Protein AF-A0A945CR64-F1 (afdb_monomer)

Secondary structure (DSSP, 8-state):
--TTPPPHHHHHHHHHHHHHHHHH-GGGT--TT--EEEE-TTT--EEEEEEE-TTSS--EEEEE-HHHHHHHHHHHHHS-TTS-TTHHHHS-EEEEEEE-GGGS-HHHHHHHHHTT----STT-EEEEEEE-TTB--BPPPHHHHHHHHHHHHHHHHHHHHHHH-TTTTS-SSTTEEEEEEEETTEEEEEEEEPPPPP----PPPPPHHHHHHHTTSPBP--EEEEEEEE-SS-B-SSTTSPPBPPEEEEEEETTT--EEEEEEE---S-HHHHHHHHHHHHHHHHHHHTSB-SEEEES-HHHHHHHHHHHHHTT-EEEE-S--HHHHHHHHHHHHHHHTT--GGGS-S---TT--------S-PPPPPS-S-PPPP----TTS-TTTHHHHHHHHHHHHHH----HHHHHHHHHHHHHTTS--SS--HHHHHHHPPP-SSSS-SHHHHHHHHHHHS-TT-EEB-SSS-PBPHHHHHHHHTTSSSPPP---SS--GGG-HHHHHHHHHHHHTTSEEEETTTEEEE-HHHHHHHTTS-HHHHHHHHHHHHHHH--GGGGT----TT--HHHHHHHHHHHS-TT-EE--SHHHHHHTTTTT-HHHHHHHHHTTSEEEEEPPPPTT----EEEEEE-HHHHHHHHHHHHHHHHT----SSS---TTTTHHHHTTT-TT------PPP-----SEEEEEEEEETTEEEEEEE-TTSBHHHHHHHHHHHHT--S-S-EEEEEE-SSS-EEEEE-GGG--SSBTTT-BGGG----TT-EEEEEE-TTTTEEEEEEEEEEEPP-TT--S-EEEEEESPPPPSS----

Radius of gyration: 30.38 Å; Cα contacts (8 Å, |Δi|>4): 1344; chains: 1; bounding box: 64×96×78 Å

pLDDT: mean 79.16, std 20.04, range [21.91, 98.62]

Sequence (820 aa):
MPANAPTLDQWRSLFDKAALVKKMAPWEWMEEIDLFGVQDPDSGAVDFISVMGIAGEHFAVAVYRGPQALHDFLELHNAPPIESPERIMEVPQLQLSFEDREFLDDEDRKLIKKLDLRFRGANAWPQFRAYHPGFFPWFLEAGEARLLDLALGQVLDVAPRFDLDPGLLFPEIPKTFLVRVPEEGGWRDRYLPIPSPEPTTEAVALDPFTLSRFQKLASSPLLLEVDLFHFWSPVKEEEDERPYYPYVLALVDAGSGMIVSFDMLPPLPSLEEMRRTVPQHLLEQFERIGGLPREIRVHSPHLFTILGPTTEALSISLELHPSLPFLEQVKEHLTQAAGAGFDPSMIPVDFAPGESPPFDAEEDGPTFPPGLFPSLPFPLDLEETEGIGAELAGAFSDILMESFLSPLDVMGAALSGRSRALPTADIDFYSILDSTTIDTEPPSSILRDFAALLAAIPSKGIEITKVARLPKARFVTDLNQQLTHPLLLGLQRPQSKSYPNVCGLYLLLRATGLGRIQGGKRLFLDQETLANWHRLNPTEQYFA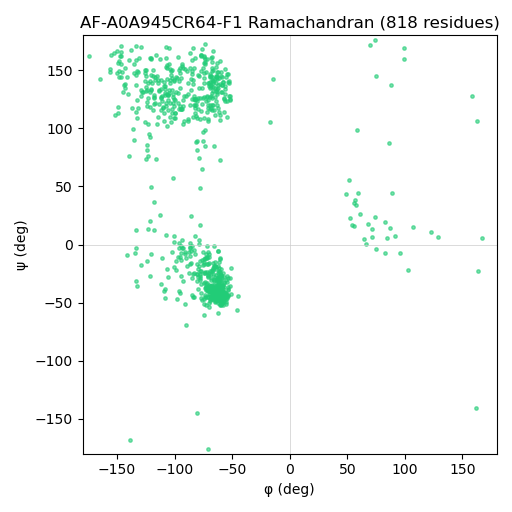LFESWLLRSDLEMIGEYTNALYNPIRLWADFHFEIPGDGLSIADYEKYHYLNYTPGLPNLALMELFGLLTLEYASSAPGEGWRIQHAVRTPFGDGLLARLFDYLATEWQEPTGEPSAPGRLQPVFQPFFPEWVASLSTPEAKFTAEVRRFKISLERDIWRRIAAPATATLDQLAAAILDAFAFDHDHLYSFRFEDRFGLSIAVNHHALQESPFTDQTRVGDLPLQPGDTMTFFYDFGDQWEFLVQLEHLDPPNGRRKKPTLLESHGEPPEQYPDWD

Foldseek 3Di:
DAPQAADLVLVVLLVVLLVVCVVVQLLCPFDQPLKFWEQDPVPRAIWIWGADQVLPPWGKIKIQGGLVLVVQVVCVVQDFPVDDPCSPLQRWIKMKTQADPVPDDPVLVVSCVVNVHDFDDGSTRIDIWTRHHQFDTDHDGNVSSVVSSVVSVVCSVVSVVCVVPVCQQPDPFPQWGFYWDDDVPGTDTDTDRGFDDDPPQLADADDPVLLVVQLPFAEDQFAWEWDKAWDPDWDDDDPNDTTGTWIWTWIAGLVPLHTLDIDTFRCPPHVSVSLSCVLVVVSVSCVLVRHDYQEYEYQDPVNCSRCVNVCVSNVHHYYHDVDDVSVVVVVVVSVVCVVVPDDPPPPDPDDDPDDDPDPDDDDDDDDDDDDPDDDDDDDDPPPPPPPDVVVLVVVLVVPVPDDPDDPLRSVLSVVVVVLVVDPPPPDPLLVVLLPDDFDCPPPFPQNVLLVLVVVLADQVFAWADQQQRAGFPVSQQVSLVRGPHRFDALEPRDTSLLRLLSLLSVLLCLLLLQWFDDLSTGIHGDPVLVVLLVVADRLQNLVLSVCSQQQPGDSLLRNDRDDPSQGLLVLLSVVVSVAPQVWDFQQDPVSVVVCCNGVRSNSVSVCRRSSQKPWDFDDHHNSGGTGTGIIHGDSNNVSVSSLVSVCSNPPDDDDPPDRDDWCPCVVSSCVSVVSNPDHRDDDDQDFDQFWWWKWKDQGPFWIFIKTFGQAAFLVLVLVQVCVQLVHDPPWWKWKWFADRSSDIDIATDVVVVDDDHRRPHTSRRDSDDASGWIWIFTHPNRTRIMIIGGHDTHHRDPVDPGMDIDDTGDRRDDPDDDDD

Solvent-accessible surface area (backbone atoms only — not comparable to full-atom values): 46305 Å² total; per-residue (Å²): 115,50,92,56,51,52,52,72,66,56,51,50,52,40,54,56,46,50,52,52,49,64,73,65,42,56,27,81,81,33,46,58,80,64,37,36,34,40,40,40,85,89,78,67,50,48,30,35,39,26,32,32,28,59,90,71,80,53,48,32,40,40,36,22,54,34,55,52,22,45,49,53,48,53,50,59,72,70,46,67,88,84,59,64,80,65,56,70,49,41,38,36,29,39,35,44,35,35,36,42,76,83,80,52,52,73,64,55,56,51,50,40,54,75,70,73,58,87,74,73,68,77,54,43,37,81,44,64,36,32,30,42,44,43,36,48,75,34,71,47,35,41,69,53,48,51,51,52,42,52,49,53,53,46,49,73,54,49,51,65,50,32,76,76,34,73,57,63,55,54,55,94,51,82,76,34,34,32,27,41,37,73,49,96,92,52,75,42,86,42,77,41,72,66,66,78,61,77,85,78,80,52,50,58,77,70,54,73,66,60,47,61,56,58,69,69,46,49,82,32,91,47,38,32,34,42,52,78,44,77,43,93,64,69,47,62,94,52,95,61,56,82,34,26,32,33,30,35,43,39,35,24,30,70,87,76,57,45,77,73,47,76,44,79,43,60,38,57,97,33,37,66,59,31,56,46,44,47,57,56,55,53,50,56,49,31,61,73,74,62,25,41,52,49,32,39,36,25,62,49,70,66,55,47,53,40,38,42,58,49,31,60,77,63,74,30,46,75,44,83,35,100,68,51,74,53,56,49,52,51,51,52,53,52,53,57,43,52,78,74,70,61,61,79,83,73,59,80,93,73,81,77,93,80,75,78,81,82,85,72,92,74,89,86,79,90,82,76,85,90,82,90,75,86,83,81,92,80,84,79,81,82,84,83,64,89,74,60,62,66,57,49,56,49,50,57,56,56,50,72,74,75,52,102,64,51,77,65,51,56,42,25,59,60,45,54,63,49,62,73,66,49,80,72,87,84,57,68,33,64,60,50,44,58,70,54,64,63,50,56,64,47,77,18,43,40,60,43,39,46,50,49,52,59,70,68,51,50,96,88,30,43,56,35,37,84,72,39,52,37,56,37,38,69,60,42,57,61,48,36,73,69,33,91,78,51,82,68,61,22,42,94,76,66,51,42,82,63,38,28,56,57,48,25,51,50,42,41,34,18,39,57,42,33,31,33,74,52,59,79,47,30,38,32,73,36,66,66,28,45,55,48,53,74,71,48,53,58,49,21,48,50,50,38,47,51,48,21,39,52,67,62,45,55,50,44,48,44,45,39,89,70,59,97,80,69,41,51,55,56,36,49,50,56,52,54,71,68,39,48,99,91,36,32,80,29,76,48,68,70,60,46,57,45,31,64,68,56,54,16,48,32,54,52,34,39,37,36,31,65,23,33,29,47,75,41,70,50,87,47,50,87,71,30,52,79,45,56,34,34,38,33,78,28,67,62,25,52,26,54,51,53,50,50,47,58,41,49,59,75,69,67,72,86,71,86,89,56,79,78,59,70,53,73,63,39,82,70,47,26,87,48,39,73,76,47,77,62,57,63,61,65,86,76,84,65,74,42,68,38,21,38,29,32,40,38,29,68,47,100,68,26,37,37,31,34,43,31,29,16,85,26,29,41,46,52,45,50,53,49,49,30,59,72,43,73,43,80,89,87,63,57,42,35,40,38,36,62,51,71,44,37,48,83,42,63,32,21,35,68,90,72,75,51,79,49,33,19,80,74,38,32,55,16,58,55,88,73,50,67,58,30,63,32,37,42,40,39,30,85,86,83,58,43,62,29,40,36,29,31,67,41,78,42,75,65,52,94,86,52,80,51,48,40,82,76,47,78,40,60,79,62,69,76,87,74,74,84,90,125

Mean predicted aligned error: 16.83 Å

Structure (mmCIF, N/CA/C/O backbone):
data_AF-A0A945CR64-F1
#
_entry.id   AF-A0A945CR64-F1
#
loop_
_atom_site.group_PDB
_atom_site.id
_atom_site.type_symbol
_atom_site.label_atom_id
_atom_site.label_alt_id
_atom_site.label_comp_id
_atom_site.label_asym_id
_atom_site.label_entity_id
_atom_site.label_seq_id
_atom_site.pdbx_PDB_ins_code
_atom_site.Cartn_x
_atom_site.Cartn_y
_atom_site.Cartn_z
_atom_site.occupancy
_atom_site.B_iso_or_equiv
_atom_site.auth_seq_id
_atom_site.auth_comp_id
_atom_site.auth_asym_id
_atom_site.auth_atom_id
_atom_site.pdbx_PDB_model_num
ATOM 1 N N . MET A 1 1 ? 3.154 19.426 -34.989 1.00 62.28 1 MET A N 1
ATOM 2 C CA . MET A 1 1 ? 3.758 18.089 -35.201 1.00 62.28 1 MET A CA 1
ATOM 3 C C . MET A 1 1 ? 5.246 18.214 -34.932 1.00 62.28 1 MET A C 1
ATOM 5 O O . MET A 1 1 ? 5.788 19.227 -35.355 1.00 62.28 1 MET A O 1
ATOM 9 N N . PRO A 1 2 ? 5.880 17.249 -34.249 1.00 71.06 2 PRO A N 1
ATOM 10 C CA . PRO A 1 2 ? 7.298 17.323 -33.904 1.00 71.06 2 PRO A CA 1
ATOM 11 C C . PRO A 1 2 ? 8.190 17.235 -35.149 1.00 71.06 2 PRO A C 1
ATOM 13 O O . PRO A 1 2 ? 7.784 16.668 -36.170 1.00 71.06 2 PRO A O 1
ATOM 16 N N . ALA A 1 3 ? 9.417 17.753 -35.047 1.00 69.31 3 ALA A N 1
ATOM 17 C CA . ALA A 1 3 ? 10.402 17.739 -36.131 1.00 69.31 3 ALA A CA 1
ATOM 18 C C . ALA A 1 3 ? 10.733 16.310 -36.617 1.00 69.31 3 ALA A C 1
ATOM 20 O O . ALA A 1 3 ? 10.857 16.078 -37.820 1.00 69.31 3 ALA A O 1
ATOM 21 N N . ASN A 1 4 ? 10.778 15.332 -35.700 1.00 86.00 4 ASN A N 1
ATOM 22 C CA . ASN A 1 4 ? 10.974 13.904 -35.983 1.00 86.00 4 ASN A CA 1
ATOM 23 C C . ASN A 1 4 ? 9.655 13.110 -35.937 1.00 86.00 4 ASN A C 1
ATOM 25 O O . ASN A 1 4 ? 9.499 12.155 -35.174 1.00 86.00 4 ASN A O 1
ATOM 29 N N . ALA A 1 5 ? 8.680 13.507 -36.757 1.00 88.62 5 ALA A N 1
ATOM 30 C CA . ALA A 1 5 ? 7.365 12.866 -36.790 1.00 88.62 5 ALA A CA 1
ATOM 31 C C . ALA A 1 5 ? 7.413 11.379 -37.231 1.00 88.62 5 ALA A C 1
ATOM 33 O O . ALA A 1 5 ? 8.159 11.033 -38.155 1.00 88.62 5 ALA A O 1
ATOM 34 N N . PRO A 1 6 ? 6.566 10.497 -36.658 1.00 95.56 6 PRO A N 1
ATOM 35 C CA . PRO A 1 6 ? 6.471 9.104 -37.077 1.00 95.56 6 PRO A CA 1
ATOM 36 C C . PRO A 1 6 ? 5.995 8.957 -38.525 1.00 95.56 6 PRO A C 1
ATOM 38 O O . PRO A 1 6 ? 5.180 9.735 -39.037 1.00 95.56 6 PRO A O 1
ATOM 41 N N . THR A 1 7 ? 6.476 7.906 -39.184 1.00 95.62 7 THR A N 1
ATOM 42 C CA . THR A 1 7 ? 6.046 7.541 -40.539 1.00 95.62 7 THR A CA 1
ATOM 43 C C . THR A 1 7 ? 4.596 7.045 -40.554 1.00 95.62 7 THR A C 1
ATOM 45 O O . THR A 1 7 ? 4.049 6.614 -39.539 1.00 95.62 7 THR A O 1
ATOM 48 N N . LEU A 1 8 ? 3.949 7.062 -41.726 1.00 94.62 8 LEU A N 1
ATOM 49 C CA . LEU A 1 8 ? 2.584 6.531 -41.860 1.00 94.62 8 LEU A CA 1
ATOM 50 C C . LEU A 1 8 ? 2.487 5.040 -41.519 1.00 94.62 8 LEU A C 1
ATOM 52 O O . LEU A 1 8 ? 1.456 4.619 -41.004 1.00 94.62 8 LEU A O 1
ATOM 56 N N . ASP A 1 9 ? 3.540 4.265 -41.776 1.00 96.25 9 ASP A N 1
ATOM 57 C CA . ASP A 1 9 ? 3.567 2.838 -41.454 1.00 96.25 9 ASP A CA 1
ATOM 58 C C . ASP A 1 9 ? 3.650 2.610 -39.939 1.00 96.25 9 ASP A C 1
ATOM 60 O O . ASP A 1 9 ? 2.925 1.767 -39.412 1.00 96.25 9 ASP A O 1
ATOM 64 N N . GLN A 1 10 ? 4.445 3.416 -39.223 1.00 97.06 10 GLN A N 1
ATOM 65 C CA . GLN A 1 10 ? 4.478 3.395 -37.755 1.00 97.06 10 GLN A CA 1
ATOM 66 C C . GLN A 1 10 ? 3.113 3.747 -37.162 1.00 97.06 10 GLN A C 1
ATOM 68 O O . GLN A 1 10 ? 2.609 3.024 -36.305 1.00 97.06 10 GLN A O 1
ATOM 73 N N . TRP A 1 11 ? 2.473 4.806 -37.668 1.00 97.75 11 TRP A N 1
ATOM 74 C CA . TRP A 1 11 ? 1.123 5.157 -37.234 1.00 97.75 11 TRP A CA 1
ATOM 75 C C . TRP A 1 11 ? 0.122 4.038 -37.503 1.00 97.75 11 TRP A C 1
ATOM 77 O O . TRP A 1 11 ? -0.697 3.727 -36.643 1.00 97.75 11 TRP A O 1
ATOM 87 N N . ARG A 1 12 ? 0.186 3.404 -38.677 1.00 97.62 12 ARG A N 1
ATOM 88 C CA . ARG A 1 12 ? -0.720 2.306 -39.016 1.00 97.62 12 ARG A CA 1
ATOM 89 C C . ARG A 1 12 ? -0.566 1.127 -38.057 1.00 97.62 12 ARG A C 1
ATOM 91 O O . ARG A 1 12 ? -1.575 0.632 -37.570 1.00 97.62 12 ARG A O 1
ATOM 98 N N . SER A 1 13 ? 0.671 0.750 -37.734 1.00 97.81 13 SER A N 1
ATOM 99 C CA . SER A 1 13 ? 0.960 -0.307 -36.757 1.00 97.81 13 SER A CA 1
ATOM 100 C C . SER A 1 13 ? 0.395 0.016 -35.367 1.00 97.81 13 SER A C 1
ATOM 102 O O . SER A 1 13 ? -0.294 -0.818 -34.775 1.00 97.81 13 SER A O 1
ATOM 104 N N . LEU A 1 14 ? 0.589 1.251 -34.886 1.00 98.38 14 LEU A N 1
ATOM 105 C CA . LEU A 1 14 ? 0.034 1.714 -33.609 1.00 98.38 14 LEU A CA 1
ATOM 106 C C . LEU A 1 14 ? -1.496 1.637 -33.579 1.00 98.38 14 LEU A C 1
ATOM 108 O O . LEU A 1 14 ? -2.064 1.097 -32.632 1.00 98.38 14 LEU A O 1
ATOM 112 N N . PHE A 1 15 ? -2.178 2.132 -34.616 1.00 98.38 15 PHE A N 1
ATOM 113 C CA . PHE A 1 15 ? -3.642 2.070 -34.694 1.00 98.38 15 PHE A CA 1
ATOM 114 C C . PHE A 1 15 ? -4.167 0.631 -34.799 1.00 98.38 15 PHE A C 1
ATOM 116 O O . PHE A 1 15 ? -5.185 0.312 -34.180 1.00 98.38 15 PHE A O 1
ATOM 123 N N . ASP A 1 16 ? -3.478 -0.246 -35.534 1.00 97.94 16 ASP A N 1
ATOM 124 C CA . ASP A 1 16 ? -3.841 -1.662 -35.637 1.00 97.94 16 ASP A CA 1
ATOM 125 C C . ASP A 1 16 ? -3.735 -2.355 -34.266 1.00 97.94 16 ASP A C 1
ATOM 127 O O . ASP A 1 16 ? -4.659 -3.063 -33.854 1.00 97.94 16 ASP A O 1
ATOM 131 N N . LYS A 1 17 ? -2.662 -2.102 -33.504 1.00 98.50 17 LYS A N 1
ATOM 132 C CA . LYS A 1 17 ? -2.506 -2.633 -32.138 1.00 98.50 17 LYS A CA 1
ATOM 133 C C . LYS A 1 17 ? -3.478 -2.008 -31.147 1.00 98.50 17 LYS A C 1
ATOM 135 O O . LYS A 1 17 ? -4.064 -2.741 -30.355 1.00 98.50 17 LYS A O 1
ATOM 140 N N . ALA A 1 18 ? -3.728 -0.702 -31.223 1.00 98.31 18 ALA A N 1
ATOM 141 C CA . ALA A 1 18 ? -4.730 -0.040 -30.392 1.00 98.31 18 ALA A CA 1
ATOM 142 C C . ALA A 1 18 ? -6.123 -0.654 -30.600 1.00 98.31 18 ALA A C 1
ATOM 144 O O . ALA A 1 18 ? -6.844 -0.900 -29.635 1.00 98.31 18 ALA A O 1
ATOM 145 N N . ALA A 1 19 ? -6.492 -0.995 -31.839 1.00 97.44 19 ALA A N 1
ATOM 146 C CA . ALA A 1 19 ? -7.747 -1.688 -32.119 1.00 97.44 19 ALA A CA 1
ATOM 147 C C . ALA A 1 19 ? -7.803 -3.091 -31.483 1.00 97.44 19 ALA A C 1
ATOM 149 O O . ALA A 1 19 ? -8.854 -3.498 -30.980 1.00 97.44 19 ALA A O 1
ATOM 150 N N . LEU A 1 20 ? -6.685 -3.827 -31.477 1.00 98.31 20 LEU A N 1
ATOM 151 C CA . LEU A 1 20 ? -6.589 -5.126 -30.805 1.00 98.31 20 LEU A CA 1
ATOM 152 C C . LEU A 1 20 ? -6.688 -4.988 -29.281 1.00 98.31 20 LEU A C 1
ATOM 154 O O . LEU A 1 20 ? -7.456 -5.727 -28.669 1.00 98.31 20 LEU A O 1
ATOM 158 N N . VAL A 1 21 ? -5.989 -4.018 -28.684 1.00 98.12 21 VAL A N 1
ATOM 159 C CA . VAL A 1 21 ? -6.054 -3.732 -27.242 1.00 98.12 21 VAL A CA 1
ATOM 160 C C . VAL A 1 21 ? -7.470 -3.325 -26.846 1.00 98.12 21 VAL A C 1
ATOM 162 O O . VAL A 1 21 ? -8.019 -3.884 -25.902 1.00 98.12 21 VAL A O 1
ATOM 165 N N . LYS A 1 22 ? -8.127 -2.449 -27.618 1.00 95.62 22 LYS A N 1
ATOM 166 C CA . LYS A 1 22 ? -9.519 -2.047 -27.363 1.00 95.62 22 LYS A CA 1
ATOM 167 C C . LYS A 1 22 ? -10.489 -3.215 -27.407 1.00 95.62 22 LYS A C 1
ATOM 169 O O . LYS A 1 22 ? -11.415 -3.278 -26.609 1.00 95.62 22 LYS A O 1
ATOM 174 N N . LYS A 1 23 ? -10.290 -4.123 -28.363 1.00 95.06 23 LYS A N 1
ATOM 175 C CA . LYS A 1 23 ? -11.101 -5.333 -28.497 1.00 95.06 23 LYS A CA 1
ATOM 176 C C . LYS A 1 23 ? -10.867 -6.306 -27.339 1.00 95.06 23 LYS A C 1
ATOM 178 O O . LYS A 1 23 ? -11.798 -7.008 -26.963 1.00 95.06 23 LYS A O 1
ATOM 183 N N . MET A 1 24 ? -9.634 -6.380 -26.845 1.00 94.88 24 MET A N 1
ATOM 184 C CA . MET A 1 24 ? -9.251 -7.215 -25.710 1.00 94.88 24 MET A CA 1
ATOM 185 C C . MET A 1 24 ? -9.784 -6.658 -24.386 1.00 94.88 24 MET A C 1
ATOM 187 O O . MET A 1 24 ? -10.188 -7.450 -23.548 1.00 94.88 24 MET A O 1
ATOM 191 N N . ALA A 1 25 ? -9.820 -5.330 -24.237 1.00 92.00 25 ALA A N 1
ATOM 192 C CA . ALA A 1 25 ? -10.264 -4.621 -23.037 1.00 92.00 25 ALA A CA 1
ATOM 193 C C . ALA A 1 25 ? -9.579 -5.115 -21.742 1.00 92.00 25 ALA A C 1
ATOM 195 O O . ALA A 1 25 ? -10.267 -5.505 -20.802 1.00 92.00 25 ALA A O 1
ATOM 196 N N . PRO A 1 26 ? -8.230 -5.108 -21.672 1.00 86.94 26 PRO A N 1
ATOM 197 C CA . PRO A 1 26 ? -7.492 -5.679 -20.539 1.00 86.94 26 PRO A CA 1
ATOM 198 C C . PRO A 1 26 ? -7.820 -5.046 -19.182 1.00 86.94 26 PRO A C 1
ATOM 200 O O . PRO A 1 26 ? -7.752 -5.719 -18.163 1.00 86.94 26 PRO A O 1
ATOM 203 N N . TRP A 1 27 ? -8.266 -3.792 -19.166 1.00 89.19 27 TRP A N 1
ATOM 204 C CA . TRP A 1 27 ? -8.779 -3.098 -17.979 1.00 89.19 27 TRP A CA 1
ATOM 205 C C . TRP A 1 27 ? -10.043 -3.732 -17.367 1.00 89.19 27 TRP A C 1
ATOM 207 O O . TRP A 1 27 ? -10.4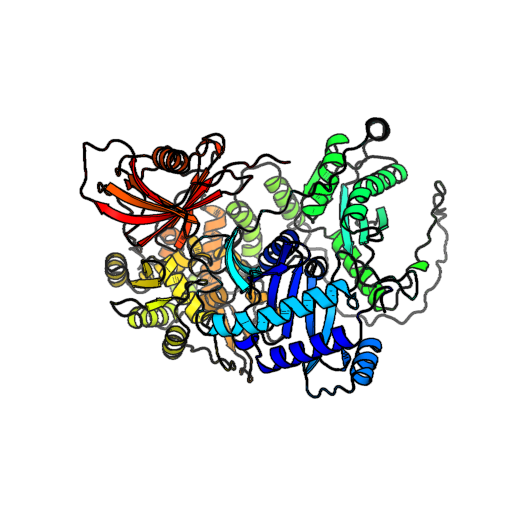99 -3.298 -16.318 1.00 89.19 27 TRP A O 1
ATOM 217 N N . GLU A 1 28 ? -10.645 -4.754 -17.988 1.00 81.88 28 GLU A N 1
ATOM 218 C CA . GLU A 1 28 ? -11.689 -5.558 -17.337 1.00 81.88 28 GLU A CA 1
ATOM 219 C C . GLU A 1 28 ? -11.137 -6.526 -16.270 1.00 81.88 28 GLU A C 1
ATOM 221 O O . GLU A 1 28 ? -11.924 -7.055 -15.477 1.00 81.88 28 GLU A O 1
ATOM 226 N N . TRP A 1 29 ? -9.825 -6.799 -16.263 1.00 78.94 29 TRP A N 1
ATOM 227 C CA . TRP A 1 29 ? -9.174 -7.700 -15.298 1.00 78.94 29 TRP A CA 1
ATOM 228 C C . TRP A 1 29 ? -7.794 -7.245 -14.808 1.00 78.94 29 TRP A C 1
ATOM 230 O O . TRP A 1 29 ? -7.277 -7.871 -13.887 1.00 78.94 29 TRP A O 1
ATOM 240 N N . MET A 1 30 ? -7.204 -6.206 -15.405 1.00 78.12 30 MET A N 1
ATOM 241 C CA . MET A 1 30 ? -5.946 -5.604 -14.960 1.00 78.12 30 MET A CA 1
ATOM 242 C C . MET A 1 30 ? -6.188 -4.281 -14.232 1.00 78.12 30 MET A C 1
ATOM 244 O O . MET A 1 30 ? -7.000 -3.469 -14.682 1.00 78.12 30 MET A O 1
ATOM 248 N N . GLU A 1 31 ? -5.453 -4.075 -13.145 1.00 77.50 31 GLU A N 1
ATOM 249 C CA . GLU A 1 31 ? -5.309 -2.826 -12.397 1.00 77.50 31 GLU A CA 1
ATOM 250 C C . GLU A 1 31 ? -4.034 -2.081 -12.833 1.00 77.50 31 GLU A C 1
ATOM 252 O O . GLU A 1 31 ? -3.101 -2.663 -13.389 1.00 77.50 31 GLU A O 1
ATOM 257 N N . GLU A 1 32 ? -3.960 -0.784 -12.544 1.00 77.31 32 GLU A N 1
ATOM 258 C CA . GLU A 1 32 ? -2.828 0.074 -12.907 1.00 77.31 32 GLU A CA 1
ATOM 259 C C . GLU A 1 32 ? -1.494 -0.362 -12.273 1.00 77.31 32 GLU A C 1
ATOM 261 O O . GLU A 1 32 ? -0.426 -0.040 -12.799 1.00 77.31 32 GLU A O 1
ATOM 266 N N . ILE A 1 33 ? -1.556 -1.141 -11.189 1.00 78.44 33 ILE A N 1
ATOM 267 C CA . ILE A 1 33 ? -0.408 -1.733 -10.491 1.00 78.44 33 ILE A CA 1
ATOM 268 C C . ILE A 1 33 ? -0.043 -3.147 -10.973 1.00 78.44 33 ILE A C 1
ATOM 270 O O . ILE A 1 33 ? 0.960 -3.700 -10.518 1.00 78.44 33 ILE A O 1
ATOM 274 N N . ASP A 1 34 ? -0.797 -3.732 -11.914 1.00 82.62 34 ASP A N 1
ATOM 275 C CA . ASP A 1 34 ? -0.464 -5.008 -12.569 1.00 82.62 34 ASP A CA 1
ATOM 276 C C . ASP A 1 34 ? 0.649 -4.803 -13.613 1.00 82.62 34 ASP A C 1
ATOM 278 O O . ASP A 1 34 ? 0.464 -4.943 -14.828 1.00 82.62 34 ASP A O 1
ATOM 282 N N . LEU A 1 35 ? 1.824 -4.420 -13.120 1.00 88.12 35 LEU A N 1
ATOM 283 C CA . LEU A 1 35 ? 2.946 -3.945 -13.916 1.00 88.12 35 LEU A CA 1
ATOM 284 C C . LEU A 1 35 ? 3.805 -5.087 -14.463 1.00 88.12 35 LEU A C 1
ATOM 286 O O . LEU A 1 35 ? 4.056 -6.099 -13.805 1.00 88.12 35 LEU A O 1
ATOM 290 N N . PHE A 1 36 ? 4.357 -4.880 -15.657 1.00 94.25 36 PHE A N 1
ATOM 291 C CA . PHE A 1 36 ? 5.430 -5.717 -16.191 1.00 94.25 36 PHE A CA 1
ATOM 292 C C . PHE A 1 36 ? 6.410 -4.899 -17.028 1.00 94.25 36 PHE A C 1
ATOM 294 O O . PHE A 1 36 ? 6.042 -3.919 -17.673 1.00 94.25 36 PHE A O 1
ATOM 301 N N . GLY A 1 37 ? 7.673 -5.310 -17.016 1.00 95.25 37 GLY A N 1
ATOM 302 C CA . GLY A 1 37 ? 8.740 -4.700 -17.791 1.00 95.25 37 GLY A CA 1
ATOM 303 C C . GLY A 1 37 ? 8.846 -5.273 -19.202 1.00 95.25 37 GLY A C 1
ATOM 304 O O . GLY A 1 37 ? 8.562 -6.449 -19.458 1.00 95.25 37 GLY A O 1
ATOM 305 N N . VAL A 1 38 ? 9.334 -4.458 -20.127 1.00 97.38 38 VAL A N 1
ATOM 306 C CA . VAL A 1 38 ? 9.714 -4.861 -21.481 1.00 97.38 38 VAL A CA 1
ATOM 307 C C . VAL A 1 38 ? 11.080 -4.280 -21.789 1.00 97.38 38 VAL A C 1
ATOM 309 O O . VAL A 1 38 ? 11.277 -3.072 -21.699 1.00 97.38 38 VAL A O 1
ATOM 312 N N . GLN A 1 39 ? 12.017 -5.146 -22.167 1.00 95.56 39 GLN A N 1
ATOM 313 C CA . GLN A 1 39 ? 13.333 -4.712 -22.609 1.00 95.56 39 GLN A CA 1
ATOM 314 C C . GLN A 1 39 ? 13.293 -4.312 -24.088 1.00 95.56 39 GLN A C 1
ATOM 316 O O . GLN A 1 39 ? 12.895 -5.110 -24.941 1.00 95.56 39 GLN A O 1
ATOM 321 N N . ASP A 1 40 ? 13.731 -3.093 -24.393 1.00 94.06 40 ASP A N 1
ATOM 322 C CA . ASP A 1 40 ? 13.924 -2.616 -25.759 1.00 94.06 40 ASP A CA 1
ATOM 323 C C . ASP A 1 40 ? 15.086 -3.384 -26.418 1.00 94.06 40 ASP A C 1
ATOM 325 O O . ASP A 1 40 ? 16.217 -3.313 -25.928 1.00 94.06 40 ASP A O 1
ATOM 329 N N . PRO A 1 41 ? 14.857 -4.102 -27.534 1.00 92.00 4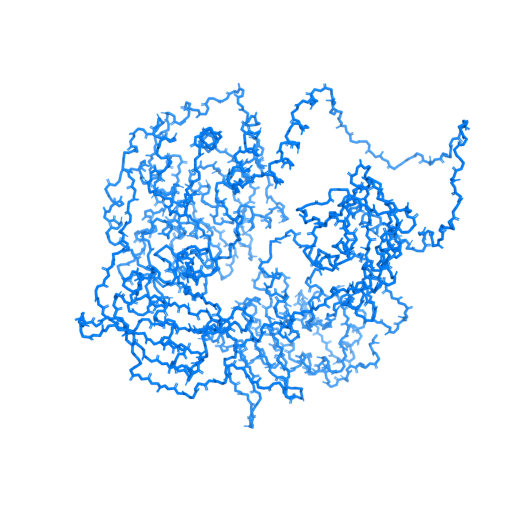1 PRO A N 1
ATOM 330 C CA . PRO A 1 41 ? 15.917 -4.818 -28.239 1.00 92.00 41 PRO A CA 1
ATOM 331 C C . PRO A 1 41 ? 17.026 -3.911 -28.785 1.00 92.00 41 PRO A C 1
ATOM 333 O O . PRO A 1 41 ? 18.137 -4.395 -28.995 1.00 92.00 41 PRO A O 1
ATOM 336 N N . ASP A 1 42 ? 16.728 -2.631 -29.040 1.00 89.44 42 ASP A N 1
ATOM 337 C CA . ASP A 1 42 ? 17.687 -1.698 -29.637 1.00 89.44 42 ASP A CA 1
ATOM 338 C C . ASP A 1 42 ? 18.621 -1.083 -28.583 1.00 89.44 42 ASP A C 1
ATOM 340 O O . ASP A 1 42 ? 19.829 -0.995 -28.802 1.00 89.44 42 ASP A O 1
ATOM 344 N N . SER A 1 43 ? 18.069 -0.641 -27.448 1.00 90.00 43 SER A N 1
ATOM 345 C CA . SER A 1 43 ? 18.823 0.057 -26.395 1.00 90.00 43 SER A CA 1
ATOM 346 C C . SER A 1 43 ? 19.201 -0.820 -25.199 1.00 90.00 43 SER A C 1
ATOM 348 O O . SER A 1 43 ? 20.099 -0.458 -24.445 1.00 90.00 43 SER A O 1
ATOM 350 N N . GLY A 1 44 ? 18.524 -1.953 -24.996 1.00 90.00 44 GLY A N 1
ATOM 351 C CA . GLY A 1 44 ? 18.656 -2.784 -23.797 1.00 90.00 44 GLY A CA 1
ATOM 352 C C . GLY A 1 44 ? 17.967 -2.213 -22.551 1.00 90.00 44 GLY A C 1
ATOM 353 O O . GLY A 1 44 ? 17.940 -2.894 -21.523 1.00 90.00 44 GLY A O 1
ATOM 354 N N . ALA A 1 45 ? 17.389 -1.009 -22.631 1.00 91.12 45 ALA A N 1
ATOM 355 C CA . ALA A 1 45 ? 16.648 -0.386 -21.539 1.00 91.12 45 ALA A CA 1
ATOM 356 C C . ALA A 1 45 ? 15.345 -1.145 -21.247 1.00 91.12 45 ALA A C 1
ATOM 358 O O . ALA A 1 45 ? 14.745 -1.726 -22.151 1.00 91.12 45 ALA A O 1
ATOM 359 N N . VAL A 1 46 ? 14.904 -1.134 -19.988 1.00 93.12 46 VAL A N 1
ATOM 360 C CA . VAL A 1 46 ? 13.638 -1.744 -19.562 1.00 93.12 46 VAL A CA 1
ATOM 361 C C . VAL A 1 46 ? 12.637 -0.642 -19.241 1.00 93.12 46 VAL A C 1
ATOM 363 O O . VAL A 1 46 ? 12.892 0.172 -18.360 1.00 93.12 46 VAL A O 1
ATOM 366 N N . ASP A 1 47 ? 11.504 -0.652 -19.937 1.00 95.19 47 ASP A N 1
ATOM 367 C CA . ASP A 1 47 ? 10.360 0.225 -19.679 1.00 95.19 47 ASP A CA 1
ATOM 368 C C . ASP A 1 47 ? 9.214 -0.581 -19.042 1.00 95.19 47 ASP A C 1
ATOM 370 O O . ASP A 1 47 ? 9.101 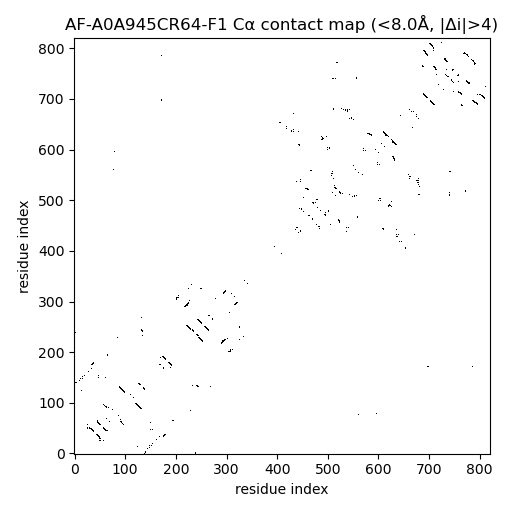-1.789 -19.271 1.00 95.19 47 ASP A O 1
ATOM 374 N N . PHE A 1 48 ? 8.350 0.068 -18.259 1.00 95.00 48 PHE A N 1
ATOM 375 C CA . PHE A 1 48 ? 7.312 -0.589 -17.455 1.00 95.00 48 PHE A CA 1
ATOM 376 C C . PHE A 1 48 ? 5.911 -0.246 -17.936 1.00 95.00 48 PHE A C 1
ATOM 378 O O . PHE A 1 48 ? 5.586 0.911 -18.180 1.00 95.00 48 PHE A O 1
ATOM 385 N N . ILE A 1 49 ? 5.073 -1.266 -18.083 1.00 97.56 49 ILE A N 1
ATOM 386 C CA . ILE A 1 49 ? 3.750 -1.149 -18.689 1.00 97.56 49 ILE A CA 1
ATOM 387 C C . ILE A 1 49 ? 2.675 -1.219 -17.612 1.00 97.56 49 ILE A C 1
ATOM 389 O O . ILE A 1 49 ? 2.644 -2.179 -16.846 1.00 97.56 49 ILE A O 1
ATOM 393 N N . SER A 1 50 ? 1.768 -0.243 -17.628 1.00 94.56 50 SER A N 1
ATOM 394 C CA . SER A 1 50 ? 0.571 -0.166 -16.787 1.00 94.56 50 SER A CA 1
ATOM 395 C C . SER A 1 50 ? -0.690 -0.144 -17.652 1.00 94.56 50 SER A C 1
ATOM 397 O O . SER A 1 50 ? -0.732 0.517 -18.695 1.00 94.56 50 SER A O 1
ATOM 399 N N . VAL A 1 51 ? -1.724 -0.877 -17.230 1.00 92.56 51 VAL A N 1
ATOM 400 C CA . VAL A 1 51 ? -3.049 -0.879 -17.863 1.00 92.56 51 VAL A CA 1
ATOM 401 C C . VAL A 1 51 ? -4.037 -0.191 -16.928 1.00 92.56 51 VAL A C 1
ATOM 403 O O . VAL A 1 51 ? -4.291 -0.670 -15.832 1.00 92.56 51 VAL A O 1
ATOM 406 N N . MET A 1 52 ? -4.627 0.910 -17.384 1.00 86.31 52 MET A N 1
ATOM 407 C CA . MET A 1 52 ? -5.555 1.735 -16.611 1.00 86.31 52 MET A CA 1
ATOM 408 C C . MET A 1 52 ? -6.995 1.542 -17.089 1.00 86.31 52 MET A C 1
ATOM 410 O O . MET A 1 52 ? -7.249 1.274 -18.271 1.00 86.31 52 MET A O 1
ATOM 414 N N . GLY A 1 53 ? -7.944 1.742 -16.173 1.00 76.25 53 GLY A N 1
ATOM 415 C CA . GLY A 1 53 ? -9.368 1.841 -16.505 1.00 76.25 53 GLY A CA 1
ATOM 416 C C . GLY A 1 53 ? -10.277 0.841 -15.809 1.00 76.25 53 GLY A C 1
ATOM 417 O O . GLY A 1 53 ? -11.453 0.770 -16.166 1.00 76.25 53 GLY A O 1
ATOM 418 N N . ILE A 1 54 ? -9.787 0.098 -14.810 1.00 68.50 54 ILE A N 1
ATOM 419 C CA . ILE A 1 54 ? -10.632 -0.827 -14.039 1.00 68.50 54 ILE A CA 1
ATOM 420 C C . ILE A 1 54 ? -11.756 -0.103 -13.281 1.00 68.50 54 ILE A C 1
ATOM 422 O O . ILE A 1 54 ? -12.849 -0.646 -13.122 1.00 68.50 54 ILE A O 1
ATOM 426 N N . ALA A 1 55 ? -11.521 1.155 -12.891 1.00 58.16 55 ALA A N 1
ATOM 427 C CA . ALA A 1 55 ? -12.527 2.047 -12.311 1.00 58.16 55 ALA A CA 1
ATOM 428 C C . ALA A 1 55 ? -13.571 2.547 -13.333 1.00 58.16 55 ALA A C 1
ATOM 430 O O . ALA A 1 55 ? -14.601 3.089 -12.949 1.00 58.16 55 ALA A O 1
ATOM 431 N N . GLY A 1 56 ? -13.344 2.338 -14.636 1.00 61.88 56 GLY A N 1
ATOM 432 C CA . GLY A 1 56 ? -14.265 2.721 -15.710 1.00 61.88 56 GLY A CA 1
ATOM 433 C C . GLY A 1 56 ? -14.152 4.171 -16.193 1.00 61.88 56 GLY A C 1
ATOM 434 O O . GLY A 1 56 ? -14.953 4.576 -17.034 1.00 61.88 56 GLY A O 1
ATOM 435 N N . GLU A 1 57 ? -13.175 4.931 -15.695 1.00 62.00 57 GLU A N 1
ATOM 436 C CA . GLU A 1 57 ? -13.051 6.377 -15.934 1.00 62.00 57 GLU A CA 1
ATOM 437 C C . GLU A 1 57 ? -12.058 6.722 -17.051 1.00 62.00 57 GLU A C 1
ATOM 439 O O . GLU A 1 57 ? -12.393 7.485 -17.953 1.00 62.00 57 GLU A O 1
ATOM 444 N N . HIS A 1 58 ? -10.864 6.119 -17.042 1.00 80.19 58 HIS A N 1
ATOM 445 C CA . HIS A 1 58 ? -9.810 6.391 -18.023 1.00 80.19 58 HIS A CA 1
ATOM 446 C C . HIS A 1 58 ? -9.212 5.091 -18.571 1.00 80.19 58 HIS A C 1
ATOM 448 O O . HIS A 1 58 ? -8.518 4.363 -17.864 1.00 80.19 58 HIS A O 1
ATOM 454 N N . PHE A 1 59 ? -9.495 4.776 -19.838 1.00 89.00 59 PHE A N 1
ATOM 455 C CA . PHE A 1 59 ? -9.024 3.548 -20.485 1.00 89.00 59 PHE A CA 1
ATOM 456 C C . PHE A 1 59 ? -7.712 3.803 -21.218 1.00 89.00 59 PHE A C 1
ATOM 458 O O . PHE A 1 59 ? -7.724 4.361 -22.321 1.00 89.00 59 PHE A O 1
ATOM 465 N N . ALA A 1 60 ? -6.598 3.355 -20.643 1.00 95.12 60 ALA A N 1
ATOM 466 C CA . ALA A 1 60 ? -5.279 3.631 -21.196 1.00 95.12 60 ALA A CA 1
ATOM 467 C C . ALA A 1 60 ? -4.266 2.502 -20.977 1.00 95.12 60 ALA A C 1
ATOM 469 O O . ALA A 1 60 ? -4.437 1.614 -20.143 1.00 95.12 60 ALA A O 1
ATOM 470 N N . VAL A 1 61 ? -3.197 2.550 -21.767 1.00 98.12 61 VAL A N 1
ATOM 471 C CA . VAL A 1 61 ? -1.953 1.816 -21.550 1.00 98.12 61 VAL A CA 1
ATOM 472 C C . VAL A 1 61 ? -0.838 2.847 -21.443 1.00 98.12 61 VAL A C 1
ATOM 474 O O . VAL A 1 61 ? -0.579 3.565 -22.414 1.00 98.12 61 VAL A O 1
ATOM 477 N N . ALA A 1 62 ? -0.184 2.891 -20.288 1.00 96.56 62 ALA A N 1
ATOM 478 C CA . ALA A 1 62 ? 0.973 3.733 -20.022 1.00 96.56 62 ALA A CA 1
ATOM 479 C C . ALA A 1 62 ? 2.266 2.910 -20.081 1.00 96.56 62 ALA A C 1
ATOM 481 O O . ALA A 1 62 ? 2.300 1.747 -19.677 1.00 96.56 62 ALA A O 1
ATOM 482 N N . VAL A 1 63 ? 3.326 3.523 -20.600 1.00 97.50 63 VAL A N 1
ATOM 483 C CA . VAL A 1 63 ? 4.681 2.971 -20.677 1.00 97.50 63 VAL A CA 1
ATOM 484 C C . VAL A 1 63 ? 5.615 3.924 -19.939 1.00 97.50 63 VAL A C 1
ATOM 486 O O . VAL A 1 63 ? 6.062 4.918 -20.515 1.00 97.50 63 VAL A O 1
ATOM 489 N N . TYR A 1 64 ? 5.880 3.628 -18.669 1.00 95.31 64 TYR A N 1
ATOM 490 C CA . TYR A 1 64 ? 6.808 4.358 -17.809 1.00 95.31 64 TYR A CA 1
ATOM 491 C C . TYR A 1 64 ? 8.247 4.079 -18.232 1.00 95.31 64 TYR A C 1
ATOM 493 O O . TYR A 1 64 ? 8.651 2.923 -18.391 1.00 95.31 64 TYR A O 1
ATOM 501 N N . ARG A 1 65 ? 9.009 5.148 -18.474 1.00 92.75 65 ARG A N 1
ATOM 502 C CA . ARG A 1 65 ? 10.326 5.063 -19.112 1.00 92.75 65 ARG A CA 1
ATOM 503 C C . ARG A 1 65 ? 11.439 4.843 -18.085 1.00 92.75 65 ARG A C 1
ATOM 505 O O . ARG A 1 65 ? 11.839 5.776 -17.394 1.00 92.75 65 ARG A O 1
ATOM 512 N N . GLY A 1 66 ? 11.974 3.626 -18.030 1.00 90.75 66 GLY A N 1
ATOM 513 C CA . GLY A 1 66 ? 13.057 3.253 -17.116 1.00 90.75 66 GLY A CA 1
ATOM 514 C C . GLY A 1 66 ? 12.660 3.083 -15.635 1.00 90.75 66 GLY A C 1
ATOM 515 O O . GLY A 1 66 ? 11.514 3.332 -15.254 1.00 90.75 66 GLY A O 1
ATOM 516 N N . PRO A 1 67 ? 13.616 2.659 -14.780 1.00 84.31 67 PRO A N 1
ATOM 517 C CA . PRO A 1 67 ? 13.397 2.450 -13.344 1.00 84.31 67 PRO A CA 1
ATOM 518 C C . PRO A 1 67 ? 12.943 3.697 -12.578 1.00 84.31 67 PRO A C 1
ATOM 520 O O . PRO A 1 67 ? 12.086 3.580 -11.707 1.00 84.31 67 PRO A O 1
ATOM 523 N N . GLN A 1 68 ? 13.464 4.882 -12.926 1.00 84.75 68 GLN A N 1
ATOM 524 C CA . GLN A 1 68 ? 13.078 6.145 -12.284 1.00 84.75 68 GLN A CA 1
ATOM 525 C C . GLN A 1 68 ? 11.583 6.424 -12.458 1.00 84.75 68 GLN A C 1
ATOM 527 O O . GLN A 1 68 ? 10.878 6.592 -11.474 1.00 84.75 68 GLN A O 1
ATOM 532 N N . ALA A 1 69 ? 11.074 6.381 -13.694 1.00 88.44 69 ALA A N 1
ATOM 533 C CA . ALA A 1 69 ? 9.663 6.660 -13.952 1.00 88.44 69 ALA A CA 1
ATOM 534 C C . ALA A 1 69 ? 8.731 5.652 -13.263 1.00 88.44 69 ALA A C 1
ATOM 536 O O . ALA A 1 69 ? 7.621 6.002 -12.870 1.00 88.44 69 ALA A O 1
ATOM 537 N N . LEU A 1 70 ? 9.171 4.398 -13.106 1.00 86.31 70 LEU A N 1
ATOM 538 C CA . LEU A 1 70 ? 8.430 3.430 -12.309 1.00 86.31 70 LEU A CA 1
ATOM 539 C C . LEU A 1 70 ? 8.419 3.809 -10.825 1.00 86.31 70 LEU A C 1
ATOM 541 O O . LEU A 1 70 ? 7.373 3.697 -10.190 1.00 86.31 70 LEU A O 1
ATOM 545 N N . HIS A 1 71 ? 9.565 4.207 -10.273 1.00 79.38 71 HIS A N 1
ATOM 546 C CA . HIS A 1 71 ? 9.653 4.643 -8.885 1.00 79.38 71 HIS A CA 1
ATOM 547 C C . HIS A 1 71 ? 8.726 5.832 -8.628 1.00 79.38 71 HIS A C 1
ATOM 549 O O . HIS A 1 71 ? 7.885 5.740 -7.741 1.00 79.38 71 HIS A O 1
ATOM 555 N N . ASP A 1 72 ? 8.796 6.865 -9.469 1.00 79.00 72 ASP A N 1
ATOM 556 C CA . ASP A 1 72 ? 7.958 8.064 -9.361 1.00 79.00 72 ASP A CA 1
ATOM 557 C C . ASP A 1 72 ? 6.462 7.716 -9.456 1.00 79.00 72 ASP A C 1
ATOM 559 O O . ASP A 1 72 ? 5.641 8.230 -8.697 1.00 79.00 72 ASP A O 1
ATOM 563 N N . PHE A 1 73 ? 6.091 6.800 -10.361 1.00 82.94 73 PHE A N 1
ATOM 564 C CA . PHE A 1 73 ? 4.716 6.305 -10.462 1.00 82.94 73 PHE A CA 1
ATOM 565 C C . PHE A 1 73 ? 4.266 5.576 -9.193 1.00 82.94 73 PHE A C 1
ATOM 567 O O . PHE A 1 73 ? 3.165 5.824 -8.705 1.00 82.94 73 PHE A O 1
ATOM 574 N N . LEU A 1 74 ? 5.088 4.665 -8.666 1.00 74.19 74 LEU A N 1
ATOM 575 C CA . LEU A 1 74 ? 4.757 3.909 -7.461 1.00 74.19 74 LEU A CA 1
ATOM 576 C C . LEU A 1 74 ? 4.705 4.818 -6.232 1.00 74.19 74 LEU A C 1
ATOM 578 O O . LEU A 1 74 ? 3.831 4.633 -5.393 1.00 74.19 74 LEU A O 1
ATOM 582 N N . GLU A 1 75 ? 5.602 5.793 -6.116 1.00 70.88 75 GLU A N 1
ATOM 583 C CA . GLU A 1 75 ? 5.565 6.794 -5.051 1.00 70.88 75 GLU A CA 1
ATOM 584 C C . GLU A 1 75 ? 4.252 7.572 -5.108 1.00 70.88 75 GLU A C 1
ATOM 586 O O . GLU A 1 75 ? 3.518 7.587 -4.124 1.00 70.88 75 GLU A O 1
ATOM 591 N N . LEU A 1 76 ? 3.899 8.110 -6.278 1.00 70.06 76 LEU A N 1
ATOM 592 C CA . LEU A 1 76 ? 2.662 8.860 -6.466 1.00 70.06 76 LEU A CA 1
ATOM 593 C C . LEU A 1 76 ? 1.409 8.008 -6.224 1.00 70.06 76 LEU A C 1
ATOM 595 O O . LEU A 1 76 ? 0.455 8.478 -5.615 1.00 70.06 76 LEU A O 1
ATOM 599 N N . HIS A 1 77 ? 1.406 6.750 -6.669 1.00 66.81 77 HIS A N 1
ATOM 600 C CA . HIS A 1 77 ? 0.306 5.820 -6.407 1.00 66.81 77 HIS A CA 1
ATOM 601 C C . HIS A 1 77 ? 0.118 5.556 -4.905 1.00 66.81 77 HIS A C 1
ATOM 603 O O . HIS A 1 77 ? -1.007 5.376 -4.445 1.00 66.81 77 HIS A O 1
ATOM 609 N N . ASN A 1 78 ? 1.214 5.537 -4.142 1.00 56.97 78 ASN A N 1
ATOM 610 C CA . ASN A 1 78 ? 1.200 5.303 -2.700 1.00 56.97 78 ASN A CA 1
ATOM 611 C C . ASN A 1 78 ? 1.092 6.603 -1.874 1.00 56.97 78 ASN A C 1
ATOM 613 O O . ASN A 1 78 ? 0.943 6.535 -0.653 1.00 56.97 78 ASN A O 1
ATOM 617 N N . ALA A 1 79 ? 1.181 7.780 -2.502 1.00 51.91 79 ALA A N 1
ATOM 618 C CA . ALA A 1 79 ? 1.149 9.070 -1.825 1.00 51.91 79 ALA A CA 1
ATOM 619 C C . ALA A 1 79 ? -0.273 9.428 -1.344 1.00 51.91 79 ALA A C 1
ATOM 621 O O . ALA A 1 79 ? -1.269 9.070 -1.980 1.00 51.91 79 ALA A O 1
ATOM 622 N N . PRO A 1 80 ? -0.413 10.152 -0.215 1.00 42.81 80 PRO A N 1
ATOM 623 C CA . PRO A 1 80 ? -1.708 10.664 0.208 1.00 42.81 80 PRO A CA 1
ATOM 624 C C . PRO A 1 80 ? -2.274 11.663 -0.828 1.00 42.81 80 PRO A C 1
ATOM 626 O O . PRO A 1 80 ? -1.512 12.429 -1.415 1.00 42.81 80 PRO A O 1
ATOM 629 N N . PRO A 1 81 ? -3.609 11.758 -0.998 1.00 43.62 81 PRO A N 1
ATOM 630 C CA . PRO A 1 81 ? -4.267 12.525 -2.078 1.00 43.62 81 PRO A CA 1
ATOM 631 C C . PRO A 1 81 ? -4.083 14.044 -2.025 1.00 43.62 81 PRO A C 1
ATOM 633 O O . PRO A 1 81 ? -4.646 14.764 -2.843 1.00 43.62 81 PRO A O 1
ATOM 636 N N . ILE A 1 82 ? -3.378 14.535 -1.007 1.00 39.47 82 ILE A N 1
ATOM 637 C CA . ILE A 1 82 ? -3.083 15.953 -0.803 1.00 39.47 82 ILE A CA 1
ATOM 638 C C . ILE A 1 82 ? -1.982 16.400 -1.781 1.00 39.47 82 ILE A C 1
ATOM 640 O O . ILE A 1 82 ? -1.830 17.593 -2.034 1.00 39.47 82 ILE A O 1
ATOM 644 N N . GLU A 1 83 ? -1.229 15.464 -2.374 1.00 46.81 83 GLU A N 1
ATOM 645 C CA . GLU A 1 83 ? -0.253 15.809 -3.403 1.00 46.81 83 GLU A CA 1
ATOM 646 C C . GLU A 1 83 ? -0.924 16.197 -4.731 1.00 46.81 83 GLU A C 1
ATOM 648 O O . GLU A 1 83 ? -1.688 15.441 -5.326 1.00 46.81 83 GLU A O 1
ATOM 653 N N . SER A 1 84 ? -0.586 17.407 -5.181 1.00 52.66 84 SER A N 1
ATOM 654 C CA . SER A 1 84 ? -0.748 17.969 -6.524 1.00 52.66 84 SER A CA 1
ATOM 655 C C . SER A 1 84 ? -0.995 16.927 -7.635 1.00 52.66 84 SER A C 1
ATOM 657 O O . SER A 1 84 ? -0.033 16.283 -8.077 1.00 52.66 84 SER A O 1
ATOM 659 N N . PRO A 1 85 ? -2.240 16.795 -8.149 1.00 49.28 85 PRO A N 1
ATOM 660 C CA . PRO A 1 85 ? -2.602 15.915 -9.270 1.00 49.28 85 PRO A CA 1
ATOM 661 C C . PRO A 1 85 ? -1.715 16.085 -10.510 1.00 49.28 85 PRO A C 1
ATOM 663 O O . PRO A 1 85 ? -1.621 15.193 -11.348 1.00 49.28 85 PRO A O 1
ATOM 666 N N . GLU A 1 86 ? -1.034 17.223 -10.624 1.00 59.53 86 GLU A N 1
ATOM 667 C CA . GLU A 1 86 ? -0.124 17.572 -11.710 1.00 59.53 86 GLU A CA 1
ATOM 668 C C . GLU A 1 86 ? 1.149 16.708 -11.723 1.00 59.53 86 GLU A C 1
ATOM 670 O O . GLU A 1 86 ? 1.755 16.547 -12.784 1.00 59.53 86 GLU A O 1
ATOM 675 N N . ARG A 1 87 ? 1.546 16.094 -10.595 1.00 67.94 87 ARG A N 1
ATOM 676 C CA . ARG A 1 87 ? 2.757 15.251 -10.531 1.00 67.94 87 ARG A CA 1
ATOM 677 C C . ARG A 1 87 ? 2.694 14.032 -11.446 1.00 67.94 87 ARG A C 1
ATOM 679 O O . ARG A 1 87 ? 3.727 13.624 -11.966 1.00 67.94 87 ARG A O 1
ATOM 686 N N . ILE A 1 88 ? 1.504 13.493 -11.736 1.00 69.06 88 ILE A N 1
ATOM 687 C CA . ILE A 1 88 ? 1.361 12.376 -12.691 1.00 69.06 88 ILE A CA 1
ATOM 688 C C . ILE A 1 88 ? 1.861 12.755 -14.094 1.00 69.06 88 ILE A C 1
ATOM 690 O O . ILE A 1 88 ? 2.314 11.901 -14.855 1.00 69.06 88 ILE A O 1
ATOM 694 N N . MET A 1 89 ? 1.795 14.047 -14.430 1.00 74.50 89 MET A N 1
ATOM 695 C CA . MET A 1 89 ? 2.228 14.600 -15.712 1.00 74.50 89 MET A CA 1
ATOM 696 C C . MET A 1 89 ? 3.746 14.790 -15.768 1.00 74.50 89 MET A C 1
ATOM 698 O O . MET A 1 89 ? 4.308 14.866 -16.860 1.00 74.50 89 MET A O 1
ATOM 702 N N . GLU A 1 90 ? 4.406 14.860 -14.606 1.00 82.50 90 GLU A N 1
ATOM 703 C CA . GLU A 1 90 ? 5.863 14.915 -14.501 1.00 82.50 90 GLU A CA 1
ATOM 704 C C . GLU A 1 90 ? 6.508 13.542 -14.695 1.00 82.50 90 GLU A C 1
ATOM 706 O O . GLU A 1 90 ? 7.667 13.488 -15.092 1.00 82.50 90 GLU A O 1
ATOM 711 N N . VAL A 1 91 ? 5.777 12.442 -14.480 1.00 88.00 91 VAL A N 1
ATOM 712 C CA . VAL A 1 91 ? 6.318 11.090 -14.661 1.00 88.00 91 VAL A CA 1
ATOM 713 C C . VAL A 1 91 ? 6.571 10.821 -16.156 1.00 88.00 91 VAL A C 1
ATOM 715 O O . VAL A 1 91 ? 5.619 10.832 -16.946 1.00 88.00 91 VAL A O 1
ATOM 718 N N . PRO A 1 92 ? 7.819 10.534 -16.586 1.00 91.62 92 PRO A N 1
ATOM 719 C CA . PRO A 1 92 ? 8.122 10.256 -17.988 1.00 91.62 92 PRO A CA 1
ATOM 720 C C . PRO A 1 92 ? 7.379 9.013 -18.501 1.00 91.62 92 PRO A C 1
ATOM 722 O O . PRO A 1 92 ? 7.669 7.882 -18.097 1.00 91.62 92 PRO A O 1
ATOM 725 N N . GLN A 1 93 ? 6.451 9.198 -19.444 1.00 94.94 93 GLN A N 1
ATOM 726 C CA . GLN A 1 93 ? 5.661 8.090 -19.989 1.00 94.94 93 GLN A CA 1
ATOM 727 C C . GLN A 1 93 ? 5.246 8.279 -21.453 1.00 94.94 93 GLN A C 1
ATOM 729 O O . GLN A 1 93 ? 5.127 9.391 -21.969 1.00 94.94 93 GLN A O 1
ATOM 734 N N . LEU A 1 94 ? 4.983 7.162 -22.131 1.00 97.50 94 LEU A N 1
ATOM 735 C CA . LEU A 1 94 ? 4.253 7.126 -23.402 1.00 97.50 94 LEU A CA 1
ATOM 736 C C . LEU A 1 94 ? 2.883 6.508 -23.164 1.00 97.50 94 LEU A C 1
ATOM 738 O O . LEU A 1 94 ? 2.782 5.517 -22.448 1.00 97.50 94 LEU A O 1
ATOM 742 N N . GLN A 1 95 ? 1.843 7.041 -23.796 1.00 97.19 95 GLN A N 1
ATOM 743 C CA . GLN A 1 95 ? 0.483 6.598 -23.528 1.00 97.19 95 GLN A CA 1
ATOM 744 C C . GLN A 1 95 ? -0.314 6.356 -24.809 1.00 97.19 95 GLN A C 1
ATOM 746 O O . GLN A 1 95 ? -0.266 7.143 -25.760 1.00 97.19 95 GLN A O 1
ATOM 751 N N . LEU A 1 96 ? -1.068 5.257 -24.804 1.00 98.38 96 LEU A N 1
ATOM 752 C CA . LEU A 1 96 ? -2.265 5.067 -25.618 1.00 98.38 96 LEU A CA 1
ATOM 753 C C . LEU A 1 96 ? -3.476 5.243 -24.701 1.00 98.38 96 LEU A C 1
ATOM 755 O O . LEU A 1 96 ? -3.629 4.451 -23.776 1.00 98.38 96 LEU A O 1
ATOM 759 N N . SER A 1 97 ? -4.366 6.184 -24.999 1.00 96.81 97 SER A N 1
ATOM 760 C CA . SER A 1 97 ? -5.663 6.318 -24.327 1.00 96.81 97 SER A CA 1
ATOM 761 C C . SER A 1 97 ? -6.824 6.190 -25.318 1.00 96.81 97 SER A C 1
ATOM 763 O O . SER A 1 97 ? -6.650 6.298 -26.540 1.00 96.81 97 SER A O 1
ATOM 765 N N . PHE A 1 98 ? -8.020 5.889 -24.808 1.00 95.44 98 PHE A N 1
ATOM 766 C CA . PHE A 1 98 ? -9.244 5.818 -25.603 1.00 95.44 98 PHE A CA 1
ATOM 767 C C . PHE A 1 98 ? -10.230 6.896 -25.184 1.00 95.44 98 PHE A C 1
ATOM 769 O O . PHE A 1 98 ? -10.962 6.723 -24.215 1.00 95.44 98 PHE A O 1
ATOM 776 N N . GLU A 1 99 ? -10.313 7.937 -26.001 1.00 91.94 99 GLU A N 1
ATOM 777 C CA . GLU A 1 99 ? -11.027 9.166 -25.680 1.00 91.94 99 GLU A CA 1
ATOM 778 C C . GLU A 1 99 ? -12.366 9.296 -26.414 1.00 91.94 99 GLU A C 1
ATOM 780 O O . GLU A 1 99 ? -12.684 8.576 -27.382 1.00 91.94 99 GLU A O 1
ATOM 785 N N . ASP A 1 100 ? -13.139 10.287 -25.977 1.00 88.69 100 ASP A N 1
ATOM 786 C CA . ASP A 1 100 ? -14.215 10.867 -26.765 1.00 88.69 100 ASP A CA 1
ATOM 787 C C . ASP A 1 100 ? -13.672 11.782 -27.861 1.00 88.69 100 ASP A C 1
ATOM 789 O O . ASP A 1 100 ? -12.617 12.405 -27.762 1.00 88.69 100 ASP A O 1
ATOM 793 N N . ARG A 1 101 ? -14.436 11.893 -28.951 1.00 89.62 101 ARG A N 1
ATOM 794 C CA . ARG A 1 101 ? -14.031 12.653 -30.143 1.00 89.62 101 ARG A CA 1
ATOM 795 C C . ARG A 1 101 ? -13.662 14.113 -29.840 1.00 89.62 101 ARG A C 1
ATOM 797 O O . ARG A 1 101 ? -12.892 14.704 -30.600 1.00 89.62 101 ARG A O 1
ATOM 804 N N . GLU A 1 102 ? -14.288 14.701 -28.827 1.00 89.81 102 GLU A N 1
ATOM 805 C CA . GLU A 1 102 ? -14.112 16.103 -28.447 1.00 89.81 102 GLU A CA 1
ATOM 806 C C . GLU A 1 102 ? -12.776 16.392 -27.758 1.00 89.81 102 GLU A C 1
ATOM 808 O O . GLU A 1 102 ? -12.280 17.504 -27.906 1.00 89.81 102 GLU A O 1
ATOM 813 N N . PHE A 1 103 ? -12.149 15.385 -27.141 1.00 86.44 103 PHE A N 1
ATOM 814 C CA . PHE A 1 103 ? -10.832 15.502 -26.506 1.00 86.44 103 PHE A CA 1
ATOM 815 C C . PHE A 1 103 ? -9.657 15.282 -27.473 1.00 86.44 103 PHE A C 1
ATOM 817 O O . PHE A 1 103 ? -8.498 15.423 -27.093 1.00 86.44 103 PHE A O 1
ATOM 824 N N . LEU A 1 104 ? -9.927 14.951 -28.742 1.00 90.25 104 LEU A N 1
ATOM 825 C CA . LEU A 1 104 ? -8.879 14.842 -29.759 1.00 90.25 104 LEU A CA 1
ATOM 826 C C . LEU A 1 104 ? -8.469 16.218 -30.286 1.00 90.25 104 LEU A C 1
ATOM 828 O O . LEU A 1 104 ? -9.315 17.081 -30.538 1.00 90.25 104 LEU A O 1
ATOM 832 N N . ASP A 1 105 ? -7.190 16.363 -30.619 1.00 90.25 105 ASP A N 1
ATOM 833 C CA . ASP A 1 105 ? -6.688 17.536 -31.323 1.00 90.25 105 ASP A CA 1
ATOM 834 C C . ASP A 1 105 ? -7.034 17.489 -32.819 1.00 90.25 105 ASP A C 1
ATOM 836 O O . ASP A 1 105 ? -7.338 16.444 -33.413 1.00 90.25 105 ASP A O 1
ATOM 840 N N . ASP A 1 106 ? -6.958 18.645 -33.484 1.00 91.62 106 ASP A N 1
ATOM 841 C CA . ASP A 1 106 ? -7.165 18.733 -34.934 1.00 91.62 106 ASP A CA 1
ATOM 842 C C . ASP A 1 106 ? -6.182 17.863 -35.726 1.00 91.62 106 ASP A C 1
ATOM 844 O O . ASP A 1 106 ? -6.559 17.268 -36.742 1.00 91.62 106 ASP A O 1
ATOM 848 N N . GLU A 1 107 ? -4.936 17.763 -35.264 1.00 91.19 107 GLU A N 1
ATOM 849 C CA . GLU A 1 107 ? -3.915 16.932 -35.902 1.00 91.19 107 GLU A CA 1
ATOM 850 C C . GLU A 1 107 ? -4.203 15.431 -35.747 1.00 91.19 107 GLU A C 1
ATOM 852 O O . GLU A 1 107 ? -4.056 14.698 -36.729 1.00 91.19 107 GLU A O 1
ATOM 857 N N . ASP A 1 108 ? -4.736 14.973 -34.603 1.00 94.19 108 ASP A N 1
ATOM 858 C CA . ASP A 1 108 ? -5.174 13.576 -34.444 1.00 94.19 108 ASP A CA 1
ATOM 859 C C . ASP A 1 108 ? -6.273 13.244 -35.464 1.00 94.19 108 ASP A C 1
ATOM 861 O O . ASP A 1 108 ? -6.218 12.240 -36.183 1.00 94.19 108 ASP A O 1
ATOM 865 N N . ARG A 1 109 ? -7.267 14.135 -35.602 1.00 94.25 109 ARG A N 1
ATOM 866 C CA . ARG A 1 109 ? -8.368 13.963 -36.563 1.00 94.25 109 ARG A CA 1
ATOM 867 C C . ARG A 1 109 ? -7.870 13.925 -38.007 1.00 94.25 109 ARG A C 1
ATOM 869 O O . ARG A 1 109 ? -8.370 13.128 -38.812 1.00 94.25 109 ARG A O 1
ATOM 876 N N . LYS A 1 110 ? -6.906 14.782 -38.362 1.00 94.25 110 LYS A N 1
ATOM 877 C CA . LYS A 1 110 ? -6.280 14.795 -39.695 1.00 94.25 110 LYS A CA 1
ATOM 878 C C . LYS A 1 110 ? -5.509 13.503 -39.954 1.00 94.25 110 LYS A C 1
ATOM 880 O O . LYS A 1 110 ? -5.637 12.947 -41.047 1.00 94.25 110 LYS A O 1
ATOM 885 N N . LEU A 1 111 ? -4.765 13.004 -38.967 1.00 94.56 111 LEU A N 1
ATOM 886 C CA . LEU A 1 111 ? -4.020 11.750 -39.052 1.00 94.56 111 LEU A CA 1
ATOM 887 C C . LEU A 1 111 ? -4.953 10.549 -39.258 1.00 94.56 111 LEU A C 1
ATOM 889 O O . LEU A 1 111 ? -4.778 9.802 -40.222 1.00 94.56 111 LEU A O 1
ATOM 893 N N . ILE A 1 112 ? -5.996 10.414 -38.435 1.00 95.06 112 ILE A N 1
ATOM 894 C CA . ILE A 1 112 ? -7.012 9.353 -38.553 1.00 95.06 112 ILE A CA 1
ATOM 895 C C . ILE A 1 112 ? -7.641 9.357 -39.949 1.00 95.06 112 ILE A C 1
ATOM 897 O O . ILE A 1 112 ? -7.761 8.316 -40.598 1.00 95.06 112 ILE A O 1
ATOM 901 N N . LYS A 1 113 ? -7.992 10.546 -40.455 1.00 94.31 113 LYS A N 1
ATOM 902 C CA . LYS A 1 113 ? -8.538 10.709 -41.806 1.00 94.31 113 LYS A CA 1
ATOM 903 C C . LYS A 1 113 ? -7.532 10.308 -42.889 1.00 94.31 113 LYS A C 1
ATOM 905 O O . LYS A 1 113 ? -7.928 9.702 -43.881 1.00 94.31 113 LYS A O 1
ATOM 910 N N . LYS A 1 114 ? -6.250 10.643 -42.721 1.00 94.94 114 LYS A N 1
ATOM 911 C CA . LYS A 1 114 ? -5.173 10.302 -43.666 1.00 94.94 114 LYS A CA 1
ATOM 912 C C . LYS A 1 114 ? -4.931 8.791 -43.749 1.00 94.94 114 LYS A C 1
ATOM 914 O O . LYS A 1 114 ? -4.571 8.306 -44.817 1.00 94.94 114 LYS A O 1
ATOM 919 N N . LEU A 1 115 ? -5.165 8.067 -42.656 1.00 95.06 115 LEU A N 1
ATOM 920 C CA . LEU A 1 115 ? -5.085 6.604 -42.583 1.00 95.06 115 LEU A CA 1
ATOM 921 C C . LEU A 1 115 ? -6.380 5.891 -43.028 1.00 95.06 115 LEU A C 1
ATOM 923 O O . LEU A 1 115 ? -6.410 4.663 -43.052 1.00 95.06 115 LEU A O 1
ATOM 927 N N . ASP A 1 116 ? -7.428 6.642 -43.394 1.00 95.12 116 ASP A N 1
ATOM 928 C CA . ASP A 1 116 ? -8.772 6.141 -43.741 1.00 95.12 116 ASP A CA 1
ATOM 929 C C . ASP A 1 116 ? -9.422 5.286 -42.630 1.00 95.12 116 ASP A C 1
ATOM 931 O O . ASP A 1 116 ? -10.141 4.319 -42.884 1.00 95.12 116 ASP A O 1
ATOM 935 N N . LEU A 1 117 ? -9.176 5.655 -41.367 1.00 94.44 117 LEU A N 1
ATOM 936 C CA . LEU A 1 117 ? -9.732 4.986 -40.188 1.00 94.44 117 LEU A CA 1
ATOM 937 C C . LEU A 1 117 ? -11.034 5.653 -39.719 1.00 94.44 117 LEU A C 1
ATOM 939 O O . LEU A 1 117 ? -11.283 6.838 -39.961 1.00 94.44 117 LEU A O 1
ATOM 943 N N . ARG A 1 118 ? -11.904 4.884 -39.049 1.00 91.62 118 ARG A N 1
ATOM 944 C CA . ARG A 1 118 ? -13.206 5.362 -38.552 1.00 91.62 118 ARG A CA 1
ATOM 945 C C . ARG A 1 118 ? -13.520 4.788 -37.176 1.00 91.62 118 ARG A C 1
ATOM 947 O O . ARG A 1 118 ? -13.552 3.573 -37.018 1.00 91.62 118 ARG A O 1
ATOM 954 N N . PHE A 1 119 ? -13.879 5.668 -36.246 1.00 92.31 119 PHE A N 1
ATOM 955 C CA . PHE A 1 119 ? -14.255 5.329 -34.872 1.00 92.31 119 PHE A CA 1
ATOM 956 C C . PHE A 1 119 ? -15.640 5.898 -34.536 1.00 92.31 119 PHE A C 1
ATOM 958 O O . PHE A 1 119 ? -16.082 6.889 -35.131 1.00 92.31 119 PHE A O 1
ATOM 965 N N . ARG A 1 120 ? -16.372 5.230 -33.639 1.00 85.81 120 ARG A N 1
ATOM 966 C CA . ARG A 1 120 ? -17.716 5.621 -33.182 1.00 85.81 120 ARG A CA 1
ATOM 967 C C . ARG A 1 120 ? -17.939 5.149 -31.751 1.00 85.81 120 ARG A C 1
ATOM 969 O O . ARG A 1 120 ? -17.520 4.048 -31.418 1.00 85.81 120 ARG A O 1
ATOM 976 N N . GLY A 1 121 ? -18.709 5.925 -30.996 1.00 81.88 121 GLY A N 1
ATOM 977 C CA . GLY A 1 121 ? -19.008 5.648 -29.593 1.00 81.88 121 GLY A CA 1
ATOM 978 C C . GLY A 1 121 ? -18.133 6.469 -28.656 1.00 81.88 121 GLY A C 1
ATOM 979 O O . GLY A 1 121 ? -17.194 7.124 -29.114 1.00 81.88 121 GLY A O 1
ATOM 980 N N . ALA A 1 122 ? -18.504 6.439 -27.379 1.00 81.94 122 ALA A N 1
ATOM 981 C CA . ALA A 1 122 ? -17.714 7.037 -26.319 1.00 81.94 122 ALA A CA 1
ATOM 982 C C . ALA A 1 122 ? -16.462 6.190 -26.040 1.00 81.94 122 ALA A C 1
ATOM 984 O O . ALA A 1 122 ? -16.507 4.967 -26.228 1.00 81.94 122 ALA A O 1
ATOM 985 N N . ASN A 1 123 ? -15.366 6.824 -25.626 1.00 83.25 123 ASN A N 1
ATOM 986 C CA . ASN A 1 123 ? -14.085 6.196 -25.296 1.00 83.25 123 ASN A CA 1
ATOM 987 C C . ASN A 1 123 ? -13.615 5.232 -26.391 1.00 83.25 123 ASN A C 1
ATOM 989 O O . ASN A 1 123 ? -13.251 4.083 -26.131 1.00 83.25 123 ASN A O 1
ATOM 993 N N . ALA A 1 124 ? -13.735 5.648 -27.651 1.00 89.88 124 ALA A N 1
ATOM 994 C CA . ALA A 1 124 ? -13.515 4.790 -28.817 1.00 89.88 124 ALA A CA 1
ATOM 995 C C . ALA A 1 124 ? -12.406 5.301 -29.738 1.00 89.88 124 ALA A C 1
ATOM 997 O O . ALA A 1 124 ? -12.048 4.602 -30.689 1.00 89.88 124 ALA A O 1
ATOM 998 N N . TRP A 1 125 ? -11.898 6.508 -29.494 1.00 96.06 125 TRP A N 1
ATOM 999 C CA . TRP A 1 125 ? -10.912 7.163 -30.341 1.00 96.06 125 TRP A CA 1
ATOM 1000 C C . TRP A 1 125 ? -9.519 6.993 -29.730 1.00 96.06 125 TRP A C 1
ATOM 1002 O O . TRP A 1 125 ? -9.276 7.542 -28.662 1.00 96.06 125 TRP A O 1
ATOM 1012 N N . PRO A 1 126 ? -8.605 6.245 -30.377 1.00 97.12 126 PRO A N 1
ATOM 1013 C CA . PRO A 1 126 ? -7.238 6.123 -29.890 1.00 97.12 126 PRO A CA 1
ATOM 1014 C C . PRO A 1 126 ? -6.526 7.475 -29.957 1.00 97.12 126 PRO A C 1
ATOM 1016 O O . PRO A 1 126 ? -6.478 8.087 -31.031 1.00 97.12 126 PRO A O 1
ATOM 1019 N N . GLN A 1 127 ? -5.953 7.900 -28.837 1.00 97.62 127 GLN A N 1
ATOM 1020 C CA . GLN A 1 127 ? -5.048 9.037 -28.742 1.00 97.62 127 GLN A CA 1
ATOM 1021 C C . GLN A 1 127 ? -3.678 8.544 -28.272 1.00 97.62 127 GLN A C 1
ATOM 1023 O O . GLN A 1 127 ? -3.572 7.625 -27.464 1.00 97.62 127 GLN A O 1
ATOM 1028 N N . PHE A 1 128 ? -2.622 9.134 -28.831 1.00 97.75 128 PHE A N 1
ATOM 1029 C CA . PHE A 1 128 ? -1.242 8.766 -28.532 1.00 97.75 128 PHE A CA 1
ATOM 1030 C C . PHE A 1 128 ? -0.480 9.998 -28.057 1.00 97.75 128 PHE A C 1
ATOM 1032 O O . PHE A 1 128 ? -0.418 10.992 -28.793 1.00 97.75 128 PHE A O 1
ATOM 1039 N N . ARG A 1 129 ? 0.094 9.942 -26.854 1.00 95.75 129 ARG A N 1
ATOM 1040 C CA . ARG A 1 129 ? 0.808 11.071 -26.242 1.00 95.75 129 ARG A CA 1
ATOM 1041 C C . ARG A 1 129 ? 2.126 10.646 -25.606 1.00 95.75 129 ARG A C 1
ATOM 1043 O O . ARG A 1 129 ? 2.260 9.527 -25.119 1.00 95.75 129 ARG A O 1
ATOM 1050 N N . ALA A 1 130 ? 3.092 11.555 -25.640 1.00 95.50 130 ALA A N 1
ATOM 1051 C CA . ALA A 1 130 ? 4.332 11.486 -24.886 1.00 95.50 130 ALA A CA 1
ATOM 1052 C C . ALA A 1 130 ? 4.289 12.535 -23.772 1.00 95.50 130 ALA A C 1
ATOM 1054 O O . ALA A 1 130 ? 4.000 13.707 -24.034 1.00 95.50 130 ALA A O 1
ATOM 1055 N N . TYR A 1 131 ? 4.601 12.099 -22.559 1.00 93.00 131 TYR A N 1
ATOM 1056 C CA . TYR A 1 131 ? 4.689 12.908 -21.354 1.00 93.00 131 TYR A CA 1
ATOM 1057 C C . TYR A 1 131 ? 6.164 13.052 -21.013 1.00 93.00 131 TYR A C 1
ATOM 1059 O O . TYR A 1 131 ? 6.872 12.060 -20.827 1.00 93.00 131 TYR A O 1
ATOM 1067 N N . HIS A 1 132 ? 6.626 14.295 -21.002 1.00 90.56 132 HIS A N 1
ATOM 1068 C CA . HIS A 1 132 ? 7.993 14.645 -20.645 1.00 90.56 132 HIS A CA 1
ATOM 1069 C C . HIS A 1 132 ? 7.935 15.585 -19.444 1.00 90.56 132 HIS A C 1
ATOM 1071 O O . HIS A 1 132 ? 7.142 16.528 -19.499 1.00 90.56 132 HIS A O 1
ATOM 1077 N N . PRO A 1 133 ? 8.749 15.366 -18.397 1.00 88.56 133 PRO A N 1
ATOM 1078 C CA . PRO A 1 133 ? 8.699 16.172 -17.181 1.00 88.56 133 PRO A CA 1
ATOM 1079 C C . PRO A 1 133 ? 8.770 17.676 -17.466 1.00 88.56 133 PRO A C 1
ATOM 1081 O O . PRO A 1 133 ? 9.695 18.137 -18.135 1.00 88.56 133 PRO A O 1
ATOM 1084 N N . GLY A 1 134 ? 7.790 18.438 -16.972 1.00 85.62 134 GLY A N 1
ATOM 1085 C CA . GLY A 1 134 ? 7.680 19.888 -17.186 1.00 85.62 134 GLY A CA 1
ATOM 1086 C C . GLY A 1 134 ? 7.035 20.310 -18.516 1.00 85.62 134 GLY A C 1
ATOM 1087 O O . GLY A 1 134 ? 6.736 21.488 -18.709 1.00 85.62 134 GLY A O 1
ATOM 1088 N N . PHE A 1 135 ? 6.761 19.381 -19.434 1.00 87.25 135 PHE A N 1
ATOM 1089 C CA . PHE A 1 135 ? 6.183 19.694 -20.740 1.00 87.25 135 PHE A CA 1
ATOM 1090 C C . PHE A 1 135 ? 4.711 19.293 -20.857 1.00 87.25 135 PHE A C 1
ATOM 1092 O O . PHE A 1 135 ? 4.236 18.353 -20.224 1.00 87.25 135 PHE A O 1
ATOM 1099 N N . PHE A 1 136 ? 3.987 19.981 -21.740 1.00 86.75 136 PHE A N 1
ATOM 1100 C CA . PHE A 1 136 ? 2.619 19.624 -22.097 1.00 86.75 136 PHE A CA 1
ATOM 1101 C C . PHE A 1 136 ? 2.593 18.271 -22.841 1.00 86.75 136 PHE A C 1
ATOM 1103 O O . PHE A 1 136 ? 3.443 18.054 -23.717 1.00 86.75 136 PHE A O 1
ATOM 1110 N N . PRO A 1 137 ? 1.618 17.375 -22.572 1.00 89.81 137 PRO A N 1
ATOM 1111 C CA . PRO A 1 137 ? 1.481 16.111 -23.295 1.00 89.81 137 PRO A CA 1
ATOM 1112 C C . PRO A 1 137 ? 1.398 16.327 -24.802 1.00 89.81 137 PRO A C 1
ATOM 1114 O O . PRO A 1 137 ? 0.522 17.032 -25.304 1.00 89.81 137 PRO A O 1
ATOM 1117 N N . TRP A 1 138 ? 2.299 15.702 -25.556 1.00 91.94 138 TRP A N 1
ATOM 1118 C CA . TRP A 1 138 ? 2.471 16.031 -26.971 1.00 91.94 138 TRP A CA 1
ATOM 1119 C C . TRP A 1 138 ? 2.445 14.814 -27.883 1.00 91.94 138 TRP A C 1
ATOM 1121 O O . TRP A 1 138 ? 2.469 13.668 -27.441 1.00 91.94 138 TRP A O 1
ATOM 1131 N N . PHE A 1 139 ? 2.394 15.068 -29.189 1.00 93.94 139 PHE A N 1
ATOM 1132 C CA . PHE A 1 139 ? 2.482 14.027 -30.208 1.00 93.94 139 PHE A CA 1
ATOM 1133 C C . PHE A 1 139 ? 3.804 13.263 -30.109 1.00 93.94 139 PHE A C 1
ATOM 1135 O O . PHE A 1 139 ? 4.851 13.858 -29.849 1.00 93.94 139 PHE A O 1
ATOM 1142 N N . LEU A 1 140 ? 3.735 11.963 -30.399 1.00 95.31 140 LEU A N 1
ATOM 1143 C CA . LEU A 1 140 ? 4.894 11.075 -30.423 1.00 95.31 140 LEU A CA 1
ATOM 1144 C C . LEU A 1 140 ? 5.910 11.481 -31.493 1.00 95.31 140 LEU A C 1
ATOM 1146 O O . LEU A 1 140 ? 5.536 11.848 -32.612 1.00 95.31 140 LEU A O 1
ATOM 1150 N N . GLU A 1 141 ? 7.185 11.287 -31.186 1.00 94.75 141 GLU A N 1
ATOM 1151 C CA . GLU A 1 141 ? 8.276 11.208 -32.151 1.00 94.75 141 GLU A CA 1
ATOM 1152 C C . GLU A 1 141 ? 8.460 9.786 -32.701 1.00 94.75 141 GLU A C 1
ATOM 1154 O O . GLU A 1 141 ? 7.961 8.800 -32.155 1.00 94.75 141 GLU A O 1
ATOM 1159 N N . ALA A 1 142 ? 9.206 9.643 -33.800 1.00 95.31 142 ALA A N 1
ATOM 1160 C CA . ALA A 1 142 ? 9.401 8.356 -34.470 1.00 95.31 142 ALA A CA 1
ATOM 1161 C C . ALA A 1 142 ? 10.013 7.268 -33.562 1.00 95.31 142 ALA A C 1
ATOM 1163 O O . ALA A 1 142 ? 9.659 6.095 -33.702 1.00 95.31 142 ALA A O 1
ATOM 1164 N N . GLY A 1 143 ? 10.915 7.632 -32.643 1.00 94.38 143 GLY A N 1
ATOM 1165 C CA . GLY A 1 143 ? 11.490 6.698 -31.669 1.00 94.38 143 GLY A CA 1
ATOM 1166 C C . GLY A 1 143 ? 10.480 6.257 -30.607 1.00 94.38 143 GLY A C 1
ATOM 1167 O O . GLY A 1 143 ? 10.368 5.070 -30.315 1.00 94.38 143 GLY A O 1
ATOM 1168 N N . GLU A 1 144 ? 9.685 7.195 -30.099 1.00 96.31 144 GLU A N 1
ATOM 1169 C CA . GLU A 1 144 ? 8.629 6.940 -29.114 1.00 96.31 144 GLU A CA 1
ATOM 1170 C C . GLU A 1 144 ? 7.509 6.078 -29.705 1.00 96.31 144 GLU A C 1
ATOM 1172 O O . GLU A 1 144 ? 7.051 5.129 -29.077 1.00 96.31 144 GLU A O 1
ATOM 1177 N N . ALA A 1 145 ? 7.129 6.335 -30.959 1.00 97.56 145 ALA A N 1
ATOM 1178 C CA . ALA A 1 145 ? 6.161 5.518 -31.680 1.00 97.56 145 ALA A CA 1
ATOM 1179 C C . ALA A 1 145 ? 6.622 4.061 -31.834 1.00 97.56 145 ALA A C 1
ATOM 1181 O O . ALA A 1 145 ? 5.798 3.156 -31.728 1.00 97.56 145 ALA A O 1
ATOM 1182 N N . ARG A 1 146 ? 7.925 3.813 -32.048 1.00 97.00 146 ARG A N 1
ATOM 1183 C CA . ARG A 1 146 ? 8.493 2.451 -32.079 1.00 97.00 146 ARG A CA 1
ATOM 1184 C C . ARG A 1 146 ? 8.359 1.763 -30.719 1.00 97.00 146 ARG A C 1
ATOM 1186 O O . ARG A 1 146 ? 7.954 0.606 -30.667 1.00 97.00 146 ARG A O 1
ATOM 1193 N N . LEU A 1 147 ? 8.692 2.467 -29.639 1.00 97.31 147 LEU A N 1
ATOM 1194 C CA . LEU A 1 147 ? 8.658 1.920 -28.281 1.00 97.31 147 LEU A CA 1
ATOM 1195 C C . LEU A 1 147 ? 7.231 1.628 -27.816 1.00 97.31 147 LEU A C 1
ATOM 1197 O O . LEU A 1 147 ? 6.960 0.540 -27.314 1.00 97.31 147 LEU A O 1
ATOM 1201 N N . LEU A 1 148 ? 6.293 2.545 -28.059 1.00 98.25 148 LEU A N 1
ATOM 1202 C CA . LEU A 1 148 ? 4.888 2.307 -27.743 1.00 98.25 148 LEU A CA 1
ATOM 1203 C C . LEU A 1 148 ? 4.319 1.151 -28.581 1.00 98.25 148 LEU A C 1
ATOM 1205 O O . LEU A 1 148 ? 3.596 0.305 -28.064 1.00 98.25 148 LEU A O 1
ATOM 1209 N N . ASP A 1 149 ? 4.691 1.049 -29.859 1.00 98.25 149 ASP A N 1
ATOM 1210 C CA . ASP A 1 149 ? 4.295 -0.069 -30.721 1.00 98.25 149 ASP A CA 1
ATOM 1211 C C . ASP A 1 149 ? 4.823 -1.422 -30.202 1.00 98.25 149 ASP A C 1
ATOM 1213 O O . ASP A 1 149 ? 4.088 -2.419 -30.205 1.00 98.25 149 ASP A O 1
ATOM 1217 N N . LEU A 1 150 ? 6.068 -1.461 -29.720 1.00 97.81 150 LEU A N 1
ATOM 1218 C CA . LEU A 1 150 ? 6.661 -2.621 -29.054 1.00 97.81 150 LEU A CA 1
ATOM 1219 C C . LEU A 1 150 ? 5.877 -2.999 -27.788 1.00 97.81 150 LEU A C 1
ATOM 1221 O O . LEU A 1 150 ? 5.457 -4.152 -27.649 1.00 97.81 150 LEU A O 1
ATOM 1225 N N . ALA A 1 151 ? 5.638 -2.026 -26.905 1.00 98.06 151 ALA A N 1
ATOM 1226 C CA . ALA A 1 151 ? 4.940 -2.211 -25.637 1.00 98.06 151 ALA A CA 1
ATOM 1227 C C . ALA A 1 151 ? 3.510 -2.733 -25.835 1.00 98.06 151 ALA A C 1
ATOM 1229 O O . ALA A 1 151 ? 3.130 -3.740 -25.238 1.00 98.06 151 ALA A O 1
ATOM 1230 N N . LEU A 1 152 ? 2.738 -2.138 -26.753 1.00 98.62 152 LEU A N 1
ATOM 1231 C CA . LEU A 1 152 ? 1.389 -2.608 -27.089 1.00 98.62 152 LEU A CA 1
ATOM 1232 C C . LEU A 1 152 ? 1.396 -4.046 -27.628 1.00 98.62 152 LEU A C 1
ATOM 1234 O O . LEU A 1 152 ? 0.466 -4.812 -27.376 1.00 98.62 152 LEU A O 1
ATOM 1238 N N . GLY A 1 153 ? 2.453 -4.438 -28.346 1.00 98.00 153 GLY A N 1
ATOM 1239 C CA . GLY A 1 153 ? 2.656 -5.824 -28.762 1.00 98.00 153 GLY A CA 1
ATOM 1240 C C . GLY A 1 153 ? 2.805 -6.779 -27.574 1.00 98.00 153 GLY A C 1
ATOM 1241 O O . GLY A 1 153 ? 2.220 -7.860 -27.594 1.00 98.00 153 GLY A O 1
ATOM 1242 N N . GLN A 1 154 ? 3.533 -6.373 -26.531 1.00 98.31 154 GLN A N 1
ATOM 1243 C CA . GLN A 1 154 ? 3.694 -7.175 -25.316 1.00 98.31 154 GLN A CA 1
ATOM 1244 C C . GLN A 1 154 ? 2.441 -7.179 -24.436 1.00 98.31 154 GLN A C 1
ATOM 1246 O O . GLN A 1 154 ? 2.128 -8.219 -23.869 1.00 98.31 154 GLN A O 1
ATOM 1251 N N . VAL A 1 155 ? 1.660 -6.093 -24.385 1.00 98.50 155 VAL A N 1
ATOM 1252 C CA . VAL A 1 155 ? 0.339 -6.084 -23.719 1.00 98.50 155 VAL A CA 1
ATOM 1253 C C . VAL A 1 155 ? -0.572 -7.163 -24.296 1.00 98.50 155 VAL A C 1
ATOM 1255 O O . VAL A 1 155 ? -1.202 -7.910 -23.551 1.00 98.50 155 VAL A O 1
ATOM 1258 N N . LEU A 1 156 ? -0.604 -7.289 -25.625 1.00 98.44 156 LEU A N 1
ATOM 1259 C CA . LEU A 1 156 ? -1.406 -8.300 -26.320 1.00 98.44 156 LEU A CA 1
ATOM 1260 C C . LEU A 1 156 ? -0.949 -9.746 -26.049 1.00 98.44 156 LEU A C 1
ATOM 1262 O O . LEU A 1 156 ? -1.735 -10.668 -26.266 1.00 98.44 156 LEU A O 1
ATOM 1266 N N . ASP A 1 157 ? 0.287 -9.953 -25.583 1.00 97.69 157 ASP A N 1
ATOM 1267 C CA . ASP A 1 157 ? 0.809 -11.261 -25.160 1.00 97.69 157 ASP A CA 1
ATOM 1268 C C . ASP A 1 157 ? 0.570 -11.515 -23.666 1.00 97.69 157 ASP A C 1
ATOM 1270 O O . ASP A 1 157 ? 0.029 -12.553 -23.288 1.00 97.69 157 ASP A O 1
ATOM 1274 N N . VAL A 1 158 ? 0.965 -10.571 -22.810 1.00 97.50 158 VAL A N 1
ATOM 1275 C CA . VAL A 1 158 ? 1.008 -10.741 -21.353 1.00 97.50 158 VAL A CA 1
ATOM 1276 C C . VAL A 1 158 ? -0.379 -10.651 -20.722 1.00 97.50 158 VAL A C 1
ATOM 1278 O O . VAL A 1 158 ? -0.700 -11.492 -19.885 1.00 97.50 158 VAL A O 1
ATOM 1281 N N . ALA A 1 159 ? -1.236 -9.713 -21.142 1.00 95.12 159 ALA A N 1
ATOM 1282 C CA . ALA A 1 159 ? -2.535 -9.502 -20.495 1.00 95.12 159 ALA A CA 1
ATOM 1283 C C . ALA A 1 159 ? -3.449 -10.749 -20.522 1.00 95.12 159 ALA A C 1
ATOM 1285 O O . ALA A 1 159 ? -3.986 -11.104 -19.470 1.00 95.12 159 ALA A O 1
ATOM 1286 N N . PRO A 1 160 ? -3.591 -11.492 -21.644 1.00 90.12 160 PRO A N 1
ATOM 1287 C CA . PRO A 1 160 ? -4.354 -12.745 -21.655 1.00 90.12 160 PRO A CA 1
ATOM 1288 C C . PRO A 1 160 ? -3.725 -13.853 -20.806 1.00 90.12 160 PRO A C 1
ATOM 1290 O O . PRO A 1 160 ? -4.424 -14.712 -20.276 1.00 90.12 160 PRO A O 1
ATOM 1293 N N . ARG A 1 161 ? -2.391 -13.879 -20.698 1.00 93.25 161 ARG A N 1
ATOM 1294 C CA . ARG A 1 161 ? -1.679 -14.865 -19.873 1.00 93.25 161 ARG A CA 1
ATOM 1295 C C . ARG A 1 161 ? -1.887 -14.582 -18.389 1.00 93.25 161 ARG A C 1
ATOM 1297 O O . ARG A 1 161 ? -2.041 -15.526 -17.622 1.00 93.25 161 ARG A O 1
ATOM 1304 N N . PHE A 1 162 ? -1.927 -13.308 -18.017 1.00 84.38 162 PHE A N 1
ATOM 1305 C CA . PHE A 1 162 ? -2.224 -12.858 -16.665 1.00 84.38 162 PHE A CA 1
ATOM 1306 C C . PHE A 1 162 ? -3.672 -13.164 -16.248 1.00 84.38 162 PHE A C 1
ATOM 1308 O O . PHE A 1 162 ? -3.883 -13.644 -15.140 1.00 84.38 162 PHE A O 1
ATOM 1315 N N . ASP A 1 163 ? -4.653 -13.019 -17.148 1.00 81.81 163 ASP A N 1
ATOM 1316 C CA . ASP A 1 163 ? -6.044 -13.446 -16.886 1.00 81.81 163 ASP A CA 1
ATOM 1317 C C . ASP A 1 163 ? -6.132 -14.949 -16.536 1.00 81.81 163 ASP A C 1
ATOM 1319 O O . ASP A 1 163 ? -6.873 -15.376 -15.649 1.00 81.81 163 ASP A O 1
ATOM 1323 N N . LEU A 1 164 ? -5.319 -15.776 -17.205 1.00 66.69 164 LEU A N 1
ATOM 1324 C CA . LEU A 1 164 ? -5.253 -17.219 -16.954 1.00 66.69 164 LEU A CA 1
ATOM 1325 C C . LEU A 1 164 ? -4.459 -17.585 -15.692 1.00 66.69 164 LEU A C 1
ATOM 1327 O O . LEU A 1 164 ? -4.785 -18.575 -15.031 1.00 66.69 164 LEU A O 1
ATOM 1331 N N . ASP A 1 165 ? -3.411 -16.825 -15.381 1.00 68.75 165 ASP A N 1
ATOM 1332 C CA . ASP A 1 165 ? -2.556 -17.006 -14.211 1.00 68.75 165 ASP A CA 1
ATOM 1333 C C . ASP A 1 165 ? -2.282 -15.658 -13.530 1.00 68.75 165 ASP A C 1
ATOM 1335 O O . ASP A 1 165 ? -1.267 -15.010 -13.815 1.00 68.75 165 ASP A O 1
ATOM 1339 N N . PRO A 1 166 ? -3.131 -15.259 -12.564 1.00 64.50 166 PRO A N 1
ATOM 1340 C CA . PRO A 1 166 ? -2.913 -14.039 -11.797 1.00 64.50 166 PRO A CA 1
ATOM 1341 C C . PRO A 1 166 ? -1.600 -14.045 -11.006 1.00 64.50 166 PRO A C 1
ATOM 1343 O O . PRO A 1 166 ? -1.205 -13.020 -10.481 1.00 64.50 166 PRO A O 1
ATOM 1346 N N . GLY A 1 167 ? -0.902 -15.181 -10.867 1.00 61.31 167 GLY A N 1
ATOM 1347 C CA . GLY A 1 167 ? 0.422 -15.227 -10.248 1.00 61.31 167 GLY A CA 1
ATOM 1348 C C . GLY A 1 167 ? 1.552 -14.710 -11.144 1.00 61.31 167 GLY A C 1
ATOM 1349 O O . GLY A 1 167 ? 2.644 -14.482 -10.627 1.00 61.31 167 GLY A O 1
ATOM 1350 N N . LEU A 1 168 ? 1.307 -14.525 -12.447 1.00 70.31 168 LEU A N 1
ATOM 1351 C CA . LEU A 1 168 ? 2.320 -14.203 -13.456 1.00 70.31 168 LEU A CA 1
ATOM 1352 C C . LEU A 1 168 ? 3.072 -12.898 -13.162 1.00 70.31 168 LEU A C 1
ATOM 1354 O O . LEU A 1 168 ? 4.296 -12.868 -13.303 1.00 70.31 168 LEU A O 1
ATOM 1358 N N . LEU A 1 169 ? 2.343 -11.858 -12.750 1.00 73.88 169 LEU A N 1
ATOM 1359 C CA . LEU A 1 169 ? 2.873 -10.515 -12.477 1.00 73.88 169 LEU A CA 1
ATOM 1360 C C . LEU A 1 169 ? 3.250 -10.292 -11.008 1.00 73.88 169 LEU A C 1
ATOM 1362 O O . LEU A 1 169 ? 3.814 -9.263 -10.664 1.00 73.88 169 LEU A O 1
ATOM 1366 N N . PHE A 1 170 ? 3.009 -11.286 -10.151 1.00 63.88 170 PHE A N 1
ATOM 1367 C CA . PHE A 1 170 ? 3.275 -11.210 -8.716 1.00 63.88 170 PHE A CA 1
ATOM 1368 C C . PHE A 1 170 ? 4.219 -12.337 -8.295 1.00 63.88 170 PHE A C 1
ATOM 1370 O O . PHE A 1 170 ? 3.757 -13.349 -7.747 1.00 63.88 170 PHE A O 1
ATOM 1377 N N . PRO A 1 171 ? 5.525 -12.234 -8.587 1.00 58.47 171 PRO A N 1
ATOM 1378 C CA . PRO A 1 171 ? 6.498 -13.246 -8.190 1.00 58.47 171 PRO A CA 1
ATOM 1379 C C . PRO A 1 171 ? 6.567 -13.423 -6.666 1.00 58.47 171 PRO A C 1
ATOM 1381 O O . PRO A 1 171 ? 6.174 -12.559 -5.892 1.00 58.47 171 PRO A O 1
ATOM 1384 N N . GLU A 1 172 ? 7.045 -14.589 -6.218 1.00 45.59 172 GLU A N 1
ATOM 1385 C CA . GLU A 1 172 ? 7.220 -14.879 -4.781 1.00 45.59 172 GLU A CA 1
ATOM 1386 C C . GLU A 1 172 ? 8.375 -14.082 -4.150 1.00 45.59 172 GLU A C 1
ATOM 1388 O O . GLU A 1 172 ? 8.445 -13.984 -2.928 1.00 45.59 172 GLU A O 1
ATOM 1393 N N . ILE A 1 173 ? 9.274 -13.532 -4.974 1.00 47.31 173 ILE A N 1
ATOM 1394 C CA . ILE A 1 173 ? 10.428 -12.740 -4.543 1.00 47.31 173 ILE A CA 1
ATOM 1395 C C . ILE A 1 173 ? 10.015 -11.259 -4.533 1.00 47.31 173 ILE A C 1
ATOM 1397 O O . ILE A 1 173 ? 9.632 -10.748 -5.593 1.00 47.31 173 ILE A O 1
ATOM 1401 N N . PRO A 1 174 ? 10.067 -10.574 -3.375 1.00 47.50 174 PRO A N 1
ATOM 1402 C CA . PRO A 1 174 ? 9.738 -9.153 -3.277 1.00 47.50 174 PRO A CA 1
ATOM 1403 C C . PRO A 1 174 ? 10.576 -8.284 -4.234 1.00 47.50 174 PRO A C 1
ATOM 1405 O O . PRO A 1 174 ? 11.676 -8.672 -4.621 1.00 47.50 174 PRO A O 1
ATOM 1408 N N . LYS A 1 175 ? 10.014 -7.148 -4.676 1.00 58.06 175 LYS A N 1
ATOM 1409 C CA . LYS A 1 175 ? 10.629 -6.174 -5.610 1.00 58.06 175 LYS A CA 1
ATOM 1410 C C . LYS A 1 175 ? 11.144 -6.729 -6.948 1.00 58.06 175 LYS A C 1
ATOM 1412 O O . LYS A 1 175 ? 11.884 -6.050 -7.661 1.00 58.06 175 LYS A O 1
ATOM 1417 N N . THR A 1 176 ? 10.727 -7.932 -7.336 1.00 66.56 176 THR A N 1
ATOM 1418 C CA . THR A 1 176 ? 10.988 -8.459 -8.679 1.00 66.56 176 THR A CA 1
ATOM 1419 C C . THR A 1 176 ? 9.781 -8.263 -9.580 1.00 66.56 176 THR A C 1
ATOM 1421 O O . THR A 1 176 ? 8.636 -8.392 -9.150 1.00 66.56 176 THR A O 1
ATOM 1424 N N . PHE A 1 177 ? 10.039 -7.970 -10.850 1.00 78.50 177 PHE A N 1
ATOM 1425 C CA . PHE A 1 177 ? 9.005 -7.747 -11.853 1.00 78.50 177 PHE A CA 1
ATOM 1426 C C . PHE A 1 177 ? 9.165 -8.755 -12.977 1.00 78.50 177 PHE A C 1
ATOM 1428 O O . PHE A 1 177 ? 10.283 -9.141 -13.333 1.00 78.50 177 PHE A O 1
ATOM 1435 N N . LEU A 1 178 ? 8.043 -9.178 -13.563 1.00 87.44 178 LEU A N 1
ATOM 1436 C CA . LEU A 1 178 ? 8.100 -9.875 -14.839 1.00 87.44 178 LEU A CA 1
ATOM 1437 C C . LEU A 1 178 ? 8.660 -8.911 -15.886 1.00 87.44 178 LEU A C 1
ATOM 1439 O O . LEU A 1 178 ? 8.043 -7.890 -16.160 1.00 87.44 178 LEU A O 1
ATOM 1443 N N . VAL A 1 179 ? 9.779 -9.262 -16.511 1.00 93.31 179 VAL A N 1
ATOM 1444 C CA . VAL A 1 179 ? 10.380 -8.536 -17.629 1.00 93.31 179 VAL A CA 1
ATOM 1445 C C . VAL A 1 179 ? 10.404 -9.428 -18.866 1.00 93.31 179 VAL A C 1
ATOM 1447 O O . VAL A 1 179 ? 10.923 -10.549 -18.847 1.00 93.31 179 VAL A O 1
ATOM 1450 N N . ARG A 1 180 ? 9.845 -8.923 -19.969 1.00 96.81 180 ARG A N 1
ATOM 1451 C CA . ARG A 1 180 ? 9.921 -9.547 -21.293 1.00 96.81 180 ARG A CA 1
ATOM 1452 C C . ARG A 1 180 ? 11.262 -9.183 -21.920 1.00 96.81 180 ARG A C 1
ATOM 1454 O O . ARG A 1 180 ? 11.490 -8.029 -22.270 1.00 96.81 180 ARG A O 1
ATOM 1461 N N . VAL A 1 181 ? 12.138 -10.176 -22.055 1.00 95.31 181 VAL A N 1
ATOM 1462 C CA . VAL A 1 181 ? 13.500 -10.033 -22.588 1.00 95.31 181 VAL A CA 1
ATOM 1463 C C . VAL A 1 181 ? 13.571 -10.633 -23.997 1.00 95.31 181 VAL A C 1
ATOM 1465 O O . VAL A 1 181 ? 13.129 -11.776 -24.180 1.00 95.31 181 VAL A O 1
ATOM 1468 N N . PRO A 1 182 ? 14.098 -9.910 -25.000 1.00 93.69 182 PRO A N 1
ATOM 1469 C CA . PRO A 1 182 ? 14.272 -10.449 -26.343 1.00 93.69 182 PRO A CA 1
ATOM 1470 C C . PRO A 1 182 ? 15.351 -11.544 -26.363 1.00 93.69 182 PRO A C 1
ATOM 1472 O O . PRO A 1 182 ? 16.417 -11.404 -25.769 1.00 93.69 182 PRO A O 1
ATOM 1475 N N . GLU A 1 183 ? 15.091 -12.642 -27.074 1.00 89.19 183 GLU A N 1
ATOM 1476 C CA . GLU A 1 183 ? 16.044 -13.739 -27.296 1.00 89.19 183 GLU A CA 1
ATOM 1477 C C . GLU A 1 183 ? 15.992 -14.222 -28.758 1.00 89.19 183 GLU A C 1
ATOM 1479 O O . GLU A 1 183 ? 15.075 -13.886 -29.514 1.00 89.19 183 GLU A O 1
ATOM 1484 N N . GLU A 1 184 ? 16.972 -15.034 -29.181 1.00 82.94 184 GLU A N 1
ATOM 1485 C CA . GLU A 1 184 ? 16.967 -15.637 -30.520 1.00 82.94 184 GLU A CA 1
ATOM 1486 C C . GLU A 1 184 ? 15.656 -16.406 -30.770 1.00 82.94 184 GLU A C 1
ATOM 1488 O O . GLU A 1 184 ? 15.402 -17.464 -30.194 1.00 82.94 184 GLU A O 1
ATOM 1493 N N . GLY A 1 185 ? 14.818 -15.870 -31.661 1.00 80.75 185 GLY A N 1
ATOM 1494 C CA . GLY A 1 185 ? 13.549 -16.483 -32.054 1.00 80.75 185 GLY A CA 1
ATOM 1495 C C . GLY A 1 185 ? 12.317 -16.061 -31.244 1.00 80.75 185 GLY A C 1
ATOM 1496 O O . GLY A 1 185 ? 11.252 -16.631 -31.484 1.00 80.75 185 GLY A O 1
ATOM 1497 N N . GLY A 1 186 ? 12.403 -15.075 -30.339 1.00 90.06 186 GLY A N 1
ATOM 1498 C CA . GLY A 1 186 ? 11.217 -14.540 -29.662 1.00 90.06 186 GLY A CA 1
ATOM 1499 C C . GLY A 1 186 ? 11.492 -13.761 -28.375 1.00 90.06 186 GLY A C 1
ATOM 1500 O O . GLY A 1 186 ? 12.438 -12.988 -28.287 1.00 90.06 186 GLY A O 1
ATOM 1501 N N . TRP A 1 187 ? 10.619 -13.964 -27.388 1.00 95.19 187 TRP A N 1
ATOM 1502 C CA . TRP A 1 187 ? 10.638 -13.294 -26.087 1.00 95.19 187 TRP A CA 1
ATOM 1503 C C . TRP A 1 187 ? 10.652 -14.326 -24.963 1.00 95.19 187 TRP A C 1
ATOM 1505 O O . TRP A 1 187 ? 9.927 -15.325 -25.027 1.00 95.19 187 TRP A O 1
ATOM 1515 N N . ARG A 1 188 ? 11.424 -14.062 -23.910 1.00 93.62 188 ARG A N 1
ATOM 1516 C CA . ARG A 1 188 ? 11.462 -14.866 -22.687 1.00 93.62 188 ARG A CA 1
ATOM 1517 C C . ARG A 1 188 ? 11.004 -14.037 -21.488 1.00 93.62 188 ARG A C 1
ATOM 1519 O O . ARG A 1 188 ? 11.306 -12.854 -21.388 1.00 93.62 188 ARG A O 1
ATOM 1526 N N . ASP A 1 189 ? 10.298 -14.688 -20.567 1.00 92.75 189 ASP A N 1
ATOM 1527 C CA . ASP A 1 189 ? 9.996 -14.141 -19.244 1.00 92.75 189 ASP A CA 1
ATOM 1528 C C . ASP A 1 189 ? 11.215 -14.263 -18.330 1.00 92.75 189 ASP A C 1
ATOM 1530 O O . ASP A 1 189 ? 11.742 -15.365 -18.140 1.00 92.75 189 ASP A O 1
ATOM 1534 N N . ARG A 1 190 ? 11.635 -13.151 -17.732 1.00 87.25 190 ARG A N 1
ATOM 1535 C CA . ARG A 1 190 ? 12.584 -13.135 -16.616 1.00 87.25 190 ARG A CA 1
ATOM 1536 C C . ARG A 1 190 ? 11.971 -12.379 -15.451 1.00 87.25 190 ARG A C 1
ATOM 1538 O O . ARG A 1 190 ? 11.246 -11.422 -15.670 1.00 87.25 190 ARG A O 1
ATOM 1545 N N . TYR A 1 191 ? 12.257 -12.812 -14.233 1.00 79.00 191 TYR A N 1
ATOM 1546 C CA . TYR A 1 191 ? 11.902 -12.059 -13.035 1.00 79.00 191 TYR A CA 1
ATOM 1547 C C . TYR A 1 191 ? 13.154 -11.333 -12.588 1.00 79.00 191 TYR A C 1
ATOM 1549 O O . TYR A 1 191 ? 14.112 -11.991 -12.189 1.00 79.00 191 TYR A O 1
ATOM 1557 N N . LEU A 1 192 ? 13.172 -10.016 -12.763 1.00 74.50 192 LEU A N 1
ATOM 1558 C CA . LEU A 1 192 ? 14.344 -9.192 -12.492 1.00 74.50 192 LEU A CA 1
ATOM 1559 C C . LEU A 1 192 ? 14.039 -8.253 -11.323 1.00 74.50 192 LEU A C 1
ATOM 1561 O O . LEU A 1 192 ? 12.925 -7.717 -11.279 1.00 74.50 192 LEU A O 1
ATOM 1565 N N . PRO A 1 193 ? 14.985 -8.050 -10.390 1.00 68.62 193 PRO A N 1
ATOM 1566 C CA . PRO A 1 193 ? 14.905 -6.915 -9.488 1.00 68.62 193 PRO A CA 1
ATOM 1567 C C . PRO A 1 193 ? 14.996 -5.635 -10.320 1.00 68.62 193 PRO A C 1
ATOM 1569 O O . PRO A 1 193 ? 15.727 -5.580 -11.314 1.00 68.62 193 PRO A O 1
ATOM 1572 N N . ILE A 1 194 ? 14.234 -4.617 -9.939 1.00 67.50 194 ILE A N 1
ATOM 1573 C CA . ILE A 1 194 ? 14.391 -3.293 -10.535 1.00 67.50 194 ILE A CA 1
ATOM 1574 C C . ILE A 1 194 ? 15.369 -2.524 -9.654 1.00 67.50 194 ILE A C 1
ATOM 1576 O O . ILE A 1 194 ? 15.117 -2.434 -8.451 1.00 67.50 194 ILE A O 1
ATOM 1580 N N . PRO A 1 195 ? 16.474 -2.004 -10.216 1.00 60.53 195 PRO A N 1
ATOM 1581 C CA . PRO A 1 195 ? 17.418 -1.214 -9.446 1.00 60.53 195 PRO A CA 1
ATOM 1582 C C . PRO A 1 195 ? 16.696 -0.018 -8.829 1.00 60.53 195 PRO A C 1
ATOM 1584 O O . PRO A 1 195 ? 15.873 0.616 -9.498 1.00 60.53 195 PRO A O 1
ATOM 1587 N N . SER A 1 196 ? 17.028 0.306 -7.580 1.00 59.72 196 SER A N 1
ATOM 1588 C CA . SER A 1 196 ? 16.674 1.608 -7.020 1.00 59.72 196 SER A CA 1
ATOM 1589 C C . SER A 1 196 ? 17.175 2.699 -7.968 1.00 59.72 196 SER A C 1
ATOM 1591 O O . SER A 1 196 ? 18.276 2.558 -8.512 1.00 59.72 196 SER A O 1
ATOM 1593 N N . PRO A 1 197 ? 16.393 3.763 -8.201 1.00 61.12 197 PRO A N 1
ATOM 1594 C CA . PRO A 1 197 ? 16.891 4.891 -8.968 1.00 61.12 197 PRO A CA 1
ATOM 1595 C C . PRO A 1 197 ? 18.181 5.435 -8.346 1.00 61.12 197 PRO A C 1
ATOM 1597 O O . PRO A 1 197 ? 18.333 5.442 -7.121 1.00 61.12 197 PRO A O 1
ATOM 1600 N N . GLU A 1 198 ? 19.112 5.891 -9.185 1.00 55.25 198 GLU A N 1
ATOM 1601 C CA . GLU A 1 198 ? 20.285 6.602 -8.682 1.00 55.25 198 GLU A CA 1
ATOM 1602 C C . GLU A 1 198 ? 19.825 7.887 -7.978 1.00 55.25 198 GLU A C 1
ATOM 1604 O O . GLU A 1 198 ? 18.986 8.608 -8.529 1.00 55.25 198 GLU A O 1
ATOM 1609 N N . PRO A 1 199 ? 20.353 8.209 -6.782 1.00 53.22 199 PRO A N 1
ATOM 1610 C CA . PRO A 1 199 ? 19.988 9.434 -6.089 1.00 53.22 199 PRO A CA 1
ATOM 1611 C C . PRO A 1 199 ? 20.368 10.640 -6.950 1.00 53.22 199 PRO A C 1
ATOM 1613 O O . PRO A 1 199 ? 21.542 10.993 -7.098 1.00 53.22 199 PRO A O 1
ATOM 1616 N N . THR A 1 200 ? 19.360 11.287 -7.529 1.00 54.66 200 THR A N 1
ATOM 1617 C CA . THR A 1 200 ? 19.549 12.473 -8.355 1.00 54.66 200 THR A CA 1
ATOM 1618 C C . THR A 1 200 ? 19.956 13.618 -7.433 1.00 54.66 200 THR A C 1
ATOM 1620 O O . THR A 1 200 ? 19.169 14.108 -6.625 1.00 54.66 200 THR A O 1
ATOM 1623 N N . THR A 1 201 ? 21.224 14.035 -7.493 1.00 56.50 201 THR A N 1
ATOM 1624 C CA . THR A 1 201 ? 21.678 15.192 -6.710 1.00 56.50 201 THR A CA 1
ATOM 1625 C C . THR A 1 201 ? 21.266 16.457 -7.461 1.00 56.50 201 THR A C 1
ATOM 1627 O O . THR A 1 201 ? 21.985 16.966 -8.323 1.00 56.50 201 THR A O 1
ATOM 1630 N N . GLU A 1 202 ? 20.060 16.940 -7.179 1.00 62.75 202 GLU A N 1
ATOM 1631 C CA . GLU A 1 202 ? 19.571 18.228 -7.689 1.00 62.75 202 GLU A CA 1
ATOM 1632 C C . GLU A 1 202 ? 20.098 19.414 -6.869 1.00 62.75 202 GLU A C 1
ATOM 1634 O O . GLU A 1 202 ? 20.094 20.555 -7.328 1.00 62.75 202 GLU A O 1
ATOM 1639 N N . ALA A 1 203 ? 20.603 19.148 -5.663 1.00 65.69 203 ALA A N 1
ATOM 1640 C CA . ALA A 1 203 ? 21.100 20.179 -4.773 1.00 65.69 203 ALA A CA 1
ATOM 1641 C C . ALA A 1 203 ? 22.482 20.686 -5.221 1.00 65.69 203 ALA A C 1
ATOM 1643 O O . ALA A 1 203 ? 23.459 19.936 -5.298 1.00 65.69 203 ALA A O 1
ATOM 1644 N N . VAL A 1 204 ? 22.570 21.986 -5.505 1.00 72.62 204 VAL A N 1
ATOM 1645 C CA . VAL A 1 204 ? 23.801 22.638 -5.966 1.00 72.62 204 VAL A CA 1
ATOM 1646 C C . VAL A 1 204 ? 24.505 23.298 -4.784 1.00 72.62 204 VAL A C 1
ATOM 1648 O O . VAL A 1 204 ? 23.946 24.162 -4.109 1.00 72.62 204 VAL A O 1
ATOM 1651 N N . ALA A 1 205 ? 25.757 22.908 -4.532 1.00 75.19 205 ALA A N 1
ATOM 1652 C CA . ALA A 1 205 ? 26.585 23.568 -3.529 1.00 75.19 205 ALA A CA 1
ATOM 1653 C C . ALA A 1 205 ? 26.975 24.981 -3.992 1.00 75.19 205 ALA A C 1
ATOM 1655 O O . ALA A 1 205 ? 27.396 25.179 -5.134 1.00 75.19 205 ALA A O 1
ATOM 1656 N N . LEU A 1 206 ? 26.896 25.956 -3.084 1.00 78.50 206 LEU A N 1
ATOM 1657 C CA . LEU A 1 206 ? 27.332 27.320 -3.373 1.00 78.50 206 LEU A CA 1
ATOM 1658 C C . LEU A 1 206 ? 28.844 27.381 -3.577 1.00 78.50 206 LEU A C 1
ATOM 1660 O O . LEU A 1 206 ? 29.623 26.851 -2.778 1.00 78.50 206 LEU A O 1
ATOM 1664 N N . ASP A 1 207 ? 29.278 28.104 -4.608 1.00 83.69 207 ASP A N 1
ATOM 1665 C CA . ASP A 1 207 ? 30.696 28.380 -4.773 1.00 83.69 207 ASP A CA 1
ATOM 1666 C C . ASP A 1 207 ? 31.210 29.294 -3.633 1.00 83.69 207 ASP A C 1
ATOM 1668 O O . ASP A 1 207 ? 30.469 30.138 -3.108 1.00 83.69 207 ASP A O 1
ATOM 1672 N N . PRO A 1 208 ? 32.494 29.180 -3.238 1.00 83.00 208 PRO A N 1
ATOM 1673 C CA . PRO A 1 208 ? 33.029 29.925 -2.097 1.00 83.00 208 PRO A CA 1
ATOM 1674 C C . PRO A 1 208 ? 32.937 31.454 -2.219 1.00 83.00 208 PRO A C 1
ATOM 1676 O O . PRO A 1 208 ? 32.924 32.153 -1.201 1.00 83.00 208 PRO A O 1
ATOM 1679 N N . PHE A 1 209 ? 32.910 31.998 -3.441 1.00 85.06 209 PHE A N 1
ATOM 1680 C CA . PHE A 1 209 ? 32.823 33.439 -3.657 1.00 85.06 209 PHE A CA 1
ATOM 1681 C C . PHE A 1 209 ? 31.395 33.939 -3.426 1.00 85.06 209 PHE A C 1
ATOM 1683 O O . PHE A 1 209 ? 31.211 34.914 -2.689 1.00 85.06 209 PHE A O 1
ATOM 1690 N N . THR A 1 210 ? 30.399 33.241 -3.975 1.00 84.31 210 THR A N 1
ATOM 1691 C CA . THR A 1 210 ? 28.977 33.505 -3.716 1.00 84.31 210 THR A CA 1
ATOM 1692 C C . THR A 1 210 ? 28.671 33.371 -2.230 1.00 84.31 210 THR A C 1
ATOM 1694 O O . THR A 1 210 ? 28.150 34.306 -1.625 1.00 84.31 210 THR A O 1
ATOM 1697 N N . LEU A 1 211 ? 29.124 32.296 -1.584 1.00 85.44 211 LEU A N 1
ATOM 1698 C CA . LEU A 1 211 ? 28.934 32.107 -0.148 1.00 85.44 211 LEU A CA 1
ATOM 1699 C C . LEU A 1 211 ? 29.475 33.292 0.677 1.00 85.44 211 LEU A C 1
ATOM 1701 O O . LEU A 1 211 ? 28.763 33.868 1.499 1.00 85.44 211 LEU A O 1
ATOM 1705 N N . SER A 1 212 ? 30.714 33.724 0.414 1.00 83.56 212 SER A N 1
ATOM 1706 C CA . SER A 1 212 ? 31.333 34.849 1.134 1.00 83.56 212 SER A CA 1
ATOM 1707 C C . SER A 1 212 ? 30.633 36.192 0.888 1.00 83.56 212 SER A C 1
ATOM 1709 O O . SER A 1 212 ? 30.709 37.095 1.727 1.00 83.56 212 SER A O 1
ATOM 1711 N N . ARG A 1 213 ? 29.987 36.361 -0.270 1.00 85.69 213 ARG A N 1
ATOM 1712 C CA . ARG A 1 213 ? 29.191 37.549 -0.601 1.00 85.69 213 ARG A CA 1
ATOM 1713 C C . ARG A 1 213 ? 27.912 37.586 0.233 1.00 85.69 213 ARG A C 1
ATOM 1715 O O . ARG A 1 213 ? 27.670 38.595 0.890 1.00 85.69 213 ARG A O 1
ATOM 1722 N N . PHE A 1 214 ? 27.155 36.492 0.263 1.00 87.31 214 PHE A N 1
ATOM 1723 C CA . PHE A 1 214 ? 25.870 36.421 0.962 1.00 87.31 214 PHE A CA 1
ATOM 1724 C C . PHE A 1 214 ? 26.014 36.361 2.487 1.00 87.31 214 PHE A C 1
ATOM 1726 O O . PHE A 1 214 ? 25.237 36.997 3.188 1.00 87.31 214 PHE A O 1
ATOM 1733 N N . GLN A 1 215 ? 27.082 35.754 3.016 1.00 84.69 215 GLN A N 1
ATOM 1734 C CA . GLN A 1 215 ? 27.395 35.782 4.456 1.00 84.69 215 GLN A CA 1
ATOM 1735 C C . GLN A 1 215 ? 27.655 37.192 5.021 1.00 84.69 215 GLN A C 1
ATOM 1737 O O . GLN A 1 215 ? 27.687 37.376 6.237 1.00 84.69 215 GLN A O 1
ATOM 1742 N N . LYS A 1 216 ? 27.888 38.196 4.162 1.00 84.44 216 LYS A N 1
ATOM 1743 C CA . LYS A 1 216 ? 28.066 39.599 4.576 1.00 84.44 216 LYS A CA 1
ATOM 1744 C C . LYS A 1 216 ? 26.756 40.382 4.621 1.00 84.44 216 LYS A C 1
ATOM 1746 O O . LYS A 1 216 ? 26.769 41.508 5.119 1.00 84.44 216 LYS A O 1
ATOM 1751 N N . LEU A 1 217 ? 25.668 39.839 4.074 1.00 83.94 217 LEU A N 1
ATOM 1752 C CA . LEU A 1 217 ? 24.357 40.470 4.156 1.00 83.94 217 LEU A CA 1
ATOM 1753 C C . LEU A 1 217 ? 23.852 40.426 5.599 1.00 83.94 217 LEU A C 1
ATOM 1755 O O . LEU A 1 217 ? 24.145 39.502 6.358 1.00 83.94 217 LEU A O 1
ATOM 1759 N N . ALA A 1 218 ? 23.106 41.457 5.990 1.00 83.12 218 ALA A N 1
ATOM 1760 C CA . ALA A 1 218 ? 22.472 41.479 7.298 1.00 83.12 218 ALA A CA 1
ATOM 1761 C C . ALA A 1 218 ? 21.344 40.437 7.350 1.00 83.12 218 ALA A C 1
ATOM 1763 O O . ALA A 1 218 ? 20.635 40.226 6.365 1.00 83.12 218 ALA A O 1
ATOM 1764 N N . SER A 1 219 ? 21.164 39.813 8.512 1.00 83.56 219 SER A N 1
ATOM 1765 C CA . SER A 1 219 ? 19.977 39.001 8.774 1.00 83.56 219 SER A CA 1
ATOM 1766 C C . SER A 1 219 ? 18.751 39.911 8.892 1.00 83.56 219 SER A C 1
ATOM 1768 O O . SER A 1 219 ? 18.796 40.964 9.534 1.00 83.56 219 SER A O 1
ATOM 1770 N N . SER A 1 220 ? 17.673 39.497 8.242 1.00 81.94 220 SER A N 1
ATOM 1771 C CA . SER A 1 220 ? 16.355 40.114 8.237 1.00 81.94 220 SER A CA 1
ATOM 1772 C C . SER A 1 220 ? 15.414 39.320 9.151 1.00 81.94 220 SER A C 1
ATOM 1774 O O . SER A 1 220 ? 15.525 38.096 9.214 1.00 81.94 220 SER A O 1
ATOM 1776 N N . PRO A 1 221 ? 14.457 39.967 9.843 1.00 83.00 221 PRO A N 1
ATOM 1777 C CA . PRO A 1 221 ? 13.442 39.261 10.626 1.00 83.00 221 PRO A CA 1
ATOM 1778 C C . PRO A 1 221 ? 12.381 38.546 9.770 1.00 83.00 221 PRO A C 1
ATOM 1780 O O . PRO A 1 221 ? 11.482 37.940 10.344 1.00 83.00 221 PRO A O 1
ATOM 1783 N N . LEU A 1 222 ? 12.456 38.638 8.435 1.00 84.94 222 LEU A N 1
ATOM 1784 C CA . LEU A 1 222 ? 11.497 38.024 7.513 1.00 84.94 222 LEU A CA 1
ATOM 1785 C C . LEU A 1 222 ? 11.415 36.504 7.689 1.00 84.94 222 LEU A C 1
ATOM 1787 O O . LEU A 1 222 ? 12.441 35.823 7.792 1.00 84.94 222 LEU A O 1
ATOM 1791 N N . LEU A 1 223 ? 10.181 36.007 7.658 1.00 90.69 223 LEU A N 1
ATOM 1792 C CA . LEU A 1 223 ? 9.821 34.594 7.605 1.00 90.69 223 LEU A CA 1
ATOM 1793 C C . LEU A 1 223 ? 9.160 34.371 6.246 1.00 90.69 223 LEU A C 1
ATOM 1795 O O . LEU A 1 223 ? 8.185 35.051 5.936 1.00 90.69 223 LEU A O 1
ATOM 1799 N N . LEU A 1 224 ? 9.696 33.481 5.419 1.00 93.38 224 LEU A N 1
ATOM 1800 C CA . LEU A 1 224 ? 9.204 33.299 4.054 1.00 93.38 224 LEU A CA 1
ATOM 1801 C C . LEU A 1 224 ? 8.508 31.952 3.897 1.00 93.38 224 LEU A C 1
ATOM 1803 O O . LEU A 1 224 ? 9.105 30.924 4.186 1.00 93.38 224 LEU A O 1
ATOM 1807 N N . GLU A 1 225 ? 7.285 31.954 3.377 1.00 94.38 225 GLU A N 1
ATOM 1808 C CA . GLU A 1 225 ? 6.702 30.789 2.715 1.00 94.38 225 GLU A CA 1
ATOM 1809 C C . GLU A 1 225 ? 7.235 30.745 1.284 1.00 94.38 225 GLU A C 1
ATOM 1811 O O . GLU A 1 225 ? 7.145 31.734 0.549 1.00 94.38 225 GLU A O 1
ATOM 1816 N N . VAL A 1 226 ? 7.828 29.618 0.902 1.00 94.00 226 VAL A N 1
ATOM 1817 C CA . VAL A 1 226 ? 8.447 29.435 -0.409 1.00 94.00 226 VAL A CA 1
ATOM 1818 C C . VAL A 1 226 ? 7.928 28.161 -1.038 1.00 94.00 226 VAL A C 1
ATOM 1820 O O . VAL A 1 226 ? 7.902 27.103 -0.409 1.00 94.00 226 VAL A O 1
ATOM 1823 N N . ASP A 1 227 ? 7.539 28.262 -2.303 1.00 90.12 227 ASP A N 1
ATOM 1824 C CA . ASP A 1 227 ? 7.120 27.101 -3.070 1.00 90.12 227 ASP A CA 1
ATOM 1825 C C . ASP A 1 227 ? 7.447 27.244 -4.555 1.00 90.12 227 ASP A C 1
ATOM 1827 O O . ASP A 1 227 ? 7.602 28.354 -5.075 1.00 90.12 227 ASP A O 1
ATOM 1831 N N . LEU A 1 228 ? 7.532 26.092 -5.217 1.00 88.12 228 LEU A N 1
ATOM 1832 C CA . LEU A 1 228 ? 7.793 25.939 -6.639 1.00 88.12 228 LEU A CA 1
ATOM 1833 C C . LEU A 1 228 ? 6.676 25.088 -7.254 1.00 88.12 228 LEU A C 1
ATOM 1835 O O . LEU A 1 228 ? 6.643 23.875 -7.055 1.00 88.12 228 LEU A O 1
ATOM 1839 N N . PHE A 1 229 ? 5.762 25.708 -8.003 1.00 82.25 229 PHE A N 1
ATOM 1840 C CA . PHE A 1 229 ? 4.562 25.034 -8.522 1.00 82.25 229 PHE A CA 1
ATOM 1841 C C . PHE A 1 229 ? 4.288 25.348 -9.996 1.00 82.25 229 PHE A C 1
ATOM 1843 O O . PHE A 1 229 ? 4.697 26.390 -10.500 1.00 82.25 229 PHE A O 1
ATOM 1850 N N . HIS A 1 230 ? 3.584 24.456 -10.697 1.00 75.94 230 HIS A N 1
ATOM 1851 C CA . HIS A 1 230 ? 3.213 24.660 -12.102 1.00 75.94 230 HIS A CA 1
ATOM 1852 C C . HIS A 1 230 ? 2.218 25.797 -12.284 1.00 75.94 230 HIS A C 1
ATOM 1854 O O . HIS A 1 230 ? 1.240 25.925 -11.547 1.00 75.94 230 HIS A O 1
ATOM 1860 N N . PHE A 1 231 ? 2.401 26.560 -13.353 1.00 78.19 231 PHE A N 1
ATOM 1861 C CA . PHE A 1 231 ? 1.374 27.444 -13.872 1.00 78.19 231 PHE A CA 1
ATOM 1862 C C . PHE A 1 231 ? 0.477 26.695 -14.866 1.00 78.19 231 PHE A C 1
ATOM 1864 O O . PHE A 1 231 ? 0.953 26.091 -15.824 1.00 78.19 231 PHE A O 1
ATOM 1871 N N . TRP A 1 232 ? -0.840 26.782 -14.674 1.00 64.44 232 TRP A N 1
ATOM 1872 C CA . TRP A 1 232 ? -1.840 25.981 -15.394 1.00 64.44 232 TRP A CA 1
ATOM 1873 C C . TRP A 1 232 ? -1.933 26.228 -16.906 1.00 64.44 232 TRP A C 1
ATOM 1875 O O . TRP A 1 232 ? -2.483 25.400 -17.634 1.00 64.44 232 TRP A O 1
ATOM 1885 N N . SER A 1 233 ? -1.420 27.358 -17.400 1.00 73.06 233 SER A N 1
ATOM 1886 C CA . SER A 1 233 ? -1.455 27.675 -18.829 1.00 73.06 233 SER A CA 1
ATOM 1887 C C . SER A 1 233 ? -0.145 27.264 -19.503 1.00 73.06 233 SER A C 1
ATOM 1889 O O . SER A 1 233 ? 0.895 27.840 -19.171 1.00 73.06 233 SER A O 1
ATOM 1891 N N . PRO A 1 234 ? -0.169 26.344 -20.487 1.00 80.50 234 PRO A N 1
ATOM 1892 C CA . PRO A 1 234 ? 1.035 25.995 -21.220 1.00 80.50 234 PRO A CA 1
ATOM 1893 C C . PRO A 1 234 ? 1.517 27.186 -22.053 1.00 80.50 234 PRO A C 1
ATOM 1895 O O . PRO A 1 234 ? 0.725 27.907 -22.668 1.00 80.50 234 PRO A O 1
ATOM 1898 N N . VAL A 1 235 ? 2.831 27.367 -22.094 1.00 83.19 235 VAL A N 1
ATOM 1899 C CA . VAL A 1 235 ? 3.523 28.361 -22.911 1.00 83.19 235 VAL A CA 1
ATOM 1900 C C . VAL A 1 235 ? 4.156 27.659 -24.102 1.00 83.19 235 VAL A C 1
ATOM 1902 O O . VAL A 1 235 ? 4.640 26.532 -24.002 1.00 83.19 235 VAL A O 1
ATOM 1905 N N . LYS A 1 236 ? 4.116 28.321 -25.256 1.00 81.62 236 LYS A N 1
ATOM 1906 C CA . LYS A 1 236 ? 4.690 27.827 -26.503 1.00 81.62 236 LYS A CA 1
ATOM 1907 C C . LYS A 1 236 ? 5.494 28.952 -27.151 1.00 81.62 236 LYS A C 1
ATOM 1909 O O . LYS A 1 236 ? 4.896 29.957 -27.532 1.00 81.62 236 LYS A O 1
ATOM 1914 N N . GLU A 1 237 ? 6.814 28.793 -27.238 1.00 75.94 237 GLU A N 1
ATOM 1915 C CA . GLU A 1 237 ? 7.712 29.815 -27.797 1.00 75.94 237 GLU A CA 1
ATOM 1916 C C . GLU A 1 237 ? 7.601 29.882 -29.328 1.00 75.94 237 GLU A C 1
ATOM 1918 O O . GLU A 1 237 ? 7.317 30.947 -29.880 1.00 75.94 237 GLU A O 1
ATOM 1923 N N . GLU A 1 238 ? 7.722 28.738 -30.011 1.00 76.06 238 GLU A N 1
ATOM 1924 C CA . GLU A 1 238 ? 7.614 28.637 -31.474 1.00 76.06 238 GLU A CA 1
ATOM 1925 C C . GLU A 1 238 ? 6.483 27.694 -31.937 1.00 76.06 238 GLU A C 1
ATOM 1927 O O . GLU A 1 238 ? 5.996 26.844 -31.195 1.00 76.06 238 GLU A O 1
ATOM 1932 N N . GLU A 1 239 ? 6.011 27.830 -33.184 1.00 69.25 239 GLU A N 1
ATOM 1933 C CA . GLU A 1 239 ? 4.831 27.098 -33.691 1.00 69.25 239 GLU A CA 1
ATOM 1934 C C . GLU A 1 239 ? 5.057 25.572 -33.805 1.00 69.25 239 GLU A C 1
ATOM 1936 O O . GLU A 1 239 ? 4.107 24.782 -33.713 1.00 69.25 239 GLU A O 1
ATOM 1941 N N . ASP A 1 240 ? 6.301 25.137 -33.960 1.00 68.25 240 ASP A N 1
ATOM 1942 C CA . ASP A 1 240 ? 6.739 23.751 -34.131 1.00 68.25 240 ASP A CA 1
ATOM 1943 C C . ASP A 1 240 ? 7.329 23.105 -32.866 1.00 68.25 240 ASP A C 1
ATOM 1945 O O . ASP A 1 240 ? 7.514 21.884 -32.840 1.00 68.25 240 ASP A O 1
ATOM 1949 N N . GLU A 1 241 ? 7.504 23.870 -31.790 1.00 77.88 241 GLU A N 1
ATOM 1950 C CA . GLU A 1 241 ? 8.014 23.371 -30.513 1.00 77.88 241 GLU A CA 1
ATOM 1951 C C . GLU A 1 241 ? 6.925 22.775 -29.610 1.00 77.88 241 GLU A C 1
ATOM 1953 O O . GLU A 1 241 ? 5.719 23.015 -29.767 1.00 77.88 241 GLU A O 1
ATOM 1958 N N . ARG A 1 242 ? 7.358 21.933 -28.664 1.00 85.94 242 ARG A N 1
ATOM 1959 C CA . ARG A 1 242 ? 6.487 21.343 -27.645 1.00 85.94 242 ARG A CA 1
ATOM 1960 C C . ARG A 1 242 ? 6.151 22.417 -26.598 1.00 85.94 242 ARG A C 1
ATOM 1962 O O . ARG A 1 242 ? 7.081 22.988 -26.035 1.00 85.94 242 ARG A O 1
ATOM 1969 N N . PRO A 1 243 ? 4.864 22.669 -26.296 1.00 88.31 243 PRO A N 1
ATOM 1970 C CA . PRO A 1 243 ? 4.501 23.567 -25.208 1.00 88.31 243 PRO A CA 1
ATOM 1971 C C . PRO A 1 243 ? 4.969 23.022 -23.856 1.00 88.31 243 PRO A C 1
ATOM 1973 O O . PRO A 1 243 ? 5.042 21.807 -23.665 1.00 88.31 243 PRO A O 1
ATOM 1976 N N . TYR A 1 244 ? 5.227 23.903 -22.899 1.00 87.31 244 TYR A N 1
ATOM 1977 C CA . TYR A 1 244 ? 5.614 23.532 -21.540 1.00 87.31 244 TYR A CA 1
ATOM 1978 C C . TYR A 1 244 ? 4.792 24.275 -20.495 1.00 87.31 244 TYR A C 1
ATOM 1980 O O . TYR A 1 244 ? 4.204 25.315 -20.787 1.00 87.31 244 TYR A O 1
ATOM 1988 N N . TYR A 1 245 ? 4.761 23.750 -19.275 1.00 83.81 245 TYR A N 1
ATOM 1989 C CA . TYR A 1 245 ? 4.178 24.450 -18.136 1.00 83.81 245 TYR A CA 1
ATOM 1990 C C . TYR A 1 245 ? 5.294 25.212 -17.417 1.00 83.81 245 TYR A C 1
ATOM 1992 O O . TYR A 1 245 ? 6.254 24.586 -16.963 1.00 83.81 245 TYR A O 1
ATOM 2000 N N . PRO A 1 246 ? 5.257 26.556 -17.363 1.00 85.69 246 PRO A N 1
ATOM 2001 C CA . PRO A 1 246 ? 6.249 27.287 -16.593 1.00 85.69 246 PRO A CA 1
ATOM 2002 C C . PRO A 1 246 ? 6.018 27.031 -15.106 1.00 85.69 246 PRO A C 1
ATOM 2004 O O . PRO A 1 246 ? 4.879 26.930 -14.649 1.00 85.69 246 PRO A O 1
ATOM 2007 N N . TYR A 1 247 ? 7.104 26.964 -14.348 1.00 87.56 247 TYR A N 1
ATOM 2008 C CA . TYR A 1 247 ? 7.045 26.901 -12.899 1.00 87.56 247 TYR A CA 1
ATOM 2009 C C . TYR A 1 247 ? 7.058 28.298 -12.315 1.00 87.56 247 TYR A C 1
ATOM 2011 O O . TYR A 1 247 ? 7.652 29.223 -12.856 1.00 87.56 247 TYR A O 1
ATOM 2019 N N . VAL A 1 248 ? 6.409 28.437 -11.180 1.00 87.56 248 VAL A N 1
ATOM 2020 C CA . VAL A 1 248 ? 6.354 29.649 -10.395 1.00 87.56 248 VAL A CA 1
ATOM 2021 C C . VAL A 1 248 ? 7.148 29.410 -9.127 1.00 87.56 248 VAL A C 1
ATOM 2023 O O . VAL A 1 248 ? 6.758 28.571 -8.319 1.00 87.56 248 VAL A O 1
ATOM 2026 N N . LEU A 1 249 ? 8.224 30.170 -8.943 1.00 91.44 249 LEU A N 1
ATOM 2027 C CA . LEU A 1 249 ? 8.896 30.311 -7.658 1.00 91.44 249 LEU A CA 1
ATOM 2028 C C . LEU A 1 249 ? 8.299 31.524 -6.938 1.00 91.44 249 LEU A C 1
ATOM 2030 O O . LEU A 1 249 ? 8.558 32.671 -7.315 1.00 91.44 249 LEU A O 1
ATOM 2034 N N . ALA A 1 250 ? 7.484 31.269 -5.917 1.00 90.31 250 ALA A N 1
ATOM 2035 C CA . ALA A 1 250 ? 6.831 32.311 -5.130 1.00 90.31 250 ALA A CA 1
ATOM 2036 C C . ALA A 1 250 ? 7.453 32.406 -3.736 1.00 90.31 250 ALA A C 1
ATOM 2038 O O . ALA A 1 250 ? 7.641 31.392 -3.067 1.00 90.31 250 ALA A O 1
ATOM 2039 N N . LEU A 1 251 ? 7.745 33.634 -3.303 1.00 92.56 251 LEU A N 1
ATOM 2040 C CA . LEU A 1 251 ? 8.173 33.954 -1.942 1.00 92.56 251 LEU A CA 1
ATOM 2041 C C . LEU A 1 251 ? 7.112 34.858 -1.318 1.00 92.56 251 LEU A C 1
ATOM 2043 O O . LEU A 1 251 ? 6.846 35.947 -1.835 1.00 92.56 251 LEU A O 1
ATOM 2047 N N . VAL A 1 252 ? 6.528 34.435 -0.203 1.00 89.62 252 VAL A N 1
ATOM 2048 C CA . VAL A 1 252 ? 5.475 35.170 0.509 1.00 89.62 252 VAL A CA 1
ATOM 2049 C C . VAL A 1 252 ? 5.916 35.402 1.948 1.00 89.62 252 VAL A C 1
ATOM 2051 O O . VAL A 1 252 ? 6.415 34.493 2.601 1.00 89.62 252 VAL A O 1
ATOM 2054 N N . ASP A 1 253 ? 5.764 36.621 2.456 1.00 86.25 253 ASP A N 1
ATOM 2055 C CA . ASP A 1 253 ? 6.061 36.924 3.856 1.00 86.25 253 ASP A CA 1
ATOM 2056 C C . ASP A 1 253 ? 4.992 36.302 4.764 1.00 86.25 253 ASP A C 1
ATOM 2058 O O . ASP A 1 253 ? 3.837 36.730 4.757 1.00 86.25 253 ASP A O 1
ATOM 2062 N N . ALA A 1 254 ? 5.388 35.332 5.587 1.00 82.81 254 ALA A N 1
ATOM 2063 C CA . ALA A 1 254 ? 4.506 34.605 6.498 1.00 82.81 254 ALA A CA 1
ATOM 2064 C C . ALA A 1 254 ? 3.929 35.495 7.617 1.00 82.81 254 ALA A C 1
ATOM 2066 O O . ALA A 1 254 ? 2.986 35.101 8.300 1.00 82.81 254 ALA A O 1
ATOM 2067 N N . GLY A 1 255 ? 4.498 36.685 7.848 1.00 78.44 255 GLY A N 1
ATOM 2068 C CA . GLY A 1 255 ? 3.987 37.636 8.837 1.00 78.44 255 GLY A CA 1
ATOM 2069 C C . GLY A 1 255 ? 2.866 38.540 8.318 1.00 78.44 255 GLY A C 1
ATOM 2070 O O . GLY A 1 255 ? 2.033 38.989 9.106 1.00 78.44 255 GLY A O 1
ATOM 2071 N N . SER A 1 256 ? 2.844 38.830 7.015 1.00 77.69 256 SER A N 1
ATOM 2072 C CA . SER A 1 256 ? 1.922 39.807 6.415 1.00 77.69 256 SER A CA 1
ATOM 2073 C C . SER A 1 256 ? 1.059 39.258 5.279 1.00 77.69 256 SER A C 1
ATOM 2075 O O . SER A 1 256 ? 0.104 39.923 4.879 1.00 77.69 256 SER A O 1
ATOM 2077 N N . GLY A 1 257 ? 1.388 38.081 4.742 1.00 75.31 257 GLY A N 1
ATOM 2078 C CA . GLY A 1 257 ? 0.773 37.518 3.541 1.00 75.31 257 GLY A CA 1
ATOM 2079 C C . GLY A 1 257 ? 1.157 38.240 2.245 1.00 75.31 257 GLY A C 1
ATOM 2080 O O . GLY A 1 257 ? 0.598 37.950 1.189 1.00 75.31 257 GLY A O 1
ATOM 2081 N N . MET A 1 258 ? 2.090 39.195 2.298 1.00 77.38 258 MET A N 1
ATOM 2082 C CA . MET A 1 258 ? 2.527 39.945 1.123 1.00 77.38 258 MET A CA 1
ATOM 2083 C C . MET A 1 258 ? 3.458 39.105 0.249 1.00 77.38 258 MET A C 1
ATOM 2085 O O . MET A 1 258 ? 4.415 38.504 0.736 1.00 77.38 258 MET A O 1
ATOM 2089 N N . ILE A 1 259 ? 3.223 39.129 -1.064 1.00 82.12 259 ILE A N 1
ATOM 2090 C CA . ILE A 1 259 ? 4.134 38.531 -2.045 1.00 82.12 259 ILE A CA 1
ATOM 2091 C C . ILE A 1 259 ? 5.424 39.355 -2.063 1.00 82.12 259 ILE A C 1
ATOM 2093 O O . ILE A 1 259 ? 5.414 40.541 -2.396 1.00 82.12 259 ILE A O 1
ATOM 2097 N N . VAL A 1 260 ? 6.530 38.713 -1.702 1.00 82.00 260 VAL A N 1
ATOM 2098 C CA . VAL A 1 260 ? 7.870 39.304 -1.688 1.00 82.00 260 VAL A CA 1
ATOM 2099 C C . VAL A 1 260 ? 8.486 39.239 -3.080 1.00 82.00 260 VAL A C 1
ATOM 2101 O O . VAL A 1 260 ? 9.033 40.231 -3.560 1.00 82.00 260 VAL A O 1
ATOM 2104 N N . SER A 1 261 ? 8.375 38.090 -3.748 1.00 81.94 261 SER A N 1
ATOM 2105 C CA . SER A 1 261 ? 8.811 37.935 -5.134 1.00 81.94 261 SER A CA 1
ATOM 2106 C C . SER A 1 261 ? 8.079 36.806 -5.847 1.00 81.94 261 SER A C 1
ATOM 2108 O O . SER A 1 261 ? 7.490 35.920 -5.223 1.00 81.94 261 SER A O 1
ATOM 2110 N N . PHE A 1 262 ? 8.159 36.841 -7.175 1.00 82.06 262 PHE A N 1
ATOM 2111 C CA . PHE A 1 262 ? 7.532 35.877 -8.061 1.00 82.06 262 PHE A CA 1
ATOM 2112 C C . PHE A 1 262 ? 8.375 35.728 -9.329 1.00 82.06 262 PHE A C 1
ATOM 2114 O O . PHE A 1 262 ? 8.468 36.678 -10.108 1.00 82.06 262 PHE A O 1
ATOM 2121 N N . ASP A 1 263 ? 8.971 34.556 -9.537 1.00 86.06 263 ASP A N 1
ATOM 2122 C CA . ASP A 1 263 ? 9.735 34.249 -10.747 1.00 86.06 263 ASP A CA 1
ATOM 2123 C C . ASP A 1 263 ? 9.023 33.150 -11.545 1.00 86.06 263 ASP A C 1
ATOM 2125 O O . ASP A 1 263 ? 8.634 32.121 -10.993 1.00 86.06 263 ASP A O 1
ATOM 2129 N N . MET A 1 264 ? 8.868 33.358 -12.855 1.00 85.69 264 MET A N 1
ATOM 2130 C CA . MET A 1 264 ? 8.419 32.316 -13.780 1.00 85.69 264 MET A CA 1
ATOM 2131 C C . MET A 1 264 ? 9.633 31.637 -14.411 1.00 85.69 264 MET A C 1
ATOM 2133 O O . MET A 1 264 ? 10.404 32.273 -15.130 1.00 85.69 264 MET A O 1
ATOM 2137 N N . LEU A 1 265 ? 9.787 30.345 -14.145 1.00 89.44 265 LEU A N 1
ATOM 2138 C CA . LEU A 1 265 ? 10.912 29.523 -14.558 1.00 89.44 265 LEU A CA 1
ATOM 2139 C C . LEU A 1 265 ? 10.461 28.539 -15.649 1.00 89.44 265 LEU A C 1
ATOM 2141 O O . LEU A 1 265 ? 9.644 27.653 -15.380 1.00 89.44 265 LEU A O 1
ATOM 2145 N N . PRO A 1 266 ? 10.949 28.668 -16.894 1.00 88.00 266 PRO A N 1
ATOM 2146 C CA . PRO A 1 266 ? 10.695 27.659 -17.913 1.00 88.00 266 PRO A CA 1
ATOM 2147 C C . PRO A 1 266 ? 11.463 26.370 -17.562 1.00 88.00 266 PRO A C 1
ATOM 2149 O O . PRO A 1 266 ? 12.623 26.458 -17.159 1.00 88.00 266 PRO A O 1
ATOM 2152 N N . PRO A 1 267 ? 10.883 25.170 -17.750 1.00 88.19 267 PRO A N 1
ATOM 2153 C CA . PRO A 1 267 ? 11.529 23.885 -17.473 1.00 88.19 267 PRO A CA 1
ATOM 2154 C C . PRO A 1 267 ? 12.513 23.500 -18.595 1.00 88.19 267 PRO A C 1
ATOM 2156 O O . PRO A 1 267 ? 12.463 22.404 -19.153 1.00 88.19 267 PRO A O 1
ATOM 2159 N N . LEU A 1 268 ? 13.381 24.440 -18.973 1.00 86.88 268 LEU A N 1
ATOM 2160 C CA . LEU A 1 268 ? 14.335 24.325 -20.070 1.00 86.88 268 LEU A CA 1
ATOM 2161 C C . LEU A 1 268 ? 15.779 24.344 -19.536 1.00 86.88 268 LEU A C 1
ATOM 2163 O O . LEU A 1 268 ? 16.082 25.136 -18.645 1.00 86.88 268 LEU A O 1
ATOM 2167 N N . PRO A 1 269 ? 16.698 23.538 -20.108 1.00 85.62 269 PRO A N 1
ATOM 2168 C CA . PRO A 1 269 ? 16.469 22.537 -21.158 1.00 85.62 269 PRO A CA 1
ATOM 2169 C C . PRO A 1 269 ? 15.772 21.259 -20.653 1.00 85.62 269 PRO A C 1
ATOM 2171 O O . PRO A 1 269 ? 15.310 20.462 -21.467 1.00 85.62 269 PRO A O 1
ATOM 2174 N N . SER A 1 270 ? 15.683 21.070 -19.336 1.00 87.19 270 SER A N 1
ATOM 2175 C CA . SER A 1 270 ? 14.871 20.045 -18.679 1.00 87.19 270 SER A CA 1
ATOM 2176 C C . SER A 1 270 ? 14.342 20.568 -17.342 1.00 87.19 270 SER A C 1
ATOM 2178 O O . SER A 1 270 ? 14.839 21.565 -16.810 1.00 87.19 270 SER A O 1
ATOM 2180 N N . LEU A 1 271 ? 13.356 19.869 -16.776 1.00 85.62 271 LEU A N 1
ATOM 2181 C CA . LEU A 1 271 ? 12.852 20.148 -15.433 1.00 85.62 271 LEU A CA 1
ATOM 2182 C C . LEU A 1 271 ? 13.961 20.085 -14.367 1.00 85.62 271 LEU A C 1
ATOM 2184 O O . LEU A 1 271 ? 14.053 20.968 -13.520 1.00 85.62 271 LEU A O 1
ATOM 2188 N N . GLU A 1 272 ? 14.824 19.075 -14.446 1.00 84.31 272 GLU A N 1
ATOM 2189 C CA . GLU A 1 272 ? 15.950 18.873 -13.525 1.00 84.31 272 GLU A CA 1
ATOM 2190 C C . GLU A 1 272 ? 16.959 20.033 -13.588 1.00 84.31 272 GLU A C 1
ATOM 2192 O O . GLU A 1 272 ? 17.369 20.570 -12.560 1.00 84.31 272 GLU A O 1
ATOM 2197 N N . GLU A 1 273 ? 17.321 20.480 -14.794 1.00 87.06 273 GLU A N 1
ATOM 2198 C CA . GLU A 1 273 ? 18.243 21.608 -14.969 1.00 87.06 273 GLU A CA 1
ATOM 2199 C C . GLU A 1 273 ? 17.630 22.927 -14.493 1.00 87.06 273 GLU A C 1
ATOM 2201 O O . GLU A 1 273 ? 18.328 23.736 -13.886 1.00 87.06 273 GLU A O 1
ATOM 2206 N N . MET A 1 274 ? 16.324 23.132 -14.695 1.00 90.38 274 MET A N 1
ATOM 2207 C CA . MET A 1 274 ? 15.615 24.281 -14.124 1.00 90.38 274 MET A CA 1
ATOM 2208 C C . MET A 1 274 ? 15.626 24.229 -12.592 1.00 90.38 274 MET A C 1
ATOM 2210 O O . MET A 1 274 ? 15.953 25.216 -11.940 1.00 90.38 274 MET A O 1
ATOM 2214 N N . ARG A 1 275 ? 15.353 23.069 -11.987 1.00 87.81 275 ARG A N 1
ATOM 2215 C CA . ARG A 1 275 ? 15.381 22.904 -10.524 1.00 87.81 275 ARG A CA 1
ATOM 2216 C C . ARG A 1 275 ? 16.754 23.231 -9.932 1.00 87.81 275 ARG A C 1
ATOM 2218 O O . ARG A 1 275 ? 16.829 23.888 -8.894 1.00 87.81 275 ARG A O 1
ATOM 2225 N N . ARG A 1 276 ? 17.842 22.892 -10.633 1.00 87.75 276 ARG A N 1
ATOM 2226 C CA . ARG A 1 276 ? 19.216 23.269 -10.247 1.00 87.75 276 ARG A CA 1
ATOM 2227 C C . ARG A 1 276 ? 19.457 24.782 -10.200 1.00 87.75 276 ARG A C 1
ATOM 2229 O O . ARG A 1 276 ? 20.372 25.212 -9.497 1.00 87.75 276 ARG A O 1
ATOM 2236 N N . THR A 1 277 ? 18.665 25.603 -10.897 1.00 89.56 277 THR A N 1
ATOM 2237 C CA . THR A 1 277 ? 18.792 27.071 -10.840 1.00 89.56 277 THR A CA 1
ATOM 2238 C C . THR A 1 277 ? 18.014 27.700 -9.685 1.00 89.56 277 THR A C 1
ATOM 2240 O O . THR A 1 277 ? 18.302 28.839 -9.313 1.00 89.56 277 THR A O 1
ATOM 2243 N N . VAL A 1 278 ? 17.071 26.980 -9.066 1.00 91.81 278 VAL A N 1
ATOM 2244 C CA . VAL A 1 278 ? 16.195 27.502 -7.999 1.00 91.81 278 VAL A CA 1
ATOM 2245 C C . VAL A 1 278 ? 16.977 28.127 -6.835 1.00 91.81 278 VAL A C 1
ATOM 2247 O O . VAL A 1 278 ? 16.625 29.241 -6.435 1.00 91.81 278 VAL A O 1
ATOM 2250 N N . PRO A 1 279 ? 18.070 27.523 -6.315 1.00 91.38 279 PRO A N 1
ATOM 2251 C CA . PRO A 1 279 ? 18.865 28.169 -5.275 1.00 91.38 279 PRO A CA 1
ATOM 2252 C C . PRO A 1 279 ? 19.459 29.510 -5.717 1.00 91.38 279 PRO A C 1
ATOM 2254 O O . PRO A 1 279 ? 19.488 30.457 -4.935 1.00 91.38 279 PRO A O 1
ATOM 2257 N N . GLN A 1 280 ? 19.898 29.627 -6.975 1.00 88.94 280 GLN A N 1
ATOM 2258 C CA . GLN A 1 280 ? 20.415 30.888 -7.504 1.00 88.94 280 GLN A CA 1
ATOM 2259 C C . GLN A 1 280 ? 19.311 31.949 -7.588 1.00 88.94 280 GLN A C 1
ATOM 2261 O O . GLN A 1 280 ? 19.534 33.076 -7.147 1.00 88.94 280 GLN A O 1
ATOM 2266 N N . HIS A 1 281 ? 18.124 31.594 -8.088 1.00 90.19 281 HIS A N 1
ATOM 2267 C CA . HIS A 1 281 ? 16.981 32.511 -8.118 1.00 90.19 281 HIS A CA 1
ATOM 2268 C C . HIS A 1 281 ? 16.639 33.012 -6.713 1.00 90.19 281 HIS A C 1
ATOM 2270 O O . HIS A 1 281 ? 16.504 34.215 -6.506 1.00 90.19 281 HIS A O 1
ATOM 2276 N N . LEU A 1 282 ? 16.611 32.118 -5.721 1.00 90.56 282 LEU A N 1
ATOM 2277 C CA . LEU A 1 282 ? 16.374 32.476 -4.324 1.00 90.56 282 LEU A CA 1
ATOM 2278 C C . LEU A 1 282 ? 17.404 33.495 -3.800 1.00 90.56 282 LEU A C 1
ATOM 2280 O O . LEU A 1 282 ? 17.039 34.499 -3.183 1.00 90.56 282 LEU A O 1
ATOM 2284 N N . LEU A 1 283 ? 18.691 33.270 -4.080 1.00 89.69 283 LEU A N 1
ATOM 2285 C CA . LEU A 1 283 ? 19.764 34.189 -3.703 1.00 89.69 283 LEU A CA 1
ATOM 2286 C C . LEU A 1 283 ? 19.593 35.571 -4.342 1.00 89.69 283 LEU A C 1
ATOM 2288 O O . LEU A 1 283 ? 19.738 36.581 -3.654 1.00 89.69 283 LEU A O 1
ATOM 2292 N N . GLU A 1 284 ? 19.248 35.639 -5.626 1.00 88.69 284 GLU A N 1
ATOM 2293 C CA . GLU A 1 284 ? 18.988 36.908 -6.317 1.00 88.69 284 GLU A CA 1
ATOM 2294 C C . GLU A 1 284 ? 17.855 37.703 -5.644 1.00 88.69 284 GLU A C 1
ATOM 2296 O O . GLU A 1 284 ? 17.951 38.930 -5.521 1.00 88.69 284 GLU A O 1
ATOM 2301 N N . GLN A 1 285 ? 16.828 37.023 -5.119 1.00 87.06 285 GLN A N 1
ATOM 2302 C CA . GLN A 1 285 ? 15.767 37.684 -4.353 1.00 87.06 285 GLN A CA 1
ATOM 2303 C C . GLN A 1 285 ? 16.271 38.227 -3.011 1.00 87.06 285 GLN A C 1
ATOM 2305 O O . GLN A 1 285 ? 15.936 39.356 -2.650 1.00 87.06 285 GLN A O 1
ATOM 2310 N N . PHE A 1 286 ? 17.139 37.508 -2.292 1.00 88.38 286 PHE A N 1
ATOM 2311 C CA . PHE A 1 286 ? 17.717 38.012 -1.035 1.00 88.38 286 PHE A CA 1
ATOM 2312 C C . PHE A 1 286 ? 18.546 39.282 -1.232 1.00 88.38 286 PHE A C 1
ATOM 2314 O O . PHE A 1 286 ? 18.534 40.175 -0.381 1.00 88.38 286 PHE A O 1
ATOM 2321 N N . GLU A 1 287 ? 19.226 39.417 -2.371 1.00 84.94 287 GLU A N 1
ATOM 2322 C CA . GLU A 1 287 ? 19.940 40.654 -2.695 1.00 84.94 287 GLU A CA 1
ATOM 2323 C C . GLU A 1 287 ? 18.999 41.826 -2.943 1.00 84.94 287 GLU A C 1
ATOM 2325 O O . GLU A 1 287 ? 19.284 42.938 -2.495 1.00 84.94 287 GLU A O 1
ATOM 2330 N N . ARG A 1 288 ? 17.875 41.582 -3.629 1.00 82.62 288 ARG A N 1
ATOM 2331 C CA . ARG A 1 288 ? 16.847 42.601 -3.889 1.00 82.62 288 ARG A CA 1
ATOM 2332 C C . ARG A 1 288 ? 16.165 43.058 -2.604 1.00 82.62 288 ARG A C 1
ATOM 2334 O O . ARG A 1 288 ? 15.946 44.252 -2.426 1.00 82.62 288 ARG A O 1
ATOM 2341 N N . ILE A 1 289 ? 15.879 42.120 -1.702 1.00 81.38 289 ILE A N 1
ATOM 2342 C CA . ILE A 1 289 ? 15.306 42.384 -0.374 1.00 81.38 289 ILE A CA 1
ATOM 2343 C C . ILE A 1 289 ? 16.332 43.087 0.537 1.00 81.38 289 ILE A C 1
ATOM 2345 O O . ILE A 1 289 ? 15.962 43.819 1.455 1.00 81.38 289 ILE A O 1
ATOM 2349 N N . GLY A 1 290 ? 17.630 42.909 0.269 1.00 81.06 290 GLY A N 1
ATOM 2350 C CA . GLY A 1 290 ? 18.722 43.552 1.000 1.00 81.06 290 GLY A CA 1
ATOM 2351 C C . GLY A 1 290 ? 19.112 42.840 2.299 1.00 81.06 290 GLY A C 1
ATOM 2352 O O . GLY A 1 290 ? 19.750 43.452 3.159 1.00 81.06 290 GLY A O 1
ATOM 2353 N N . GLY A 1 291 ? 18.752 41.563 2.457 1.00 86.94 291 GLY A N 1
ATOM 2354 C CA . GLY A 1 291 ? 19.055 40.776 3.651 1.00 86.94 291 GLY A CA 1
ATOM 2355 C C . GLY A 1 291 ? 18.661 39.305 3.525 1.00 86.94 291 GLY A C 1
ATOM 2356 O O . GLY A 1 291 ? 17.864 38.937 2.666 1.00 86.94 291 GLY A O 1
ATOM 2357 N N . LEU A 1 292 ? 19.225 38.466 4.397 1.00 91.25 292 LEU A N 1
ATOM 2358 C CA . LEU A 1 292 ? 18.891 37.039 4.475 1.00 91.25 292 LEU A CA 1
ATOM 2359 C C . LEU A 1 292 ? 17.669 36.838 5.381 1.00 91.25 292 LEU A C 1
ATOM 2361 O O . LEU A 1 292 ? 17.672 37.400 6.479 1.00 91.25 292 LEU A O 1
ATOM 2365 N N . PRO A 1 293 ? 16.649 36.059 4.986 1.00 92.00 293 PRO A N 1
ATOM 2366 C CA . PRO A 1 293 ? 15.521 35.763 5.862 1.00 92.00 293 PRO A CA 1
ATOM 2367 C C . PRO A 1 293 ? 15.987 34.987 7.096 1.00 92.00 293 PRO A C 1
ATOM 2369 O O . PRO A 1 293 ? 17.023 34.317 7.084 1.00 92.00 293 PRO A O 1
ATOM 2372 N N . ARG A 1 294 ? 15.207 35.070 8.171 1.00 90.00 294 ARG A N 1
ATOM 2373 C CA . ARG A 1 294 ? 15.445 34.270 9.373 1.00 90.00 294 ARG A CA 1
ATOM 2374 C C . ARG A 1 294 ? 15.074 32.807 9.136 1.00 90.00 294 ARG A C 1
ATOM 2376 O O . ARG A 1 294 ? 15.767 31.914 9.621 1.00 90.00 294 ARG A O 1
ATOM 2383 N N . GLU A 1 295 ? 13.983 32.589 8.411 1.00 93.50 295 GLU A N 1
ATOM 2384 C CA . GLU A 1 295 ? 13.357 31.284 8.233 1.00 93.50 295 GLU A CA 1
ATOM 2385 C C . GLU A 1 295 ? 12.703 31.190 6.857 1.00 93.50 295 GLU A C 1
ATOM 2387 O O . GLU A 1 295 ? 12.141 32.168 6.353 1.00 93.50 295 GLU A O 1
ATOM 2392 N N . ILE A 1 296 ? 12.776 29.999 6.277 1.00 95.38 296 ILE A N 1
ATOM 2393 C CA . ILE A 1 296 ? 12.096 29.598 5.057 1.00 95.38 296 ILE A CA 1
ATOM 2394 C C . ILE A 1 296 ? 11.246 28.376 5.391 1.00 95.38 296 ILE A C 1
ATOM 2396 O O . ILE A 1 296 ? 11.756 27.377 5.894 1.00 95.38 296 ILE A O 1
ATOM 2400 N N . ARG A 1 297 ? 9.958 28.456 5.077 1.00 94.19 297 ARG A N 1
ATOM 2401 C CA . ARG A 1 297 ? 8.990 27.369 5.184 1.00 94.19 297 ARG A CA 1
ATOM 2402 C C . ARG A 1 297 ? 8.672 26.860 3.795 1.00 94.19 297 ARG A C 1
ATOM 2404 O O . ARG A 1 297 ? 8.315 27.646 2.919 1.00 94.19 297 ARG A O 1
ATOM 2411 N N . VAL A 1 298 ? 8.775 25.554 3.611 1.00 89.56 298 VAL A N 1
ATOM 2412 C CA . VAL A 1 298 ? 8.412 24.868 2.368 1.00 89.56 298 VAL A CA 1
ATOM 2413 C C . VAL A 1 298 ? 7.414 23.762 2.676 1.00 89.56 298 VAL A C 1
ATOM 2415 O O . VAL A 1 298 ? 7.475 23.160 3.741 1.00 89.56 298 VAL A O 1
ATOM 2418 N N . HIS A 1 299 ? 6.504 23.475 1.749 1.00 80.88 299 HIS A N 1
ATOM 2419 C CA . HIS A 1 299 ? 5.610 22.314 1.847 1.00 80.88 299 HIS A CA 1
ATOM 2420 C C . HIS A 1 299 ? 6.190 21.083 1.142 1.00 80.88 299 HIS A C 1
ATOM 2422 O O . HIS A 1 299 ? 5.969 19.949 1.549 1.00 80.88 299 HIS A O 1
ATOM 2428 N N . SER A 1 300 ? 6.954 21.308 0.073 1.00 77.56 300 SER A N 1
ATOM 2429 C CA . SER A 1 300 ? 7.489 20.248 -0.775 1.00 77.56 300 SER A CA 1
ATOM 2430 C C . SER A 1 300 ? 8.766 19.636 -0.176 1.00 77.56 300 SER A C 1
ATOM 2432 O O . SER A 1 300 ? 9.766 20.354 -0.052 1.00 77.56 300 SER A O 1
ATOM 2434 N N . PRO A 1 301 ? 8.797 18.316 0.120 1.00 74.44 301 PRO A N 1
ATOM 2435 C CA . PRO A 1 301 ? 10.026 17.622 0.523 1.00 74.44 301 PRO A CA 1
ATOM 2436 C C . PRO A 1 301 ? 11.133 17.755 -0.526 1.00 74.44 301 PRO A C 1
ATOM 2438 O O . PRO A 1 301 ? 12.311 17.873 -0.207 1.00 74.44 301 PRO A O 1
ATOM 2441 N N . HIS A 1 302 ? 10.744 17.808 -1.795 1.00 76.50 302 HIS A N 1
ATOM 2442 C CA . HIS A 1 302 ? 11.662 17.975 -2.905 1.00 76.50 302 HIS A CA 1
ATOM 2443 C C . HIS A 1 302 ? 12.330 19.362 -2.902 1.00 76.50 302 HIS A C 1
ATOM 2445 O O . HIS A 1 302 ? 13.551 19.475 -3.018 1.00 76.50 302 HIS A O 1
ATOM 2451 N N . LEU A 1 303 ? 11.553 20.427 -2.673 1.00 84.69 303 LEU A N 1
ATOM 2452 C CA . LEU A 1 303 ? 12.101 21.781 -2.538 1.00 84.69 303 LEU A CA 1
ATOM 2453 C C . LEU A 1 303 ? 12.977 21.917 -1.284 1.00 84.69 303 LEU A C 1
ATOM 2455 O O . LEU A 1 303 ? 13.997 22.605 -1.322 1.00 84.69 303 LEU A O 1
ATOM 2459 N N . PHE A 1 304 ? 12.620 21.223 -0.199 1.00 84.50 304 PHE A N 1
ATOM 2460 C CA . PHE A 1 304 ? 13.449 21.133 1.003 1.00 84.50 304 PHE A CA 1
ATOM 2461 C C . PHE A 1 304 ? 14.843 20.572 0.678 1.00 84.50 304 PHE A C 1
ATOM 2463 O O . PHE A 1 304 ? 15.853 21.155 1.073 1.00 84.50 304 PHE A O 1
ATOM 2470 N N . THR A 1 305 ? 14.918 19.500 -0.117 1.00 82.62 305 THR A N 1
ATOM 2471 C CA . THR A 1 305 ? 16.191 18.922 -0.577 1.00 82.62 305 THR A CA 1
ATOM 2472 C C . THR A 1 305 ? 16.985 19.877 -1.470 1.00 82.62 305 THR A C 1
ATOM 2474 O O . THR A 1 305 ? 18.192 20.026 -1.271 1.00 82.62 305 THR A O 1
ATOM 2477 N N . ILE A 1 306 ? 16.333 20.552 -2.425 1.00 86.81 306 ILE A N 1
ATOM 2478 C CA . ILE A 1 306 ? 16.989 21.506 -3.339 1.00 86.81 306 ILE A CA 1
ATOM 2479 C C . ILE A 1 306 ? 17.613 22.677 -2.566 1.00 86.81 306 ILE A C 1
ATOM 2481 O O . ILE A 1 306 ? 18.747 23.079 -2.842 1.00 86.81 306 ILE A O 1
ATOM 2485 N N . LEU A 1 307 ? 16.882 23.235 -1.596 1.00 89.75 307 LEU A N 1
ATOM 2486 C CA . LEU A 1 307 ? 17.309 24.426 -0.858 1.00 89.75 307 LEU A CA 1
ATOM 2487 C C . LEU A 1 307 ? 18.264 24.120 0.301 1.00 89.75 307 LEU A C 1
ATOM 2489 O O . LEU A 1 307 ? 19.065 24.990 0.651 1.00 89.75 307 LEU A O 1
ATOM 2493 N N . GLY A 1 308 ? 18.227 22.901 0.847 1.00 89.62 308 GLY A N 1
ATOM 2494 C CA . GLY A 1 308 ? 18.958 22.490 2.049 1.00 89.62 308 GLY A CA 1
ATOM 2495 C C . GLY A 1 308 ? 20.426 22.931 2.093 1.00 89.62 308 GLY A C 1
ATOM 2496 O O . GLY A 1 308 ? 20.800 23.662 3.014 1.00 89.62 308 GLY A O 1
ATOM 2497 N N . PRO A 1 309 ? 21.269 22.594 1.095 1.00 88.62 309 PRO A N 1
ATOM 2498 C CA . PRO A 1 309 ? 22.679 22.994 1.117 1.00 88.62 309 PRO A CA 1
ATOM 2499 C C . PRO A 1 309 ? 22.899 24.510 1.079 1.00 88.62 309 PRO A C 1
ATOM 2501 O O . PRO A 1 309 ? 23.863 25.019 1.651 1.00 88.62 309 PRO A O 1
ATOM 2504 N N . THR A 1 310 ? 22.008 25.249 0.411 1.00 89.06 310 THR A N 1
ATOM 2505 C CA . THR A 1 310 ? 22.090 26.712 0.305 1.00 89.06 310 THR A CA 1
ATOM 2506 C C . THR A 1 310 ? 21.700 27.380 1.620 1.00 89.06 310 THR A C 1
ATOM 2508 O O . THR A 1 310 ? 22.408 28.277 2.085 1.00 89.06 310 THR A O 1
ATOM 2511 N N . THR A 1 311 ? 20.613 26.931 2.253 1.00 90.75 311 THR A N 1
ATOM 2512 C CA . THR A 1 311 ? 20.154 27.470 3.540 1.00 90.75 311 THR A CA 1
ATOM 2513 C C . THR A 1 311 ? 21.107 27.110 4.674 1.00 90.75 311 THR A C 1
ATOM 2515 O O . THR A 1 311 ? 21.429 27.978 5.484 1.00 90.75 311 THR A O 1
ATOM 2518 N N . GLU A 1 312 ? 21.644 25.886 4.685 1.00 89.75 312 GLU A N 1
ATOM 2519 C CA . GLU A 1 312 ? 22.645 25.445 5.662 1.00 89.75 312 GLU A CA 1
ATOM 2520 C C . GLU A 1 312 ? 23.921 26.294 5.574 1.00 89.75 312 GLU A C 1
ATOM 2522 O O . GLU A 1 312 ? 24.389 26.827 6.582 1.00 89.75 312 GLU A O 1
ATOM 2527 N N . ALA A 1 313 ? 24.457 26.503 4.366 1.00 87.94 313 ALA A N 1
ATOM 2528 C CA . ALA A 1 313 ? 25.673 27.294 4.171 1.00 87.94 313 ALA A CA 1
ATOM 2529 C C . ALA A 1 313 ? 25.514 28.769 4.601 1.00 87.94 313 ALA A C 1
ATOM 2531 O O . ALA A 1 313 ? 26.488 29.416 5.012 1.00 87.94 313 ALA A O 1
ATOM 2532 N N . LEU A 1 314 ? 24.292 29.304 4.514 1.00 89.06 314 LEU A N 1
ATOM 2533 C CA . LEU A 1 314 ? 23.947 30.679 4.886 1.00 89.06 314 LEU A CA 1
ATOM 2534 C C . LEU A 1 314 ? 23.383 30.825 6.303 1.00 89.06 314 LEU A C 1
ATOM 2536 O O . LEU A 1 314 ? 23.084 31.948 6.710 1.00 89.06 314 LEU A O 1
ATOM 2540 N N . SER A 1 315 ? 23.289 29.733 7.067 1.00 89.38 315 SER A N 1
ATOM 2541 C CA . SER A 1 315 ? 22.704 29.712 8.414 1.00 89.38 315 SER A CA 1
ATOM 2542 C C . SER A 1 315 ? 21.256 30.230 8.461 1.00 89.38 315 SER A C 1
ATOM 2544 O O . SER A 1 315 ? 20.880 30.938 9.397 1.00 89.38 315 SER A O 1
ATOM 2546 N N . ILE A 1 316 ? 20.455 29.901 7.445 1.00 92.12 316 ILE A N 1
ATOM 2547 C CA . ILE A 1 316 ? 19.016 30.196 7.371 1.00 92.12 316 ILE A CA 1
ATOM 2548 C C . ILE A 1 316 ? 18.249 28.964 7.866 1.00 92.12 316 ILE A C 1
ATOM 2550 O O . ILE A 1 316 ? 18.568 27.849 7.453 1.00 92.12 316 ILE A O 1
ATOM 2554 N N . SER A 1 317 ? 17.238 29.149 8.725 1.00 92.75 317 SER A N 1
ATOM 2555 C CA . SER A 1 317 ? 16.367 28.036 9.134 1.00 92.75 317 SER A CA 1
ATOM 2556 C C . SER A 1 317 ? 15.501 27.597 7.953 1.00 92.75 317 SER A C 1
ATOM 2558 O O . SER A 1 317 ? 14.842 28.439 7.345 1.00 92.75 317 SER A O 1
ATOM 2560 N N . LEU A 1 318 ? 15.511 26.308 7.619 1.00 94.12 318 LEU A N 1
ATOM 2561 C CA . LEU A 1 318 ? 14.655 25.716 6.592 1.00 94.12 318 LEU A CA 1
ATOM 2562 C C . LEU A 1 318 ? 13.758 24.675 7.256 1.00 94.12 318 LEU A C 1
ATOM 2564 O O . LEU A 1 318 ? 14.261 23.718 7.843 1.00 94.12 318 LEU A O 1
ATOM 2568 N N . GLU A 1 319 ? 12.447 24.860 7.154 1.00 87.56 319 GLU A N 1
ATOM 2569 C CA . GLU A 1 319 ? 11.453 24.004 7.797 1.00 87.56 319 GLU A CA 1
ATOM 2570 C C . GLU A 1 319 ? 10.456 23.453 6.779 1.00 87.56 319 GLU A C 1
ATOM 2572 O O . GLU A 1 319 ? 9.942 24.182 5.927 1.00 87.56 319 GLU A O 1
ATOM 2577 N N . LEU A 1 320 ? 10.163 22.157 6.895 1.00 79.31 320 LEU A N 1
ATOM 2578 C CA . LEU A 1 320 ? 9.091 21.505 6.152 1.00 79.31 320 LEU A CA 1
ATOM 2579 C C . LEU A 1 320 ? 7.779 21.664 6.936 1.00 79.31 320 LEU A C 1
ATOM 2581 O O . LEU A 1 320 ? 7.685 21.205 8.073 1.00 79.31 320 LEU A O 1
ATOM 2585 N N . HIS A 1 321 ? 6.775 22.300 6.336 1.00 77.12 321 HIS A N 1
ATOM 2586 C CA . HIS A 1 321 ? 5.459 22.535 6.937 1.00 77.12 321 HIS A CA 1
ATOM 2587 C C . HIS A 1 321 ? 4.356 21.792 6.171 1.00 77.12 321 HIS A C 1
ATOM 2589 O O . HIS A 1 321 ? 4.419 21.709 4.948 1.00 77.12 321 HIS A O 1
ATOM 2595 N N . PRO A 1 322 ? 3.312 21.285 6.853 1.00 66.06 322 PRO A N 1
ATOM 2596 C CA . PRO A 1 322 ? 2.210 20.560 6.212 1.00 66.06 322 PRO A CA 1
ATOM 2597 C C . PRO A 1 322 ? 1.262 21.454 5.393 1.00 66.06 322 PRO A C 1
ATOM 2599 O O . PRO A 1 322 ? 0.421 20.933 4.672 1.00 66.06 322 PRO A O 1
ATOM 2602 N N . SER A 1 323 ? 1.372 22.779 5.509 1.00 75.75 323 SER A N 1
ATOM 2603 C CA . SER A 1 323 ? 0.585 23.759 4.749 1.00 75.75 323 SER A CA 1
ATOM 2604 C C . SER A 1 323 ? 1.326 25.092 4.678 1.00 75.75 323 SER A C 1
ATOM 2606 O O . SER A 1 323 ? 2.043 25.440 5.622 1.00 75.75 323 SER A O 1
ATOM 2608 N N . LEU A 1 324 ? 1.100 25.863 3.615 1.00 80.81 324 LEU A N 1
ATOM 2609 C CA . LEU A 1 324 ? 1.619 27.227 3.447 1.00 80.81 324 LEU A CA 1
ATOM 2610 C C . LEU A 1 324 ? 0.433 28.174 3.196 1.00 80.81 324 LEU A C 1
ATOM 2612 O O . LEU A 1 324 ? 0.122 28.465 2.042 1.00 80.81 324 LEU A O 1
ATOM 2616 N N . PRO A 1 325 ? -0.288 28.614 4.243 1.00 76.56 325 PRO A N 1
ATOM 2617 C CA . PRO A 1 325 ? -1.618 29.212 4.108 1.00 76.56 325 PRO A CA 1
ATOM 2618 C C . PRO A 1 325 ? -1.654 30.511 3.295 1.00 76.56 325 PRO A C 1
ATOM 2620 O O . PRO A 1 325 ? -2.664 30.798 2.646 1.00 76.56 325 PRO A O 1
ATOM 2623 N N . PHE A 1 326 ? -0.594 31.325 3.317 1.00 81.00 326 PHE A N 1
ATOM 2624 C CA . PHE A 1 326 ? -0.556 32.543 2.505 1.00 81.00 326 PHE A CA 1
ATOM 2625 C C . PHE A 1 326 ? -0.190 32.226 1.059 1.00 81.00 326 PHE A C 1
ATOM 2627 O O . PHE A 1 326 ? -0.765 32.794 0.131 1.00 81.00 326 PHE A O 1
ATOM 2634 N N . LEU A 1 327 ? 0.723 31.284 0.848 1.00 82.56 327 LEU A N 1
ATOM 2635 C CA . LEU A 1 327 ? 1.093 30.831 -0.483 1.00 82.56 327 LEU A CA 1
ATOM 2636 C C . LEU A 1 327 ? -0.051 30.063 -1.173 1.00 82.56 327 LEU A C 1
ATOM 2638 O O . LEU A 1 327 ? -0.267 30.231 -2.372 1.00 82.56 327 LEU A O 1
ATOM 2642 N N . GLU A 1 328 ? -0.839 29.292 -0.427 1.00 80.75 328 GLU A N 1
ATOM 2643 C CA . GLU A 1 328 ? -2.074 28.643 -0.887 1.00 80.75 328 GLU A CA 1
ATOM 2644 C C . GLU A 1 328 ? -3.095 29.675 -1.376 1.00 80.75 328 GLU A C 1
ATOM 2646 O O . GLU A 1 328 ? -3.583 29.566 -2.501 1.00 80.75 328 GLU A O 1
ATOM 2651 N N . GLN A 1 329 ? -3.324 30.749 -0.613 1.00 74.75 329 GLN A N 1
ATOM 2652 C CA . GLN A 1 329 ? -4.160 31.864 -1.071 1.00 74.75 329 GLN A CA 1
ATOM 2653 C C . GLN A 1 329 ? -3.612 32.488 -2.361 1.00 74.75 329 GLN A C 1
ATOM 2655 O O . GLN A 1 329 ? -4.375 32.802 -3.273 1.00 74.75 329 GLN A O 1
ATOM 2660 N N . VAL A 1 330 ? -2.294 32.674 -2.483 1.00 73.38 330 VAL A N 1
ATOM 2661 C CA . VAL A 1 330 ? -1.681 33.200 -3.715 1.00 73.38 330 VAL A CA 1
ATOM 2662 C C . VAL A 1 330 ? -1.937 32.265 -4.904 1.00 73.38 330 VAL A C 1
ATOM 2664 O O . VAL A 1 330 ? -2.335 32.736 -5.972 1.00 73.38 330 VAL A O 1
ATOM 2667 N N . LYS A 1 331 ? -1.787 30.947 -4.728 1.00 75.75 331 LYS A N 1
ATOM 2668 C CA . LYS A 1 331 ? -2.096 29.941 -5.757 1.00 75.75 331 LYS A CA 1
ATOM 2669 C C . LYS A 1 331 ? -3.564 29.971 -6.181 1.00 75.75 331 LYS A C 1
ATOM 2671 O O . LYS A 1 331 ? -3.849 29.928 -7.381 1.00 75.75 331 LYS A O 1
ATOM 2676 N N . GLU A 1 332 ? -4.491 30.079 -5.232 1.00 69.81 332 GLU A N 1
ATOM 2677 C CA . GLU A 1 332 ? -5.927 30.180 -5.517 1.00 69.81 332 GLU A CA 1
ATOM 2678 C C . GLU A 1 332 ? -6.242 31.412 -6.373 1.00 69.81 332 GLU A C 1
ATOM 2680 O O . GLU A 1 332 ? -6.911 31.301 -7.404 1.00 69.81 332 GLU A O 1
ATOM 2685 N N . HIS A 1 333 ? -5.698 32.577 -6.011 1.00 68.38 333 HIS A N 1
ATOM 2686 C CA . HIS A 1 333 ? -5.893 33.811 -6.775 1.00 68.38 333 HIS A CA 1
ATOM 2687 C C . HIS A 1 333 ? -5.305 33.726 -8.190 1.00 68.38 333 HIS A C 1
ATOM 2689 O O . HIS A 1 333 ? -5.942 34.169 -9.148 1.00 68.38 333 HIS A O 1
ATOM 2695 N N . LEU A 1 334 ? -4.116 33.134 -8.349 1.00 67.44 334 LEU A N 1
ATOM 2696 C CA . LEU A 1 334 ? -3.495 32.929 -9.663 1.00 67.44 334 LEU A CA 1
ATOM 2697 C C . LEU A 1 334 ? -4.326 31.992 -10.544 1.00 67.44 334 LEU A C 1
ATOM 2699 O O . LEU A 1 334 ? -4.503 32.253 -11.735 1.00 67.44 334 LEU A O 1
ATOM 2703 N N . THR A 1 335 ? -4.885 30.940 -9.950 1.00 62.69 335 THR A N 1
ATOM 2704 C CA . THR A 1 335 ? -5.748 29.976 -10.643 1.00 62.69 335 THR A CA 1
ATOM 2705 C C . THR A 1 335 ? -7.053 30.638 -11.100 1.00 62.69 335 THR A C 1
ATOM 2707 O O . THR A 1 335 ? -7.450 30.501 -12.260 1.00 62.69 335 THR A O 1
ATOM 2710 N N . GLN A 1 336 ? -7.685 31.440 -10.235 1.00 63.00 336 GLN A N 1
ATOM 2711 C CA . GLN A 1 336 ? -8.884 32.214 -10.579 1.00 63.00 336 GLN A CA 1
ATOM 2712 C C . GLN A 1 336 ? -8.615 33.246 -11.686 1.00 63.00 336 GLN A C 1
ATOM 2714 O O . GLN A 1 336 ? -9.431 33.400 -12.598 1.00 63.00 336 GLN A O 1
ATOM 2719 N N . ALA A 1 337 ? -7.467 33.928 -11.643 1.00 59.53 337 ALA A N 1
ATOM 2720 C CA . ALA A 1 337 ? -7.071 34.892 -12.666 1.00 59.53 337 ALA A CA 1
ATOM 2721 C C . ALA A 1 337 ? -6.831 34.218 -14.029 1.00 59.53 337 ALA A C 1
ATOM 2723 O O . ALA A 1 337 ? -7.309 34.714 -15.052 1.00 59.53 337 ALA A O 1
ATOM 2724 N N . ALA A 1 338 ? -6.152 33.066 -14.054 1.00 53.59 338 ALA A N 1
ATOM 2725 C CA . ALA A 1 338 ? -5.896 32.300 -15.275 1.00 53.59 338 ALA A CA 1
ATOM 2726 C C . ALA A 1 338 ? -7.195 31.848 -15.967 1.00 53.59 338 ALA A C 1
ATOM 2728 O O . ALA A 1 338 ? -7.330 32.000 -17.184 1.00 53.59 338 ALA A O 1
ATOM 2729 N N . GLY A 1 339 ? -8.193 31.398 -15.196 1.00 48.06 339 GLY A N 1
ATOM 2730 C CA . GLY A 1 339 ? -9.516 31.018 -15.711 1.00 48.06 339 GLY A CA 1
ATOM 2731 C C . GLY A 1 339 ? -10.302 32.160 -16.379 1.00 48.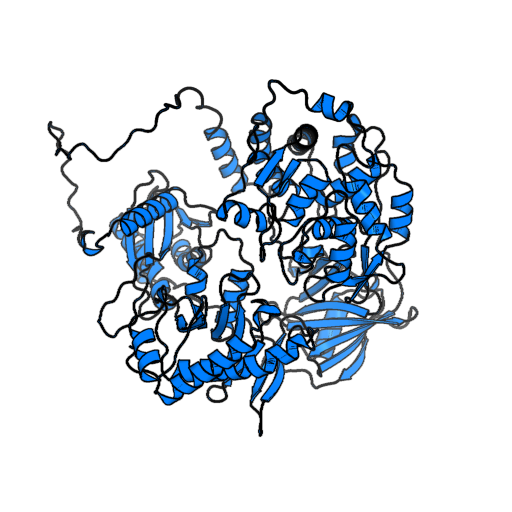06 339 GLY A C 1
ATOM 2732 O O . GLY A 1 339 ? -11.217 31.901 -17.160 1.00 48.06 339 GLY A O 1
ATOM 2733 N N . ALA A 1 340 ? -9.932 33.421 -16.125 1.00 39.97 340 ALA A N 1
ATOM 2734 C CA . ALA A 1 340 ? -10.569 34.610 -16.695 1.00 39.97 340 ALA A CA 1
ATOM 2735 C C . ALA A 1 340 ? -9.894 35.145 -17.981 1.00 39.97 340 ALA A C 1
ATOM 2737 O O . ALA A 1 340 ? -10.332 36.168 -18.512 1.00 39.97 340 ALA A O 1
ATOM 2738 N N . GLY A 1 341 ? -8.862 34.466 -18.506 1.00 37.12 341 GLY A N 1
ATOM 2739 C CA . GLY A 1 341 ? -8.122 34.896 -19.702 1.00 37.12 341 GLY A CA 1
ATOM 2740 C C . GLY A 1 341 ? -6.937 35.816 -19.395 1.00 37.12 341 GLY A C 1
ATOM 2741 O O . GLY A 1 341 ? -6.756 36.838 -20.057 1.00 37.12 341 GLY A O 1
ATOM 2742 N N . PHE A 1 342 ? -6.153 35.468 -18.373 1.00 38.50 342 PHE A N 1
ATOM 2743 C CA . PHE A 1 342 ? -4.933 36.178 -17.985 1.00 38.50 342 PHE A CA 1
ATOM 2744 C C . PHE A 1 342 ? -3.893 36.217 -19.120 1.00 38.50 342 PHE A C 1
ATOM 2746 O O . PHE A 1 342 ? -3.577 35.185 -19.708 1.00 38.50 342 PHE A O 1
ATOM 2753 N N . ASP A 1 343 ? -3.343 37.403 -19.399 1.00 39.88 343 ASP A N 1
ATOM 2754 C CA . ASP A 1 343 ? -2.197 37.604 -20.293 1.00 39.88 343 ASP A CA 1
ATOM 2755 C C . ASP A 1 343 ? -0.927 37.788 -19.436 1.00 39.88 343 ASP A C 1
ATOM 2757 O O . ASP A 1 343 ? -0.783 38.831 -18.788 1.00 39.88 343 ASP A O 1
ATOM 2761 N N . PRO A 1 344 ? 0.002 36.811 -19.411 1.00 35.81 344 PRO A N 1
ATOM 2762 C CA . PRO A 1 344 ? 1.226 36.882 -18.610 1.00 35.81 344 PRO A CA 1
ATOM 2763 C C . PRO A 1 344 ? 2.128 38.075 -18.950 1.00 35.81 344 PRO A C 1
ATOM 2765 O O . PRO A 1 344 ? 2.926 38.491 -18.113 1.00 35.81 344 PRO A O 1
ATOM 2768 N N . SER A 1 345 ? 1.986 38.668 -20.144 1.00 35.69 345 SER A N 1
ATOM 2769 C CA . SER A 1 345 ? 2.741 39.862 -20.553 1.00 35.69 345 SER A CA 1
ATOM 2770 C C . SER A 1 345 ? 2.320 41.146 -19.822 1.00 35.69 345 SER A C 1
ATOM 2772 O O . SER A 1 345 ? 2.973 42.181 -19.960 1.00 35.69 345 SER A O 1
ATOM 2774 N N . MET A 1 346 ? 1.250 41.085 -19.019 1.00 32.53 346 MET A N 1
ATOM 2775 C CA . MET A 1 346 ? 0.744 42.194 -18.203 1.00 32.53 346 MET A CA 1
ATOM 2776 C C . MET A 1 346 ? 1.400 42.285 -16.815 1.00 32.53 346 MET A C 1
ATOM 2778 O O . MET A 1 346 ? 1.148 43.254 -16.097 1.00 32.53 346 MET A O 1
ATOM 2782 N N . ILE A 1 347 ? 2.244 41.321 -16.429 1.00 34.66 347 ILE A N 1
ATOM 2783 C CA . ILE A 1 347 ? 3.116 41.453 -15.254 1.00 34.66 347 ILE A CA 1
ATOM 2784 C C . ILE A 1 347 ? 4.325 42.298 -15.690 1.00 34.66 347 ILE A C 1
ATOM 2786 O O . ILE A 1 347 ? 5.056 41.873 -16.587 1.00 34.66 347 ILE A O 1
ATOM 2790 N N . PRO A 1 348 ? 4.553 43.499 -15.123 1.00 25.73 348 PRO A N 1
ATOM 2791 C CA . PRO A 1 348 ? 5.641 44.352 -15.576 1.00 25.73 348 PRO A CA 1
ATOM 2792 C C . PRO A 1 348 ? 6.996 43.691 -15.298 1.00 25.73 348 PRO A C 1
ATOM 2794 O O . PRO A 1 348 ? 7.426 43.565 -14.152 1.00 25.73 348 PRO A O 1
ATOM 2797 N N . VAL A 1 349 ? 7.679 43.304 -16.376 1.00 30.69 349 VAL A N 1
ATOM 2798 C CA . VAL A 1 349 ? 9.089 42.904 -16.389 1.00 30.69 349 VAL A CA 1
ATOM 2799 C C . VAL A 1 349 ? 9.928 44.180 -16.349 1.00 30.69 349 VAL A C 1
ATOM 2801 O O . VAL A 1 349 ? 10.365 44.656 -17.385 1.00 30.69 349 VAL A O 1
ATOM 2804 N N . ASP A 1 350 ? 10.000 44.820 -15.183 1.00 29.20 350 ASP A N 1
ATOM 2805 C CA . ASP A 1 350 ? 11.074 45.727 -14.746 1.00 29.20 350 ASP A CA 1
ATOM 2806 C C . ASP A 1 350 ? 10.564 46.569 -13.569 1.00 29.20 350 ASP A C 1
ATOM 2808 O O . ASP A 1 350 ? 9.834 47.545 -13.742 1.00 29.20 350 ASP A O 1
ATOM 2812 N N . PHE A 1 351 ? 11.028 46.254 -12.362 1.00 28.28 351 PHE A N 1
ATOM 2813 C CA . PHE A 1 351 ? 11.199 47.284 -11.343 1.00 28.28 351 PHE A CA 1
ATOM 2814 C C . PHE A 1 351 ? 12.690 47.595 -11.268 1.00 28.28 351 PHE A C 1
ATOM 2816 O O . PHE A 1 351 ? 13.489 46.807 -10.763 1.00 28.28 351 PHE A O 1
ATOM 2823 N N . ALA A 1 352 ? 13.078 48.746 -11.820 1.00 26.06 352 ALA A N 1
ATOM 2824 C CA . ALA A 1 352 ? 14.427 49.263 -11.648 1.00 26.06 352 ALA A CA 1
ATOM 2825 C C . ALA A 1 352 ? 14.701 49.492 -10.145 1.00 26.06 352 ALA A C 1
ATOM 2827 O O . ALA A 1 352 ? 13.830 50.002 -9.433 1.00 26.06 352 ALA A O 1
ATOM 2828 N N . PRO A 1 353 ? 15.894 49.142 -9.634 1.00 28.89 353 PRO A N 1
ATOM 2829 C CA . PRO A 1 353 ? 16.183 49.241 -8.212 1.00 28.89 353 PRO A CA 1
ATOM 2830 C C . PRO A 1 353 ? 16.298 50.714 -7.797 1.00 28.89 353 PRO A C 1
ATOM 2832 O O . PRO A 1 353 ? 17.204 51.417 -8.248 1.00 28.89 353 PRO A O 1
ATOM 2835 N N . GLY A 1 354 ? 15.415 51.168 -6.900 1.00 30.75 354 GLY A N 1
ATOM 2836 C CA . GLY A 1 354 ? 15.661 52.372 -6.099 1.00 30.75 354 GLY A CA 1
ATOM 2837 C C . GLY A 1 354 ? 14.592 53.466 -6.053 1.00 30.75 354 GLY A C 1
ATOM 2838 O O . GLY A 1 354 ? 14.866 54.491 -5.435 1.00 30.75 354 GLY A O 1
ATOM 2839 N N . GLU A 1 355 ? 13.396 53.297 -6.618 1.00 25.16 355 GLU A N 1
ATOM 2840 C CA . GLU A 1 355 ? 12.313 54.275 -6.418 1.00 25.16 355 GLU A CA 1
ATOM 2841 C C . GLU A 1 355 ? 11.212 53.702 -5.523 1.00 25.16 355 GLU A C 1
ATOM 2843 O O . GLU A 1 355 ? 10.418 52.856 -5.924 1.00 25.16 355 GLU A O 1
ATOM 2848 N N . SER A 1 356 ? 11.165 54.175 -4.274 1.00 27.67 356 SER A N 1
ATOM 2849 C CA . SER A 1 356 ? 9.971 54.053 -3.439 1.00 27.67 356 SER A CA 1
ATOM 2850 C C . SER A 1 356 ? 8.828 54.844 -4.086 1.00 27.67 356 SER A C 1
ATOM 2852 O O . SER A 1 356 ? 9.053 56.002 -4.456 1.00 27.67 356 SER A O 1
ATOM 2854 N N . PRO A 1 357 ? 7.606 54.293 -4.202 1.00 25.81 357 PRO A N 1
ATOM 2855 C CA . PRO A 1 357 ? 6.480 55.079 -4.680 1.00 25.81 357 PRO A CA 1
ATOM 2856 C C . PRO A 1 357 ? 6.189 56.216 -3.683 1.00 25.81 357 PRO A C 1
ATOM 2858 O O . PRO A 1 357 ? 6.260 56.001 -2.467 1.00 25.81 357 PRO A O 1
ATOM 2861 N N . PRO A 1 358 ? 5.878 57.434 -4.162 1.00 28.11 358 PRO A N 1
ATOM 2862 C CA . PRO A 1 358 ? 5.579 58.554 -3.289 1.00 28.11 358 PRO A CA 1
ATOM 2863 C C . PRO A 1 358 ? 4.181 58.357 -2.702 1.00 28.11 358 PRO A C 1
ATOM 2865 O O . PRO A 1 358 ? 3.175 58.478 -3.397 1.00 28.11 358 PRO A O 1
ATOM 2868 N N . PHE A 1 359 ? 4.113 58.056 -1.409 1.00 26.80 359 PHE A N 1
ATOM 2869 C CA . PHE A 1 359 ? 2.895 58.261 -0.634 1.00 26.80 359 PHE A CA 1
ATOM 2870 C C . PHE A 1 359 ? 2.838 59.731 -0.219 1.00 26.80 359 PHE A C 1
ATOM 2872 O O . PHE A 1 359 ? 3.312 60.092 0.856 1.00 26.80 359 PHE A O 1
ATOM 2879 N N . ASP A 1 360 ? 2.250 60.568 -1.071 1.00 27.33 360 ASP A N 1
ATOM 2880 C CA . ASP A 1 360 ? 1.658 61.820 -0.615 1.00 27.33 360 ASP A CA 1
ATOM 2881 C C . ASP A 1 360 ? 0.169 61.574 -0.372 1.00 27.33 360 ASP A C 1
ATOM 2883 O O . ASP A 1 360 ? -0.596 61.206 -1.264 1.00 27.33 360 ASP A O 1
ATOM 2887 N N . ALA A 1 361 ? -0.213 61.732 0.890 1.00 39.16 361 ALA A N 1
ATOM 2888 C CA . ALA A 1 361 ? -1.589 61.760 1.331 1.00 39.16 361 ALA A CA 1
ATOM 2889 C C . ALA A 1 361 ? -2.236 63.064 0.851 1.00 39.16 361 ALA A C 1
ATOM 2891 O O . ALA A 1 361 ? -1.957 64.107 1.428 1.00 39.16 361 ALA A O 1
ATOM 2892 N N . GLU A 1 362 ? -3.099 63.006 -0.162 1.00 29.19 362 GLU A N 1
ATOM 2893 C CA . GLU A 1 362 ? -4.258 63.895 -0.289 1.00 29.19 362 GLU A CA 1
ATOM 2894 C C . GLU A 1 362 ? -5.259 63.363 -1.336 1.00 29.19 362 GLU A C 1
ATOM 2896 O O . GLU A 1 362 ? -4.892 62.742 -2.328 1.00 29.19 362 GLU A O 1
ATOM 2901 N N . GLU A 1 363 ? -6.527 63.569 -0.986 1.00 36.94 363 GLU A N 1
ATOM 2902 C CA . GLU A 1 363 ? -7.831 63.299 -1.609 1.00 36.94 363 GLU A CA 1
ATOM 2903 C C . GLU A 1 363 ? -7.917 62.934 -3.116 1.00 36.94 363 GLU A C 1
ATOM 2905 O O . GLU A 1 363 ? -7.289 63.541 -3.976 1.00 36.94 363 GLU A O 1
ATOM 2910 N N . ASP A 1 364 ? -8.846 62.003 -3.398 1.00 27.98 364 ASP A N 1
ATOM 2911 C CA . ASP A 1 364 ? -9.355 61.502 -4.694 1.00 27.98 364 ASP A CA 1
ATOM 2912 C C . ASP A 1 364 ? -8.583 60.355 -5.386 1.00 27.98 364 ASP A C 1
ATOM 2914 O O . ASP A 1 364 ? -7.765 60.536 -6.287 1.00 27.98 364 ASP A O 1
ATOM 2918 N N . GLY A 1 365 ? -8.939 59.117 -5.015 1.00 25.69 365 GLY A N 1
ATOM 2919 C CA . GLY A 1 365 ? -8.525 57.895 -5.716 1.00 25.69 365 GLY A CA 1
ATOM 2920 C C . GLY A 1 365 ? -9.216 57.685 -7.080 1.00 25.69 365 GLY A C 1
ATOM 2921 O O . GLY A 1 365 ? -10.296 58.232 -7.330 1.00 25.69 365 GLY A O 1
ATOM 2922 N N . PRO A 1 366 ? -8.640 56.860 -7.978 1.00 25.25 366 PRO A N 1
ATOM 2923 C CA . PRO A 1 366 ? -9.283 56.493 -9.236 1.00 25.25 366 PRO A CA 1
ATOM 2924 C C . PRO A 1 366 ? -10.521 55.618 -8.986 1.00 25.25 366 PRO A C 1
ATOM 2926 O O . PRO A 1 366 ? -10.491 54.626 -8.260 1.00 25.25 366 PRO A O 1
ATOM 2929 N N . THR A 1 367 ? -11.630 56.002 -9.612 1.00 25.58 367 THR A N 1
ATOM 2930 C CA . THR A 1 367 ? -12.930 55.330 -9.537 1.00 25.58 367 THR A CA 1
ATOM 2931 C C . THR A 1 367 ? -12.993 54.156 -10.518 1.00 25.58 367 THR A C 1
ATOM 2933 O O . THR A 1 367 ? -12.897 54.341 -11.729 1.00 25.58 367 THR A O 1
ATOM 2936 N N . PHE A 1 368 ? -13.202 52.941 -10.005 1.00 27.28 368 PHE A N 1
ATOM 2937 C CA . PHE A 1 368 ? -13.623 51.782 -10.801 1.00 27.28 368 PHE A CA 1
ATOM 2938 C C . PHE A 1 368 ? -15.158 51.768 -10.962 1.00 27.28 368 PHE A C 1
ATOM 2940 O O . PHE A 1 368 ? -15.871 52.251 -10.077 1.00 27.28 368 PHE A O 1
ATOM 2947 N N . PRO A 1 369 ? -15.706 51.246 -12.078 1.00 24.72 369 PRO A N 1
ATOM 2948 C CA . PRO A 1 369 ? -17.147 51.245 -12.321 1.00 24.72 369 PRO A CA 1
ATOM 2949 C C . PRO A 1 369 ? -17.882 50.281 -11.364 1.00 24.72 369 PRO A C 1
ATOM 2951 O O . PRO A 1 369 ? -17.424 49.156 -11.162 1.00 24.72 369 PRO A O 1
ATOM 2954 N N . PRO A 1 370 ? -19.039 50.667 -10.793 1.00 25.67 370 PRO A N 1
ATOM 2955 C CA . PRO A 1 370 ? -19.789 49.817 -9.872 1.00 25.67 370 PRO A CA 1
ATOM 2956 C C . PRO A 1 370 ? -20.625 48.788 -10.649 1.00 25.67 370 PRO A C 1
ATOM 2958 O O . PRO A 1 370 ? -21.459 49.172 -11.471 1.00 25.67 370 PRO A O 1
ATOM 2961 N N . GLY A 1 371 ? -20.443 47.487 -10.385 1.00 28.16 371 GLY A N 1
ATOM 2962 C CA . GLY A 1 371 ? -21.338 46.475 -10.967 1.00 28.16 371 GLY A CA 1
ATOM 2963 C C . GLY A 1 371 ? -20.969 44.987 -10.915 1.00 28.16 371 GLY A C 1
ATOM 2964 O O . GLY A 1 371 ? -21.719 44.208 -11.492 1.00 28.16 371 GLY A O 1
ATOM 2965 N N . LEU A 1 372 ? -19.888 44.552 -10.258 1.00 24.73 372 LEU A N 1
ATOM 2966 C CA . LEU A 1 372 ? -19.487 43.130 -10.234 1.00 24.73 372 LEU A CA 1
ATOM 2967 C C . LEU A 1 372 ? -19.426 42.539 -8.817 1.00 24.73 372 LEU A C 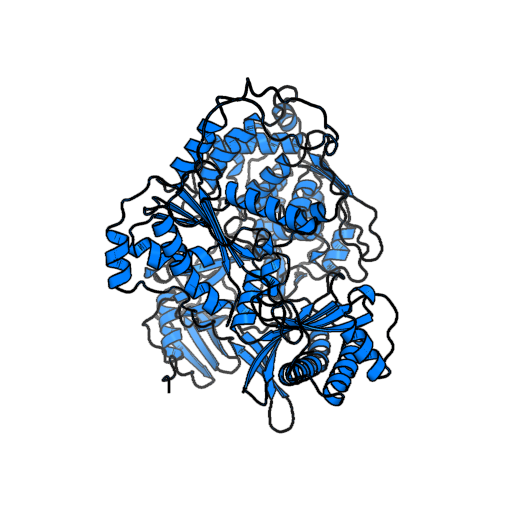1
ATOM 2969 O O . LEU A 1 372 ? -18.453 41.905 -8.450 1.00 24.73 372 LEU A O 1
ATOM 2973 N N . PHE A 1 373 ? -20.478 42.727 -8.019 1.00 25.39 373 PHE A N 1
ATOM 2974 C CA . PHE A 1 373 ? -20.715 41.918 -6.815 1.00 25.39 373 PHE A CA 1
ATOM 2975 C C . PHE A 1 373 ? -22.225 41.796 -6.565 1.00 25.39 373 PHE A C 1
ATOM 2977 O O . PHE A 1 373 ? -22.874 42.815 -6.317 1.00 25.39 373 PHE A O 1
ATOM 2984 N N . PRO A 1 374 ? -22.823 40.592 -6.585 1.00 25.89 374 PRO A N 1
ATOM 2985 C CA . PRO A 1 374 ? -23.987 40.322 -5.766 1.00 25.89 374 PRO A CA 1
ATOM 2986 C C . PRO A 1 374 ? -23.512 39.996 -4.346 1.00 25.89 374 PRO A C 1
ATOM 2988 O O . PRO A 1 374 ? -22.755 39.060 -4.108 1.00 25.89 374 PRO A O 1
ATOM 2991 N N . SER A 1 375 ? -23.963 40.817 -3.409 1.00 26.81 375 SER A N 1
ATOM 2992 C CA . SER A 1 375 ? -23.844 40.643 -1.969 1.00 26.81 375 SER A CA 1
ATOM 2993 C C . SER A 1 375 ? -24.461 39.318 -1.504 1.00 26.81 375 SER A C 1
ATOM 2995 O O . SER A 1 375 ? -25.648 39.075 -1.723 1.00 26.81 375 SER A O 1
ATOM 2997 N N . LEU A 1 376 ? -23.680 38.493 -0.802 1.00 23.83 376 LEU A N 1
ATOM 2998 C CA . LEU A 1 376 ? -24.222 37.476 0.103 1.00 23.83 376 LEU A CA 1
ATOM 2999 C C . LEU A 1 376 ? -24.486 38.103 1.487 1.00 23.83 376 LEU A C 1
ATOM 3001 O O . LEU A 1 376 ? -23.720 38.968 1.919 1.00 23.83 376 LEU A O 1
ATOM 3005 N N . PRO A 1 377 ? -25.572 37.714 2.181 1.00 27.84 377 PRO A N 1
ATOM 3006 C CA . PRO A 1 377 ? -25.906 38.218 3.503 1.00 27.84 377 PRO A CA 1
ATOM 3007 C C . PRO A 1 377 ? -25.274 37.336 4.589 1.00 27.84 377 PRO A C 1
ATOM 3009 O O . PRO A 1 377 ? -25.456 36.126 4.564 1.00 27.84 377 PRO A O 1
ATOM 3012 N N . PHE A 1 378 ? -24.547 37.949 5.520 1.00 21.91 378 PHE A N 1
ATOM 3013 C CA . PHE A 1 378 ? -24.646 37.827 6.987 1.00 21.91 378 PHE A CA 1
ATOM 3014 C C . PHE A 1 378 ? -23.307 38.253 7.621 1.00 21.91 378 PHE A C 1
ATOM 3016 O O . PHE A 1 378 ? -22.261 37.750 7.218 1.00 21.91 378 PHE A O 1
ATOM 3023 N N . PRO A 1 379 ? -23.316 39.180 8.595 1.00 28.47 379 PRO A N 1
ATOM 3024 C CA . PRO A 1 379 ? -22.132 39.521 9.367 1.00 28.47 379 PRO A CA 1
ATOM 3025 C C . PRO A 1 379 ? -21.953 38.494 10.493 1.00 28.47 379 PRO A C 1
ATOM 3027 O O . PRO A 1 379 ? -22.862 38.294 11.298 1.00 28.47 379 PRO A O 1
ATOM 3030 N N . LEU A 1 380 ? -20.790 37.848 10.558 1.00 24.97 380 LEU A N 1
ATOM 3031 C CA . LEU A 1 380 ? -20.297 37.293 11.816 1.00 24.97 380 LEU A CA 1
ATOM 3032 C C . LEU A 1 380 ? -19.675 38.463 12.585 1.00 24.97 380 LEU A C 1
ATOM 3034 O O . LEU A 1 380 ? -18.655 39.006 12.162 1.00 24.97 380 LEU A O 1
ATOM 3038 N N . ASP A 1 381 ? -20.335 38.889 13.662 1.00 26.73 381 ASP A N 1
ATOM 3039 C CA . ASP A 1 381 ? -19.763 39.814 14.642 1.00 26.73 381 ASP A CA 1
ATOM 3040 C C . ASP A 1 381 ? -18.508 39.165 15.248 1.00 26.73 381 ASP A C 1
ATOM 3042 O O . ASP A 1 381 ? -18.585 38.171 15.967 1.00 26.73 381 ASP A O 1
ATOM 3046 N N . LEU A 1 382 ? -17.343 39.729 14.929 1.00 30.00 382 LEU A N 1
ATOM 3047 C CA . LEU A 1 382 ? -16.012 39.261 15.334 1.00 30.00 382 LEU A CA 1
ATOM 3048 C C . LEU A 1 382 ? -15.571 39.779 16.720 1.00 30.00 382 LEU A C 1
ATOM 3050 O O . LEU A 1 382 ? -14.378 39.859 16.988 1.00 30.00 382 LEU A O 1
ATOM 3054 N N . GLU A 1 383 ? -16.497 40.128 17.617 1.00 28.42 383 GLU A N 1
ATOM 3055 C CA . GLU A 1 383 ? -16.144 40.693 18.936 1.00 28.42 383 GLU A CA 1
ATOM 3056 C C . GLU A 1 383 ? -16.191 39.699 20.120 1.00 28.42 383 GLU A C 1
ATOM 3058 O O . GLU A 1 383 ? -15.876 40.096 21.237 1.00 28.42 383 GLU A O 1
ATOM 3063 N N . GLU A 1 384 ? -16.483 38.402 19.925 1.00 30.19 384 GLU A N 1
ATOM 3064 C CA . GLU A 1 384 ? -16.510 37.416 21.039 1.00 30.19 384 GLU A CA 1
ATOM 3065 C C . GLU A 1 384 ? -15.579 36.188 20.898 1.00 30.19 384 GLU A C 1
ATOM 3067 O O . GLU A 1 384 ? -15.672 35.254 21.694 1.00 30.19 384 GLU A O 1
ATOM 3072 N N . THR A 1 385 ? -14.617 36.174 19.966 1.00 33.75 385 THR A N 1
ATOM 3073 C CA . THR A 1 385 ? -13.654 35.049 19.823 1.00 33.75 385 THR A CA 1
ATOM 3074 C C . THR A 1 385 ? -12.181 35.408 20.048 1.00 33.75 385 THR A C 1
ATOM 3076 O O . THR A 1 385 ? -11.298 34.588 19.784 1.00 33.75 385 THR A O 1
ATOM 3079 N N . GLU A 1 386 ? -11.880 36.587 20.598 1.00 32.53 386 GLU A N 1
ATOM 3080 C CA . GLU A 1 386 ? -10.546 36.879 21.137 1.00 32.53 386 GLU A CA 1
ATOM 3081 C C . GLU A 1 386 ? -10.359 36.161 22.481 1.00 32.53 386 GLU A C 1
ATOM 3083 O O . GLU A 1 386 ? -10.779 36.629 23.537 1.00 32.53 386 GLU A O 1
ATOM 3088 N N . GLY A 1 387 ? -9.727 34.989 22.444 1.00 32.00 387 GLY A N 1
ATOM 3089 C CA . GLY A 1 387 ? -9.250 34.337 23.665 1.00 32.00 387 GLY A CA 1
ATOM 3090 C C . GLY A 1 387 ? -8.898 32.863 23.534 1.00 32.00 387 GLY A C 1
ATOM 3091 O O . GLY A 1 387 ? -8.106 32.379 24.327 1.00 32.00 387 GLY A O 1
ATOM 3092 N N . ILE A 1 388 ? -9.434 32.144 22.542 1.00 30.70 388 ILE A N 1
ATOM 3093 C CA . ILE A 1 388 ? -9.237 30.682 22.452 1.00 30.70 388 ILE A CA 1
ATOM 3094 C C . ILE A 1 388 ? -8.370 30.290 21.242 1.00 30.70 388 ILE A C 1
ATOM 3096 O O . ILE A 1 388 ? -7.558 29.375 21.343 1.00 30.70 388 ILE A O 1
ATOM 3100 N N . GLY A 1 389 ? -8.457 31.014 20.118 1.00 28.61 389 GLY A N 1
ATOM 3101 C CA . GLY A 1 389 ? -7.722 30.676 18.886 1.00 28.61 389 GLY A CA 1
ATOM 3102 C C . GLY A 1 389 ? -6.211 30.948 18.929 1.00 28.61 389 GLY A C 1
ATOM 3103 O O . GLY A 1 389 ? -5.433 30.159 18.402 1.00 28.61 389 GLY A O 1
ATOM 3104 N N . ALA A 1 390 ? -5.778 32.023 19.595 1.00 29.11 390 ALA A N 1
ATOM 3105 C CA . ALA A 1 390 ? -4.361 32.401 19.663 1.00 29.11 390 ALA A CA 1
ATOM 3106 C C . ALA A 1 390 ? -3.565 31.600 20.714 1.00 29.11 390 ALA A C 1
ATOM 3108 O O . ALA A 1 390 ? -2.390 31.313 20.498 1.00 29.11 390 ALA A O 1
ATOM 3109 N N . GLU A 1 391 ? -4.204 31.183 21.816 1.00 29.55 391 GLU A N 1
ATOM 3110 C CA . GLU A 1 391 ? -3.589 30.274 22.800 1.00 29.55 391 GLU A CA 1
ATOM 3111 C C . GLU A 1 391 ? -3.425 28.856 22.235 1.00 29.55 391 GLU A C 1
ATOM 3113 O O . GLU A 1 391 ? -2.414 28.211 22.500 1.00 29.55 391 GLU A O 1
ATOM 3118 N N . LEU A 1 392 ? -4.365 28.392 21.399 1.00 30.17 392 LEU A N 1
ATOM 3119 C CA . LEU A 1 392 ? -4.245 27.108 20.704 1.00 30.17 392 LEU A CA 1
ATOM 3120 C C . LEU A 1 392 ? -3.145 27.147 19.635 1.00 30.17 392 LEU A C 1
ATOM 3122 O O . LEU A 1 392 ? -2.296 26.265 19.629 1.00 30.17 392 LEU A O 1
ATOM 3126 N N . ALA A 1 393 ? -3.081 28.180 18.788 1.00 27.80 393 ALA A N 1
ATOM 3127 C CA . ALA A 1 393 ? -2.033 28.286 17.766 1.00 27.80 393 ALA A CA 1
ATOM 3128 C C . ALA A 1 393 ? -0.613 28.399 18.366 1.00 27.80 393 ALA A C 1
ATOM 3130 O O . ALA A 1 393 ? 0.324 27.787 17.853 1.00 27.80 393 ALA A O 1
ATOM 3131 N N . GLY A 1 394 ? -0.463 29.119 19.486 1.00 26.75 394 GLY A N 1
ATOM 3132 C CA . GLY A 1 394 ? 0.801 29.209 20.226 1.00 26.75 394 GLY A CA 1
ATOM 3133 C C . GLY A 1 394 ? 1.192 27.898 20.914 1.00 26.75 394 GLY A C 1
ATOM 3134 O O . GLY A 1 394 ? 2.336 27.468 20.801 1.00 26.75 394 GLY A O 1
ATOM 3135 N N . ALA A 1 395 ? 0.237 27.205 21.547 1.00 29.38 395 ALA A N 1
ATOM 3136 C CA . ALA A 1 395 ? 0.492 25.898 22.151 1.00 29.38 395 ALA A CA 1
ATOM 3137 C C . ALA A 1 395 ? 0.880 24.841 21.101 1.00 29.38 395 ALA A C 1
ATOM 3139 O O . ALA A 1 395 ? 1.768 24.038 21.360 1.00 29.38 395 ALA A O 1
ATOM 3140 N N . PHE A 1 396 ? 0.277 24.868 19.907 1.00 29.06 396 PHE A N 1
ATOM 3141 C CA . PHE A 1 396 ? 0.625 23.964 18.804 1.00 29.06 396 PHE A CA 1
ATOM 3142 C C . PHE A 1 396 ? 2.048 24.188 18.269 1.00 29.06 396 PHE A C 1
ATOM 3144 O O . PHE A 1 396 ? 2.747 23.218 17.984 1.00 29.06 396 PHE A O 1
ATOM 3151 N N . SER A 1 397 ? 2.491 25.446 18.169 1.00 27.28 397 SER A N 1
ATOM 3152 C CA . SER A 1 397 ? 3.837 25.798 17.696 1.00 27.28 397 SER A CA 1
ATOM 3153 C C . SER A 1 397 ? 4.932 25.459 18.715 1.00 27.28 397 SER A C 1
ATOM 3155 O O . SER A 1 397 ? 5.994 24.978 18.328 1.00 27.28 397 SER A O 1
ATOM 3157 N N . ASP A 1 398 ? 4.681 25.671 20.011 1.00 27.27 398 ASP A N 1
ATOM 3158 C CA . ASP A 1 398 ? 5.668 25.392 21.066 1.00 27.27 398 ASP A CA 1
ATOM 3159 C C . ASP A 1 398 ? 5.764 23.883 21.397 1.00 27.27 398 ASP A C 1
ATOM 3161 O O . ASP A 1 398 ? 6.824 23.394 21.790 1.00 27.27 398 ASP A O 1
ATOM 3165 N N . ILE A 1 399 ? 4.685 23.115 21.183 1.00 28.92 399 ILE A N 1
ATOM 3166 C CA . ILE A 1 399 ? 4.639 21.651 21.375 1.00 28.92 399 ILE A CA 1
ATOM 3167 C C . ILE A 1 399 ? 5.417 20.893 20.288 1.00 28.92 399 ILE A C 1
ATOM 3169 O O . ILE A 1 399 ? 6.033 19.873 20.592 1.00 28.92 399 ILE A O 1
ATOM 3173 N N . LEU A 1 400 ? 5.428 21.390 19.047 1.00 28.69 400 LEU A N 1
ATOM 3174 C CA . LEU A 1 400 ? 6.130 20.750 17.926 1.00 28.69 400 LEU A CA 1
ATOM 3175 C C . LEU A 1 400 ? 7.651 20.981 17.942 1.00 28.69 400 LEU A C 1
ATOM 3177 O O . LEU A 1 400 ? 8.388 20.158 17.405 1.00 28.69 400 LEU A O 1
ATOM 3181 N N . MET A 1 401 ? 8.125 22.067 18.563 1.00 27.78 401 MET A N 1
ATOM 3182 C CA . MET A 1 401 ? 9.529 22.492 18.464 1.00 27.78 401 MET A CA 1
ATOM 3183 C C . MET A 1 401 ? 10.423 22.075 19.643 1.00 27.78 401 MET A C 1
ATOM 3185 O O . MET A 1 401 ? 11.634 21.983 19.456 1.00 27.78 401 MET A O 1
ATOM 3189 N N . GLU A 1 402 ? 9.889 21.784 20.841 1.00 27.67 402 GLU A N 1
ATOM 3190 C CA . GLU A 1 402 ? 10.749 21.529 22.020 1.00 27.67 402 GLU A CA 1
ATOM 3191 C C . GLU A 1 402 ? 10.417 20.293 22.882 1.00 27.67 402 GLU A C 1
ATOM 3193 O O . GLU A 1 402 ? 10.984 20.133 23.964 1.00 27.67 402 GLU A O 1
ATOM 3198 N N . SER A 1 403 ? 9.564 19.358 22.451 1.00 25.31 403 SER A N 1
ATOM 3199 C CA . SER A 1 403 ? 9.243 18.176 23.274 1.00 25.31 403 SER A CA 1
ATOM 3200 C C . SER A 1 403 ? 9.069 16.898 22.455 1.00 25.31 403 SER A C 1
ATOM 3202 O O . SER A 1 403 ? 8.351 16.885 21.466 1.00 25.31 403 SER A O 1
ATOM 3204 N N . PHE A 1 404 ? 9.676 15.801 22.919 1.00 32.50 404 PHE A N 1
ATOM 3205 C CA . PHE A 1 404 ? 9.349 14.418 22.547 1.00 32.50 404 PHE A CA 1
ATOM 3206 C C . PHE A 1 404 ? 7.885 14.097 22.923 1.00 32.50 404 PHE A C 1
ATOM 3208 O O . PHE A 1 404 ? 7.638 13.415 23.916 1.00 32.50 404 PHE A O 1
ATOM 3215 N N . LEU A 1 405 ? 6.919 14.640 22.184 1.00 30.39 405 LEU A N 1
ATOM 3216 C CA . LEU A 1 405 ? 5.496 14.347 22.328 1.00 30.39 405 LEU A CA 1
ATOM 3217 C C . LEU A 1 405 ? 5.040 13.516 21.136 1.00 30.39 405 LEU A C 1
ATOM 3219 O O . LEU A 1 405 ? 5.420 13.759 19.991 1.00 30.39 405 LEU A O 1
ATOM 3223 N N . SER A 1 406 ? 4.248 12.496 21.420 1.00 39.47 406 SER A N 1
ATOM 3224 C CA . SER A 1 406 ? 3.778 11.551 20.419 1.00 39.47 406 SER A CA 1
ATOM 3225 C C . SER A 1 406 ? 2.645 12.108 19.559 1.00 39.47 406 SER A C 1
ATOM 3227 O O . SER A 1 406 ? 1.953 13.042 19.978 1.00 39.47 406 SER A O 1
ATOM 3229 N N . PRO A 1 407 ? 2.348 11.491 18.398 1.00 39.66 407 PRO A N 1
ATOM 3230 C CA . PRO A 1 407 ? 1.147 11.807 17.625 1.00 39.66 407 PRO A CA 1
ATOM 3231 C C . PRO A 1 407 ? -0.146 11.757 18.456 1.00 39.66 407 PRO A C 1
ATOM 3233 O O . PRO A 1 407 ? -1.081 12.498 18.168 1.00 39.66 407 PRO A O 1
ATOM 3236 N N . LEU A 1 408 ? -0.199 10.926 19.506 1.00 41.75 408 LEU A N 1
ATOM 3237 C CA . LEU A 1 408 ? -1.348 10.810 20.407 1.00 41.75 408 LEU A CA 1
ATOM 3238 C C . LEU A 1 408 ? -1.430 11.960 21.423 1.00 41.75 408 LEU A C 1
ATOM 3240 O O . LEU A 1 408 ? -2.539 12.359 21.769 1.00 41.75 408 LEU A O 1
ATOM 3244 N N . ASP A 1 409 ? -0.302 12.537 21.846 1.00 40.22 409 ASP A N 1
ATOM 3245 C CA . ASP A 1 409 ? -0.265 13.713 22.728 1.00 40.22 409 ASP A CA 1
ATOM 3246 C C . ASP A 1 409 ? -0.661 14.989 21.974 1.00 40.22 409 ASP A C 1
ATOM 3248 O O . ASP A 1 409 ? -1.478 15.781 22.452 1.00 40.22 409 ASP A O 1
ATOM 3252 N N . VAL A 1 410 ? -0.143 15.149 20.749 1.00 38.53 410 VAL A N 1
ATOM 3253 C CA . VAL A 1 410 ? -0.542 16.229 19.829 1.00 38.53 410 VAL A CA 1
ATOM 3254 C C . VAL A 1 410 ? -2.034 16.112 19.502 1.00 38.53 410 VAL A C 1
ATOM 3256 O O . VAL A 1 410 ? -2.760 17.107 19.506 1.00 38.53 410 VAL A O 1
ATOM 3259 N N . MET A 1 411 ? -2.522 14.886 19.300 1.00 47.75 411 MET A N 1
ATOM 3260 C CA . MET A 1 411 ? -3.938 14.595 19.100 1.00 47.75 411 MET A CA 1
ATOM 3261 C C . MET A 1 411 ? -4.770 14.887 20.359 1.00 47.75 411 MET A C 1
ATOM 3263 O O . MET A 1 411 ? -5.798 15.546 20.252 1.00 47.75 411 MET A O 1
ATOM 3267 N N . GLY A 1 412 ? -4.341 14.484 21.557 1.00 46.84 412 GLY A N 1
ATOM 3268 C CA . GLY A 1 412 ? -5.033 14.799 22.813 1.00 46.84 412 GLY A CA 1
ATOM 3269 C C . GLY A 1 412 ? -5.191 16.309 23.031 1.00 46.84 412 GLY A C 1
ATOM 3270 O O . GLY A 1 412 ? -6.282 16.780 23.367 1.00 46.84 412 GLY A O 1
ATOM 3271 N N . ALA A 1 413 ? -4.143 17.085 22.738 1.00 41.66 413 ALA A N 1
ATOM 3272 C CA . ALA A 1 413 ? -4.176 18.546 22.784 1.00 41.66 413 ALA A CA 1
ATOM 3273 C C . ALA A 1 413 ? -5.141 19.141 21.739 1.00 41.66 413 ALA A C 1
ATOM 3275 O O . ALA A 1 413 ? -6.014 19.935 22.100 1.00 41.66 413 ALA A O 1
ATOM 3276 N N . ALA A 1 414 ? -5.061 18.697 20.478 1.00 42.00 414 ALA A N 1
ATOM 3277 C CA . ALA A 1 414 ? -5.945 19.114 19.383 1.00 42.00 414 ALA A CA 1
ATOM 3278 C C . ALA A 1 414 ? -7.431 18.809 19.653 1.00 42.00 414 ALA A C 1
ATOM 3280 O O . ALA A 1 414 ? -8.320 19.624 19.390 1.00 42.00 414 ALA A O 1
ATOM 3281 N N . LEU A 1 415 ? -7.704 17.621 20.194 1.00 45.59 415 LEU A N 1
ATOM 3282 C CA . LEU A 1 415 ? -9.048 17.096 20.412 1.00 45.59 415 LEU A CA 1
ATOM 3283 C C . LEU A 1 415 ? -9.702 17.650 21.682 1.00 45.59 415 LEU A C 1
ATOM 3285 O O . LEU A 1 415 ? -10.927 17.774 21.723 1.00 45.59 415 LEU A O 1
ATOM 3289 N N . SER A 1 416 ? -8.923 18.075 22.683 1.00 46.84 416 SER A N 1
ATOM 3290 C CA . SER A 1 416 ? -9.450 18.737 23.887 1.00 46.84 416 SER A CA 1
ATOM 3291 C C . SER A 1 416 ? -10.224 20.029 23.565 1.00 46.84 416 SER A C 1
ATOM 3293 O O . SER A 1 416 ? -11.256 20.311 24.181 1.00 46.84 416 SER A O 1
ATOM 3295 N N . GLY A 1 417 ? -9.788 20.778 22.544 1.00 46.91 417 GLY A N 1
ATOM 3296 C CA . GLY A 1 417 ? -10.495 21.952 22.025 1.00 46.91 417 GLY A CA 1
ATOM 3297 C C . GLY A 1 417 ? -11.797 21.597 21.299 1.00 46.91 417 GLY A C 1
ATOM 3298 O O . GLY A 1 417 ? -12.796 22.298 21.456 1.00 46.91 417 GLY A O 1
ATOM 3299 N N . ARG A 1 418 ? -11.821 20.474 20.565 1.00 45.00 418 ARG A N 1
ATOM 3300 C CA . ARG A 1 418 ? -12.999 19.986 19.821 1.00 45.00 418 ARG A CA 1
ATOM 3301 C C . ARG A 1 418 ? -14.044 19.302 20.710 1.00 45.00 418 ARG A C 1
ATOM 3303 O O . ARG A 1 418 ? -15.230 19.413 20.420 1.00 45.00 418 ARG A O 1
ATOM 3310 N N . SER A 1 419 ? -13.647 18.686 21.829 1.00 43.88 419 SER A N 1
ATOM 3311 C CA . SER A 1 419 ? -14.575 18.165 22.854 1.00 43.88 419 SER A CA 1
ATOM 3312 C C . SER A 1 419 ? -15.551 19.247 23.343 1.00 43.88 419 SER A C 1
ATOM 3314 O O . SER A 1 419 ? -16.752 19.012 23.466 1.00 43.88 419 SER A O 1
ATOM 3316 N N . ARG A 1 420 ? -15.065 20.487 23.510 1.00 45.22 420 ARG A N 1
ATOM 3317 C CA . ARG A 1 420 ? -15.892 21.651 23.885 1.00 45.22 420 ARG A CA 1
ATOM 3318 C C . ARG A 1 420 ? -16.854 22.117 22.781 1.00 45.22 420 ARG A C 1
ATOM 3320 O O . ARG A 1 420 ? -17.763 22.882 23.084 1.00 45.22 420 ARG A O 1
ATOM 3327 N N . ALA A 1 421 ? -16.649 21.681 21.535 1.00 45.81 421 ALA A N 1
ATOM 3328 C CA . ALA A 1 421 ? -17.467 22.023 20.370 1.00 45.81 421 ALA A CA 1
ATOM 3329 C C . ALA A 1 421 ? -18.558 20.982 20.053 1.00 45.81 421 ALA A C 1
ATOM 3331 O O . ALA A 1 421 ? -19.454 21.277 19.261 1.00 45.81 421 ALA A O 1
ATOM 3332 N N . LEU A 1 422 ? -18.538 19.794 20.679 1.00 51.75 422 LEU A N 1
ATOM 3333 C CA . LEU A 1 422 ? -19.719 18.927 20.687 1.00 51.75 422 LEU A CA 1
ATOM 3334 C C . LEU A 1 422 ? -20.879 19.713 21.329 1.00 51.75 422 LEU A C 1
ATOM 3336 O O . LEU A 1 422 ? -20.652 20.403 22.328 1.00 51.75 422 LEU A O 1
ATOM 3340 N N . PRO A 1 423 ? -22.109 19.663 20.784 1.00 49.03 423 PRO A N 1
ATOM 3341 C CA . PRO A 1 423 ? -23.258 20.365 21.347 1.00 49.03 423 PRO A CA 1
ATOM 3342 C C . PRO A 1 423 ? -23.613 19.777 22.723 1.00 49.03 423 PRO A C 1
ATOM 3344 O O . PRO A 1 423 ? -24.460 18.905 22.865 1.00 49.03 423 PRO A O 1
ATOM 3347 N N . THR A 1 424 ? -22.931 20.262 23.757 1.00 46.06 424 THR A N 1
ATOM 3348 C CA . THR A 1 424 ? -23.029 19.818 25.156 1.00 46.06 424 THR A CA 1
ATOM 3349 C C . THR A 1 424 ? -24.196 20.463 25.903 1.00 46.06 424 THR A C 1
ATOM 3351 O O . THR A 1 424 ? -24.444 20.133 27.059 1.00 46.06 424 THR A O 1
ATOM 3354 N N . ALA A 1 425 ? -24.921 21.390 25.270 1.00 46.66 425 ALA A N 1
ATOM 3355 C CA . ALA A 1 425 ? -25.893 22.227 25.966 1.00 46.66 425 ALA A CA 1
ATOM 3356 C C . ALA A 1 425 ? -27.257 21.552 26.224 1.00 46.66 425 ALA A C 1
ATOM 3358 O O . ALA A 1 425 ? -27.908 21.934 27.191 1.00 46.66 425 ALA A O 1
ATOM 3359 N N . ASP A 1 426 ? -27.671 20.547 25.432 1.00 49.03 426 ASP A N 1
ATOM 3360 C CA . ASP A 1 426 ? -29.053 20.019 25.484 1.00 49.03 426 ASP A CA 1
ATOM 3361 C C . ASP A 1 426 ? -29.205 18.475 25.498 1.00 49.03 426 ASP A C 1
ATOM 3363 O O . ASP A 1 426 ? -30.317 17.986 25.712 1.00 49.03 426 ASP A O 1
ATOM 3367 N N . ILE A 1 427 ? -28.136 17.682 25.316 1.00 57.31 427 ILE A N 1
ATOM 3368 C CA . ILE A 1 427 ? -28.199 16.203 25.319 1.00 57.31 427 ILE A CA 1
ATOM 3369 C C . ILE A 1 427 ? -27.233 15.630 26.367 1.00 57.31 427 ILE A C 1
ATOM 3371 O O . ILE A 1 427 ? -26.023 15.817 26.283 1.00 57.31 427 ILE A O 1
ATOM 3375 N N . ASP A 1 428 ? -27.767 14.896 27.349 1.00 72.06 428 ASP A N 1
ATOM 3376 C CA . ASP A 1 428 ? -26.972 14.130 28.319 1.00 72.06 428 ASP A CA 1
ATOM 3377 C C . ASP A 1 428 ? -26.528 12.800 27.687 1.00 72.06 428 ASP A C 1
ATOM 3379 O O . ASP A 1 428 ? -27.166 11.758 27.862 1.00 72.06 428 ASP A O 1
ATOM 3383 N N . PHE A 1 429 ? -25.452 12.840 26.898 1.00 73.25 429 PHE A N 1
ATOM 3384 C CA . PHE A 1 429 ? -24.919 11.664 26.201 1.00 73.25 429 PHE A CA 1
ATOM 3385 C C . PHE A 1 429 ? -24.527 10.524 27.155 1.00 73.25 429 PHE A C 1
ATOM 3387 O O . PHE A 1 429 ? -24.638 9.351 26.798 1.00 73.25 429 PHE A O 1
ATOM 3394 N N . TYR A 1 430 ? -24.132 10.842 28.389 1.00 78.75 430 TYR A N 1
ATOM 3395 C CA . TYR A 1 430 ? -23.785 9.844 29.398 1.00 78.75 430 TYR A CA 1
ATOM 3396 C C . TYR A 1 430 ? -25.010 9.071 29.888 1.00 78.75 430 TYR A C 1
ATOM 3398 O O . TYR A 1 430 ? -24.934 7.851 30.026 1.00 78.75 430 TYR A O 1
ATOM 3406 N N . SER A 1 431 ? -26.171 9.724 30.006 1.00 81.06 431 SER A N 1
ATOM 3407 C CA . SER A 1 431 ? -27.436 9.021 30.271 1.00 81.06 431 SER A CA 1
ATOM 3408 C C . SER A 1 431 ? -27.840 8.046 29.153 1.00 81.06 431 SER A C 1
ATOM 3410 O O . SER A 1 431 ? -28.479 7.020 29.409 1.00 81.06 431 SER A O 1
ATOM 3412 N N . ILE A 1 432 ? -27.457 8.336 27.904 1.00 84.69 432 ILE A N 1
ATOM 3413 C CA . ILE A 1 432 ? -27.698 7.446 26.761 1.00 84.69 432 ILE A CA 1
ATOM 3414 C C . ILE A 1 432 ? -26.806 6.215 26.876 1.00 84.69 432 ILE A C 1
ATOM 3416 O O . ILE A 1 432 ? -27.309 5.104 26.727 1.00 84.69 432 ILE A O 1
ATOM 3420 N N . LEU A 1 433 ? -25.521 6.385 27.201 1.00 87.31 433 LEU A N 1
ATOM 3421 C CA . LEU A 1 433 ? -24.631 5.251 27.460 1.00 87.31 433 LEU A CA 1
ATOM 3422 C C . LEU A 1 433 ? -25.148 4.388 28.622 1.00 87.31 433 LEU A C 1
ATOM 3424 O O . LEU A 1 433 ? -25.304 3.186 28.440 1.00 87.31 433 LEU A O 1
ATOM 3428 N N . ASP A 1 434 ? -25.519 5.001 29.752 1.00 85.00 434 ASP A N 1
ATOM 3429 C CA . ASP A 1 434 ? -26.041 4.304 30.943 1.00 85.00 434 ASP A CA 1
ATOM 3430 C C . ASP A 1 434 ? -27.328 3.503 30.678 1.00 85.00 434 ASP A C 1
ATOM 3432 O O . ASP A 1 434 ? -27.610 2.508 31.347 1.00 85.00 434 ASP A O 1
ATOM 3436 N N . SER A 1 435 ? -28.156 3.954 29.732 1.00 84.75 435 SER A N 1
ATOM 3437 C CA . SER A 1 435 ? -29.418 3.290 29.380 1.00 84.75 435 SER A CA 1
ATOM 3438 C C . SER A 1 435 ? -29.297 2.322 28.202 1.00 84.75 435 SER A C 1
ATOM 3440 O O . SER A 1 435 ? -30.247 1.585 27.915 1.00 84.75 435 SER A O 1
ATOM 3442 N N . THR A 1 436 ? -28.146 2.289 27.529 1.00 87.19 436 THR A N 1
ATOM 3443 C CA . THR A 1 436 ? -27.917 1.432 26.367 1.00 87.19 436 THR A CA 1
ATOM 3444 C C . THR A 1 436 ? -27.552 0.020 26.809 1.00 87.19 436 THR A C 1
ATOM 3446 O O . THR A 1 436 ? -26.596 -0.201 27.540 1.00 87.19 436 THR A O 1
ATOM 3449 N N . THR A 1 437 ? -28.294 -0.971 26.316 1.00 86.56 437 THR A N 1
ATOM 3450 C CA . THR A 1 437 ? -27.925 -2.387 26.443 1.00 86.56 437 THR A CA 1
ATOM 3451 C C . THR A 1 437 ? -27.322 -2.859 25.128 1.00 86.56 437 THR A C 1
ATOM 3453 O O . THR A 1 437 ? -27.950 -2.700 24.084 1.00 86.56 437 THR A O 1
ATOM 3456 N N . ILE A 1 438 ? -26.128 -3.448 25.176 1.00 88.00 438 ILE A N 1
ATOM 3457 C CA . ILE A 1 438 ? -25.491 -4.045 24.001 1.00 88.00 438 ILE A CA 1
ATOM 3458 C C . ILE A 1 438 ? -26.048 -5.457 23.792 1.00 88.00 438 ILE A C 1
ATOM 3460 O O . ILE A 1 438 ? -25.877 -6.341 24.632 1.00 88.00 438 ILE A O 1
ATOM 3464 N N . ASP A 1 439 ? -26.699 -5.665 22.651 1.00 83.56 439 ASP A N 1
ATOM 3465 C CA . ASP A 1 439 ? -27.167 -6.968 22.172 1.00 83.56 439 ASP A CA 1
ATOM 3466 C C . ASP A 1 439 ? -26.903 -7.077 20.652 1.00 83.56 439 ASP A C 1
ATOM 3468 O O . ASP A 1 439 ? -26.162 -6.293 20.062 1.00 83.56 439 ASP A O 1
ATOM 3472 N N . THR A 1 440 ? -27.481 -8.081 20.006 1.00 73.75 440 THR A N 1
ATOM 3473 C CA . THR A 1 440 ? -27.229 -8.469 18.616 1.00 73.75 440 THR A CA 1
ATOM 3474 C C . THR A 1 440 ? -27.829 -7.549 17.547 1.00 73.75 440 THR A C 1
ATOM 3476 O O . THR A 1 440 ? -27.426 -7.680 16.393 1.00 73.75 440 THR A O 1
ATOM 3479 N N . GLU A 1 441 ? -28.766 -6.647 17.874 1.00 68.81 441 GLU A N 1
ATOM 3480 C CA . GLU A 1 441 ? -29.436 -5.793 16.869 1.00 68.81 441 GLU A CA 1
ATOM 3481 C C . GLU A 1 441 ? -29.517 -4.288 17.228 1.00 68.81 441 GLU A C 1
ATOM 3483 O O . GLU A 1 441 ? -29.387 -3.477 16.313 1.00 68.81 441 GLU A O 1
ATOM 3488 N N . PRO A 1 442 ? -29.698 -3.856 18.495 1.00 65.00 442 PRO A N 1
ATOM 3489 C CA . PRO A 1 442 ? -29.522 -2.444 18.877 1.00 65.00 442 PRO A CA 1
ATOM 3490 C C . PRO A 1 442 ? -28.400 -2.250 19.922 1.00 65.00 442 PRO A C 1
ATOM 3492 O O . PRO A 1 442 ? -28.249 -3.098 20.802 1.00 65.00 442 PRO A O 1
ATOM 3495 N N . PRO A 1 443 ? -27.633 -1.138 19.881 1.00 68.81 443 PRO A N 1
ATOM 3496 C CA . PRO A 1 443 ? -27.683 -0.016 18.928 1.00 68.81 443 PRO A CA 1
ATOM 3497 C C . PRO A 1 443 ? -26.927 -0.269 17.605 1.00 68.81 443 PRO A C 1
ATOM 3499 O O . PRO A 1 443 ? -26.761 0.652 16.813 1.00 68.81 443 PRO A O 1
ATOM 3502 N N . SER A 1 444 ? -26.439 -1.489 17.372 1.00 84.75 444 SER A N 1
ATOM 3503 C CA . SER A 1 444 ? -25.463 -1.811 16.323 1.00 84.75 444 SER A CA 1
ATOM 3504 C C . SER A 1 444 ? -25.747 -3.185 15.705 1.00 84.75 444 SER A C 1
ATOM 3506 O O . SER A 1 444 ? -26.248 -4.067 16.406 1.00 84.75 444 SER A O 1
ATOM 3508 N N . SER A 1 445 ? -25.386 -3.409 14.437 1.00 93.69 445 SER A N 1
ATOM 3509 C CA . SER A 1 445 ? -25.474 -4.739 13.803 1.00 93.69 445 SER A CA 1
ATOM 3510 C C . SER A 1 445 ? -24.189 -5.561 13.937 1.00 93.69 445 SER A C 1
ATOM 3512 O O . SER A 1 445 ? -24.178 -6.742 13.572 1.00 93.69 445 SER A O 1
ATOM 3514 N N . ILE A 1 446 ? -23.110 -4.974 14.476 1.00 97.00 446 ILE A N 1
ATOM 3515 C CA . ILE A 1 446 ? -21.766 -5.560 14.437 1.00 97.00 446 ILE A CA 1
ATOM 3516 C C . ILE A 1 446 ? -21.705 -6.987 14.986 1.00 97.00 446 ILE A C 1
ATOM 3518 O O . ILE A 1 446 ? -21.089 -7.846 14.363 1.00 97.00 446 ILE A O 1
ATOM 3522 N N . LEU A 1 447 ? -22.362 -7.286 16.111 1.00 97.00 447 LEU A N 1
ATOM 3523 C CA . LEU A 1 447 ? -22.295 -8.619 16.720 1.00 97.00 447 LEU A CA 1
ATOM 3524 C C . LEU A 1 447 ? -22.964 -9.687 15.854 1.00 97.00 447 LEU A C 1
ATOM 3526 O O . LEU A 1 447 ? -22.424 -10.783 15.690 1.00 97.00 447 LEU A O 1
ATOM 3530 N N . ARG A 1 448 ? -24.124 -9.368 15.273 1.00 96.31 448 ARG A N 1
ATOM 3531 C CA . ARG A 1 448 ? -24.843 -10.267 14.367 1.00 96.31 448 ARG A CA 1
ATOM 3532 C C . ARG A 1 448 ? -24.061 -10.495 13.078 1.00 96.31 448 ARG A C 1
ATOM 3534 O O . ARG A 1 448 ? -23.898 -11.640 12.657 1.00 96.31 448 ARG A O 1
ATOM 3541 N N . ASP A 1 449 ? -23.561 -9.422 12.481 1.00 97.44 449 ASP A N 1
ATOM 3542 C CA . ASP A 1 449 ? -22.853 -9.466 11.204 1.00 97.44 449 ASP A CA 1
ATOM 3543 C C . ASP A 1 449 ? -21.477 -10.141 11.346 1.00 97.44 449 ASP A C 1
ATOM 3545 O O . ASP A 1 449 ? -21.083 -10.960 10.511 1.00 97.44 449 ASP A O 1
ATOM 3549 N N . PHE A 1 450 ? -20.783 -9.917 12.464 1.00 98.00 450 PHE A N 1
ATOM 3550 C CA . PHE A 1 450 ? -19.543 -10.620 12.786 1.00 98.00 450 PHE A CA 1
ATOM 3551 C C . PHE A 1 450 ? -19.784 -12.106 13.095 1.00 98.00 450 PHE A C 1
ATOM 3553 O O . PHE A 1 450 ? -19.013 -12.965 12.662 1.00 98.00 450 PHE A O 1
ATOM 3560 N N . ALA A 1 451 ? -20.889 -12.455 13.765 1.00 97.25 451 ALA A N 1
ATOM 3561 C CA . ALA A 1 451 ? -21.282 -13.852 13.946 1.00 97.25 451 ALA A CA 1
ATOM 3562 C C . ALA A 1 451 ? -21.580 -14.550 12.605 1.00 97.25 451 ALA A C 1
ATOM 3564 O O . ALA A 1 451 ? -21.205 -15.713 12.429 1.00 97.25 451 ALA A O 1
ATOM 3565 N N . ALA A 1 452 ? -22.194 -13.848 11.643 1.00 97.56 452 ALA A N 1
ATOM 3566 C CA . ALA A 1 452 ? -22.398 -14.357 10.287 1.00 97.56 452 ALA A CA 1
ATOM 3567 C C . ALA A 1 452 ? -21.060 -14.623 9.571 1.00 97.56 452 ALA A C 1
ATOM 3569 O O . ALA A 1 452 ? -20.890 -15.691 8.977 1.00 97.56 452 ALA A O 1
ATOM 3570 N N . LEU A 1 453 ? -20.079 -13.718 9.697 1.00 98.31 453 LEU A N 1
ATOM 3571 C CA . LEU A 1 453 ? -18.719 -13.931 9.184 1.00 98.31 453 LEU A CA 1
ATOM 3572 C C . LEU A 1 453 ? -18.068 -15.185 9.792 1.00 98.31 453 LEU A C 1
ATOM 3574 O O . LEU A 1 453 ? -17.571 -16.035 9.050 1.00 98.31 453 LEU A O 1
ATOM 3578 N N . LEU A 1 454 ? -18.093 -15.334 11.121 1.00 98.12 454 LEU A N 1
ATOM 3579 C CA . LEU A 1 454 ? -17.515 -16.504 11.795 1.00 98.12 454 LEU A CA 1
ATOM 3580 C C . LEU A 1 454 ? -18.178 -17.812 11.337 1.00 98.12 454 LEU A C 1
ATOM 3582 O O . LEU A 1 454 ? -17.485 -18.797 11.088 1.00 98.12 454 LEU A O 1
ATOM 3586 N N . ALA A 1 455 ? -19.505 -17.820 11.182 1.00 97.31 455 ALA A N 1
ATOM 3587 C CA . ALA A 1 455 ? -20.255 -18.986 10.717 1.00 97.31 455 ALA A CA 1
ATOM 3588 C C . ALA A 1 455 ? -19.985 -19.332 9.241 1.00 97.31 455 ALA A C 1
ATOM 3590 O O . ALA A 1 455 ? -20.033 -20.506 8.863 1.00 97.31 455 ALA A O 1
ATOM 3591 N N . ALA A 1 456 ? -19.688 -18.331 8.406 1.00 97.25 456 ALA A N 1
ATOM 3592 C CA . ALA A 1 456 ? -19.393 -18.522 6.990 1.00 97.25 456 ALA A CA 1
ATOM 3593 C C . ALA A 1 456 ? -18.020 -19.174 6.743 1.00 97.25 456 ALA A C 1
ATOM 3595 O O . ALA A 1 456 ? -17.821 -19.804 5.700 1.00 97.25 456 ALA A O 1
ATOM 3596 N N . ILE A 1 457 ? -17.070 -19.058 7.680 1.00 97.56 457 ILE A N 1
ATOM 3597 C CA . ILE A 1 457 ? -15.716 -19.610 7.535 1.00 97.56 457 ILE A CA 1
ATOM 3598 C C . ILE A 1 457 ? -15.711 -21.109 7.894 1.00 97.56 457 ILE A C 1
ATOM 3600 O O . ILE A 1 457 ? -15.885 -21.479 9.055 1.00 97.56 457 ILE A O 1
ATOM 3604 N N . PRO A 1 458 ? -15.465 -22.021 6.932 1.00 94.31 458 PRO A N 1
ATOM 3605 C CA . PRO A 1 458 ? -15.421 -23.449 7.218 1.00 94.31 458 PRO A CA 1
ATOM 3606 C C . PRO A 1 458 ? -14.123 -23.832 7.945 1.00 94.31 458 PRO A C 1
ATOM 3608 O O . PRO A 1 458 ? -13.098 -23.167 7.817 1.00 94.31 458 PRO A O 1
ATOM 3611 N N . SER A 1 459 ? -14.105 -24.996 8.602 1.00 90.31 459 SER A N 1
ATOM 3612 C CA . SER A 1 459 ? -12.915 -25.515 9.309 1.00 90.31 459 SER A CA 1
ATOM 3613 C C . SER A 1 459 ? -11.673 -25.697 8.422 1.00 90.31 459 SER A C 1
ATOM 3615 O O . SER A 1 459 ? -10.548 -25.642 8.907 1.00 90.31 459 SER A O 1
ATOM 3617 N N . LYS A 1 460 ? -11.862 -25.880 7.109 1.00 90.94 460 LYS A N 1
ATOM 3618 C CA . LYS A 1 460 ? -10.783 -25.930 6.102 1.00 90.94 460 LYS A CA 1
ATOM 3619 C C . LYS A 1 460 ? -10.244 -24.548 5.687 1.00 90.94 460 LYS A C 1
ATOM 3621 O O . LYS A 1 460 ? -9.447 -24.463 4.749 1.00 90.94 460 LYS A O 1
ATOM 3626 N N . GLY A 1 461 ? -10.726 -23.481 6.316 1.00 93.44 461 GLY A N 1
ATOM 3627 C CA . GLY A 1 461 ? -10.409 -22.099 5.985 1.00 93.44 461 GLY A CA 1
ATOM 3628 C C . GLY A 1 461 ? -11.000 -21.633 4.655 1.00 93.44 461 GLY A C 1
ATOM 3629 O O . GLY A 1 461 ? -11.523 -22.425 3.858 1.00 93.44 461 GLY A O 1
ATOM 3630 N N . ILE A 1 462 ? -10.876 -20.339 4.397 1.00 94.50 462 ILE A N 1
ATOM 3631 C CA . ILE A 1 462 ? -11.265 -19.676 3.147 1.00 94.50 462 ILE A CA 1
ATOM 3632 C C . ILE A 1 462 ? -10.033 -19.337 2.315 1.00 94.50 462 ILE A C 1
ATOM 3634 O O . ILE A 1 462 ? -8.933 -19.220 2.844 1.00 94.50 462 ILE A O 1
ATOM 3638 N N . GLU A 1 463 ? -10.212 -19.205 1.004 1.00 89.50 463 GLU A N 1
ATOM 3639 C CA . GLU A 1 463 ? -9.152 -18.714 0.121 1.00 89.50 463 GLU A CA 1
ATOM 3640 C C . GLU A 1 463 ? -9.134 -17.194 0.110 1.00 89.50 463 GLU A C 1
ATOM 3642 O O . GLU A 1 463 ? -10.193 -16.559 0.067 1.00 89.50 463 GLU A O 1
ATOM 3647 N N . ILE A 1 464 ? -7.925 -16.646 0.084 1.00 86.56 464 ILE A N 1
ATOM 3648 C CA . ILE A 1 464 ? -7.676 -15.211 -0.007 1.00 86.56 464 ILE A CA 1
ATOM 3649 C C . ILE A 1 464 ? -7.024 -14.859 -1.351 1.00 86.56 464 ILE A C 1
ATOM 3651 O O . ILE A 1 464 ? -6.486 -15.733 -2.041 1.00 86.56 464 ILE A O 1
ATOM 3655 N N . THR A 1 465 ? -7.125 -13.596 -1.754 1.00 73.69 465 THR A N 1
ATOM 3656 C CA . THR A 1 465 ? -6.373 -13.022 -2.875 1.00 73.69 465 THR A CA 1
ATOM 3657 C C . THR A 1 465 ? -4.886 -12.961 -2.518 1.00 73.69 465 THR A C 1
ATOM 3659 O O . THR A 1 465 ? -4.524 -12.923 -1.346 1.00 73.69 465 THR A O 1
ATOM 3662 N N . LYS A 1 466 ? -3.999 -13.020 -3.519 1.00 61.31 466 LYS A N 1
ATOM 3663 C CA . LYS A 1 466 ? -2.547 -13.097 -3.276 1.00 61.31 466 LYS A CA 1
ATOM 3664 C C . LYS A 1 466 ? -1.959 -11.758 -2.807 1.00 61.31 466 LYS A C 1
ATOM 3666 O O . LYS A 1 466 ? -1.083 -11.765 -1.954 1.00 61.31 466 LYS A O 1
ATOM 3671 N N . VAL A 1 467 ? -2.464 -10.654 -3.362 1.00 52.47 467 VAL A N 1
ATOM 3672 C CA . VAL A 1 467 ? -1.965 -9.284 -3.145 1.00 52.47 467 VAL A CA 1
ATOM 3673 C C . VAL A 1 467 ? -2.685 -8.644 -1.963 1.00 52.47 467 VAL A C 1
ATOM 3675 O O . VAL A 1 467 ? -2.120 -8.554 -0.882 1.00 52.47 467 VAL A O 1
ATOM 3678 N N . ALA A 1 468 ? -3.979 -8.348 -2.120 1.00 55.19 468 ALA A N 1
ATOM 3679 C CA . ALA A 1 468 ? -4.771 -7.714 -1.068 1.00 55.19 468 ALA A CA 1
ATOM 3680 C C . ALA A 1 468 ? -5.106 -8.653 0.107 1.00 55.19 468 ALA A C 1
ATOM 3682 O O . ALA A 1 468 ? -5.691 -8.235 1.087 1.00 55.19 468 ALA A O 1
ATOM 3683 N N . ARG A 1 469 ? -4.819 -9.962 0.035 1.00 73.50 469 ARG A N 1
ATOM 3684 C CA . ARG A 1 469 ? -5.110 -10.921 1.130 1.00 73.50 469 ARG A CA 1
ATOM 3685 C C . ARG A 1 469 ? -6.558 -10.889 1.634 1.00 73.50 469 ARG A C 1
ATOM 3687 O O . ARG A 1 469 ? -6.851 -11.352 2.740 1.00 73.50 469 ARG A O 1
ATOM 3694 N N . LEU A 1 470 ? -7.472 -10.406 0.800 1.00 84.88 470 LEU A N 1
ATOM 3695 C CA . LEU A 1 470 ? -8.902 -10.343 1.051 1.00 84.88 470 LEU A CA 1
ATOM 3696 C C . LEU A 1 470 ? -9.540 -11.691 0.715 1.00 84.88 470 LEU A C 1
ATOM 3698 O O . LEU A 1 470 ? -9.064 -12.392 -0.182 1.00 84.88 470 LEU A O 1
ATOM 3702 N N . PRO A 1 471 ? -10.652 -12.073 1.361 1.00 90.44 471 PRO A N 1
ATOM 3703 C CA . PRO A 1 471 ? -11.436 -13.219 0.921 1.00 90.44 471 PRO A CA 1
ATOM 3704 C C . PRO A 1 471 ? -11.797 -13.096 -0.562 1.00 90.44 471 PRO A C 1
ATOM 3706 O O . PRO A 1 471 ? -12.117 -12.008 -1.035 1.00 90.44 471 PRO A O 1
ATOM 3709 N N . LYS A 1 472 ? -11.761 -14.195 -1.322 1.00 85.44 472 LYS A N 1
ATOM 3710 C CA . LYS A 1 472 ? -12.105 -14.152 -2.757 1.00 85.44 472 LYS A CA 1
ATOM 3711 C C . LYS A 1 472 ? -13.541 -13.668 -2.996 1.00 85.44 472 LYS A C 1
ATOM 3713 O O . LYS A 1 472 ? -14.437 -14.010 -2.224 1.00 85.44 472 LYS A O 1
ATOM 3718 N N . ALA A 1 473 ? -13.766 -12.989 -4.125 1.00 83.38 473 ALA A N 1
ATOM 3719 C CA . ALA A 1 473 ? -15.025 -12.318 -4.475 1.00 83.38 473 ALA A CA 1
ATOM 3720 C C . ALA A 1 473 ? -16.285 -13.155 -4.204 1.00 83.38 473 ALA A C 1
ATOM 3722 O O . ALA A 1 473 ? -17.221 -12.674 -3.582 1.00 83.38 473 ALA A O 1
ATOM 3723 N N . ARG A 1 474 ? -16.288 -14.448 -4.562 1.00 85.94 474 ARG A N 1
ATOM 3724 C CA . ARG A 1 474 ? -17.430 -15.336 -4.288 1.00 85.94 474 ARG A CA 1
ATOM 3725 C C . ARG A 1 474 ? -17.796 -15.413 -2.800 1.00 85.94 474 ARG A C 1
ATOM 3727 O O . ARG A 1 474 ? -18.971 -15.336 -2.470 1.00 85.94 474 ARG A O 1
ATOM 3734 N N . PHE A 1 475 ? -16.809 -15.578 -1.917 1.00 92.81 475 PHE A N 1
ATOM 3735 C CA . PHE A 1 475 ? -17.056 -15.622 -0.472 1.00 92.81 475 PHE A CA 1
ATOM 3736 C C . PHE A 1 475 ? -17.615 -14.286 0.022 1.00 92.81 475 PHE A C 1
ATOM 3738 O O . PHE A 1 475 ? -18.565 -14.269 0.796 1.00 92.81 475 PHE A O 1
ATOM 3745 N N . VAL A 1 476 ? -17.044 -13.181 -0.461 1.00 92.19 476 VAL A N 1
ATOM 3746 C CA . VAL A 1 476 ? -17.462 -11.823 -0.101 1.00 92.19 476 VAL A CA 1
ATOM 3747 C C . VAL A 1 476 ? -18.909 -11.563 -0.523 1.00 92.19 476 VAL A C 1
ATOM 3749 O O . VAL A 1 476 ? -19.713 -11.127 0.296 1.00 92.19 476 VAL A O 1
ATOM 3752 N N . THR A 1 477 ? -19.275 -11.894 -1.763 1.00 90.12 477 THR A N 1
ATOM 3753 C CA . THR A 1 477 ? -20.643 -11.737 -2.272 1.00 90.12 477 THR A CA 1
ATOM 3754 C C . THR A 1 477 ? -21.644 -12.603 -1.503 1.00 90.12 477 THR A C 1
ATOM 3756 O O . THR A 1 477 ? -22.711 -12.111 -1.136 1.00 90.12 477 THR A O 1
ATOM 3759 N N . ASP A 1 478 ? -21.302 -13.868 -1.228 1.00 93.19 478 ASP A N 1
ATOM 3760 C CA . ASP A 1 478 ? -22.163 -14.794 -0.481 1.00 93.19 478 ASP A CA 1
ATOM 3761 C C . ASP A 1 478 ? -22.352 -14.338 0.981 1.00 93.19 478 ASP A C 1
ATOM 3763 O O . ASP A 1 478 ? -23.443 -14.484 1.539 1.00 93.19 478 ASP A O 1
ATOM 3767 N N . LEU A 1 479 ? -21.310 -13.779 1.608 1.00 96.56 479 LEU A N 1
ATOM 3768 C CA . LEU A 1 479 ? -21.380 -13.230 2.962 1.00 96.56 479 LEU A CA 1
ATOM 3769 C C . LEU A 1 479 ? -22.195 -11.935 3.004 1.00 96.56 479 LEU A C 1
ATOM 3771 O O . LEU A 1 479 ? -23.060 -11.813 3.862 1.00 96.56 479 LEU A O 1
ATOM 3775 N N . ASN A 1 480 ? -21.985 -11.006 2.065 1.00 95.62 480 ASN A N 1
ATOM 3776 C CA . ASN A 1 480 ? -22.717 -9.736 2.007 1.00 95.62 480 ASN A CA 1
ATOM 3777 C C . ASN A 1 480 ? -24.242 -9.943 2.007 1.00 95.62 480 ASN A C 1
ATOM 3779 O O . ASN A 1 480 ? -24.959 -9.216 2.683 1.00 95.62 480 ASN A O 1
ATOM 3783 N N . GLN A 1 481 ? -24.742 -10.975 1.316 1.00 94.88 481 GLN A N 1
ATOM 3784 C CA . GLN A 1 481 ? -26.173 -11.318 1.291 1.00 94.88 481 GLN A CA 1
ATOM 3785 C C . GLN A 1 481 ? -26.741 -11.770 2.647 1.00 94.88 481 GLN A C 1
ATOM 3787 O O . GLN A 1 481 ? -27.959 -11.791 2.818 1.00 94.88 481 GLN A O 1
ATOM 3792 N N . GLN A 1 482 ? -25.883 -12.173 3.583 1.00 95.50 482 GLN A N 1
ATOM 3793 C CA . GLN A 1 482 ? -26.262 -12.653 4.914 1.00 95.50 482 GLN A CA 1
ATOM 3794 C C . GLN A 1 482 ? -26.169 -11.562 5.987 1.00 95.50 482 GLN A C 1
ATOM 3796 O O . GLN A 1 482 ? -26.630 -11.791 7.106 1.00 95.50 482 GLN A O 1
ATOM 3801 N N . LEU A 1 483 ? -25.575 -10.410 5.662 1.00 94.56 483 LEU A N 1
ATOM 3802 C CA . LEU A 1 483 ? -25.429 -9.290 6.589 1.00 94.56 483 LEU A CA 1
ATOM 3803 C C . LEU A 1 483 ? -26.766 -8.579 6.814 1.00 94.56 483 LEU A C 1
ATOM 3805 O O . LEU A 1 483 ? -27.695 -8.688 6.012 1.00 94.56 483 LEU A O 1
ATOM 3809 N N . THR A 1 484 ? -26.856 -7.839 7.914 1.00 92.31 484 THR A N 1
ATOM 3810 C CA . THR A 1 484 ? -28.060 -7.102 8.319 1.00 92.31 484 THR A CA 1
ATOM 3811 C C . THR A 1 484 ? -28.448 -6.048 7.281 1.00 92.31 484 THR A C 1
ATOM 3813 O O . THR A 1 484 ? -29.625 -5.923 6.937 1.00 92.31 484 THR A O 1
ATOM 3816 N N . HIS A 1 485 ? -27.450 -5.363 6.714 1.00 88.81 485 HIS A N 1
ATOM 3817 C CA . HIS A 1 485 ? -27.606 -4.409 5.616 1.00 88.81 485 HIS A CA 1
ATOM 3818 C C . HIS A 1 485 ? -26.701 -4.807 4.434 1.00 88.81 485 HIS A C 1
ATOM 3820 O O . HIS A 1 485 ? -25.563 -4.345 4.334 1.00 88.81 485 HIS A O 1
ATOM 3826 N N . PRO A 1 486 ? -27.167 -5.701 3.536 1.00 91.44 486 PRO A N 1
ATOM 3827 C CA . PRO A 1 486 ? -26.408 -6.090 2.353 1.00 91.44 486 PRO A CA 1
ATOM 3828 C C . PRO A 1 486 ? -26.181 -4.899 1.421 1.00 91.44 486 PRO A C 1
ATOM 3830 O O . PRO A 1 486 ? -27.136 -4.222 1.035 1.00 91.44 486 PRO A O 1
ATOM 3833 N N . LEU A 1 487 ? -24.940 -4.700 0.974 1.00 89.94 487 LEU A N 1
ATOM 3834 C CA . LEU A 1 487 ? -24.649 -3.699 -0.046 1.00 89.94 487 LEU A CA 1
ATOM 3835 C C . LEU A 1 487 ? -25.175 -4.158 -1.404 1.00 89.94 487 LEU A C 1
ATOM 3837 O O . LEU A 1 487 ? -24.872 -5.263 -1.870 1.00 89.94 487 LEU A O 1
ATOM 3841 N N . LEU A 1 488 ? -25.953 -3.290 -2.041 1.00 85.38 488 LEU A N 1
ATOM 3842 C CA . LEU A 1 488 ? -26.418 -3.457 -3.411 1.00 85.38 488 LEU A CA 1
ATOM 3843 C C . LEU A 1 488 ? -25.474 -2.676 -4.323 1.00 85.38 488 LEU A C 1
ATOM 3845 O O . LEU A 1 488 ? -25.366 -1.462 -4.203 1.00 85.38 488 LEU A O 1
ATOM 3849 N N . LEU A 1 489 ? -24.778 -3.379 -5.215 1.00 85.06 489 LEU A N 1
ATOM 3850 C CA . LEU A 1 489 ? -23.816 -2.789 -6.146 1.00 85.06 489 LEU A CA 1
ATOM 3851 C C . LEU A 1 489 ? -24.359 -2.885 -7.575 1.00 85.06 489 LEU A C 1
ATOM 3853 O O . LEU A 1 489 ? -24.944 -3.903 -7.950 1.00 85.06 489 LEU A O 1
ATOM 3857 N N . GLY A 1 490 ? -24.128 -1.852 -8.383 1.00 76.94 490 GLY A N 1
ATOM 3858 C CA . GLY A 1 490 ? -24.456 -1.821 -9.811 1.00 76.94 490 GLY A CA 1
ATOM 3859 C C . GLY A 1 490 ? -23.363 -2.401 -10.718 1.00 76.94 490 GLY A C 1
ATOM 3860 O O . GLY A 1 490 ? -23.511 -2.405 -11.943 1.00 76.94 490 GLY A O 1
ATOM 3861 N N . LEU A 1 491 ? -22.263 -2.886 -10.139 1.00 75.06 491 LEU A N 1
ATOM 3862 C CA . LEU A 1 491 ? -21.093 -3.415 -10.844 1.00 75.06 491 LEU A CA 1
ATOM 3863 C C . LEU A 1 491 ? -21.383 -4.754 -11.544 1.00 75.06 491 LEU A C 1
ATOM 3865 O O . LEU A 1 491 ? -22.000 -5.651 -10.974 1.00 75.06 491 LEU A O 1
ATOM 3869 N N . GLN A 1 492 ? -20.867 -4.927 -12.767 1.00 70.44 492 GLN A N 1
ATOM 3870 C CA . GLN A 1 492 ? -20.996 -6.183 -13.530 1.00 70.44 492 GLN A CA 1
ATOM 3871 C C . GLN A 1 492 ? -20.136 -7.321 -12.957 1.00 70.44 492 GLN A C 1
ATOM 3873 O O . GLN A 1 492 ? -20.516 -8.490 -13.033 1.00 70.44 492 GLN A O 1
ATOM 3878 N N . ARG A 1 493 ? -18.968 -6.985 -12.397 1.00 71.56 493 ARG A N 1
ATOM 3879 C CA . ARG A 1 493 ? -18.019 -7.917 -11.771 1.00 71.56 493 ARG A CA 1
ATOM 3880 C C . ARG A 1 493 ? -17.442 -7.278 -10.500 1.00 71.56 493 ARG A C 1
ATOM 3882 O O . ARG A 1 493 ? -16.329 -6.763 -10.542 1.00 71.56 493 ARG A O 1
ATOM 3889 N N . PRO A 1 494 ? -18.204 -7.233 -9.393 1.00 73.75 494 PRO A N 1
ATOM 3890 C CA . PRO A 1 494 ? -17.719 -6.628 -8.159 1.00 73.75 494 PRO A CA 1
ATOM 3891 C C . PRO A 1 494 ? -16.526 -7.418 -7.608 1.00 73.75 494 PRO A C 1
ATOM 3893 O O . PRO A 1 494 ? -16.569 -8.649 -7.514 1.00 73.75 494 PRO A O 1
ATOM 3896 N N . GLN A 1 495 ? -15.467 -6.697 -7.250 1.00 79.75 495 GLN A N 1
ATOM 3897 C CA . GLN A 1 495 ? -14.277 -7.258 -6.617 1.00 79.75 495 GLN A CA 1
ATOM 3898 C C . GLN A 1 495 ? -14.489 -7.369 -5.105 1.00 79.75 495 GLN A C 1
ATOM 3900 O O . GLN A 1 495 ? -15.431 -6.802 -4.552 1.00 79.75 495 GLN A O 1
ATOM 3905 N N . SER A 1 496 ? -13.593 -8.068 -4.405 1.00 81.75 496 SER A N 1
ATOM 3906 C CA . SER A 1 496 ? -13.658 -8.167 -2.939 1.00 81.75 496 SER A CA 1
ATOM 3907 C C . SER A 1 496 ? -13.661 -6.788 -2.265 1.00 81.75 496 SER A C 1
ATOM 3909 O O . SER A 1 496 ? -14.482 -6.556 -1.382 1.00 81.75 496 SER A O 1
ATOM 3911 N N . LYS A 1 497 ? -12.826 -5.855 -2.751 1.00 83.00 497 LYS A N 1
ATOM 3912 C CA . LYS A 1 497 ? -12.743 -4.468 -2.260 1.00 83.00 497 LYS A CA 1
ATOM 3913 C C . LYS A 1 497 ? -14.018 -3.647 -2.482 1.00 83.00 497 LYS A C 1
ATOM 3915 O O . LYS A 1 497 ? -14.255 -2.672 -1.783 1.00 83.00 497 LYS A O 1
ATOM 3920 N N . SER A 1 498 ? -14.893 -4.074 -3.398 1.00 83.25 498 SER A N 1
ATOM 3921 C CA . SER A 1 498 ? -16.176 -3.410 -3.659 1.00 83.25 498 SER A CA 1
ATOM 3922 C C . SER A 1 498 ? -17.197 -3.574 -2.522 1.00 83.25 498 SER A C 1
ATOM 3924 O O . SER A 1 498 ? -18.249 -2.941 -2.575 1.00 83.25 498 SER A O 1
ATOM 3926 N N . TYR A 1 499 ? -16.914 -4.408 -1.511 1.00 90.62 499 TYR A N 1
ATOM 3927 C CA . TYR A 1 499 ? -17.780 -4.658 -0.351 1.00 90.62 499 TYR A CA 1
ATOM 3928 C C . TYR A 1 499 ? -17.121 -4.192 0.961 1.00 90.62 499 TYR A C 1
ATOM 3930 O O . TYR A 1 499 ? -16.679 -5.017 1.766 1.00 90.62 499 TYR A O 1
ATOM 3938 N N . PRO A 1 500 ? -17.047 -2.875 1.205 1.00 90.75 500 PRO A N 1
ATOM 3939 C CA . PRO A 1 500 ? -16.341 -2.309 2.355 1.00 90.75 500 PRO A CA 1
ATOM 3940 C C . PRO A 1 500 ? -16.891 -2.749 3.716 1.00 90.75 500 PRO A C 1
ATOM 3942 O O . PRO A 1 500 ? -16.120 -2.875 4.662 1.00 90.75 500 PRO A O 1
ATOM 3945 N N . ASN A 1 501 ? -18.181 -3.083 3.819 1.00 93.94 501 ASN A N 1
ATOM 3946 C CA . ASN A 1 501 ? -18.761 -3.710 5.011 1.00 93.94 501 ASN A CA 1
ATOM 3947 C C . ASN A 1 501 ? -18.131 -5.081 5.322 1.00 93.94 501 ASN A C 1
ATOM 3949 O O . ASN A 1 501 ? -17.782 -5.366 6.466 1.00 93.94 501 ASN A O 1
ATOM 3953 N N . VAL A 1 502 ? -17.921 -5.919 4.304 1.00 96.31 502 VAL A N 1
ATOM 3954 C CA . VAL A 1 502 ? -17.238 -7.208 4.458 1.00 96.31 502 VAL A CA 1
ATOM 3955 C C . VAL A 1 502 ? -15.746 -7.006 4.717 1.00 96.31 502 VAL A C 1
ATOM 3957 O O . VAL A 1 502 ? -15.188 -7.711 5.558 1.00 96.31 502 VAL A O 1
ATOM 3960 N N . CYS A 1 503 ? -15.101 -6.043 4.049 1.00 93.44 503 CYS A N 1
ATOM 3961 C CA . CYS A 1 503 ? -13.701 -5.696 4.313 1.00 93.44 503 CYS A CA 1
ATOM 3962 C C . CYS A 1 503 ? -13.498 -5.233 5.762 1.00 93.44 503 CYS A C 1
ATOM 3964 O O . CYS A 1 503 ? -12.571 -5.704 6.413 1.00 93.44 503 CYS A O 1
ATOM 3966 N N . GLY A 1 504 ? -14.393 -4.398 6.299 1.00 95.88 504 GLY A N 1
ATOM 3967 C CA . GLY A 1 504 ? -14.377 -3.969 7.698 1.00 95.88 504 GLY A CA 1
ATOM 3968 C C . GLY A 1 504 ? -14.529 -5.139 8.675 1.00 95.88 504 GLY A C 1
ATOM 3969 O O . GLY A 1 504 ? -13.723 -5.298 9.590 1.00 95.88 504 GLY A O 1
ATOM 3970 N N . LEU A 1 505 ? -15.498 -6.036 8.455 1.00 98.06 505 LEU A N 1
ATOM 3971 C CA . LEU A 1 505 ? -15.646 -7.245 9.281 1.00 98.06 505 LEU A CA 1
ATOM 3972 C C . LEU A 1 505 ? -14.409 -8.155 9.200 1.00 98.06 505 LEU A C 1
ATOM 3974 O O . LEU A 1 505 ? -13.989 -8.737 10.202 1.00 98.06 505 LEU A O 1
ATOM 3978 N N . TYR A 1 506 ? -13.808 -8.276 8.015 1.00 96.88 506 TYR A N 1
ATOM 3979 C CA . TYR A 1 506 ? -12.575 -9.031 7.816 1.00 96.88 506 TYR A CA 1
ATOM 3980 C C . TYR A 1 506 ? -11.382 -8.378 8.528 1.00 96.88 506 TYR A C 1
ATOM 3982 O O . TYR A 1 506 ? -10.607 -9.086 9.169 1.00 96.88 506 TYR A O 1
ATOM 3990 N N . LEU A 1 507 ? -11.274 -7.047 8.508 1.00 95.69 507 LEU A N 1
ATOM 3991 C CA . LEU A 1 507 ? -10.284 -6.297 9.280 1.00 95.69 507 LEU A CA 1
ATOM 3992 C C . LEU A 1 507 ? -10.420 -6.589 10.777 1.00 95.69 507 LEU A C 1
ATOM 3994 O O . LEU A 1 507 ? -9.429 -6.917 11.423 1.00 95.69 507 LEU A O 1
ATOM 3998 N N . LEU A 1 508 ? -11.638 -6.582 11.325 1.00 97.56 508 LEU A N 1
ATOM 3999 C CA . LEU A 1 508 ? -11.873 -6.954 12.726 1.00 97.56 508 LEU A CA 1
ATOM 4000 C C . LEU A 1 508 ? -11.495 -8.406 13.021 1.00 97.56 508 LEU A C 1
ATOM 4002 O O . LEU A 1 508 ? -10.919 -8.707 14.067 1.00 97.56 508 LEU A O 1
ATOM 4006 N N . LEU A 1 509 ? -11.788 -9.325 12.099 1.00 97.38 509 LEU A N 1
ATOM 4007 C CA . LEU A 1 509 ? -11.404 -10.729 12.234 1.00 97.38 509 LEU A CA 1
ATOM 4008 C C . LEU A 1 509 ? -9.880 -10.880 12.342 1.00 97.38 509 LEU A C 1
ATOM 4010 O O . LEU A 1 509 ? -9.399 -11.712 13.115 1.00 97.38 509 LEU A O 1
ATOM 4014 N N . ARG A 1 510 ? -9.129 -10.063 11.596 1.00 94.31 510 ARG A N 1
ATOM 4015 C CA . ARG A 1 510 ? -7.666 -10.001 11.659 1.00 94.31 510 ARG A CA 1
ATOM 4016 C C . ARG A 1 510 ? -7.186 -9.322 12.934 1.00 94.31 510 ARG A C 1
ATOM 4018 O O . ARG A 1 510 ? -6.447 -9.950 13.683 1.00 94.31 510 ARG A O 1
ATOM 4025 N N . ALA A 1 511 ? -7.676 -8.125 13.244 1.00 93.94 511 ALA A N 1
ATOM 4026 C CA . ALA A 1 511 ? -7.265 -7.329 14.401 1.00 93.94 511 ALA A CA 1
ATOM 4027 C C . ALA A 1 511 ? -7.563 -8.006 15.751 1.00 93.94 511 ALA A C 1
ATOM 4029 O O . ALA A 1 511 ? -6.833 -7.817 16.722 1.00 93.94 511 ALA A O 1
ATOM 4030 N N . THR A 1 512 ? -8.602 -8.838 15.834 1.00 95.00 512 THR A N 1
ATOM 4031 C CA . THR A 1 512 ? -8.906 -9.642 17.036 1.00 95.00 512 THR A CA 1
ATOM 4032 C C . THR A 1 512 ? -8.016 -10.877 17.188 1.00 95.00 512 THR A C 1
ATOM 4034 O O . THR A 1 512 ? -8.009 -11.510 18.242 1.00 95.00 512 THR A O 1
ATOM 4037 N N . GLY A 1 513 ? -7.292 -11.271 16.136 1.00 92.56 513 GLY A N 1
ATOM 4038 C CA . GLY A 1 513 ? -6.521 -12.514 16.097 1.00 92.56 513 GLY A CA 1
ATOM 4039 C C . GLY A 1 513 ? -7.378 -13.782 16.017 1.00 92.56 513 GLY A C 1
ATOM 4040 O O . GLY A 1 513 ? -6.850 -14.877 16.241 1.00 92.56 513 GLY A O 1
ATOM 4041 N N . LEU A 1 514 ? -8.679 -13.646 15.722 1.00 95.50 514 LEU A N 1
ATOM 4042 C CA . LEU A 1 514 ? -9.592 -14.761 15.454 1.00 95.50 514 LEU A CA 1
ATOM 4043 C C . LEU A 1 514 ? -9.318 -15.388 14.086 1.00 95.50 514 LEU A C 1
ATOM 4045 O O . LEU A 1 514 ? -9.405 -16.605 13.952 1.00 95.50 514 LEU A O 1
ATOM 4049 N N . GLY A 1 515 ? -8.981 -14.579 13.081 1.00 93.88 515 GLY A N 1
ATOM 4050 C CA . GLY A 1 515 ? -8.557 -15.039 11.764 1.00 93.88 515 GLY A CA 1
ATOM 4051 C C . GLY A 1 515 ? -7.041 -15.057 11.636 1.00 93.88 515 GLY A C 1
ATOM 4052 O O . GL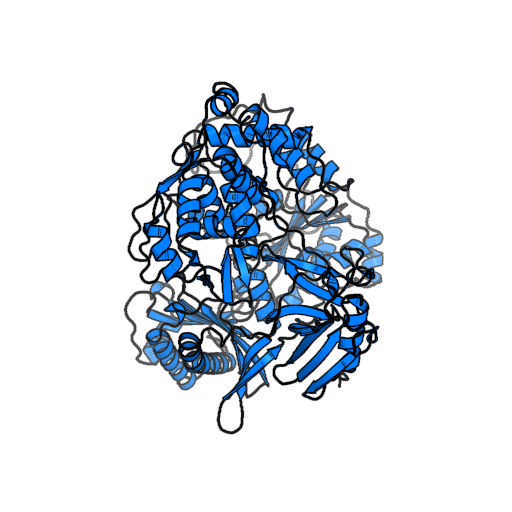Y A 1 515 ? -6.386 -14.056 11.905 1.00 93.88 515 GLY A O 1
ATOM 4053 N N . ARG A 1 516 ? -6.484 -16.175 11.166 1.00 88.44 516 ARG A N 1
ATOM 4054 C CA . ARG A 1 516 ? -5.050 -16.315 10.894 1.00 88.44 516 ARG A CA 1
ATOM 4055 C C . ARG A 1 516 ? -4.814 -16.816 9.478 1.00 88.44 516 ARG A C 1
ATOM 4057 O O . ARG A 1 516 ? -5.414 -17.809 9.058 1.00 88.44 516 ARG A O 1
ATOM 4064 N N . ILE A 1 517 ? -3.915 -16.152 8.757 1.00 87.25 517 ILE A N 1
ATOM 4065 C CA . ILE A 1 517 ? -3.417 -16.645 7.473 1.00 87.25 517 ILE A CA 1
ATOM 4066 C C . ILE A 1 517 ? -2.367 -17.722 7.739 1.00 87.25 517 ILE A C 1
ATOM 4068 O O . ILE A 1 517 ? -1.492 -17.556 8.584 1.00 87.25 517 ILE A O 1
ATOM 4072 N N . GLN A 1 518 ? -2.457 -18.835 7.015 1.00 77.56 518 GLN A N 1
ATOM 4073 C CA . GLN A 1 518 ? -1.459 -19.899 7.066 1.00 77.56 518 GLN A CA 1
ATOM 4074 C C . GLN A 1 518 ? -0.992 -20.250 5.652 1.00 77.56 518 GLN A C 1
ATOM 4076 O O . GLN A 1 518 ? -1.814 -20.459 4.751 1.00 77.56 518 GLN A O 1
ATOM 4081 N N . GLY A 1 519 ? 0.332 -20.312 5.453 1.00 69.88 519 GLY A N 1
ATOM 4082 C CA . GLY A 1 519 ? 0.939 -20.628 4.155 1.00 69.88 519 GLY A CA 1
ATOM 4083 C C . GLY A 1 519 ? 0.594 -19.625 3.045 1.00 69.88 519 GLY A C 1
ATOM 4084 O O . GLY A 1 519 ? 0.513 -20.015 1.880 1.00 69.88 519 GLY A O 1
ATOM 4085 N N . GLY A 1 520 ? 0.289 -18.374 3.413 1.00 71.62 520 GLY A N 1
ATOM 4086 C CA . GLY A 1 520 ? 0.049 -17.244 2.502 1.00 71.62 520 GLY A CA 1
ATOM 4087 C C . GLY A 1 520 ? -1.169 -17.347 1.572 1.00 71.62 520 GLY A C 1
ATOM 4088 O O . GLY A 1 520 ? -1.335 -16.504 0.700 1.00 71.62 520 GLY A O 1
ATOM 4089 N N . LYS A 1 521 ? -2.009 -18.386 1.690 1.00 77.62 521 LYS A N 1
ATOM 4090 C CA . LYS A 1 521 ? -3.065 -18.681 0.691 1.00 77.62 521 LYS A CA 1
ATOM 4091 C C . LYS A 1 521 ? -4.457 -18.877 1.273 1.00 77.62 521 LYS A C 1
ATOM 4093 O O . LYS A 1 521 ? -5.443 -18.861 0.529 1.00 77.62 521 LYS A O 1
ATOM 4098 N N . ARG A 1 522 ? -4.557 -19.135 2.577 1.00 88.81 522 ARG A N 1
ATOM 4099 C CA . ARG A 1 522 ? -5.831 -19.421 3.241 1.00 88.81 522 ARG A CA 1
ATOM 4100 C C . ARG A 1 522 ? -5.893 -18.777 4.612 1.00 88.81 522 ARG A C 1
ATOM 4102 O O . ARG A 1 522 ? -4.894 -18.767 5.326 1.00 88.81 522 ARG A O 1
ATOM 4109 N N . LEU A 1 523 ? -7.088 -18.328 4.978 1.00 93.25 523 LEU A N 1
ATOM 4110 C CA . LEU A 1 523 ? -7.403 -17.848 6.317 1.00 93.25 523 LEU A CA 1
ATOM 4111 C C . LEU A 1 523 ? -8.235 -18.886 7.081 1.00 93.25 523 LEU A C 1
ATOM 4113 O O . LEU A 1 523 ? -9.211 -19.423 6.553 1.00 93.25 523 LEU A O 1
ATOM 4117 N N . PHE A 1 524 ? -7.847 -19.149 8.327 1.00 93.81 524 PHE A N 1
ATOM 4118 C CA . PHE A 1 524 ? -8.489 -20.072 9.261 1.00 93.81 524 PHE A CA 1
ATOM 4119 C C . PHE A 1 524 ? -8.921 -19.350 10.537 1.00 93.81 524 PHE A C 1
ATOM 4121 O O . PHE A 1 524 ? -8.377 -18.300 10.869 1.00 93.81 524 PHE A O 1
ATOM 4128 N N . LEU A 1 525 ? -9.855 -19.954 11.277 1.00 95.69 525 LEU A N 1
ATOM 4129 C CA . LEU A 1 525 ? -10.195 -19.510 12.627 1.00 95.69 525 LEU A CA 1
ATOM 4130 C C . LEU A 1 525 ? -9.241 -20.124 13.658 1.00 95.69 525 LEU A C 1
ATOM 4132 O O . LEU A 1 525 ? -9.127 -21.354 13.741 1.00 95.69 525 LEU A O 1
ATOM 4136 N N . ASP A 1 526 ? -8.606 -19.278 14.467 1.00 93.00 526 ASP A N 1
ATOM 4137 C CA . ASP A 1 526 ? -7.824 -19.696 15.629 1.00 93.00 526 ASP A CA 1
ATOM 4138 C C . ASP A 1 526 ? -8.763 -20.290 16.685 1.00 93.00 526 ASP A C 1
ATOM 4140 O O . ASP A 1 526 ? -9.643 -19.615 17.215 1.00 93.00 526 ASP A O 1
ATOM 4144 N N . GLN A 1 527 ? -8.604 -21.583 16.969 1.00 93.44 527 GLN A N 1
ATOM 4145 C CA . GLN A 1 527 ? -9.532 -22.315 17.832 1.00 93.44 527 GLN A CA 1
ATOM 4146 C C . GLN A 1 527 ? -9.428 -21.915 19.307 1.00 93.44 527 GLN A C 1
ATOM 4148 O O . GLN A 1 527 ? -10.413 -22.034 20.034 1.00 93.44 527 GLN A O 1
ATOM 4153 N N . GLU A 1 528 ? -8.261 -21.453 19.761 1.00 92.44 528 GLU A N 1
ATOM 4154 C CA . GLU A 1 528 ? -8.076 -21.018 21.145 1.00 92.44 528 GLU A CA 1
ATOM 4155 C C . GLU A 1 528 ? -8.706 -19.638 21.347 1.00 92.44 528 GLU A C 1
ATOM 4157 O O . GLU A 1 528 ? -9.526 -19.466 22.252 1.00 92.44 528 GLU A O 1
ATOM 4162 N N . THR A 1 529 ? -8.433 -18.695 20.439 1.00 94.38 529 THR A N 1
ATOM 4163 C CA . THR A 1 529 ? -9.077 -17.375 20.445 1.00 94.38 529 THR A CA 1
ATOM 4164 C C . THR A 1 529 ? -10.594 -17.501 20.258 1.00 94.38 529 THR A C 1
ATOM 4166 O O . THR A 1 529 ? -11.354 -16.842 20.964 1.00 94.38 529 THR A O 1
ATOM 4169 N N . LEU A 1 530 ? -11.067 -18.394 19.378 1.00 96.44 530 LEU A N 1
ATOM 4170 C CA . LEU A 1 530 ? -12.500 -18.636 19.160 1.00 96.44 530 LEU A CA 1
ATOM 4171 C C . LEU A 1 530 ? -13.186 -19.221 20.405 1.00 96.44 530 LEU A C 1
ATOM 4173 O O . LEU A 1 530 ? -14.303 -18.833 20.749 1.00 96.44 530 LEU A O 1
ATOM 4177 N N . ALA A 1 531 ? -12.517 -20.126 21.125 1.00 95.44 531 ALA A N 1
ATOM 4178 C CA . ALA A 1 531 ? -13.030 -20.642 22.391 1.00 95.44 531 ALA A CA 1
ATOM 4179 C C . ALA A 1 531 ? -13.113 -19.550 23.470 1.00 95.44 531 ALA A C 1
ATOM 4181 O O . ALA A 1 531 ? -14.049 -19.568 24.271 1.00 95.44 531 ALA A O 1
ATOM 4182 N N . ASN A 1 532 ? -12.168 -18.602 23.490 1.00 95.00 532 ASN A N 1
ATOM 4183 C CA . ASN A 1 532 ? -12.227 -17.433 24.369 1.00 95.00 532 ASN A CA 1
ATOM 4184 C C . ASN A 1 532 ? -13.379 -16.499 23.972 1.00 95.00 532 ASN A C 1
ATOM 4186 O O . ASN A 1 532 ? -14.168 -16.127 24.835 1.00 95.00 532 ASN A O 1
ATOM 4190 N N . TRP A 1 533 ? -13.542 -16.212 22.679 1.00 97.25 533 TRP A N 1
ATOM 4191 C CA . TRP A 1 533 ? -14.637 -15.405 22.133 1.00 97.25 533 TRP A CA 1
ATOM 4192 C C . TRP A 1 533 ? -16.023 -15.917 22.549 1.00 97.25 533 TRP A C 1
ATOM 4194 O O . TRP A 1 533 ? -16.873 -15.147 22.990 1.00 97.25 533 TRP A O 1
ATOM 4204 N N . HIS A 1 534 ? -16.247 -17.232 22.486 1.00 96.50 534 HIS A N 1
ATOM 4205 C CA . HIS A 1 534 ? -17.525 -17.839 22.874 1.00 96.50 534 HIS A CA 1
ATOM 4206 C C . HIS A 1 534 ? -17.826 -17.806 24.382 1.00 96.50 534 HIS A C 1
ATOM 4208 O O . HIS A 1 534 ? -18.943 -18.141 24.776 1.00 96.50 534 HIS A O 1
ATOM 4214 N N . ARG A 1 535 ? -16.858 -17.444 25.233 1.00 96.25 535 ARG A N 1
ATOM 4215 C CA . ARG A 1 535 ? -17.078 -17.258 26.679 1.00 96.25 535 ARG A CA 1
ATOM 4216 C C . ARG A 1 535 ? -17.495 -15.836 27.038 1.00 96.25 535 ARG A C 1
ATOM 4218 O O . ARG A 1 535 ? -17.993 -15.644 28.143 1.00 96.25 535 ARG A O 1
ATOM 4225 N N . LEU A 1 536 ? -17.259 -14.882 26.141 1.00 96.56 536 LEU A N 1
ATOM 4226 C CA . LEU A 1 536 ? -17.584 -13.479 26.347 1.00 96.56 536 LEU A CA 1
ATOM 4227 C C . LEU A 1 536 ? -19.093 -13.254 26.224 1.00 96.56 536 LEU A C 1
ATOM 4229 O O . LEU A 1 536 ? -19.759 -13.878 25.392 1.00 96.56 536 LEU A O 1
ATOM 4233 N N . ASN A 1 537 ? -19.626 -12.356 27.048 1.00 95.56 537 ASN A N 1
ATOM 4234 C CA . ASN A 1 537 ? -20.991 -11.858 26.901 1.00 95.56 537 ASN A CA 1
ATOM 4235 C C . ASN A 1 537 ? -21.088 -10.835 25.738 1.00 95.56 537 ASN A C 1
ATOM 4237 O O . ASN A 1 537 ? -20.054 -10.401 25.230 1.00 95.56 537 ASN A O 1
ATOM 4241 N N . PRO A 1 538 ? -22.295 -10.444 25.281 1.00 95.50 538 PRO A N 1
ATOM 4242 C CA . PRO A 1 538 ? -22.445 -9.518 24.152 1.00 95.50 538 PRO A CA 1
ATOM 4243 C C . PRO A 1 538 ? -21.706 -8.179 24.321 1.00 95.50 538 PRO A C 1
ATOM 4245 O O . PRO A 1 538 ? -21.027 -7.743 23.394 1.00 95.50 538 PRO A O 1
ATOM 4248 N N . THR A 1 539 ? -21.759 -7.567 25.507 1.00 95.50 539 THR A N 1
ATOM 4249 C CA . THR A 1 539 ? -21.015 -6.339 25.835 1.00 95.50 539 THR A CA 1
ATOM 4250 C C . THR A 1 539 ? -19.507 -6.546 25.675 1.00 95.50 539 THR A C 1
ATOM 4252 O O . THR A 1 539 ? -18.831 -5.765 25.009 1.00 95.50 539 THR A O 1
ATOM 4255 N N . GLU A 1 540 ? -18.970 -7.633 26.229 1.00 96.56 540 GLU A N 1
ATOM 4256 C CA . GLU A 1 540 ? -17.547 -7.981 26.123 1.00 96.56 540 GLU A CA 1
ATOM 4257 C C . GLU A 1 540 ? -17.124 -8.282 24.677 1.00 96.56 540 GLU A C 1
ATOM 4259 O O . GLU A 1 540 ? -16.031 -7.904 24.262 1.00 96.56 540 GLU A O 1
ATOM 4264 N N . GLN A 1 541 ? -17.984 -8.931 23.886 1.00 96.94 541 GLN A N 1
ATOM 4265 C CA . GLN A 1 541 ? -17.746 -9.169 22.460 1.00 96.94 541 GLN A CA 1
ATOM 4266 C C . GLN A 1 541 ? -17.705 -7.859 21.674 1.00 96.94 5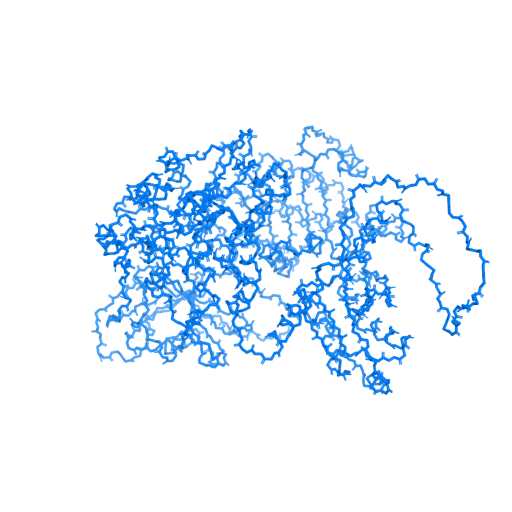41 GLN A C 1
ATOM 4268 O O . GLN A 1 541 ? -16.799 -7.666 20.865 1.00 96.94 541 GLN A O 1
ATOM 4273 N N . TYR A 1 542 ? -18.643 -6.945 21.935 1.00 97.00 542 TYR A N 1
ATOM 4274 C CA . TYR A 1 542 ? -18.693 -5.645 21.271 1.00 97.00 542 TYR A CA 1
ATOM 4275 C C . TYR A 1 542 ? -17.413 -4.862 21.542 1.00 97.00 542 TYR A C 1
ATOM 4277 O O . TYR A 1 542 ? -16.741 -4.435 20.604 1.00 97.00 542 TYR A O 1
ATOM 4285 N N . PHE A 1 543 ? -17.021 -4.745 22.812 1.00 96.00 543 PHE A N 1
ATOM 4286 C CA . PHE A 1 543 ? -15.823 -3.999 23.177 1.00 96.00 543 PHE A CA 1
ATOM 4287 C C . PHE A 1 543 ? -14.525 -4.700 22.773 1.00 96.00 543 PHE A C 1
ATOM 4289 O O . PHE A 1 543 ? -13.553 -4.017 22.463 1.00 96.00 543 PHE A O 1
ATOM 4296 N N . ALA A 1 544 ? -14.501 -6.032 22.662 1.00 96.19 544 ALA A N 1
ATOM 4297 C CA . ALA A 1 544 ? -13.370 -6.736 22.064 1.00 96.19 544 ALA A CA 1
ATOM 4298 C C . ALA A 1 544 ? -13.170 -6.362 20.584 1.00 96.19 544 ALA A C 1
ATOM 4300 O O . ALA A 1 544 ? -12.027 -6.181 20.156 1.00 96.19 544 ALA A O 1
ATOM 4301 N N . LEU A 1 545 ? -14.254 -6.225 19.808 1.00 97.69 545 LEU A N 1
ATOM 4302 C CA . LEU A 1 545 ? -14.193 -5.747 18.421 1.00 97.69 545 LEU A CA 1
ATOM 4303 C C . LEU A 1 545 ? -13.820 -4.264 18.360 1.00 97.69 545 LEU A C 1
ATOM 4305 O O . LEU A 1 545 ? -12.911 -3.897 17.622 1.00 97.69 545 LEU A O 1
ATOM 4309 N N . PHE A 1 546 ? -14.493 -3.434 19.157 1.00 96.38 546 PHE A N 1
ATOM 4310 C CA . PHE A 1 546 ? -14.324 -1.982 19.170 1.00 96.38 546 PHE A CA 1
ATOM 4311 C C . PHE A 1 546 ? -12.906 -1.571 19.579 1.00 96.38 546 PHE A C 1
ATOM 4313 O O . PHE A 1 546 ? -12.254 -0.800 18.883 1.00 96.38 546 PHE A O 1
ATOM 4320 N N . GLU A 1 547 ? -12.373 -2.148 20.657 1.00 93.56 547 GLU A N 1
ATOM 4321 C CA . GLU A 1 547 ? -11.001 -1.889 21.092 1.00 93.56 547 GLU A CA 1
ATOM 4322 C C . GLU A 1 547 ? -9.976 -2.404 20.075 1.00 93.56 547 GLU A C 1
ATOM 4324 O O . GLU A 1 547 ? -8.994 -1.718 19.791 1.00 93.56 547 GLU A O 1
ATOM 4329 N N . SER A 1 548 ? -10.205 -3.586 19.488 1.00 94.62 548 SER A N 1
ATOM 4330 C CA . SER A 1 548 ? -9.303 -4.124 18.461 1.00 94.62 548 SER A CA 1
ATOM 4331 C C . SER A 1 548 ? -9.285 -3.249 17.208 1.00 94.62 548 SER A C 1
ATOM 4333 O O . SER A 1 548 ? -8.226 -3.090 16.607 1.00 94.62 548 SER A O 1
ATOM 4335 N N . TRP A 1 549 ? -10.421 -2.659 16.829 1.00 95.38 549 TRP A N 1
ATOM 4336 C CA . TRP A 1 549 ? -10.475 -1.663 15.764 1.00 95.38 549 TRP A CA 1
ATOM 4337 C C . TRP A 1 549 ? -9.652 -0.432 16.130 1.00 95.38 549 TRP A C 1
ATOM 4339 O O . TRP A 1 549 ? -8.678 -0.128 15.450 1.00 95.38 549 TRP A O 1
ATOM 4349 N N . LEU A 1 550 ? -9.983 0.224 17.241 1.00 91.75 550 LEU A N 1
ATOM 4350 C CA . LEU A 1 550 ? -9.411 1.521 17.589 1.00 91.75 550 LEU A CA 1
ATOM 4351 C C . LEU A 1 550 ? -7.917 1.486 17.926 1.00 91.75 550 LEU A C 1
ATOM 4353 O O . LEU A 1 550 ? -7.214 2.447 17.628 1.00 91.75 550 LEU A O 1
ATOM 4357 N N . LEU A 1 551 ? -7.437 0.412 18.560 1.00 86.88 551 LEU A N 1
ATOM 4358 C CA . LEU A 1 551 ? -6.086 0.364 19.132 1.00 86.88 551 LEU A CA 1
ATOM 4359 C C . LEU A 1 551 ? -5.113 -0.572 18.418 1.00 86.88 551 LEU A C 1
ATOM 4361 O O . LEU A 1 551 ? -3.931 -0.571 18.760 1.00 86.88 551 LEU A O 1
ATOM 4365 N N . ARG A 1 552 ? -5.591 -1.426 17.508 1.00 88.19 552 ARG A N 1
ATOM 4366 C CA . ARG A 1 552 ? -4.739 -2.434 16.858 1.00 88.19 552 ARG A CA 1
ATOM 4367 C C . ARG A 1 552 ? -4.920 -2.514 15.354 1.00 88.19 552 ARG A C 1
ATOM 4369 O O . ARG A 1 552 ? -3.974 -2.910 14.687 1.00 88.19 552 ARG A O 1
ATOM 4376 N N . SER A 1 553 ? -6.113 -2.238 14.828 1.00 89.56 553 SER A N 1
ATOM 4377 C CA . SER A 1 553 ? -6.359 -2.442 13.403 1.00 89.56 553 SER A CA 1
ATOM 4378 C C . SER A 1 553 ? -5.504 -1.516 12.550 1.00 89.56 553 SER A C 1
ATOM 4380 O O . SER A 1 553 ? -5.307 -0.353 12.888 1.00 89.56 553 SER A O 1
ATOM 4382 N N . ASP A 1 554 ? -5.051 -2.063 11.432 1.00 85.75 554 ASP A N 1
ATOM 4383 C CA . ASP A 1 554 ? -4.309 -1.374 10.390 1.00 85.75 554 ASP A CA 1
ATOM 4384 C C . ASP A 1 554 ? -4.774 -1.952 9.050 1.00 85.75 554 ASP A C 1
ATOM 4386 O O . ASP A 1 554 ? -4.999 -3.167 8.960 1.00 85.75 554 ASP A O 1
ATOM 4390 N N . LEU A 1 555 ? -4.981 -1.119 8.025 1.00 82.69 555 LEU A N 1
ATOM 4391 C CA . LEU A 1 555 ? -5.444 -1.628 6.731 1.00 82.69 555 LEU A CA 1
ATOM 4392 C C . LEU A 1 555 ? -4.390 -2.535 6.060 1.00 82.69 555 LEU A C 1
ATOM 4394 O O . LEU A 1 555 ? -4.775 -3.407 5.276 1.00 82.69 555 LEU A O 1
ATOM 4398 N N . GLU A 1 556 ? -3.116 -2.469 6.470 1.00 81.06 556 GLU A N 1
ATOM 4399 C CA . GLU A 1 556 ? -2.069 -3.424 6.080 1.00 81.06 556 GLU A CA 1
ATOM 4400 C C . GLU A 1 556 ? -2.492 -4.870 6.379 1.00 81.06 556 GLU A C 1
ATOM 4402 O O . GLU A 1 556 ? -2.267 -5.783 5.577 1.00 81.06 556 GLU A O 1
ATOM 4407 N N . MET A 1 557 ? -3.209 -5.096 7.489 1.00 86.75 557 MET A N 1
ATOM 4408 C CA . MET A 1 557 ? -3.702 -6.428 7.853 1.00 86.75 557 MET A CA 1
ATOM 4409 C C . MET A 1 557 ? -4.572 -7.040 6.753 1.00 86.75 557 MET A C 1
ATOM 4411 O O . MET A 1 557 ? -4.665 -8.265 6.645 1.00 86.75 557 MET A O 1
ATOM 4415 N N . ILE A 1 558 ? -5.232 -6.212 5.949 1.00 83.25 558 ILE A N 1
ATOM 4416 C CA . ILE A 1 558 ? -6.085 -6.619 4.834 1.00 83.25 558 ILE A CA 1
ATOM 4417 C C . ILE A 1 558 ? -5.490 -6.214 3.481 1.00 83.25 558 ILE A C 1
ATOM 4419 O O . ILE A 1 558 ? -6.241 -6.071 2.524 1.00 83.25 558 ILE A O 1
ATOM 4423 N N . GLY A 1 559 ? -4.162 -6.067 3.417 1.00 73.44 559 GLY A N 1
ATOM 4424 C CA . GLY A 1 559 ? -3.390 -5.846 2.195 1.00 73.44 559 GLY A CA 1
ATOM 4425 C C . GLY A 1 559 ? -3.620 -4.499 1.516 1.00 73.44 559 GLY A C 1
ATOM 4426 O O . GLY A 1 559 ? -3.296 -4.370 0.339 1.00 73.44 559 GLY A O 1
ATOM 4427 N N . GLU A 1 560 ? -4.190 -3.535 2.232 1.00 69.75 560 GLU A N 1
ATOM 4428 C CA . GLU A 1 560 ? -4.339 -2.152 1.786 1.00 69.75 560 GLU A CA 1
ATOM 4429 C C . GLU A 1 560 ? -3.155 -1.321 2.300 1.00 69.75 560 GLU A C 1
ATOM 4431 O O . GLU A 1 560 ? -2.535 -1.659 3.309 1.00 69.75 560 GLU A O 1
ATOM 4436 N N . TYR A 1 561 ? -2.847 -0.222 1.616 1.00 58.78 561 TYR A N 1
ATOM 4437 C CA . TYR A 1 561 ? -1.789 0.687 2.043 1.00 58.78 561 TYR A CA 1
ATOM 4438 C C . TYR A 1 561 ? -2.198 1.475 3.296 1.00 58.78 561 TYR A C 1
ATOM 4440 O O . TYR A 1 561 ? -3.322 1.976 3.398 1.00 58.78 561 TYR A O 1
ATOM 4448 N N . THR A 1 562 ? -1.259 1.638 4.225 1.00 53.19 562 THR A N 1
ATOM 4449 C CA . THR A 1 562 ? -1.367 2.552 5.365 1.00 53.19 562 THR A CA 1
ATOM 4450 C C . THR A 1 562 ? -0.102 3.384 5.497 1.00 53.19 562 THR A C 1
ATOM 4452 O O . THR A 1 562 ? 0.998 2.955 5.152 1.00 53.19 562 THR A O 1
ATOM 4455 N N . ASN A 1 563 ? -0.265 4.614 5.982 1.00 48.72 563 ASN A N 1
ATOM 4456 C CA . ASN A 1 563 ? 0.847 5.502 6.300 1.00 48.72 563 ASN A CA 1
ATOM 4457 C C . ASN A 1 563 ? 1.005 5.629 7.821 1.00 48.72 563 ASN A C 1
ATOM 4459 O O . ASN A 1 563 ? 0.122 5.246 8.588 1.00 48.72 563 ASN A O 1
ATOM 4463 N N . ALA A 1 564 ? 2.109 6.234 8.262 1.00 46.34 564 ALA A N 1
ATOM 4464 C CA . ALA A 1 564 ? 2.414 6.421 9.683 1.00 46.34 564 ALA A CA 1
ATOM 4465 C C . ALA A 1 564 ? 1.377 7.267 10.458 1.00 46.34 564 ALA A C 1
ATOM 4467 O O . ALA A 1 564 ? 1.415 7.313 11.685 1.00 46.34 564 ALA A O 1
ATOM 4468 N N . LEU A 1 565 ? 0.458 7.947 9.762 1.00 48.44 565 LEU A N 1
ATOM 4469 C CA . LEU A 1 565 ? -0.620 8.741 10.354 1.00 48.44 565 LEU A CA 1
ATOM 4470 C C . LEU A 1 565 ? -1.947 7.969 10.448 1.00 48.44 565 LEU A C 1
ATOM 4472 O O . LEU A 1 565 ? -2.916 8.516 10.984 1.00 48.44 565 LEU A O 1
ATOM 4476 N N . TYR A 1 566 ? -2.012 6.727 9.949 1.00 64.62 566 TYR A N 1
ATOM 4477 C CA . TYR A 1 566 ? -3.203 5.891 10.045 1.00 64.62 566 TYR A CA 1
ATOM 4478 C C . TYR A 1 566 ? -3.538 5.618 11.512 1.00 64.62 566 TYR A C 1
ATOM 4480 O O . TYR A 1 566 ? -2.774 5.011 12.260 1.00 64.62 566 TYR A O 1
ATOM 4488 N N . ASN A 1 567 ? -4.709 6.085 11.938 1.00 75.50 567 ASN A N 1
ATOM 4489 C CA . ASN A 1 567 ? -5.181 5.901 13.299 1.00 75.50 567 ASN A CA 1
ATOM 4490 C C . ASN A 1 567 ? -6.717 5.880 13.305 1.00 75.50 567 ASN A C 1
ATOM 4492 O O . ASN A 1 567 ? -7.335 6.922 13.077 1.00 75.50 567 ASN A O 1
ATOM 4496 N N . PRO A 1 568 ? -7.360 4.737 13.592 1.00 85.19 568 PRO A N 1
ATOM 4497 C CA . PRO A 1 568 ? -8.817 4.635 13.544 1.00 85.19 568 PRO A CA 1
ATOM 4498 C C . PRO A 1 568 ? -9.551 5.570 14.516 1.00 85.19 568 PRO A C 1
ATOM 4500 O O . PRO A 1 568 ? -10.638 6.039 14.184 1.00 85.19 568 PRO A O 1
ATOM 4503 N N . ILE A 1 569 ? -8.964 5.897 15.677 1.00 82.69 569 ILE A N 1
ATOM 4504 C CA . ILE A 1 569 ? -9.535 6.890 16.607 1.00 82.69 569 ILE A CA 1
ATOM 4505 C C . ILE A 1 569 ? -9.582 8.258 15.933 1.00 82.69 569 ILE A C 1
ATOM 4507 O O . ILE A 1 569 ? -10.620 8.917 15.962 1.00 82.69 569 ILE A O 1
ATOM 4511 N N . ARG A 1 570 ? -8.477 8.672 15.303 1.00 72.69 570 ARG A N 1
ATOM 4512 C CA . ARG A 1 570 ? -8.398 9.944 14.580 1.00 72.69 570 ARG A CA 1
ATOM 4513 C C . ARG A 1 570 ? -9.354 9.973 13.393 1.00 72.69 570 ARG A C 1
ATOM 4515 O O . ARG A 1 570 ? -10.115 10.921 13.269 1.00 72.69 570 ARG A O 1
ATOM 4522 N N . LEU A 1 571 ? -9.347 8.931 12.561 1.00 79.56 571 LEU A N 1
ATOM 4523 C CA . LEU A 1 571 ? -10.212 8.840 11.381 1.00 79.56 571 LEU A CA 1
ATOM 4524 C C . LEU A 1 571 ? -11.693 8.919 11.765 1.00 79.56 571 LEU A C 1
ATOM 4526 O O . LEU A 1 571 ? -12.467 9.613 11.110 1.00 79.56 571 LEU A O 1
ATOM 4530 N N . TRP A 1 572 ? -12.084 8.240 12.848 1.00 87.75 572 TRP A N 1
ATOM 4531 C CA . TRP A 1 572 ? -13.432 8.350 13.391 1.00 87.75 572 TRP A CA 1
ATOM 4532 C C . TRP A 1 572 ? -13.727 9.750 13.922 1.00 87.75 572 TRP A C 1
ATOM 4534 O O . TRP A 1 572 ? -14.748 10.321 13.552 1.00 87.75 572 TRP A O 1
ATOM 4544 N N . ALA A 1 573 ? -12.844 10.313 14.745 1.00 77.94 573 ALA A N 1
ATOM 4545 C CA . ALA A 1 573 ? -13.012 11.648 15.303 1.00 77.94 573 ALA A CA 1
ATOM 4546 C C . ALA A 1 573 ? -13.154 12.725 14.219 1.00 77.94 573 ALA A C 1
ATOM 4548 O O . ALA A 1 573 ? -14.111 13.495 14.253 1.00 77.94 573 ALA A O 1
ATOM 4549 N N . ASP A 1 574 ? -12.223 12.776 13.266 1.00 71.88 574 ASP A N 1
ATOM 4550 C CA . ASP A 1 574 ? -12.195 13.779 12.202 1.00 71.88 574 ASP A CA 1
ATOM 4551 C C . ASP A 1 574 ? -13.481 13.711 11.371 1.00 71.88 574 ASP A C 1
ATOM 4553 O O . ASP A 1 574 ? -14.201 14.706 11.282 1.00 71.88 574 ASP A O 1
ATOM 4557 N N . PHE A 1 575 ? -13.856 12.520 10.891 1.00 81.88 575 PHE A N 1
ATOM 4558 C CA . PHE A 1 575 ? -15.095 12.358 10.131 1.00 81.88 575 PHE A CA 1
ATOM 4559 C C . PHE A 1 575 ? -16.344 12.670 10.967 1.00 81.88 575 PHE A C 1
ATOM 4561 O O . PHE A 1 575 ? -17.298 13.271 10.480 1.00 81.88 575 PHE A O 1
ATOM 4568 N N . HIS A 1 576 ? -16.350 12.311 12.252 1.00 85.94 576 HIS A N 1
ATOM 4569 C CA . HIS A 1 576 ? -17.456 12.629 13.148 1.00 85.94 576 HIS A CA 1
ATOM 4570 C C . HIS A 1 576 ? -17.659 14.148 13.296 1.00 85.94 576 HIS A C 1
ATOM 4572 O O . HIS A 1 576 ? -18.800 14.605 13.306 1.00 85.94 576 HIS A O 1
ATOM 4578 N N . PHE A 1 577 ? -16.587 14.943 13.374 1.00 75.75 577 PHE A N 1
ATOM 4579 C CA . PHE A 1 577 ? -16.693 16.407 13.450 1.00 75.75 577 PHE A CA 1
ATOM 4580 C C . PHE A 1 577 ? -17.084 17.070 12.129 1.00 75.75 577 PHE A C 1
ATOM 4582 O O . PHE A 1 577 ? -17.659 18.158 12.153 1.00 75.75 577 PHE A O 1
ATOM 4589 N N . GLU A 1 578 ? -16.821 16.425 10.995 1.00 77.62 578 GLU A N 1
ATOM 4590 C CA . GLU A 1 578 ? -17.296 16.889 9.689 1.00 77.62 578 GLU A CA 1
ATOM 4591 C C . GLU A 1 578 ? -18.819 16.748 9.529 1.00 77.62 578 GLU A C 1
ATOM 4593 O O . GLU A 1 578 ? -19.415 17.464 8.723 1.00 77.62 578 GLU A O 1
ATOM 4598 N N . ILE A 1 579 ? -19.471 15.856 10.291 1.00 81.00 579 ILE A N 1
ATOM 4599 C CA . ILE A 1 579 ? -20.919 15.641 10.203 1.00 81.00 579 ILE A CA 1
ATOM 4600 C C . ILE A 1 579 ? -21.669 16.682 11.057 1.00 81.00 579 ILE A C 1
ATOM 4602 O O . ILE A 1 579 ? -21.677 16.582 12.295 1.00 81.00 579 ILE A O 1
ATOM 4606 N N . PRO A 1 580 ? -22.377 17.651 10.440 1.00 77.62 580 PRO A N 1
ATOM 4607 C CA . PRO A 1 580 ? -23.153 18.634 11.186 1.00 77.62 580 PRO A CA 1
ATOM 4608 C C . PRO A 1 580 ? -24.337 17.963 11.902 1.00 77.62 580 PRO A C 1
ATOM 4610 O O . PRO A 1 580 ? -24.670 16.803 11.656 1.00 77.62 580 PRO A O 1
ATOM 4613 N N . GLY A 1 581 ? -24.972 18.676 12.836 1.00 73.69 581 GLY A N 1
ATOM 4614 C CA . GLY A 1 581 ? -26.036 18.109 13.680 1.00 73.69 581 GLY A CA 1
ATOM 4615 C C . GLY A 1 581 ? -27.263 17.586 12.916 1.00 73.69 581 GLY A C 1
ATOM 4616 O O . GLY A 1 581 ? -27.965 16.717 13.421 1.00 73.69 581 GLY A O 1
ATOM 4617 N N . ASP A 1 582 ? -27.515 18.084 11.706 1.00 78.56 582 ASP A N 1
ATOM 4618 C CA . ASP A 1 582 ? -28.572 17.642 10.790 1.00 78.56 582 ASP A CA 1
ATOM 4619 C C . ASP A 1 582 ? -28.110 16.595 9.757 1.00 78.56 582 ASP A C 1
ATOM 4621 O O . ASP A 1 582 ? -28.938 16.071 9.013 1.00 78.56 582 ASP A O 1
ATOM 4625 N N . GLY A 1 583 ? -26.826 16.226 9.770 1.00 87.06 583 GLY A N 1
ATOM 4626 C CA . GLY A 1 583 ? -26.224 15.211 8.910 1.00 87.06 583 GLY A CA 1
ATOM 4627 C C . GLY A 1 583 ? -25.481 1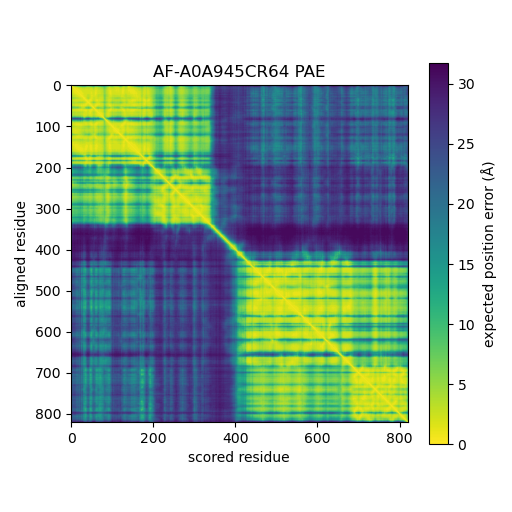5.763 7.690 1.00 87.06 583 GLY A C 1
ATOM 4628 O O . GLY A 1 583 ? -25.647 16.904 7.266 1.00 87.06 583 GLY A O 1
ATOM 4629 N N . LEU A 1 584 ? -24.593 14.941 7.138 1.00 86.25 584 LEU A N 1
ATOM 4630 C CA . LEU A 1 584 ? -23.700 15.300 6.043 1.00 86.25 584 LEU A CA 1
ATOM 4631 C C . LEU A 1 584 ? -24.227 14.753 4.718 1.00 86.25 584 LEU A C 1
ATOM 4633 O O . LEU A 1 584 ? -24.348 13.541 4.549 1.00 86.25 584 LEU A O 1
ATOM 4637 N N . SER A 1 585 ? -24.461 15.639 3.747 1.00 88.06 585 SER A N 1
ATOM 4638 C CA . SER A 1 585 ? -24.759 15.250 2.364 1.00 88.06 585 SER A CA 1
ATOM 4639 C C . SER A 1 585 ? -23.493 14.874 1.592 1.00 88.06 585 SER A C 1
ATOM 4641 O O . SER A 1 585 ? -22.549 15.666 1.499 1.00 88.06 585 SER A O 1
ATOM 4643 N N . ILE A 1 586 ? -23.522 13.675 1.005 1.00 81.62 586 ILE A N 1
ATOM 4644 C CA . ILE A 1 586 ? -22.431 13.009 0.268 1.00 81.62 586 ILE A CA 1
ATOM 4645 C C . ILE A 1 586 ? -22.871 12.689 -1.177 1.00 81.62 586 ILE A C 1
ATOM 4647 O O . ILE A 1 586 ? -22.322 11.833 -1.860 1.00 81.62 586 ILE A O 1
ATOM 4651 N N . ALA A 1 587 ? -23.901 13.381 -1.674 1.00 68.56 587 ALA A N 1
ATOM 4652 C CA . ALA A 1 587 ? -24.408 13.170 -3.031 1.00 68.56 587 ALA A CA 1
ATOM 4653 C C . ALA A 1 587 ? -23.419 13.608 -4.132 1.00 68.56 587 ALA A C 1
ATOM 4655 O O . ALA A 1 587 ? -23.527 13.147 -5.271 1.00 68.56 587 ALA A O 1
ATOM 4656 N N . ASP A 1 588 ? -22.487 14.499 -3.792 1.00 68.12 588 ASP A N 1
ATOM 4657 C CA . ASP A 1 588 ? -21.472 15.030 -4.697 1.00 68.12 588 ASP A CA 1
ATOM 4658 C C . ASP A 1 588 ? -20.305 14.046 -4.915 1.00 68.12 588 ASP A C 1
ATOM 4660 O O . ASP A 1 588 ? -19.923 13.297 -4.012 1.00 68.12 588 ASP A O 1
ATOM 4664 N N . TYR A 1 589 ? -19.755 14.040 -6.132 1.00 57.22 589 TYR A N 1
ATOM 4665 C CA . TYR A 1 589 ? -18.692 13.121 -6.533 1.00 57.22 589 TYR A CA 1
ATOM 4666 C C . TYR A 1 589 ? -17.378 13.370 -5.784 1.00 57.22 589 TYR A C 1
ATOM 4668 O O . TYR A 1 589 ? -16.783 12.407 -5.305 1.00 57.22 589 TYR A O 1
ATOM 4676 N N . GLU A 1 590 ? -16.953 14.626 -5.629 1.00 53.38 590 GLU A N 1
ATOM 4677 C CA . GLU A 1 590 ? -15.693 14.969 -4.957 1.00 53.38 590 GLU A CA 1
ATOM 4678 C C . GLU A 1 590 ? -15.750 14.566 -3.482 1.00 53.38 590 GLU A C 1
ATOM 4680 O O . GLU A 1 590 ? -14.827 13.941 -2.957 1.00 53.38 590 GLU A O 1
ATOM 4685 N N . LYS A 1 591 ? -16.894 14.819 -2.830 1.00 63.38 591 LYS A N 1
ATOM 4686 C CA . LYS A 1 591 ? -17.123 14.384 -1.444 1.00 63.38 591 LYS A CA 1
ATOM 4687 C C . LYS A 1 591 ? -17.115 12.869 -1.291 1.00 63.38 591 LYS A C 1
ATOM 4689 O O . LYS A 1 591 ? -16.545 12.366 -0.330 1.00 63.38 591 LYS A O 1
ATOM 4694 N N . TYR A 1 592 ? -17.742 12.133 -2.209 1.00 64.50 592 TYR A N 1
ATOM 4695 C CA . TYR A 1 592 ? -17.706 10.671 -2.170 1.00 64.50 592 TYR A CA 1
ATOM 4696 C C . TYR A 1 592 ? -16.283 10.141 -2.405 1.00 64.50 592 TYR A C 1
ATOM 4698 O O . TYR A 1 592 ? -15.848 9.225 -1.712 1.00 64.50 592 TYR A O 1
ATOM 4706 N N . HIS A 1 593 ? -15.547 10.733 -3.348 1.00 61.16 593 HIS A N 1
ATOM 4707 C CA . HIS A 1 593 ? -14.169 10.362 -3.656 1.00 61.16 593 HIS A CA 1
ATOM 4708 C C . HIS A 1 593 ? -13.244 10.554 -2.444 1.00 61.16 593 HIS A C 1
ATOM 4710 O O . HIS A 1 593 ? -12.414 9.692 -2.164 1.00 61.16 593 HIS A O 1
ATOM 4716 N N . TYR A 1 594 ? -13.442 11.622 -1.665 1.00 60.50 594 TYR A N 1
ATOM 4717 C CA . TYR A 1 594 ? -12.702 11.867 -0.423 1.00 60.50 594 TYR A CA 1
ATOM 4718 C C . TYR A 1 594 ? -12.856 10.732 0.609 1.00 60.50 594 TYR A C 1
ATOM 4720 O O . TYR A 1 594 ? -11.877 10.348 1.253 1.00 60.50 594 TYR A O 1
ATOM 4728 N N . LEU A 1 595 ? -14.038 10.103 0.691 1.00 68.62 595 LEU A N 1
ATOM 4729 C CA . LEU A 1 595 ? -14.298 8.988 1.616 1.00 68.62 595 LEU A CA 1
ATOM 4730 C C . LEU A 1 595 ? -13.456 7.740 1.341 1.00 68.62 595 LEU A C 1
ATOM 4732 O O . LEU A 1 595 ? -13.301 6.910 2.240 1.00 68.62 595 LEU A O 1
ATOM 4736 N N . ASN A 1 596 ? -12.915 7.587 0.127 1.00 62.47 596 ASN A N 1
ATOM 4737 C CA . ASN A 1 596 ? -12.001 6.488 -0.189 1.00 62.47 596 ASN A CA 1
ATOM 4738 C C . ASN A 1 596 ? -10.700 6.577 0.614 1.00 62.47 596 ASN A C 1
ATOM 4740 O O . ASN A 1 596 ? -10.097 5.545 0.892 1.00 62.47 596 ASN A O 1
ATOM 4744 N N . TYR A 1 597 ? -10.314 7.785 1.025 1.00 58.94 597 TYR A N 1
ATOM 4745 C CA . TYR A 1 597 ? -9.054 8.052 1.709 1.00 58.94 597 TYR A CA 1
ATOM 4746 C C . TYR A 1 597 ? -9.267 8.369 3.184 1.00 58.94 597 TYR A C 1
ATOM 4748 O O . TYR A 1 597 ? -8.613 7.778 4.039 1.00 58.94 597 TYR A O 1
ATOM 4756 N N . THR A 1 598 ? -10.236 9.238 3.487 1.00 61.72 598 THR A N 1
ATOM 4757 C CA . THR A 1 598 ? -10.549 9.646 4.858 1.00 61.72 598 THR A CA 1
ATOM 4758 C C . THR A 1 598 ? -12.067 9.667 5.053 1.00 61.72 598 THR A C 1
ATOM 4760 O O . THR A 1 598 ? -12.757 10.420 4.372 1.00 61.72 598 THR A O 1
ATOM 4763 N N . PRO A 1 599 ? -12.625 8.836 5.953 1.00 73.12 599 PRO A N 1
ATOM 4764 C CA . PRO A 1 599 ? -11.937 7.901 6.852 1.00 73.12 599 PRO A CA 1
ATOM 4765 C C . PRO A 1 599 ? -11.481 6.585 6.181 1.00 73.12 599 PRO A C 1
ATOM 4767 O O . PRO A 1 599 ? -10.933 5.709 6.855 1.00 73.12 599 PRO A O 1
ATOM 4770 N N . GLY A 1 600 ? -11.739 6.416 4.882 1.00 80.69 600 GLY A N 1
ATOM 4771 C CA . GLY A 1 600 ? -11.585 5.153 4.164 1.00 80.69 600 GLY A CA 1
ATOM 4772 C C . GLY A 1 600 ? -12.856 4.302 4.251 1.00 80.69 600 GLY A C 1
ATOM 4773 O O . GLY A 1 600 ? -13.466 4.168 5.317 1.00 80.69 600 GLY A O 1
ATOM 4774 N N . LEU A 1 601 ? -13.262 3.687 3.133 1.00 87.25 601 LEU A N 1
ATOM 4775 C CA . LEU A 1 601 ? -14.542 2.968 3.043 1.00 87.25 601 LEU A CA 1
ATOM 4776 C C . LEU A 1 601 ? -14.712 1.833 4.078 1.00 87.25 601 LEU A C 1
ATOM 4778 O O . LEU A 1 601 ? -15.809 1.722 4.633 1.00 87.25 601 LEU A O 1
ATOM 4782 N N . PRO A 1 602 ? -13.693 0.999 4.396 1.00 91.31 602 PRO A N 1
ATOM 4783 C CA . PRO A 1 602 ? -13.834 -0.024 5.435 1.00 91.31 602 PRO A CA 1
ATOM 4784 C C . PRO A 1 602 ? -14.095 0.570 6.824 1.00 91.31 602 PRO A C 1
ATOM 4786 O O . PRO A 1 602 ? -14.939 0.055 7.555 1.00 91.31 602 PRO A O 1
ATOM 4789 N N . ASN A 1 603 ? -13.422 1.670 7.178 1.00 93.19 603 ASN A N 1
ATOM 4790 C CA . ASN A 1 603 ? -13.632 2.353 8.457 1.00 93.19 603 ASN A CA 1
ATOM 4791 C C . ASN A 1 603 ? -15.008 3.012 8.515 1.00 93.19 603 ASN A C 1
ATOM 4793 O O . ASN A 1 603 ? -15.686 2.906 9.531 1.00 93.19 603 ASN A O 1
ATOM 4797 N N . LEU A 1 604 ? -15.455 3.629 7.419 1.00 93.75 604 LEU A N 1
ATOM 4798 C CA . LEU A 1 604 ? -16.797 4.197 7.331 1.00 93.75 604 LEU A CA 1
ATOM 4799 C C . LEU A 1 604 ? -17.881 3.128 7.531 1.00 93.75 604 LEU A C 1
ATOM 4801 O O . LEU A 1 604 ? -18.826 3.331 8.292 1.00 93.75 604 LEU A O 1
ATOM 4805 N N . ALA A 1 605 ? -17.717 1.962 6.902 1.00 94.94 605 ALA A N 1
ATOM 4806 C CA . ALA A 1 605 ? -18.625 0.837 7.098 1.00 94.94 605 ALA A CA 1
ATOM 4807 C C . ALA A 1 605 ? -18.586 0.310 8.542 1.00 94.94 605 ALA A C 1
ATOM 4809 O O . ALA A 1 605 ? -19.625 -0.039 9.097 1.00 94.94 605 ALA A O 1
ATOM 4810 N N . LEU A 1 606 ? -17.409 0.279 9.179 1.00 97.44 606 LEU A N 1
ATOM 4811 C CA . LEU A 1 606 ? -17.286 -0.081 10.592 1.00 97.44 606 LEU A CA 1
ATOM 4812 C C . LEU A 1 606 ? -18.007 0.913 11.504 1.00 97.44 606 LEU A C 1
ATOM 4814 O O . LEU A 1 606 ? -18.699 0.474 12.419 1.00 97.44 606 LEU A O 1
ATOM 4818 N N . MET A 1 607 ? -17.920 2.220 11.240 1.00 97.06 607 MET A N 1
ATOM 4819 C CA . MET A 1 607 ? -18.651 3.228 12.016 1.00 97.06 607 MET A CA 1
ATOM 4820 C C . MET A 1 607 ? -20.164 2.979 11.995 1.00 97.06 607 MET A C 1
ATOM 4822 O O . MET A 1 607 ? -20.811 3.084 13.036 1.00 97.06 607 MET A O 1
ATOM 4826 N N . GLU A 1 608 ? -20.721 2.603 10.842 1.00 95.38 608 GLU A N 1
ATOM 4827 C CA . GLU A 1 608 ? -22.127 2.203 10.733 1.00 95.38 608 GLU A CA 1
ATOM 4828 C C . GLU A 1 608 ? -22.414 0.879 11.459 1.00 95.38 608 GLU A C 1
ATOM 4830 O O . GLU A 1 608 ? -23.352 0.803 12.251 1.00 95.38 608 GLU A O 1
ATOM 4835 N N . LEU A 1 609 ? -21.585 -0.153 11.257 1.00 96.19 609 LEU A N 1
ATOM 4836 C CA . LEU A 1 609 ? -21.762 -1.464 11.894 1.00 96.19 609 LEU A CA 1
ATOM 4837 C C . LEU A 1 609 ? -21.737 -1.374 13.425 1.00 96.19 609 LEU A C 1
ATOM 4839 O O . LEU A 1 609 ? -22.525 -2.058 14.079 1.00 96.19 609 LEU A O 1
ATOM 4843 N N . PHE A 1 610 ? -20.865 -0.532 13.991 1.00 97.00 610 PHE A N 1
ATOM 4844 C CA . PHE A 1 610 ? -20.786 -0.231 15.426 1.00 97.00 610 PHE A CA 1
ATOM 4845 C C . PHE A 1 610 ? -21.916 0.693 15.917 1.00 97.00 610 PHE A C 1
ATOM 4847 O O . PHE A 1 610 ? -22.057 0.897 17.120 1.00 97.00 610 PHE A O 1
ATOM 4854 N N . GLY A 1 611 ? -22.752 1.229 15.024 1.00 94.81 611 GLY A N 1
ATOM 4855 C CA . GLY A 1 611 ? -23.856 2.120 15.382 1.00 94.81 611 GLY A CA 1
ATOM 4856 C C . GLY A 1 611 ? -23.409 3.525 15.787 1.00 94.81 611 GLY A C 1
ATOM 4857 O O . GLY A 1 611 ? -24.130 4.203 16.516 1.00 94.81 611 GLY A O 1
ATOM 4858 N N . LEU A 1 612 ? -22.227 3.972 15.351 1.00 94.88 612 LEU A N 1
ATOM 4859 C CA . LEU A 1 612 ? -21.667 5.300 15.656 1.00 94.88 612 LEU A CA 1
ATOM 4860 C C . LEU A 1 612 ? -22.272 6.392 14.766 1.00 94.88 612 LEU A C 1
ATOM 4862 O O . LEU A 1 612 ? -22.355 7.560 15.145 1.00 94.88 612 LEU A O 1
ATOM 4866 N N . LEU A 1 613 ? -22.700 5.991 13.574 1.00 94.62 613 LEU A N 1
ATOM 4867 C CA . LEU A 1 613 ? -23.441 6.791 12.614 1.00 94.62 613 LEU A CA 1
ATOM 4868 C C . LEU A 1 613 ? -24.417 5.888 11.853 1.00 94.62 613 LEU A C 1
ATOM 4870 O O . LEU A 1 613 ? -24.363 4.664 11.960 1.00 94.62 613 LEU A O 1
ATOM 4874 N N . THR A 1 614 ? -25.298 6.500 11.077 1.00 93.19 614 THR A N 1
ATOM 4875 C CA . THR A 1 614 ? -26.186 5.822 10.127 1.00 93.19 614 THR A CA 1
ATOM 4876 C C . THR A 1 614 ? -25.927 6.361 8.729 1.00 93.19 614 THR A C 1
ATOM 4878 O O . THR A 1 614 ? -25.697 7.566 8.577 1.00 93.19 614 THR A O 1
ATOM 4881 N N . LEU A 1 615 ? -25.939 5.484 7.722 1.00 92.25 615 LEU A N 1
ATOM 4882 C CA . LEU A 1 615 ? -25.778 5.866 6.323 1.00 92.25 615 LEU A CA 1
ATOM 4883 C C . LEU A 1 615 ? -27.096 5.695 5.568 1.00 92.25 615 LEU A C 1
ATOM 4885 O O . LEU A 1 615 ? -27.794 4.689 5.685 1.00 92.25 615 LEU A O 1
ATOM 4889 N N . GLU A 1 616 ? -27.424 6.681 4.743 1.00 90.38 616 GLU A N 1
ATOM 4890 C CA . GLU A 1 616 ? -28.502 6.579 3.767 1.00 90.38 616 GLU A CA 1
ATOM 4891 C C . GLU A 1 616 ? -27.898 6.296 2.394 1.00 90.38 616 GLU A C 1
ATOM 4893 O O . GLU A 1 616 ? -27.025 7.029 1.921 1.00 90.38 616 GLU A O 1
ATOM 4898 N N . TYR A 1 617 ? -28.350 5.227 1.740 1.00 87.44 617 TYR A N 1
ATOM 4899 C CA . TYR A 1 617 ? -27.781 4.781 0.469 1.00 87.44 617 TYR A CA 1
ATOM 4900 C C . TYR A 1 617 ? -28.551 5.310 -0.743 1.00 87.44 617 TYR A C 1
ATOM 4902 O O . TYR A 1 617 ? -29.778 5.429 -0.728 1.00 87.44 617 TYR A O 1
ATOM 4910 N N . ALA A 1 618 ? -27.828 5.546 -1.839 1.00 77.69 618 ALA A N 1
ATOM 4911 C CA . ALA A 1 618 ? -28.430 5.826 -3.138 1.00 77.69 618 ALA A CA 1
ATOM 4912 C C . ALA A 1 618 ? -28.839 4.529 -3.851 1.00 77.69 618 ALA A C 1
ATOM 4914 O O . ALA A 1 618 ? -28.295 3.456 -3.595 1.00 77.69 618 ALA A O 1
ATOM 4915 N N . SER A 1 619 ? -29.741 4.629 -4.829 1.00 72.12 619 SER A N 1
ATOM 4916 C CA . SER A 1 619 ? -29.920 3.554 -5.807 1.00 72.12 619 SER A CA 1
ATOM 4917 C C . SER A 1 619 ? -28.694 3.473 -6.723 1.00 72.12 619 SER A C 1
ATOM 4919 O O . SER A 1 619 ? -28.461 4.418 -7.474 1.00 72.12 619 SER A O 1
ATOM 4921 N N . SER A 1 620 ? -27.952 2.363 -6.702 1.00 70.75 620 SER A N 1
ATOM 4922 C CA . SER A 1 620 ? -26.797 2.167 -7.592 1.00 70.75 620 SER A CA 1
ATOM 4923 C C . SER A 1 620 ? -27.236 1.963 -9.046 1.00 70.75 620 SER A C 1
ATOM 4925 O O . SER A 1 620 ? -27.971 1.017 -9.355 1.00 70.75 620 SER A O 1
ATOM 4927 N N . ALA A 1 621 ? -26.786 2.836 -9.950 1.00 68.19 621 ALA A N 1
ATOM 4928 C CA . ALA A 1 621 ? -26.984 2.667 -11.389 1.00 68.19 621 ALA A CA 1
ATOM 4929 C C . ALA A 1 621 ? -26.052 1.572 -11.960 1.00 68.19 621 ALA A C 1
ATOM 4931 O O . ALA A 1 621 ? -25.069 1.195 -11.317 1.00 68.19 621 ALA A O 1
ATOM 4932 N N . PRO A 1 622 ? -26.319 1.024 -13.165 1.00 68.81 622 PRO A N 1
ATOM 4933 C CA . PRO A 1 622 ? -25.412 0.069 -13.801 1.00 68.81 622 PRO A CA 1
ATOM 4934 C C . PRO A 1 622 ? -23.999 0.651 -13.952 1.00 68.81 622 PRO A C 1
ATOM 4936 O O . PRO A 1 622 ? -23.831 1.686 -14.587 1.00 68.81 622 PRO A O 1
ATOM 4939 N N . GLY A 1 623 ? -22.997 -0.038 -13.405 1.00 65.38 623 GLY A N 1
ATOM 4940 C CA . GLY A 1 623 ? -21.601 0.408 -13.378 1.00 65.38 623 GLY A CA 1
ATOM 4941 C C . GLY A 1 623 ? -21.171 1.111 -12.087 1.00 65.38 623 GLY A C 1
ATOM 4942 O O . GLY A 1 623 ? -19.980 1.330 -11.916 1.00 65.38 623 GLY A O 1
ATOM 4943 N N . GLU A 1 624 ? -22.083 1.406 -11.157 1.00 65.00 624 GLU A N 1
ATOM 4944 C CA . GLU A 1 624 ? -21.745 2.106 -9.910 1.00 65.00 624 GLU A CA 1
ATOM 4945 C C . GLU A 1 624 ? -21.474 1.151 -8.736 1.00 65.00 624 GLU A C 1
ATOM 4947 O O . GLU A 1 624 ? -22.128 0.113 -8.581 1.00 65.00 624 GLU A O 1
ATOM 4952 N N . GLY A 1 625 ? -20.510 1.523 -7.887 1.00 75.81 625 GLY A N 1
ATOM 4953 C CA . GLY A 1 625 ? -20.152 0.818 -6.653 1.00 75.81 625 GLY A CA 1
ATOM 4954 C C . GLY A 1 625 ? -21.082 1.121 -5.471 1.00 75.81 625 GLY A C 1
ATOM 4955 O O . GLY A 1 625 ? -22.295 1.285 -5.628 1.00 75.81 625 GLY A O 1
ATOM 4956 N N . TRP A 1 626 ? -20.511 1.161 -4.264 1.00 83.25 626 TRP A N 1
ATOM 4957 C CA . TRP A 1 626 ? -21.227 1.603 -3.065 1.00 83.25 626 TRP A CA 1
ATOM 4958 C C . TRP A 1 626 ? -21.582 3.090 -3.215 1.00 83.25 626 TRP A C 1
ATOM 4960 O O . TRP A 1 626 ? -20.768 3.868 -3.695 1.00 83.25 626 TRP A O 1
ATOM 4970 N N . ARG A 1 627 ? -22.814 3.500 -2.895 1.00 82.75 627 ARG A N 1
ATOM 4971 C CA . ARG A 1 627 ? -23.253 4.897 -3.047 1.00 82.75 627 ARG A CA 1
ATOM 4972 C C . ARG A 1 627 ? -23.950 5.365 -1.781 1.00 82.75 627 ARG A C 1
ATOM 4974 O O . ARG A 1 627 ? -25.005 4.844 -1.421 1.00 82.75 627 ARG A O 1
ATOM 4981 N N . ILE A 1 628 ? -23.362 6.367 -1.141 1.00 86.38 628 ILE A N 1
ATOM 4982 C CA . ILE A 1 628 ? -23.842 6.969 0.103 1.00 86.38 628 ILE A CA 1
ATOM 4983 C C . ILE A 1 628 ? -24.390 8.356 -0.237 1.00 86.38 628 ILE A C 1
ATOM 4985 O O . ILE A 1 628 ? -23.725 9.129 -0.917 1.00 86.38 628 ILE A O 1
ATOM 4989 N N . GLN A 1 629 ? -25.615 8.657 0.188 1.00 88.62 629 GLN A N 1
ATOM 4990 C CA . GLN A 1 629 ? -26.247 9.969 0.010 1.00 88.62 629 GLN A CA 1
ATOM 4991 C C . GLN A 1 629 ? -26.084 10.847 1.240 1.00 88.62 629 GLN A C 1
ATOM 4993 O O . GLN A 1 629 ? -25.868 12.051 1.105 1.00 88.62 629 GLN A O 1
ATOM 4998 N N . HIS A 1 630 ? -26.215 10.252 2.423 1.00 91.31 630 HIS A N 1
ATOM 4999 C CA . HIS A 1 630 ? -26.255 10.993 3.671 1.00 91.31 630 HIS A CA 1
ATOM 5000 C C . HIS A 1 630 ? -25.602 10.199 4.801 1.00 91.31 630 HIS A C 1
ATOM 5002 O O . HIS A 1 630 ? -25.735 8.976 4.847 1.00 91.31 630 HIS A O 1
ATOM 5008 N N . ALA A 1 631 ? -24.922 10.891 5.711 1.00 92.88 631 ALA A N 1
ATOM 5009 C CA . ALA A 1 631 ? -24.405 10.320 6.950 1.00 92.88 631 ALA A CA 1
ATOM 5010 C C . ALA A 1 631 ? -24.924 11.116 8.149 1.00 92.88 631 ALA A C 1
ATOM 5012 O O . ALA A 1 631 ? -24.854 12.344 8.161 1.00 92.88 631 ALA A O 1
ATOM 5013 N N . VAL A 1 632 ? -25.431 10.426 9.170 1.00 93.44 632 VAL A N 1
ATOM 5014 C CA . VAL A 1 632 ? -25.990 11.059 10.374 1.00 93.44 632 VAL A CA 1
ATOM 5015 C C . VAL A 1 632 ? -25.375 10.427 11.613 1.00 93.44 632 VAL A C 1
ATOM 5017 O O . VAL A 1 632 ? -25.400 9.205 11.760 1.00 93.44 632 VAL A O 1
ATOM 5020 N N . ARG A 1 633 ? -24.839 11.252 12.516 1.00 92.31 633 ARG A N 1
ATOM 5021 C CA . ARG A 1 633 ? -24.306 10.795 13.807 1.00 92.31 633 ARG A CA 1
ATOM 5022 C C . ARG A 1 633 ? -25.409 10.196 14.669 1.00 92.31 633 ARG A C 1
ATOM 5024 O O . ARG A 1 633 ? -26.541 10.678 14.659 1.00 92.31 633 ARG A O 1
ATOM 5031 N N . THR A 1 634 ? -25.083 9.160 15.435 1.00 91.19 634 THR A N 1
ATOM 5032 C CA . THR A 1 634 ? -26.006 8.646 16.450 1.00 91.19 634 THR A CA 1
ATOM 5033 C C . THR A 1 634 ? -25.678 9.245 17.820 1.00 91.19 634 THR A C 1
ATOM 5035 O O . THR A 1 634 ? -24.504 9.460 18.128 1.00 91.19 634 THR A O 1
ATOM 5038 N N . PRO A 1 635 ? -26.676 9.417 18.706 1.00 89.00 635 PRO A N 1
ATOM 5039 C CA . PRO A 1 635 ? -26.413 9.827 20.086 1.00 89.00 635 PRO A CA 1
ATOM 5040 C C . PRO A 1 635 ? -25.520 8.841 20.859 1.00 89.00 635 PRO A C 1
ATOM 5042 O O . PRO A 1 635 ? -24.808 9.227 21.783 1.00 89.00 635 PRO A O 1
ATOM 5045 N N . PHE A 1 636 ? -25.551 7.559 20.479 1.00 91.25 636 PHE A N 1
ATOM 5046 C CA . PHE A 1 636 ? -24.663 6.533 21.023 1.00 91.25 636 PHE A CA 1
ATOM 5047 C C . PHE A 1 636 ? -23.205 6.766 20.595 1.00 91.25 636 PHE A C 1
ATOM 5049 O O . PHE A 1 636 ? -22.307 6.732 21.436 1.00 91.25 636 PHE A O 1
ATOM 5056 N N . GLY A 1 637 ? -22.975 7.070 19.313 1.00 92.06 637 GLY A N 1
ATOM 5057 C CA . GLY A 1 637 ? -21.664 7.433 18.778 1.00 92.06 637 GLY A CA 1
ATOM 5058 C C . GLY A 1 637 ? -21.110 8.718 19.390 1.00 92.06 637 GLY A C 1
ATOM 5059 O O . GLY A 1 637 ? -19.948 8.731 19.792 1.00 92.06 637 GLY A O 1
ATOM 5060 N N . ASP A 1 638 ? -21.942 9.758 19.527 1.00 88.75 638 ASP A N 1
ATOM 5061 C CA . ASP A 1 638 ? -21.581 10.998 20.234 1.00 88.75 638 ASP A CA 1
ATOM 5062 C C . ASP A 1 638 ? -21.117 10.692 21.672 1.00 88.75 638 ASP A C 1
ATOM 5064 O O . ASP A 1 638 ? -20.061 11.157 22.102 1.00 88.75 638 ASP A O 1
ATOM 5068 N N . GLY A 1 639 ? -21.864 9.856 22.407 1.00 89.38 639 GLY A N 1
ATOM 5069 C CA . GLY A 1 639 ? -21.526 9.479 23.782 1.00 89.38 639 GLY A CA 1
ATOM 5070 C C . GLY A 1 639 ? -20.225 8.687 23.903 1.00 89.38 639 GLY A C 1
ATOM 5071 O O . GLY A 1 639 ? -19.399 8.996 24.766 1.00 89.38 639 GLY A O 1
ATOM 5072 N N . LEU A 1 640 ? -20.007 7.691 23.036 1.00 92.19 640 LEU A N 1
ATOM 5073 C CA . LEU A 1 640 ? -18.764 6.915 23.041 1.00 92.19 640 LEU A CA 1
ATOM 5074 C C . LEU A 1 640 ? -17.548 7.795 22.726 1.00 92.19 640 LEU A C 1
ATOM 5076 O O . LEU A 1 640 ? -16.524 7.671 23.401 1.00 92.19 640 LEU A O 1
ATOM 5080 N N . LEU A 1 641 ? -17.658 8.687 21.734 1.00 88.56 641 LEU A N 1
ATOM 5081 C CA . LEU A 1 641 ? -16.559 9.571 21.345 1.00 88.56 641 LEU A CA 1
ATOM 5082 C C . LEU A 1 641 ? -16.255 10.600 22.437 1.00 88.56 641 LEU A C 1
ATOM 5084 O O . LEU A 1 641 ? -15.093 10.771 22.800 1.00 88.56 641 LEU A O 1
ATOM 5088 N N . ALA A 1 642 ? -17.289 11.222 23.016 1.00 84.31 642 ALA A N 1
ATOM 5089 C CA . ALA A 1 642 ? -17.138 12.152 24.133 1.00 84.31 642 ALA A CA 1
ATOM 5090 C C . ALA A 1 642 ? -16.419 11.490 25.317 1.00 84.31 642 ALA A C 1
ATOM 5092 O O . ALA A 1 642 ? -15.456 12.042 25.853 1.00 84.31 642 ALA A O 1
ATOM 5093 N N . ARG A 1 643 ? -16.814 10.258 25.676 1.00 86.25 643 ARG A N 1
ATOM 5094 C CA . ARG A 1 643 ? -16.164 9.541 26.776 1.00 86.25 643 ARG A CA 1
ATOM 5095 C C . ARG A 1 643 ? -14.712 9.178 26.468 1.00 86.25 643 ARG A C 1
ATOM 5097 O O . ARG A 1 643 ? -13.858 9.272 27.351 1.00 86.25 643 ARG A O 1
ATOM 5104 N N . LEU A 1 644 ? -14.434 8.752 25.236 1.00 85.50 644 LEU A N 1
ATOM 5105 C CA . LEU A 1 644 ? -13.076 8.454 24.789 1.00 85.50 644 LEU A CA 1
ATOM 5106 C C . LEU A 1 644 ? -12.189 9.705 24.855 1.00 85.50 644 LEU A C 1
ATOM 5108 O O . LEU A 1 644 ? -11.043 9.617 25.283 1.00 85.50 644 LEU A O 1
ATOM 5112 N N . PHE A 1 645 ? -12.727 10.868 24.488 1.00 76.50 645 PHE A N 1
ATOM 5113 C CA . PHE A 1 645 ? -12.008 12.142 24.517 1.00 76.50 645 PHE A CA 1
ATOM 5114 C C . PHE A 1 645 ? -11.667 12.586 25.931 1.00 76.50 645 PHE A C 1
ATOM 5116 O O . PHE A 1 645 ? -10.530 12.989 26.175 1.00 76.50 645 PHE A O 1
ATOM 5123 N N . ASP A 1 646 ? -12.609 12.455 26.866 1.00 73.19 646 ASP A N 1
ATOM 5124 C CA . ASP A 1 646 ? -12.346 12.726 28.280 1.00 73.19 646 ASP A CA 1
ATOM 5125 C C . ASP A 1 646 ? -11.173 11.887 28.798 1.00 73.19 646 ASP A C 1
ATOM 5127 O O . ASP A 1 646 ? -10.326 12.406 29.518 1.00 73.19 646 ASP A O 1
ATOM 5131 N N . TYR A 1 647 ? -11.096 10.610 28.409 1.00 75.50 647 TYR A N 1
ATOM 5132 C CA . TYR A 1 647 ? -9.990 9.729 28.789 1.00 75.50 647 TYR A CA 1
ATOM 5133 C C . TYR A 1 647 ? -8.660 10.128 28.135 1.00 75.50 647 TYR A C 1
ATOM 5135 O O . TYR A 1 647 ? -7.639 10.221 28.819 1.00 75.50 647 TYR A O 1
ATOM 5143 N N . LEU A 1 648 ? -8.666 10.393 26.825 1.00 69.75 648 LEU A N 1
ATOM 5144 C CA . LEU A 1 648 ? -7.459 10.777 26.088 1.00 69.75 648 LEU A CA 1
ATOM 5145 C C . LEU A 1 648 ? -6.859 12.092 26.603 1.00 69.75 648 LEU A C 1
ATOM 5147 O O . LEU A 1 648 ? -5.641 12.233 26.635 1.00 69.75 648 LEU A O 1
ATOM 5151 N N . ALA A 1 649 ? -7.698 13.031 27.045 1.00 63.50 649 ALA A N 1
ATOM 5152 C CA . ALA A 1 649 ? -7.258 14.331 27.538 1.00 63.50 649 ALA A CA 1
ATOM 5153 C C . ALA A 1 649 ? -6.677 14.307 28.966 1.00 63.50 649 ALA A C 1
ATOM 5155 O O . ALA A 1 649 ? -5.948 15.228 29.332 1.00 63.50 649 ALA A O 1
ATOM 5156 N N . THR A 1 650 ? -7.018 13.316 29.799 1.00 60.53 650 THR A N 1
ATOM 5157 C CA . THR A 1 650 ? -6.696 13.342 31.242 1.00 60.53 650 THR A CA 1
ATOM 5158 C C . THR A 1 650 ? -5.852 12.171 31.736 1.00 60.53 650 THR A C 1
ATOM 5160 O O . THR A 1 650 ? -5.146 12.320 32.735 1.00 60.53 650 THR A O 1
ATOM 5163 N N . GLU A 1 651 ? -5.923 11.013 31.079 1.00 56.28 651 GLU A N 1
ATOM 5164 C CA . GLU A 1 651 ? -5.447 9.738 31.631 1.00 56.28 651 GLU A CA 1
ATOM 5165 C C . GLU A 1 651 ? -4.595 8.913 30.650 1.00 56.28 651 GLU A C 1
ATOM 5167 O O . GLU A 1 651 ? -4.074 7.861 31.031 1.00 56.28 651 GLU A O 1
ATOM 5172 N N . TRP A 1 652 ? -4.415 9.362 29.402 1.00 61.66 652 TRP A N 1
ATOM 5173 C CA . TRP A 1 652 ? -3.594 8.639 28.431 1.00 61.66 652 TRP A CA 1
ATOM 5174 C C . TRP A 1 652 ? -2.108 8.672 28.806 1.00 61.66 652 TRP A C 1
ATOM 5176 O O . TRP A 1 652 ? -1.516 9.728 29.017 1.00 61.66 652 TRP A O 1
ATOM 5186 N N . GLN A 1 653 ? -1.496 7.490 28.855 1.00 56.84 653 GLN A N 1
ATOM 5187 C CA . GLN A 1 653 ? -0.046 7.326 28.867 1.00 56.84 653 GLN A CA 1
ATOM 5188 C C . GLN A 1 653 ? 0.355 6.493 27.660 1.00 56.84 653 GLN A C 1
ATOM 5190 O O . GLN A 1 653 ? -0.245 5.445 27.394 1.00 56.84 653 GLN A O 1
ATOM 5195 N N . GLU A 1 654 ? 1.371 6.952 26.941 1.00 52.94 654 GLU A N 1
ATOM 5196 C CA . GLU A 1 654 ? 1.932 6.231 25.809 1.00 52.94 654 GLU A CA 1
ATOM 5197 C C . GLU A 1 654 ? 2.388 4.816 26.188 1.00 52.94 654 GLU A C 1
ATOM 5199 O O . GLU A 1 654 ? 3.070 4.629 27.201 1.00 52.94 654 GLU A O 1
ATOM 5204 N N . PRO A 1 655 ? 2.047 3.795 25.384 1.00 48.31 655 PRO A N 1
ATOM 5205 C CA . PRO A 1 655 ? 2.675 2.494 25.528 1.00 48.31 655 PRO A CA 1
ATOM 5206 C C . PRO A 1 655 ? 4.132 2.569 25.053 1.00 48.31 655 PRO A C 1
ATOM 5208 O O . PRO A 1 655 ? 4.410 2.908 23.907 1.00 48.31 655 PRO A O 1
ATOM 5211 N N . THR A 1 656 ? 5.077 2.186 25.910 1.00 43.28 656 THR A N 1
ATOM 5212 C CA . THR A 1 656 ? 6.481 2.019 25.518 1.00 43.28 656 THR A CA 1
ATOM 5213 C C . THR A 1 656 ? 6.640 0.746 24.681 1.00 43.28 656 THR A C 1
ATOM 5215 O O . THR A 1 656 ? 6.931 -0.315 25.228 1.00 43.28 656 THR A O 1
ATOM 5218 N N . GLY A 1 657 ? 6.403 0.829 23.370 1.00 44.22 657 GLY A N 1
ATOM 5219 C CA . GLY A 1 657 ? 6.773 -0.197 22.382 1.00 44.22 657 GLY A CA 1
ATOM 5220 C C . GLY A 1 657 ? 6.061 -1.558 22.462 1.00 44.22 657 GLY A C 1
ATOM 5221 O O . GLY A 1 657 ? 6.352 -2.429 21.647 1.00 44.22 657 GLY A O 1
ATOM 5222 N N . GLU A 1 658 ? 5.138 -1.775 23.405 1.00 49.41 658 GLU A N 1
ATOM 5223 C CA . GLU A 1 658 ? 4.368 -3.022 23.509 1.00 49.41 658 GLU A CA 1
ATOM 5224 C C . GLU A 1 658 ? 2.992 -2.903 22.822 1.00 49.41 658 GLU A C 1
ATOM 5226 O O . GLU A 1 658 ? 2.322 -1.873 22.966 1.00 49.41 658 GLU A O 1
ATOM 5231 N N . PRO A 1 659 ? 2.521 -3.954 22.115 1.00 55.59 659 PRO A N 1
ATOM 5232 C CA . PRO A 1 659 ? 1.172 -3.995 21.557 1.00 55.59 659 PRO A CA 1
ATOM 5233 C C . PRO A 1 659 ? 0.129 -3.711 22.639 1.00 55.59 659 PRO A C 1
ATOM 5235 O O . PRO A 1 659 ? 0.237 -4.229 23.752 1.00 55.59 659 PRO A O 1
ATOM 5238 N N . SER A 1 660 ? -0.912 -2.934 22.316 1.00 62.19 660 SER A N 1
ATOM 5239 C CA . SER A 1 660 ? -1.947 -2.607 23.301 1.00 62.19 660 SER A CA 1
ATOM 5240 C C . SER A 1 660 ? -2.580 -3.883 23.867 1.00 62.19 660 SER A C 1
ATOM 5242 O O . SER A 1 660 ? -3.253 -4.639 23.150 1.00 62.19 660 SER A O 1
ATOM 5244 N N . ALA A 1 661 ? -2.353 -4.107 25.164 1.00 69.69 661 ALA A N 1
ATOM 5245 C CA . ALA A 1 661 ? -2.916 -5.226 25.900 1.00 69.69 661 ALA A CA 1
ATOM 5246 C C . ALA A 1 661 ? -4.457 -5.179 25.848 1.00 69.69 661 ALA A C 1
ATOM 5248 O O . ALA A 1 661 ? -5.030 -4.085 25.882 1.00 69.69 661 ALA A O 1
ATOM 5249 N N . PRO A 1 662 ? -5.140 -6.337 25.776 1.00 82.94 662 PRO A N 1
ATOM 5250 C CA . PRO A 1 662 ? -6.597 -6.378 25.802 1.00 82.94 662 PRO A CA 1
ATOM 5251 C C . PRO A 1 662 ? -7.185 -5.740 27.067 1.00 82.94 662 PRO A C 1
ATOM 5253 O O . PRO A 1 662 ? -6.710 -5.997 28.173 1.00 82.94 662 PRO A O 1
ATOM 5256 N N . GLY A 1 663 ? -8.275 -4.989 26.919 1.00 87.56 663 GLY A N 1
ATOM 5257 C CA . GLY A 1 663 ? -8.978 -4.314 28.011 1.00 87.56 663 GLY A CA 1
ATOM 5258 C C . GLY A 1 663 ? -8.447 -2.925 28.352 1.00 87.56 663 GLY A C 1
ATOM 5259 O O . GLY A 1 663 ? -8.795 -2.395 29.404 1.00 87.56 663 GLY A O 1
ATOM 5260 N N . ARG A 1 664 ? -7.619 -2.310 27.504 1.00 86.38 664 ARG A N 1
ATOM 5261 C CA . ARG A 1 664 ? -7.108 -0.952 27.742 1.00 86.38 664 ARG A CA 1
ATOM 5262 C C . ARG A 1 664 ? -8.218 0.098 27.802 1.00 86.38 664 ARG A C 1
ATOM 5264 O O . ARG A 1 664 ? -8.116 1.030 28.592 1.00 86.38 664 ARG A O 1
ATOM 5271 N N . LEU A 1 665 ? -9.283 -0.062 27.017 1.00 89.69 665 LEU A N 1
ATOM 5272 C CA . LEU A 1 665 ? -10.447 0.827 27.052 1.00 89.69 665 LEU A CA 1
ATOM 5273 C C . LEU A 1 665 ? -11.480 0.400 28.108 1.00 89.69 665 LEU A C 1
ATOM 5275 O O . LEU A 1 665 ? -12.473 1.099 28.308 1.00 89.69 665 LEU A O 1
ATOM 5279 N N . GLN A 1 666 ? -11.253 -0.704 28.831 1.00 91.88 666 GLN A N 1
ATOM 5280 C CA . GLN A 1 666 ? -12.183 -1.181 29.857 1.00 91.88 666 GLN A CA 1
ATOM 5281 C C . GLN A 1 666 ? -12.429 -0.128 30.949 1.00 91.88 666 GLN A C 1
ATOM 5283 O O . GLN A 1 666 ? -13.595 0.168 31.197 1.00 91.88 666 GLN A O 1
ATOM 5288 N N . PRO A 1 667 ? -11.416 0.528 31.555 1.00 89.31 667 PRO A N 1
ATOM 5289 C CA . PRO A 1 667 ? -11.660 1.558 32.574 1.00 89.31 667 PRO A CA 1
ATOM 5290 C C . PRO A 1 667 ? -12.454 2.768 32.056 1.00 89.31 667 PRO A C 1
ATOM 5292 O O . PRO A 1 667 ? -13.102 3.467 32.833 1.00 89.31 667 PRO A O 1
ATOM 5295 N N . VAL A 1 668 ? -12.419 3.008 30.742 1.00 88.06 668 VAL A N 1
ATOM 5296 C CA . VAL A 1 668 ? -13.068 4.147 30.082 1.00 88.06 668 VAL A CA 1
ATOM 5297 C C . VAL A 1 668 ? -14.577 3.948 30.004 1.00 88.06 668 VAL A C 1
ATOM 5299 O O . VAL A 1 668 ? -15.335 4.860 30.346 1.00 88.06 668 VAL A O 1
ATOM 5302 N N . PHE A 1 669 ? -14.996 2.752 29.579 1.00 92.25 669 PHE A N 1
ATOM 5303 C CA . PHE A 1 669 ? -16.389 2.440 29.254 1.00 92.25 669 PHE A CA 1
ATOM 5304 C C . PHE A 1 669 ? -17.090 1.552 30.292 1.00 92.25 669 PHE A C 1
ATOM 5306 O O . PHE A 1 669 ? -18.314 1.596 30.380 1.00 92.25 669 PHE A O 1
ATOM 5313 N N . GLN A 1 670 ? -16.360 0.806 31.130 1.00 92.38 670 GLN A N 1
ATOM 5314 C CA . GLN A 1 670 ? -16.940 -0.036 32.189 1.00 92.38 670 GLN A CA 1
ATOM 5315 C C . GLN A 1 670 ? -17.878 0.711 33.160 1.00 92.38 670 GLN A C 1
ATOM 5317 O O . GLN A 1 670 ? -18.838 0.084 33.606 1.00 92.38 670 GLN A O 1
ATOM 5322 N N . PRO A 1 671 ? -17.690 2.012 33.483 1.00 92.38 671 PRO A N 1
ATOM 5323 C CA . PRO A 1 671 ? -18.670 2.750 34.284 1.00 92.38 671 PRO A CA 1
ATOM 5324 C C . PRO A 1 671 ? -20.087 2.762 33.689 1.00 92.38 671 PRO A C 1
ATOM 5326 O O . PRO A 1 671 ? -21.045 2.748 34.454 1.00 92.38 671 PRO A O 1
ATOM 5329 N N . PHE A 1 672 ? -20.201 2.742 32.357 1.00 92.12 672 PHE A N 1
ATOM 5330 C CA . PHE A 1 672 ? -21.469 2.709 31.615 1.00 92.12 672 PHE A CA 1
ATOM 5331 C C . PHE A 1 672 ? -21.890 1.278 31.250 1.00 92.12 672 PHE A C 1
ATOM 5333 O O . PHE A 1 672 ? -23.073 0.983 31.123 1.00 92.12 672 PHE A O 1
ATOM 5340 N N . PHE A 1 673 ? -20.914 0.377 31.106 1.00 93.81 673 PHE A N 1
ATOM 5341 C CA . PHE A 1 673 ? -21.104 -1.018 30.703 1.00 93.81 673 PHE A CA 1
ATOM 5342 C C . PHE A 1 673 ? -20.483 -1.971 31.736 1.00 93.81 673 PHE A C 1
ATOM 5344 O O . PHE A 1 673 ? -19.422 -2.562 31.488 1.00 93.81 673 PHE A O 1
ATOM 5351 N N . PRO A 1 674 ? -21.107 -2.129 32.918 1.00 94.50 674 PRO A N 1
ATOM 5352 C CA . PRO A 1 674 ? -20.544 -2.902 34.024 1.00 94.50 674 PRO A CA 1
ATOM 5353 C C . PRO A 1 674 ? -20.409 -4.402 33.716 1.00 94.50 674 PRO A C 1
ATOM 5355 O O . PRO A 1 674 ? -19.704 -5.114 34.433 1.00 94.50 674 PRO A O 1
ATOM 5358 N N . GLU A 1 675 ? -21.059 -4.900 32.660 1.00 93.62 675 GLU A N 1
ATOM 5359 C CA . GLU A 1 675 ? -20.923 -6.276 32.177 1.00 93.62 675 GLU A CA 1
ATOM 5360 C C . GLU A 1 675 ? -19.573 -6.545 31.504 1.00 93.62 675 GLU A C 1
ATOM 5362 O O . GLU A 1 675 ? -19.209 -7.712 31.343 1.00 93.62 675 GLU A O 1
ATOM 5367 N N . TRP A 1 676 ? -18.821 -5.509 31.111 1.00 94.56 676 TRP A N 1
ATOM 5368 C CA . TRP A 1 676 ? -17.483 -5.686 30.558 1.00 94.56 676 TRP A CA 1
ATOM 5369 C C . TRP A 1 676 ? -16.488 -6.019 31.672 1.00 94.56 676 TRP A C 1
ATOM 5371 O O . TRP A 1 676 ? -15.846 -5.137 32.246 1.00 94.56 676 TRP A O 1
ATOM 5381 N N . VAL A 1 677 ? -16.329 -7.312 31.965 1.00 94.44 677 VAL A N 1
ATOM 5382 C CA . VAL A 1 677 ? -15.417 -7.814 33.006 1.00 94.44 677 VAL A CA 1
ATOM 5383 C C . VAL A 1 677 ? -14.217 -8.536 32.397 1.00 94.44 677 VAL A C 1
ATOM 5385 O O . VAL A 1 677 ? -13.094 -8.366 32.871 1.00 94.44 677 VAL A O 1
ATOM 5388 N N . ALA A 1 678 ? -14.430 -9.314 31.339 1.00 94.38 678 ALA A N 1
ATOM 5389 C CA . ALA A 1 678 ? -13.399 -10.039 30.611 1.00 94.38 678 ALA A CA 1
ATOM 5390 C C . ALA A 1 678 ? -13.048 -9.368 29.275 1.00 94.38 678 ALA A C 1
ATOM 5392 O O . ALA A 1 678 ? -13.891 -8.759 28.620 1.00 94.38 678 ALA A O 1
ATOM 5393 N N . SER A 1 679 ? -11.800 -9.549 28.844 1.00 92.81 679 SER A N 1
ATOM 5394 C CA . SER A 1 679 ? -11.300 -9.089 27.544 1.00 92.81 679 SER A CA 1
ATOM 5395 C C . SER A 1 679 ? -10.843 -10.271 26.698 1.00 92.81 679 SER A C 1
ATOM 5397 O O . SER A 1 679 ? -10.382 -11.291 27.223 1.00 92.81 679 SER A O 1
ATOM 5399 N N . LEU A 1 680 ? -10.956 -10.139 25.375 1.00 93.25 680 LEU A N 1
ATOM 5400 C CA . LEU A 1 680 ? -10.500 -11.163 24.442 1.00 93.25 680 LEU A CA 1
ATOM 5401 C C . LEU A 1 680 ? -8.973 -11.278 24.489 1.00 93.25 680 LEU A C 1
ATOM 5403 O O . LEU A 1 680 ? -8.265 -10.325 24.182 1.00 93.25 680 LEU A O 1
ATOM 5407 N N . SER A 1 681 ? -8.465 -12.458 24.830 1.00 87.50 681 SER A N 1
ATOM 5408 C CA . SER A 1 681 ? -7.035 -12.748 24.805 1.00 87.50 681 SER A CA 1
ATOM 5409 C C . SER A 1 681 ? -6.669 -13.662 23.641 1.00 87.50 681 SER A C 1
ATOM 5411 O O . SER A 1 681 ? -7.396 -14.603 23.302 1.00 87.50 681 SER A O 1
ATOM 5413 N N . THR A 1 682 ? -5.502 -13.395 23.059 1.00 85.31 682 THR A N 1
ATOM 5414 C CA . THR A 1 682 ? -4.876 -14.240 22.041 1.00 85.31 682 THR A CA 1
ATOM 5415 C C . THR A 1 682 ? -3.732 -15.055 22.644 1.00 85.31 682 THR A C 1
ATOM 5417 O O . THR A 1 682 ? -3.046 -14.558 23.538 1.00 85.31 682 THR A O 1
ATOM 5420 N N . PRO A 1 683 ? -3.456 -16.265 22.132 1.00 81.50 683 PRO A N 1
ATOM 5421 C CA . PRO A 1 683 ? -2.287 -17.039 22.544 1.00 81.50 683 PRO A CA 1
ATOM 5422 C C . PRO A 1 683 ? -0.975 -16.259 22.358 1.00 81.50 683 PRO A C 1
ATOM 5424 O O . PRO A 1 683 ? -0.711 -15.746 21.266 1.00 81.50 683 PRO A O 1
ATOM 5427 N N . GLU A 1 684 ? -0.136 -16.205 23.394 1.00 72.44 684 GLU A N 1
ATOM 5428 C CA . GLU A 1 684 ? 1.218 -15.647 23.292 1.00 72.44 684 GLU A CA 1
ATOM 5429 C C . GLU A 1 684 ? 2.105 -16.517 22.393 1.00 72.44 684 GLU A C 1
ATOM 5431 O O . GLU A 1 684 ? 2.066 -17.753 22.458 1.00 72.44 684 GLU A O 1
ATOM 5436 N N . ALA A 1 685 ? 2.947 -15.871 21.582 1.00 74.50 685 ALA A N 1
ATOM 5437 C CA . ALA A 1 685 ? 3.998 -16.559 20.848 1.00 74.50 685 ALA A CA 1
ATOM 5438 C C . ALA A 1 685 ? 5.015 -17.128 21.848 1.00 74.50 685 ALA A C 1
ATOM 5440 O O . ALA A 1 685 ? 5.665 -16.396 22.591 1.00 74.50 685 ALA A O 1
ATOM 5441 N N . LYS A 1 686 ? 5.131 -18.457 21.897 1.00 80.00 686 LYS A N 1
ATOM 5442 C CA . LYS A 1 686 ? 6.053 -19.148 22.804 1.00 80.00 686 LYS A CA 1
ATOM 5443 C C . LYS A 1 686 ? 7.299 -19.577 22.054 1.00 80.00 686 LYS A C 1
ATOM 5445 O O . LYS A 1 686 ? 7.203 -20.098 20.946 1.00 80.00 686 LYS A O 1
ATOM 5450 N N . PHE A 1 687 ? 8.448 -19.451 22.715 1.00 89.06 687 PHE A N 1
ATOM 5451 C CA . PHE A 1 687 ? 9.699 -20.030 22.241 1.00 89.06 687 PHE A CA 1
ATOM 5452 C C . PHE A 1 687 ? 9.527 -21.528 21.955 1.00 89.06 687 PHE A C 1
ATOM 5454 O O . PHE A 1 687 ? 9.096 -22.292 22.826 1.00 89.06 687 PHE A O 1
ATOM 5461 N N . THR A 1 688 ? 9.919 -21.953 20.757 1.00 90.31 688 THR A N 1
ATOM 5462 C CA . THR A 1 688 ? 9.924 -23.363 20.345 1.00 90.31 688 THR A CA 1
ATOM 5463 C C . THR A 1 688 ? 11.361 -23.851 20.178 1.00 90.31 688 THR A C 1
ATOM 5465 O O . THR A 1 688 ? 12.201 -23.156 19.606 1.00 90.31 688 THR A O 1
ATOM 5468 N N . ALA A 1 689 ? 11.674 -25.032 20.720 1.00 92.25 689 ALA A N 1
ATOM 5469 C CA . ALA A 1 689 ? 13.045 -25.550 20.822 1.00 92.25 689 ALA A CA 1
ATOM 5470 C C . ALA A 1 689 ? 13.527 -26.294 19.558 1.00 92.25 689 ALA A C 1
ATOM 5472 O O . ALA A 1 689 ? 14.685 -26.718 19.483 1.00 92.25 689 ALA A O 1
ATOM 5473 N N . GLU A 1 690 ? 12.637 -26.490 18.590 1.00 93.94 690 GLU A N 1
ATOM 5474 C CA . GLU A 1 690 ? 12.864 -27.168 17.322 1.00 93.94 690 GLU A CA 1
ATOM 5475 C C . GLU A 1 690 ? 13.922 -26.455 16.470 1.00 93.94 690 GLU A C 1
ATOM 5477 O O . GLU A 1 690 ? 14.023 -25.226 16.423 1.00 93.94 690 GLU A O 1
ATOM 5482 N N . VAL A 1 691 ? 14.724 -27.246 15.759 1.00 95.25 691 VAL A N 1
ATOM 5483 C CA . VAL A 1 691 ? 15.666 -26.718 14.768 1.00 95.25 691 VAL A CA 1
ATOM 5484 C C . VAL A 1 691 ? 14.864 -26.312 13.536 1.00 95.25 691 VAL A C 1
ATOM 5486 O O . VAL A 1 691 ? 14.125 -27.122 12.981 1.00 95.25 691 VAL A O 1
ATOM 5489 N N . ARG A 1 692 ? 15.015 -25.065 13.093 1.00 96.31 692 ARG A N 1
ATOM 5490 C CA . ARG A 1 692 ? 14.313 -24.533 11.921 1.00 96.31 692 ARG A CA 1
ATOM 5491 C C . ARG A 1 692 ? 15.163 -24.729 10.678 1.00 96.31 692 ARG A C 1
ATOM 5493 O O . ARG A 1 692 ? 16.336 -24.352 10.669 1.00 96.31 692 ARG A O 1
ATOM 5500 N N . ARG A 1 693 ? 14.585 -25.324 9.636 1.00 97.38 693 ARG A N 1
ATOM 5501 C CA . ARG A 1 693 ? 15.218 -25.441 8.320 1.00 97.38 693 ARG A CA 1
ATOM 5502 C C . ARG A 1 693 ? 14.624 -24.405 7.384 1.00 97.38 693 ARG A C 1
ATOM 5504 O O . ARG A 1 693 ? 13.455 -24.506 7.023 1.00 97.38 693 ARG A O 1
ATOM 5511 N N . PHE A 1 694 ? 15.450 -23.450 6.992 1.00 97.94 694 PHE A N 1
ATOM 5512 C CA . PHE A 1 694 ? 15.085 -22.389 6.076 1.00 97.94 694 PHE A CA 1
ATOM 5513 C C . PHE A 1 694 ? 15.597 -22.680 4.670 1.00 97.94 694 PHE A C 1
ATOM 5515 O O . PHE A 1 694 ? 16.723 -23.159 4.513 1.00 97.94 694 PHE A O 1
ATOM 5522 N N . LYS A 1 695 ? 14.793 -22.341 3.664 1.00 97.25 695 LYS A N 1
ATOM 5523 C CA . LYS A 1 695 ? 15.239 -22.117 2.290 1.00 97.25 695 LYS A CA 1
ATOM 5524 C C . LYS A 1 695 ? 15.363 -20.611 2.077 1.00 97.25 695 LYS A C 1
ATOM 5526 O O . LYS A 1 695 ? 14.402 -19.887 2.295 1.00 97.25 695 LYS A O 1
ATOM 5531 N N . ILE A 1 696 ? 16.538 -20.165 1.662 1.00 97.69 696 ILE A N 1
ATOM 5532 C CA . ILE A 1 696 ? 16.881 -18.765 1.437 1.00 97.69 696 ILE A CA 1
ATOM 5533 C C . ILE A 1 696 ? 17.072 -18.591 -0.057 1.00 97.69 696 ILE A C 1
ATOM 5535 O O . ILE A 1 696 ? 17.958 -19.228 -0.620 1.00 97.69 696 ILE A O 1
ATOM 5539 N N . SER A 1 697 ? 16.225 -17.795 -0.695 1.00 92.81 697 SER A N 1
ATOM 5540 C CA . SER A 1 697 ? 16.237 -17.588 -2.144 1.00 92.81 697 SER A CA 1
ATOM 5541 C C . SER A 1 697 ? 16.532 -16.125 -2.427 1.00 92.81 697 SER A C 1
ATOM 5543 O O . SER A 1 697 ? 15.856 -15.261 -1.877 1.00 92.81 697 SER A O 1
ATOM 5545 N N . LEU A 1 698 ? 17.537 -15.873 -3.259 1.00 84.00 698 LEU A N 1
ATOM 5546 C CA . LEU A 1 698 ? 17.833 -14.537 -3.777 1.00 84.00 698 LEU A CA 1
ATOM 5547 C C . LEU A 1 698 ? 17.184 -14.355 -5.154 1.00 84.00 698 LEU A C 1
ATOM 5549 O O . LEU A 1 698 ? 16.534 -13.359 -5.430 1.00 84.00 698 LEU A O 1
ATOM 5553 N N . GLU A 1 699 ? 17.269 -15.398 -5.977 1.00 76.12 699 GLU A N 1
ATOM 5554 C CA . GLU A 1 699 ? 16.595 -15.497 -7.267 1.00 76.12 699 GLU A CA 1
ATOM 5555 C C . GLU A 1 699 ? 15.926 -16.869 -7.398 1.00 76.12 699 GLU A C 1
ATOM 5557 O O . GLU A 1 699 ? 16.173 -17.784 -6.604 1.00 76.12 699 GLU A O 1
ATOM 5562 N N . ARG A 1 700 ? 15.100 -17.051 -8.437 1.00 75.19 700 ARG A N 1
ATOM 5563 C CA . ARG A 1 700 ? 14.393 -18.318 -8.697 1.00 75.19 700 ARG A CA 1
ATOM 5564 C C . ARG A 1 700 ? 15.331 -19.534 -8.684 1.00 75.19 700 ARG A C 1
ATOM 5566 O O . ARG A 1 700 ? 14.982 -20.563 -8.101 1.00 75.19 700 ARG A O 1
ATOM 5573 N N . ASP A 1 701 ? 16.507 -19.392 -9.296 1.00 83.94 701 ASP A N 1
ATOM 5574 C CA . ASP A 1 701 ? 17.496 -20.462 -9.467 1.00 83.94 701 ASP A CA 1
ATOM 5575 C C . ASP A 1 701 ? 18.741 -20.289 -8.569 1.00 83.94 701 ASP A C 1
ATOM 5577 O O . ASP A 1 701 ? 19.687 -21.069 -8.676 1.00 83.94 701 ASP A O 1
ATOM 5581 N N . ILE A 1 702 ? 18.735 -19.324 -7.638 1.00 89.62 702 ILE A N 1
ATOM 5582 C CA . ILE A 1 702 ? 19.830 -19.092 -6.683 1.00 89.62 702 ILE A CA 1
ATOM 5583 C C . ILE A 1 702 ? 19.284 -19.167 -5.255 1.00 89.62 702 ILE A C 1
ATOM 5585 O O . ILE A 1 702 ? 18.643 -18.240 -4.755 1.00 89.62 702 ILE A O 1
ATOM 5589 N N . TRP A 1 703 ? 19.547 -20.287 -4.575 1.00 96.81 703 TRP A N 1
ATOM 5590 C CA . TRP A 1 703 ? 19.066 -20.508 -3.209 1.00 96.81 703 TRP A CA 1
ATOM 5591 C C . TRP A 1 703 ? 20.009 -21.352 -2.342 1.00 96.81 703 TRP A C 1
ATOM 5593 O O . TRP A 1 703 ? 20.898 -22.062 -2.823 1.00 96.81 703 TRP A O 1
ATOM 5603 N N . ARG A 1 704 ? 19.807 -21.277 -1.024 1.00 97.75 704 ARG A N 1
ATOM 5604 C CA . ARG A 1 704 ? 20.544 -22.000 0.024 1.00 97.75 704 ARG A CA 1
ATOM 5605 C C . ARG A 1 704 ? 19.571 -22.634 1.012 1.00 97.75 704 ARG A C 1
ATOM 5607 O O . ARG A 1 704 ? 18.499 -22.093 1.258 1.00 97.75 704 ARG A O 1
ATOM 5614 N N . ARG A 1 705 ? 19.936 -23.767 1.615 1.00 98.38 705 ARG A N 1
ATOM 5615 C CA . ARG A 1 705 ? 19.213 -24.332 2.767 1.00 98.38 705 ARG A CA 1
ATOM 5616 C C . ARG A 1 705 ? 20.057 -24.241 4.017 1.00 98.38 705 ARG A C 1
ATOM 5618 O O . ARG A 1 705 ? 21.144 -24.809 4.060 1.00 98.38 705 ARG A O 1
ATOM 5625 N N . ILE A 1 706 ? 19.538 -23.600 5.056 1.00 98.19 706 ILE A N 1
ATOM 5626 C CA . ILE A 1 706 ? 20.227 -23.432 6.338 1.00 98.19 706 ILE A CA 1
ATOM 5627 C C . ILE A 1 706 ? 19.379 -24.052 7.442 1.00 98.19 706 ILE A C 1
ATOM 5629 O O . ILE A 1 706 ? 18.187 -23.784 7.555 1.00 98.19 706 ILE A O 1
ATOM 5633 N N . ALA A 1 707 ? 19.998 -24.871 8.292 1.00 97.50 707 ALA A N 1
ATOM 5634 C CA . ALA A 1 707 ? 19.374 -25.318 9.535 1.00 97.50 707 ALA A CA 1
ATOM 5635 C C . ALA A 1 707 ? 19.911 -24.519 10.722 1.00 97.50 707 ALA A C 1
ATOM 5637 O O . ALA A 1 707 ? 21.106 -24.592 11.034 1.00 97.50 707 ALA A O 1
ATOM 5638 N N . ALA A 1 708 ? 19.011 -23.815 11.404 1.00 97.25 708 ALA A N 1
ATOM 5639 C CA . ALA A 1 708 ? 19.283 -22.936 12.529 1.00 97.25 708 ALA A CA 1
ATOM 5640 C C . ALA A 1 708 ? 18.706 -23.510 13.837 1.00 97.25 708 ALA A C 1
ATOM 5642 O O . ALA A 1 708 ? 17.520 -23.849 13.895 1.00 97.25 708 ALA A O 1
ATOM 5643 N N . PRO A 1 709 ? 19.518 -23.667 14.901 1.00 96.50 709 PRO A N 1
ATOM 5644 C CA . PRO A 1 709 ? 18.994 -24.064 16.202 1.00 96.50 709 PRO A CA 1
ATOM 5645 C C . PRO A 1 709 ? 18.140 -22.936 16.792 1.00 96.50 709 PRO A C 1
ATOM 5647 O O . PRO A 1 709 ? 18.486 -21.768 16.645 1.00 96.50 709 PRO A O 1
ATOM 5650 N N . ALA A 1 710 ? 17.070 -23.277 17.514 1.00 94.50 710 ALA A N 1
ATOM 5651 C CA . ALA A 1 710 ? 16.154 -22.301 18.112 1.00 94.50 710 ALA A CA 1
ATOM 5652 C C . ALA A 1 710 ? 16.834 -21.244 18.999 1.00 94.50 710 ALA A C 1
ATOM 5654 O O . ALA A 1 710 ? 16.347 -20.130 19.127 1.00 94.50 710 ALA A O 1
ATOM 5655 N N . THR A 1 711 ? 17.960 -21.582 19.628 1.00 95.25 711 THR A N 1
ATOM 5656 C CA . THR A 1 711 ? 18.702 -20.665 20.503 1.00 95.25 711 THR A CA 1
ATOM 5657 C C . THR A 1 711 ? 19.632 -19.710 19.755 1.00 95.25 711 THR A C 1
ATOM 5659 O O . THR A 1 711 ? 20.228 -18.859 20.406 1.00 95.25 711 THR A O 1
ATOM 5662 N N . ALA A 1 712 ? 19.830 -19.883 18.443 1.00 96.81 712 ALA A N 1
ATOM 5663 C CA . ALA A 1 712 ? 20.615 -18.939 17.654 1.00 96.81 712 ALA A CA 1
ATOM 5664 C C . ALA A 1 712 ? 19.883 -17.599 17.559 1.00 96.81 712 ALA A C 1
ATOM 5666 O O . ALA A 1 712 ? 18.656 -17.580 17.468 1.00 96.81 712 ALA A O 1
ATOM 5667 N N . THR A 1 713 ? 20.634 -16.502 17.572 1.00 97.69 713 THR A N 1
ATOM 5668 C CA . THR A 1 713 ? 20.096 -15.156 17.334 1.00 97.69 713 THR A CA 1
ATOM 5669 C C . THR A 1 713 ? 19.846 -14.936 15.843 1.00 97.69 713 THR A C 1
ATOM 5671 O O . THR A 1 713 ? 20.380 -15.678 15.008 1.00 97.69 713 THR A O 1
ATOM 5674 N N . LEU A 1 714 ? 19.048 -13.928 15.492 1.00 97.62 714 LEU A N 1
ATOM 5675 C CA . LEU A 1 714 ? 18.880 -13.544 14.091 1.00 97.62 714 LEU A CA 1
ATOM 5676 C C . LEU A 1 714 ? 20.177 -12.988 13.492 1.00 97.62 714 LEU A C 1
ATOM 5678 O O . LEU A 1 714 ? 20.444 -13.279 12.334 1.00 97.62 714 LEU A O 1
ATOM 5682 N N . ASP A 1 715 ? 21.049 -12.353 14.280 1.00 97.12 715 ASP A N 1
ATOM 5683 C CA . ASP A 1 715 ? 22.423 -12.007 13.861 1.00 97.12 715 ASP A CA 1
ATOM 5684 C C . ASP A 1 715 ? 23.205 -13.226 13.359 1.00 97.12 715 ASP A C 1
ATOM 5686 O O . ASP A 1 715 ? 23.854 -13.206 12.317 1.00 97.12 715 ASP A O 1
ATOM 5690 N N . GLN A 1 716 ? 23.135 -14.337 14.099 1.00 97.88 716 GLN A N 1
ATOM 5691 C CA . GLN A 1 716 ? 23.825 -15.565 13.705 1.00 97.88 716 GLN A CA 1
ATOM 5692 C C . GLN A 1 716 ? 23.216 -16.184 12.447 1.00 97.88 716 GLN A C 1
ATOM 5694 O O . GLN A 1 716 ? 23.918 -16.887 11.717 1.00 97.88 716 GLN A O 1
ATOM 5699 N N . LEU A 1 717 ? 21.916 -15.977 12.219 1.00 98.19 717 LEU A N 1
ATOM 5700 C CA . LEU A 1 717 ? 21.252 -16.396 10.992 1.00 98.19 717 LEU A CA 1
ATOM 5701 C C . LEU A 1 717 ? 21.658 -15.501 9.817 1.00 98.19 717 LEU A C 1
ATOM 5703 O O . LEU A 1 717 ? 22.013 -16.054 8.783 1.00 98.19 717 LEU A O 1
ATOM 5707 N N . ALA A 1 718 ? 21.675 -14.175 9.988 1.00 97.81 718 ALA A N 1
ATOM 5708 C CA . ALA A 1 718 ? 22.137 -13.210 8.989 1.00 97.81 718 ALA A CA 1
ATOM 5709 C C . ALA A 1 718 ? 23.560 -13.536 8.535 1.00 97.81 718 ALA A C 1
ATOM 5711 O O . ALA A 1 718 ? 23.787 -13.765 7.351 1.00 97.81 718 ALA A O 1
ATOM 5712 N N . ALA A 1 719 ? 24.480 -13.713 9.487 1.00 97.69 719 ALA A N 1
ATOM 5713 C CA . ALA A 1 719 ? 25.857 -14.088 9.190 1.00 97.69 719 ALA A CA 1
ATOM 5714 C C . ALA A 1 719 ? 25.948 -15.382 8.359 1.00 97.69 719 ALA A C 1
ATOM 5716 O O . ALA A 1 719 ? 26.703 -15.463 7.398 1.00 97.69 719 ALA A O 1
ATOM 5717 N N . ALA A 1 720 ? 25.136 -16.393 8.689 1.00 98.19 720 ALA A N 1
ATOM 5718 C CA . ALA A 1 720 ? 25.113 -17.647 7.940 1.00 98.19 720 ALA A CA 1
ATOM 5719 C C . ALA A 1 720 ? 24.478 -17.522 6.545 1.00 98.19 720 ALA A C 1
ATOM 5721 O O . ALA A 1 720 ? 24.792 -18.337 5.678 1.00 98.19 720 ALA A O 1
ATOM 5722 N N . ILE A 1 721 ? 23.570 -16.562 6.340 1.00 98.06 721 ILE A N 1
ATOM 5723 C CA . ILE A 1 721 ? 23.017 -16.238 5.022 1.00 98.06 721 ILE A CA 1
ATOM 5724 C C . ILE A 1 721 ? 24.104 -15.581 4.173 1.00 98.06 721 ILE A C 1
ATOM 5726 O O . ILE A 1 721 ? 24.412 -16.116 3.112 1.00 98.06 721 ILE A O 1
ATOM 5730 N N . LEU A 1 722 ? 24.734 -14.512 4.664 1.00 97.75 722 LEU A N 1
ATOM 5731 C CA . LEU A 1 722 ? 25.790 -13.787 3.946 1.00 97.75 722 LEU A CA 1
ATOM 5732 C C . LEU A 1 722 ? 26.949 -14.718 3.564 1.00 97.75 722 LEU A C 1
ATOM 5734 O O . LEU A 1 722 ? 27.279 -14.836 2.385 1.00 97.75 722 LEU A O 1
ATOM 5738 N N . ASP A 1 723 ? 27.443 -15.521 4.514 1.00 97.06 723 ASP A N 1
ATOM 5739 C CA . ASP A 1 723 ? 28.482 -16.529 4.258 1.00 97.06 723 ASP A CA 1
ATOM 5740 C C . ASP A 1 723 ? 28.073 -17.532 3.161 1.00 97.06 723 ASP A C 1
ATOM 5742 O O . ASP A 1 723 ? 28.902 -17.991 2.374 1.00 97.06 723 ASP A O 1
ATOM 5746 N N . ALA A 1 724 ? 26.791 -17.915 3.100 1.00 97.00 724 ALA A N 1
ATOM 5747 C CA . ALA A 1 724 ? 26.302 -18.880 2.119 1.00 97.00 724 ALA A CA 1
ATOM 5748 C C . ALA A 1 724 ? 26.193 -18.293 0.703 1.00 97.00 724 ALA A C 1
ATOM 5750 O O . ALA A 1 724 ? 26.245 -19.056 -0.269 1.00 97.00 724 ALA A O 1
ATOM 5751 N N . PHE A 1 725 ? 26.044 -16.975 0.581 1.00 95.81 725 PHE A N 1
ATOM 5752 C CA . PHE A 1 725 ? 26.044 -16.246 -0.688 1.00 95.81 725 PHE A CA 1
ATOM 5753 C C . PHE A 1 725 ? 27.386 -15.559 -0.984 1.00 95.81 725 PHE A C 1
ATOM 5755 O O . PHE A 1 725 ? 27.488 -14.890 -1.999 1.00 95.81 725 PHE A O 1
ATOM 5762 N N . ALA A 1 726 ? 28.423 -15.799 -0.171 1.00 94.75 726 ALA A N 1
ATOM 5763 C CA . ALA A 1 726 ? 29.747 -15.188 -0.310 1.00 94.75 726 ALA A CA 1
ATOM 5764 C C . ALA A 1 726 ? 29.725 -13.647 -0.275 1.00 94.75 726 ALA A C 1
ATOM 5766 O O . ALA A 1 726 ? 30.524 -13.010 -0.954 1.00 94.75 726 ALA A O 1
ATOM 5767 N N . PHE A 1 727 ? 28.813 -13.080 0.517 1.00 94.81 727 PHE A N 1
ATOM 5768 C CA . PHE A 1 727 ? 28.749 -11.647 0.788 1.00 94.81 727 PHE A CA 1
ATOM 5769 C C . PHE A 1 727 ? 29.583 -11.305 2.028 1.00 94.81 727 PHE A C 1
ATOM 5771 O O . PHE A 1 727 ? 29.719 -12.119 2.950 1.00 94.81 727 PHE A O 1
ATOM 5778 N N . ASP A 1 728 ? 30.106 -10.087 2.051 1.00 91.56 728 ASP A N 1
ATOM 5779 C CA . ASP A 1 728 ? 30.740 -9.465 3.202 1.00 91.56 728 ASP A CA 1
ATOM 5780 C C . ASP A 1 728 ? 29.694 -9.042 4.256 1.00 91.56 728 ASP A C 1
ATOM 5782 O O . ASP A 1 728 ? 28.487 -9.203 4.076 1.00 91.56 728 ASP A O 1
ATOM 5786 N N . HIS A 1 729 ? 30.163 -8.601 5.429 1.00 91.81 729 HIS A N 1
ATOM 5787 C CA . HIS A 1 729 ? 29.334 -8.285 6.612 1.00 91.81 729 HIS A CA 1
ATOM 5788 C C . HIS A 1 729 ? 29.463 -6.803 6.998 1.00 91.81 729 HIS A C 1
ATOM 5790 O O . HIS A 1 729 ? 29.563 -6.451 8.174 1.00 91.81 729 HIS A O 1
ATOM 5796 N N . ASP A 1 730 ? 29.579 -5.944 5.998 1.00 87.75 730 ASP A N 1
ATOM 5797 C CA . ASP A 1 730 ? 29.945 -4.533 6.090 1.00 87.75 730 ASP A CA 1
ATOM 5798 C C . ASP A 1 730 ? 28.749 -3.574 6.160 1.00 87.75 730 ASP A C 1
ATOM 5800 O O . ASP A 1 730 ? 28.924 -2.422 6.567 1.00 87.75 730 ASP A O 1
ATOM 5804 N N . HIS A 1 731 ? 27.536 -4.056 5.870 1.00 89.75 731 HIS A N 1
ATOM 5805 C CA . HIS A 1 731 ? 26.321 -3.241 5.861 1.00 89.75 731 HIS A CA 1
ATOM 5806 C C . HIS A 1 731 ? 25.274 -3.649 6.909 1.00 89.75 731 HIS A C 1
ATOM 5808 O O . HIS A 1 731 ? 25.287 -4.738 7.489 1.00 89.75 731 HIS A O 1
ATOM 5814 N N . LEU A 1 732 ? 24.340 -2.725 7.163 1.00 88.19 732 LEU A N 1
ATOM 5815 C CA . LEU A 1 732 ? 23.195 -2.928 8.052 1.00 88.19 732 LEU A CA 1
ATOM 5816 C C . LEU A 1 732 ? 22.145 -3.843 7.414 1.00 88.19 732 LEU A C 1
ATOM 5818 O O . LEU A 1 732 ? 22.055 -3.963 6.193 1.00 88.19 732 LEU A O 1
ATOM 5822 N N . TYR A 1 733 ? 21.332 -4.475 8.259 1.00 88.75 733 TYR A N 1
ATOM 5823 C CA . TYR A 1 733 ? 20.293 -5.396 7.817 1.00 88.75 733 TYR A CA 1
ATOM 5824 C C . TYR A 1 733 ? 19.082 -5.440 8.748 1.00 88.75 733 TYR A C 1
ATOM 5826 O O . TYR A 1 733 ? 19.115 -4.968 9.885 1.00 88.75 733 TYR A O 1
ATOM 5834 N N . SER A 1 734 ? 17.996 -6.038 8.265 1.00 90.81 734 SER A N 1
ATOM 5835 C CA . SER A 1 734 ? 16.800 -6.335 9.056 1.00 90.81 734 SER A CA 1
ATOM 5836 C C . SER A 1 734 ? 16.132 -7.628 8.585 1.00 90.81 734 SER A C 1
ATOM 5838 O O . SER A 1 734 ? 16.285 -8.045 7.437 1.00 90.81 734 SER A O 1
ATOM 5840 N N . PHE A 1 735 ? 15.376 -8.274 9.472 1.00 94.31 735 PHE A N 1
ATOM 5841 C CA . PHE A 1 735 ? 14.431 -9.328 9.104 1.00 94.31 735 PHE A CA 1
ATOM 5842 C C . PHE A 1 735 ? 13.015 -8.777 9.171 1.00 94.31 735 PHE A C 1
ATOM 5844 O O . PHE A 1 735 ? 12.637 -8.216 10.193 1.00 94.31 735 PHE A O 1
ATOM 5851 N N . ARG A 1 736 ? 12.222 -8.974 8.120 1.00 89.19 736 ARG A N 1
ATOM 5852 C CA . ARG A 1 736 ? 10.834 -8.512 8.041 1.00 89.19 736 ARG A CA 1
ATOM 5853 C C . ARG A 1 736 ? 9.887 -9.692 7.892 1.00 89.19 736 ARG A C 1
ATOM 5855 O O . ARG A 1 736 ? 10.099 -10.549 7.036 1.00 89.19 736 ARG A O 1
ATOM 5862 N N . PHE A 1 737 ? 8.860 -9.765 8.724 1.00 87.50 737 PHE A N 1
ATOM 5863 C CA . PHE A 1 737 ? 7.820 -10.792 8.649 1.00 87.50 737 PHE A CA 1
ATOM 5864 C C . PHE A 1 737 ? 6.514 -10.265 9.215 1.00 87.50 737 PHE A C 1
ATOM 5866 O O . PHE A 1 737 ? 6.509 -9.283 9.942 1.00 87.50 737 PHE A O 1
ATOM 5873 N N . GLU A 1 738 ? 5.417 -10.954 8.937 1.00 84.00 738 GLU A N 1
ATOM 5874 C CA . GLU A 1 738 ? 4.137 -10.602 9.537 1.00 84.00 738 GLU A CA 1
ATOM 5875 C C . GLU A 1 738 ? 3.910 -11.300 10.866 1.00 84.00 738 GLU A C 1
ATOM 5877 O O . GLU A 1 738 ? 4.163 -12.501 11.030 1.00 84.00 738 GLU A O 1
ATOM 5882 N N . ASP A 1 739 ? 3.365 -10.547 11.812 1.00 84.62 739 ASP A N 1
ATOM 5883 C CA . ASP A 1 739 ? 2.840 -11.128 13.029 1.00 84.62 739 ASP A CA 1
ATOM 5884 C C . ASP A 1 739 ? 1.542 -11.921 12.779 1.00 84.62 739 ASP A C 1
ATOM 5886 O O . ASP A 1 739 ? 1.062 -12.125 11.661 1.00 84.62 739 ASP A O 1
ATOM 5890 N N . ARG A 1 740 ? 0.939 -12.414 13.862 1.00 84.88 740 ARG A N 1
ATOM 5891 C CA . ARG A 1 740 ? -0.289 -13.213 13.772 1.00 84.88 740 ARG A CA 1
ATOM 5892 C C . ARG A 1 740 ? -1.509 -12.427 13.277 1.00 84.88 740 ARG A C 1
ATOM 5894 O O . ARG A 1 740 ? -2.471 -13.062 12.842 1.00 84.88 740 ARG A O 1
ATOM 5901 N N . PHE A 1 741 ? -1.502 -11.104 13.411 1.00 87.44 741 PHE A N 1
ATOM 5902 C CA . PHE A 1 741 ? -2.587 -10.217 13.003 1.00 87.44 741 PHE A CA 1
ATOM 5903 C C . PHE A 1 741 ? -2.420 -9.809 11.534 1.00 87.44 741 PHE A C 1
ATOM 5905 O O . PHE A 1 741 ? -3.416 -9.620 10.836 1.00 87.44 741 PHE A O 1
ATOM 5912 N N . GLY A 1 742 ? -1.190 -9.838 11.016 1.00 84.06 742 GLY A N 1
ATOM 5913 C CA . GLY A 1 742 ? -0.829 -9.443 9.655 1.00 84.06 742 GLY A CA 1
ATOM 5914 C C . GLY A 1 742 ? -0.094 -8.124 9.567 1.00 84.06 742 GLY A C 1
ATOM 5915 O O . GLY A 1 742 ? -0.077 -7.562 8.482 1.00 84.06 742 GLY A O 1
ATOM 5916 N N . LEU A 1 743 ? 0.423 -7.623 10.686 1.00 83.00 743 LEU A N 1
ATOM 5917 C CA . LEU A 1 743 ? 1.236 -6.416 10.709 1.00 83.00 743 LEU A CA 1
ATOM 5918 C C . LEU A 1 743 ? 2.673 -6.773 10.375 1.00 83.00 743 LEU A C 1
ATOM 5920 O O . LEU A 1 743 ? 3.193 -7.771 10.894 1.00 83.00 743 LEU A O 1
ATOM 5924 N N . SER A 1 744 ? 3.320 -5.948 9.560 1.00 81.94 744 SER A N 1
ATOM 5925 C CA . SER A 1 744 ? 4.747 -6.089 9.309 1.00 81.94 744 SER A CA 1
ATOM 5926 C C . SER A 1 744 ? 5.553 -5.774 10.565 1.00 81.94 744 SER A C 1
ATOM 5928 O O . SER A 1 744 ? 5.455 -4.706 11.161 1.00 81.94 744 SER A O 1
ATOM 5930 N N . ILE A 1 745 ? 6.407 -6.716 10.948 1.00 84.56 745 ILE A N 1
ATOM 5931 C CA . ILE A 1 745 ? 7.386 -6.583 12.019 1.00 84.56 745 ILE A CA 1
ATOM 5932 C C . ILE A 1 745 ? 8.772 -6.583 11.395 1.00 84.56 745 ILE A C 1
ATOM 5934 O O . ILE A 1 745 ? 9.132 -7.516 10.672 1.00 84.56 745 ILE A O 1
ATOM 5938 N N . ALA A 1 746 ? 9.566 -5.567 11.722 1.00 86.81 746 ALA A N 1
ATOM 5939 C CA . ALA A 1 746 ? 10.990 -5.530 11.432 1.00 86.81 746 ALA A CA 1
ATOM 5940 C C . ALA A 1 746 ? 11.790 -5.867 12.698 1.00 86.81 746 ALA A C 1
ATOM 5942 O O . ALA A 1 746 ? 11.566 -5.297 13.762 1.00 86.81 746 ALA A O 1
ATOM 5943 N N . VAL A 1 747 ? 12.729 -6.804 12.585 1.00 90.69 747 VAL A N 1
ATOM 5944 C CA . VAL A 1 747 ? 13.768 -7.045 13.587 1.00 90.69 747 VAL A CA 1
ATOM 5945 C C . VAL A 1 747 ? 15.069 -6.495 13.032 1.00 90.69 747 VAL A C 1
ATOM 5947 O O . VAL A 1 747 ? 15.575 -6.974 12.015 1.00 90.69 747 VAL A O 1
ATOM 5950 N N . ASN A 1 748 ? 15.589 -5.478 13.698 1.00 89.06 748 ASN A N 1
ATOM 5951 C CA . ASN A 1 748 ? 16.573 -4.556 13.161 1.00 89.06 748 ASN A CA 1
ATOM 5952 C C . ASN A 1 748 ? 17.983 -4.848 13.666 1.00 89.06 748 ASN A C 1
ATOM 5954 O O . ASN A 1 748 ? 18.179 -5.288 14.803 1.00 89.06 748 ASN A O 1
ATOM 5958 N N . HIS A 1 749 ? 18.983 -4.538 12.842 1.00 88.62 749 HIS A N 1
ATOM 5959 C CA . HIS A 1 749 ? 20.361 -4.484 13.309 1.00 88.62 749 HIS A CA 1
ATOM 5960 C C . HIS A 1 749 ? 20.486 -3.497 14.479 1.00 88.62 749 HIS A C 1
ATOM 5962 O O . HIS A 1 749 ? 19.970 -2.381 14.418 1.00 88.62 749 HIS A O 1
ATOM 5968 N N . HIS A 1 750 ? 21.218 -3.876 15.531 1.00 87.00 750 HIS A N 1
ATOM 5969 C CA . HIS A 1 750 ? 21.319 -3.100 16.777 1.00 87.00 750 HIS A CA 1
ATOM 5970 C C . HIS A 1 750 ? 21.774 -1.637 16.580 1.00 87.00 750 HIS A C 1
ATOM 5972 O O . HIS A 1 750 ? 21.423 -0.756 17.363 1.00 87.00 750 HIS A O 1
ATOM 5978 N N . ALA A 1 751 ? 22.538 -1.366 15.517 1.00 84.19 751 ALA A N 1
ATOM 5979 C CA . ALA A 1 751 ? 23.006 -0.025 15.172 1.00 84.19 751 ALA A CA 1
ATOM 5980 C C . ALA A 1 751 ? 21.887 0.944 14.744 1.00 84.19 751 ALA A C 1
ATOM 5982 O O . ALA A 1 751 ? 22.095 2.150 14.837 1.00 84.19 751 ALA A O 1
ATOM 5983 N N . LEU A 1 752 ? 20.715 0.446 14.326 1.00 76.69 752 LEU A N 1
ATOM 5984 C CA . LEU A 1 752 ? 19.556 1.286 13.991 1.00 76.69 752 LEU A CA 1
ATOM 5985 C C . LEU A 1 752 ? 18.863 1.874 15.222 1.00 76.69 752 LEU A C 1
ATOM 5987 O O . LEU A 1 752 ? 18.035 2.760 15.079 1.00 76.69 752 LEU A O 1
ATOM 5991 N N . GLN A 1 753 ? 19.199 1.402 16.428 1.00 77.19 753 GLN A N 1
ATOM 5992 C CA . GLN A 1 753 ? 18.620 1.865 17.698 1.00 77.19 753 GLN A CA 1
ATOM 5993 C C . GLN A 1 753 ? 17.083 1.769 17.785 1.00 77.19 753 GLN A C 1
ATOM 5995 O O . GLN A 1 753 ? 16.482 2.311 18.707 1.00 77.19 753 GLN A O 1
ATOM 6000 N N . GLU A 1 754 ? 16.461 0.999 16.894 1.00 74.25 754 GLU A N 1
ATOM 6001 C CA . GLU A 1 754 ? 15.028 0.729 16.849 1.00 74.25 754 GLU A CA 1
ATOM 6002 C C . GLU A 1 754 ? 14.766 -0.757 17.138 1.00 74.25 754 GLU A C 1
ATOM 6004 O O . GLU A 1 754 ? 15.117 -1.628 16.341 1.00 74.25 754 GLU A O 1
ATOM 6009 N N . SER A 1 755 ? 14.194 -1.064 18.306 1.00 78.94 755 SER A N 1
ATOM 6010 C CA . SER A 1 755 ? 13.898 -2.445 18.713 1.00 78.94 755 SER A CA 1
ATOM 6011 C C . SER A 1 755 ? 12.685 -3.012 17.955 1.00 78.94 755 SER A C 1
ATOM 6013 O O . SER A 1 755 ? 11.803 -2.229 17.609 1.00 78.94 755 SER A O 1
ATOM 6015 N N . PRO A 1 756 ? 12.542 -4.343 17.802 1.00 88.31 756 PRO A N 1
ATOM 6016 C CA . PRO A 1 756 ? 13.376 -5.409 18.364 1.00 88.31 756 PRO A CA 1
ATOM 6017 C C . PRO A 1 756 ? 14.707 -5.596 17.624 1.00 88.31 756 PRO A C 1
ATOM 6019 O O . PRO A 1 756 ? 14.793 -5.403 16.416 1.00 88.31 756 PRO A O 1
ATOM 6022 N N . PHE A 1 757 ? 15.745 -6.029 18.348 1.00 92.81 757 PHE A N 1
ATOM 6023 C CA . PHE A 1 757 ? 17.093 -6.185 17.792 1.00 92.81 757 PHE A CA 1
ATOM 6024 C C . PHE A 1 757 ? 17.430 -7.627 17.395 1.00 92.81 757 PHE A C 1
ATOM 6026 O O . PHE A 1 757 ? 17.039 -8.592 18.067 1.00 92.81 757 PHE A O 1
ATOM 6033 N N . THR A 1 758 ? 18.188 -7.788 16.310 1.00 94.81 758 THR A N 1
ATOM 6034 C CA . THR A 1 758 ? 18.585 -9.091 15.748 1.00 94.81 758 THR A CA 1
ATOM 6035 C C . THR A 1 758 ? 19.562 -9.874 16.631 1.00 94.81 758 THR A C 1
ATOM 6037 O O . THR A 1 758 ? 19.564 -11.110 16.601 1.00 94.81 758 THR A O 1
ATOM 6040 N N . ASP A 1 759 ? 20.335 -9.190 17.476 1.00 94.56 759 ASP A N 1
ATOM 6041 C CA . ASP A 1 759 ? 21.266 -9.772 18.451 1.00 94.56 759 ASP A CA 1
ATOM 6042 C C . ASP A 1 759 ? 20.561 -10.294 19.720 1.00 94.56 759 ASP A C 1
ATOM 6044 O O . ASP A 1 759 ? 21.105 -11.130 20.447 1.00 94.56 759 ASP A O 1
ATOM 6048 N N . GLN A 1 760 ? 19.327 -9.847 19.962 1.00 94.19 760 GLN A N 1
ATOM 6049 C CA . GLN A 1 760 ? 18.501 -10.213 21.118 1.00 94.19 760 GLN A CA 1
ATOM 6050 C C . GLN A 1 760 ? 17.372 -11.183 20.757 1.00 94.19 760 GLN A C 1
ATOM 6052 O O . GLN A 1 760 ? 16.962 -12.000 21.585 1.00 94.19 760 GLN A O 1
ATOM 6057 N N . THR A 1 761 ? 16.898 -11.135 19.514 1.00 94.56 761 THR A N 1
ATOM 6058 C CA . THR A 1 761 ? 15.821 -11.997 19.019 1.00 94.56 761 THR A CA 1
ATOM 6059 C C . THR A 1 761 ? 16.375 -13.349 18.594 1.00 94.56 761 THR A C 1
ATOM 6061 O O . THR A 1 761 ? 17.310 -13.426 17.791 1.00 94.56 761 THR A O 1
ATOM 6064 N N . ARG A 1 762 ? 15.804 -14.448 19.101 1.00 96.31 762 ARG A N 1
ATOM 6065 C CA . ARG A 1 762 ? 16.233 -15.798 18.716 1.00 96.31 762 ARG A CA 1
ATOM 6066 C C . ARG A 1 762 ? 15.360 -16.345 17.601 1.00 96.31 762 ARG A C 1
ATOM 6068 O O . ARG A 1 762 ? 14.162 -16.095 17.533 1.00 96.31 762 ARG A O 1
ATOM 6075 N N . VAL A 1 763 ? 15.942 -17.227 16.797 1.00 95.69 763 VAL A N 1
ATOM 6076 C CA . VAL A 1 763 ? 15.240 -18.020 15.778 1.00 95.69 763 VAL A CA 1
ATOM 6077 C C . VAL A 1 763 ? 14.030 -18.750 16.381 1.00 95.69 763 VAL A C 1
ATOM 6079 O O . VAL A 1 763 ? 12.995 -18.874 15.735 1.00 95.69 763 VAL A O 1
ATOM 6082 N N . GLY A 1 764 ? 14.156 -19.198 17.634 1.00 93.38 764 GLY A N 1
ATOM 6083 C CA . GLY A 1 764 ? 13.126 -19.823 18.465 1.00 93.38 764 GLY A CA 1
ATOM 6084 C C . GLY A 1 764 ? 11.902 -18.969 18.773 1.00 93.38 764 GLY A C 1
ATOM 6085 O O . GLY A 1 764 ? 10.831 -19.539 18.992 1.00 93.38 764 GLY A O 1
ATOM 6086 N N . ASP A 1 765 ? 12.070 -17.647 18.780 1.00 92.44 765 ASP A N 1
ATOM 6087 C CA . ASP A 1 765 ? 11.037 -16.666 19.119 1.00 92.44 765 ASP A CA 1
ATOM 6088 C C . ASP A 1 765 ? 10.175 -16.292 17.898 1.00 92.44 765 ASP A C 1
ATOM 6090 O O . ASP A 1 765 ? 9.067 -15.789 18.057 1.00 92.44 765 ASP A O 1
ATOM 6094 N N . LEU A 1 766 ? 10.642 -16.593 16.677 1.00 90.94 766 LEU A N 1
ATOM 6095 C CA . LEU A 1 766 ? 9.903 -16.302 15.448 1.00 90.94 766 LEU A CA 1
ATOM 6096 C C . LEU A 1 766 ? 8.577 -17.089 15.393 1.00 90.94 766 LEU A C 1
ATOM 6098 O O . LEU A 1 766 ? 8.612 -18.326 15.504 1.00 90.94 766 LEU A O 1
ATOM 6102 N N . PRO A 1 767 ? 7.433 -16.425 15.119 1.00 86.75 767 PRO A N 1
ATOM 6103 C CA . PRO A 1 767 ? 6.101 -17.040 15.093 1.00 86.75 767 PRO A CA 1
ATOM 6104 C C . PRO A 1 767 ? 5.800 -17.844 13.809 1.00 86.75 767 PRO A C 1
ATOM 6106 O O . PRO A 1 767 ? 4.639 -18.167 13.536 1.00 86.75 767 PRO A O 1
ATOM 6109 N N . LEU A 1 768 ? 6.832 -18.192 13.035 1.00 87.31 768 LEU A N 1
ATOM 6110 C CA . LEU A 1 768 ? 6.730 -18.866 11.740 1.00 87.31 768 LEU A CA 1
ATOM 6111 C C . LEU A 1 768 ? 6.365 -20.351 11.879 1.00 87.31 768 LEU A C 1
ATOM 6113 O O . LEU A 1 768 ? 6.906 -21.074 12.722 1.00 87.31 768 LEU A O 1
ATOM 6117 N N . GLN A 1 769 ? 5.490 -20.822 10.994 1.00 85.62 769 GLN A N 1
ATOM 6118 C CA . GLN A 1 769 ? 5.166 -22.229 10.764 1.00 85.62 769 GLN A CA 1
ATOM 6119 C C . GLN A 1 769 ? 5.749 -22.714 9.427 1.00 85.62 769 GLN A C 1
ATOM 6121 O O . GLN A 1 769 ? 6.071 -21.901 8.561 1.00 85.62 769 GLN A O 1
ATOM 6126 N N . PRO A 1 770 ? 5.899 -24.037 9.217 1.00 89.56 770 PRO A N 1
ATOM 6127 C CA . PRO A 1 770 ? 6.288 -24.567 7.914 1.00 89.56 770 PRO A CA 1
ATOM 6128 C C . PRO A 1 770 ? 5.401 -24.031 6.780 1.00 89.56 770 PRO A C 1
ATOM 6130 O O . PRO A 1 770 ? 4.179 -24.184 6.815 1.00 89.56 770 PRO A O 1
ATOM 6133 N N . GLY A 1 771 ? 6.033 -23.428 5.776 1.00 83.50 771 GLY A N 1
ATOM 6134 C CA . GLY A 1 771 ? 5.398 -22.744 4.652 1.00 83.50 771 GLY A CA 1
ATOM 6135 C C . GLY A 1 771 ? 5.407 -21.218 4.761 1.00 83.50 771 GLY A C 1
ATOM 6136 O O . GLY A 1 771 ? 5.337 -20.568 3.718 1.00 83.50 771 GLY A O 1
ATOM 6137 N N . ASP A 1 772 ? 5.539 -20.660 5.967 1.00 85.31 772 ASP A N 1
ATOM 6138 C CA . ASP A 1 772 ? 5.612 -19.214 6.180 1.00 85.31 772 ASP A CA 1
ATOM 6139 C C . ASP A 1 772 ? 6.973 -18.655 5.732 1.00 85.31 772 ASP A C 1
ATOM 6141 O O . ASP A 1 772 ? 7.994 -19.359 5.698 1.00 85.31 772 ASP A O 1
ATOM 6145 N N . THR A 1 773 ? 6.977 -17.370 5.391 1.00 87.75 773 THR A N 1
ATOM 6146 C CA . THR A 1 773 ? 8.125 -16.650 4.834 1.00 87.75 773 THR A CA 1
ATOM 6147 C C . THR A 1 773 ? 8.444 -15.404 5.647 1.00 87.75 773 THR A C 1
ATOM 6149 O O . THR A 1 773 ? 7.554 -14.776 6.212 1.00 87.75 773 THR A O 1
ATOM 6152 N N . MET A 1 774 ? 9.719 -15.030 5.654 1.00 92.88 774 MET A N 1
ATOM 6153 C CA . MET A 1 774 ? 10.216 -13.725 6.078 1.00 92.88 774 MET A CA 1
ATOM 6154 C C . MET A 1 774 ? 11.225 -13.212 5.048 1.00 92.88 774 MET A C 1
ATOM 6156 O O . MET A 1 774 ? 11.808 -14.009 4.314 1.00 92.88 774 MET A O 1
ATOM 6160 N N . THR A 1 775 ? 11.460 -11.910 5.009 1.00 91.62 775 THR A N 1
ATOM 6161 C CA . THR A 1 775 ? 12.480 -11.290 4.158 1.00 91.62 775 THR A CA 1
ATOM 6162 C C . THR A 1 775 ? 13.693 -10.945 5.006 1.00 91.62 775 THR A C 1
ATOM 6164 O O . THR A 1 775 ? 13.552 -10.379 6.086 1.00 91.62 775 THR A O 1
ATOM 6167 N N . PHE A 1 776 ? 14.887 -11.282 4.530 1.00 95.81 776 PHE A N 1
ATOM 6168 C CA . PHE A 1 776 ? 16.136 -10.741 5.054 1.00 95.81 776 PHE A CA 1
ATOM 6169 C C . PHE A 1 776 ? 16.592 -9.622 4.118 1.00 95.81 776 PHE A C 1
ATOM 6171 O O . PHE A 1 776 ? 16.875 -9.880 2.951 1.00 95.81 776 PHE A O 1
ATOM 6178 N N . PHE A 1 777 ? 16.586 -8.393 4.627 1.00 86.19 777 PHE A N 1
ATOM 6179 C CA . PHE A 1 777 ? 16.958 -7.185 3.900 1.00 86.19 777 PHE A CA 1
ATOM 6180 C C . PHE A 1 777 ? 18.365 -6.770 4.317 1.00 86.19 777 PHE A C 1
ATOM 6182 O O . PHE A 1 777 ? 18.576 -6.481 5.496 1.00 86.19 777 PHE A O 1
ATOM 6189 N N . TYR A 1 778 ? 19.310 -6.778 3.383 1.00 88.44 778 TYR A N 1
ATOM 6190 C CA . TYR A 1 778 ? 20.729 -6.514 3.611 1.00 88.44 778 TYR A CA 1
ATOM 6191 C C . TYR A 1 778 ? 21.194 -5.353 2.741 1.00 88.44 778 TYR A C 1
ATOM 6193 O O . TYR A 1 778 ? 20.824 -5.290 1.576 1.00 88.44 778 TYR A O 1
ATOM 6201 N N . ASP A 1 779 ? 22.016 -4.475 3.314 1.00 80.88 779 ASP A N 1
ATOM 6202 C CA . ASP A 1 779 ? 22.514 -3.262 2.672 1.00 80.88 779 ASP A CA 1
ATOM 6203 C C . ASP A 1 779 ? 21.396 -2.322 2.215 1.00 80.88 779 ASP A C 1
ATOM 6205 O O . ASP A 1 779 ? 20.776 -2.491 1.175 1.00 80.88 779 ASP A O 1
ATOM 6209 N N . PHE A 1 780 ? 21.107 -1.300 3.015 1.00 70.81 780 PHE A N 1
ATOM 6210 C CA . PHE A 1 780 ? 20.002 -0.388 2.714 1.00 70.81 780 PHE A CA 1
ATOM 6211 C C . PHE A 1 780 ? 20.291 0.563 1.546 1.00 70.81 780 PHE A C 1
ATOM 6213 O O . PHE A 1 780 ? 19.351 1.195 1.066 1.00 70.81 780 PHE A O 1
ATOM 6220 N N . GLY A 1 781 ? 21.548 0.649 1.091 1.00 60.75 781 GLY A N 1
ATOM 6221 C CA . GLY A 1 781 ? 21.901 1.328 -0.155 1.00 60.75 781 GLY A CA 1
ATOM 6222 C C . GLY A 1 781 ? 21.495 0.488 -1.364 1.00 60.75 781 GLY A C 1
ATOM 6223 O O . GLY A 1 781 ? 20.625 0.897 -2.131 1.00 60.75 781 GLY A O 1
ATOM 6224 N N . ASP A 1 782 ? 22.053 -0.719 -1.466 1.00 66.88 782 ASP A N 1
ATOM 6225 C CA . ASP A 1 782 ? 21.882 -1.595 -2.638 1.00 66.88 782 ASP A CA 1
ATOM 6226 C C . ASP A 1 782 ? 20.632 -2.490 -2.579 1.00 66.88 782 ASP A C 1
ATOM 6228 O O . ASP A 1 782 ? 20.225 -3.091 -3.571 1.00 66.88 782 ASP A O 1
ATOM 6232 N N . GLN A 1 783 ? 19.968 -2.527 -1.425 1.00 75.38 783 GLN A N 1
ATOM 6233 C CA . GLN A 1 783 ? 18.659 -3.131 -1.192 1.00 75.38 783 GLN A CA 1
ATOM 6234 C C . GLN A 1 783 ? 18.570 -4.635 -1.499 1.00 75.38 783 GLN A C 1
ATOM 6236 O O . GLN A 1 783 ? 17.575 -5.101 -2.062 1.00 75.38 783 GLN A O 1
ATOM 6241 N N . TRP A 1 784 ? 19.560 -5.427 -1.079 1.00 79.88 784 TRP A N 1
ATOM 6242 C CA . TRP A 1 784 ? 19.520 -6.881 -1.252 1.00 79.88 784 TRP A CA 1
ATOM 6243 C C . TRP A 1 784 ? 18.373 -7.517 -0.451 1.00 79.88 784 TRP A C 1
ATOM 6245 O O . TRP A 1 784 ? 18.303 -7.405 0.775 1.00 79.88 784 TRP A O 1
ATOM 6255 N N . GLU A 1 785 ? 17.488 -8.251 -1.133 1.00 83.56 785 GLU A N 1
ATOM 6256 C CA . GLU A 1 785 ? 16.328 -8.918 -0.528 1.00 83.56 785 GLU A CA 1
ATOM 6257 C C . GLU A 1 785 ? 16.387 -10.437 -0.712 1.00 83.56 785 GLU A C 1
ATOM 6259 O O . GLU A 1 785 ? 16.281 -10.968 -1.815 1.00 83.56 785 GLU A O 1
ATOM 6264 N N . PHE A 1 786 ? 16.504 -11.162 0.401 1.00 90.75 786 PHE A N 1
ATOM 6265 C CA . PHE A 1 786 ? 16.478 -12.620 0.416 1.00 90.75 786 PHE A CA 1
ATOM 6266 C C . PHE A 1 786 ? 15.141 -13.119 0.969 1.00 90.75 786 PHE A C 1
ATOM 6268 O O . PHE A 1 786 ? 14.782 -12.837 2.115 1.00 90.75 786 PHE A O 1
ATOM 6275 N N . LEU A 1 787 ? 14.432 -13.947 0.201 1.00 91.25 787 LEU A N 1
ATOM 6276 C CA . LEU A 1 787 ? 13.240 -14.645 0.675 1.00 91.25 787 LEU A CA 1
ATOM 6277 C C . LEU A 1 787 ? 13.648 -15.838 1.547 1.00 91.25 787 LEU A C 1
ATOM 6279 O O . LEU A 1 787 ? 14.224 -16.813 1.059 1.00 91.25 787 LEU A O 1
ATOM 6283 N N . VAL A 1 788 ? 13.307 -15.796 2.832 1.00 95.75 788 VAL A N 1
ATOM 6284 C CA . VAL A 1 788 ? 13.607 -16.834 3.823 1.00 95.75 788 VAL A CA 1
ATOM 6285 C C . VAL A 1 788 ? 12.329 -17.599 4.173 1.00 95.75 788 VAL A C 1
ATOM 6287 O O . VAL A 1 788 ? 11.501 -17.151 4.961 1.00 95.75 788 VAL A O 1
ATOM 6290 N N . GLN A 1 789 ? 12.169 -18.793 3.610 1.00 94.12 789 GLN A N 1
ATOM 6291 C CA . GLN A 1 789 ? 11.019 -19.665 3.847 1.00 94.12 789 GLN A CA 1
ATOM 6292 C C . GLN A 1 789 ? 11.337 -20.742 4.885 1.00 94.12 789 GLN A C 1
ATOM 6294 O O . GLN A 1 789 ? 12.325 -21.464 4.747 1.00 94.12 789 GLN A O 1
ATOM 6299 N N . LEU A 1 790 ? 10.477 -20.923 5.889 1.00 94.56 790 LEU A N 1
ATOM 6300 C CA . LEU A 1 790 ? 10.574 -22.052 6.814 1.00 94.56 790 LEU A CA 1
ATOM 6301 C C . LEU A 1 790 ? 10.030 -23.325 6.144 1.00 94.56 790 LEU A C 1
ATOM 6303 O O . LEU A 1 790 ? 8.826 -23.471 5.971 1.00 94.56 790 LEU A O 1
ATOM 6307 N N . GLU A 1 791 ? 10.893 -24.277 5.783 1.00 94.38 791 GLU A N 1
ATOM 6308 C CA . GLU A 1 791 ? 10.470 -25.544 5.159 1.00 94.38 791 GLU A CA 1
ATOM 6309 C C . GLU A 1 791 ? 10.063 -26.588 6.214 1.00 94.38 791 GLU A C 1
ATOM 6311 O O . GLU A 1 791 ? 9.060 -27.285 6.057 1.00 94.38 791 GLU A O 1
ATOM 6316 N N . HIS A 1 792 ? 10.844 -26.721 7.295 1.00 94.00 792 HIS A N 1
ATOM 6317 C CA . HIS A 1 792 ? 10.665 -27.794 8.279 1.00 94.00 792 HIS A CA 1
ATOM 6318 C C . HIS A 1 792 ? 11.050 -27.391 9.708 1.00 94.00 792 HIS A C 1
ATOM 6320 O O . HIS A 1 792 ? 11.989 -26.623 9.930 1.00 94.00 792 HIS A O 1
ATOM 6326 N N . LEU A 1 793 ? 10.357 -28.004 10.674 1.00 94.00 793 LEU A N 1
ATOM 6327 C CA . LEU A 1 793 ? 10.726 -28.041 12.089 1.00 94.00 793 LEU A CA 1
ATOM 6328 C C . LEU A 1 793 ? 11.302 -29.424 12.412 1.00 94.00 793 LEU A C 1
ATOM 6330 O O . LEU A 1 793 ? 10.584 -30.424 12.417 1.00 94.00 793 LEU A O 1
ATOM 6334 N N . ASP A 1 794 ? 12.607 -29.482 12.653 1.00 92.50 794 ASP A N 1
ATOM 6335 C CA . ASP A 1 794 ? 13.317 -30.698 13.037 1.00 92.50 794 ASP A CA 1
ATOM 6336 C C . ASP A 1 794 ? 13.395 -30.815 14.576 1.00 92.50 794 ASP A C 1
ATOM 6338 O O . ASP A 1 794 ? 13.455 -29.798 15.277 1.00 92.50 794 ASP A O 1
ATOM 6342 N N . PRO A 1 795 ? 13.462 -32.038 15.143 1.00 91.81 795 PRO A N 1
ATOM 6343 C CA . PRO A 1 795 ? 13.616 -32.222 16.583 1.00 91.81 795 PRO A CA 1
ATOM 6344 C C . PRO A 1 795 ? 14.826 -31.461 17.157 1.00 91.81 795 PRO A C 1
ATOM 6346 O O . PRO A 1 795 ? 15.866 -31.377 16.491 1.00 91.81 795 PRO A O 1
ATOM 6349 N N . PRO A 1 796 ? 14.744 -30.964 18.408 1.00 87.62 796 PRO A N 1
ATOM 6350 C CA . PRO A 1 796 ? 15.844 -30.247 19.043 1.00 87.62 796 PRO A CA 1
ATOM 6351 C C . PRO A 1 796 ? 17.155 -31.040 18.984 1.00 87.62 796 PRO A C 1
ATOM 6353 O O . PRO A 1 796 ? 17.228 -32.197 19.403 1.00 87.62 796 PRO A O 1
ATOM 6356 N N . ASN A 1 797 ? 18.221 -30.409 18.489 1.00 81.38 797 ASN A N 1
ATOM 6357 C CA . ASN A 1 797 ? 19.535 -31.032 18.363 1.00 81.38 797 ASN A CA 1
ATOM 6358 C C . ASN A 1 797 ? 20.585 -30.244 19.149 1.00 81.38 797 ASN A C 1
ATOM 6360 O O . ASN A 1 797 ? 21.241 -29.354 18.613 1.00 81.38 797 ASN A O 1
ATOM 6364 N N . GLY A 1 798 ? 20.804 -30.631 20.409 1.00 72.25 798 GLY A N 1
ATOM 6365 C CA . GLY A 1 798 ? 21.764 -29.973 21.306 1.00 72.25 798 GLY A CA 1
ATOM 6366 C C . GLY A 1 798 ? 23.235 -30.021 20.859 1.00 72.25 798 GLY A C 1
ATOM 6367 O O . GLY A 1 798 ? 24.085 -29.408 21.503 1.00 72.25 798 GLY A O 1
ATOM 6368 N N . ARG A 1 799 ? 23.573 -30.734 19.772 1.00 78.38 799 ARG A N 1
ATOM 6369 C CA . ARG A 1 799 ? 24.918 -30.691 19.171 1.00 78.38 799 ARG A CA 1
ATOM 6370 C C . ARG A 1 799 ? 25.099 -29.513 18.211 1.00 78.38 799 ARG A C 1
ATOM 6372 O O . ARG A 1 799 ? 26.230 -29.077 18.015 1.00 78.38 799 ARG A O 1
ATOM 6379 N N . ARG A 1 800 ? 24.018 -28.999 17.617 1.00 82.88 800 ARG A N 1
ATOM 6380 C CA . ARG A 1 800 ? 24.056 -27.871 16.679 1.00 82.88 800 ARG A CA 1
ATOM 6381 C C . ARG A 1 800 ? 23.946 -26.567 17.465 1.00 82.88 800 ARG A C 1
ATOM 6383 O O . ARG A 1 800 ? 22.889 -26.253 17.994 1.00 82.88 800 ARG A O 1
ATOM 6390 N N . LYS A 1 801 ? 25.053 -25.826 17.555 1.00 86.44 801 LYS A N 1
ATOM 6391 C CA . LYS A 1 801 ? 25.131 -24.572 18.330 1.00 86.44 801 LYS A CA 1
ATOM 6392 C C . LYS A 1 801 ? 24.982 -23.300 17.497 1.00 86.44 801 LYS A C 1
ATOM 6394 O O . LYS A 1 801 ? 24.816 -22.237 18.075 1.00 86.44 801 LYS A O 1
ATOM 6399 N N . LYS A 1 802 ? 25.087 -23.404 16.172 1.00 92.50 802 LYS A N 1
ATOM 6400 C CA . LYS A 1 802 ? 25.010 -22.286 15.226 1.00 92.50 802 LYS A CA 1
ATOM 6401 C C . LYS A 1 802 ? 24.214 -22.706 13.989 1.00 92.50 802 LYS A C 1
ATOM 6403 O O . LYS A 1 802 ? 24.118 -23.918 13.743 1.00 92.50 802 LYS A O 1
ATOM 6408 N N . PRO A 1 803 ? 23.666 -21.755 13.218 1.00 97.25 803 PRO A N 1
ATOM 6409 C CA . PRO A 1 803 ? 23.142 -22.042 11.890 1.00 97.25 803 PRO A CA 1
ATOM 6410 C C . PRO A 1 803 ? 24.197 -22.727 11.014 1.00 97.25 803 PRO A C 1
ATOM 6412 O O . PRO A 1 803 ? 25.399 -22.547 11.203 1.00 97.25 803 PRO A O 1
ATOM 6415 N N . THR A 1 804 ? 23.772 -23.617 10.121 1.00 96.12 804 THR A N 1
ATOM 6416 C CA . THR A 1 804 ? 24.695 -24.332 9.225 1.00 96.12 804 THR A CA 1
ATOM 6417 C C . THR A 1 804 ? 24.040 -24.557 7.879 1.00 96.12 804 THR A C 1
ATOM 6419 O O . THR A 1 804 ? 22.920 -25.077 7.825 1.00 96.12 804 THR A O 1
ATOM 6422 N N . LEU A 1 805 ? 24.777 -24.226 6.823 1.00 97.31 805 LEU A N 1
ATOM 6423 C CA . LEU A 1 805 ? 24.446 -24.545 5.444 1.00 97.31 805 LEU A CA 1
ATOM 6424 C C . LEU A 1 805 ? 24.325 -26.066 5.258 1.00 97.31 805 LEU A C 1
ATOM 6426 O O . LEU A 1 805 ? 25.170 -26.837 5.717 1.00 97.31 805 LEU A O 1
ATOM 6430 N N . LEU A 1 806 ? 23.241 -26.492 4.623 1.00 96.69 806 LEU A N 1
ATOM 6431 C CA . LEU A 1 806 ? 22.934 -27.883 4.300 1.00 96.69 806 LEU A CA 1
ATOM 6432 C C . LEU A 1 806 ? 23.066 -28.154 2.802 1.00 96.69 806 LEU A C 1
ATOM 6434 O O . LEU A 1 806 ? 23.502 -29.236 2.420 1.00 96.69 806 LEU A O 1
ATOM 6438 N N . GLU A 1 807 ? 22.654 -27.195 1.973 1.00 97.31 807 GLU A N 1
ATOM 6439 C CA . GLU A 1 807 ? 22.564 -27.346 0.522 1.00 97.31 807 GLU A CA 1
ATOM 6440 C C . GLU A 1 807 ? 22.648 -25.982 -0.168 1.00 97.31 807 GLU A C 1
ATOM 6442 O O . GLU A 1 807 ? 22.167 -24.986 0.378 1.00 97.31 807 GLU A O 1
ATOM 6447 N N . SER A 1 808 ? 23.213 -25.964 -1.376 1.00 97.19 808 SER A N 1
ATOM 6448 C CA . SER A 1 808 ? 23.320 -24.783 -2.233 1.00 97.19 808 SER A CA 1
ATOM 6449 C C . SER A 1 808 ? 22.900 -25.115 -3.660 1.00 97.19 808 SER A C 1
ATOM 6451 O O . SER A 1 808 ? 23.166 -26.215 -4.147 1.00 97.19 808 SER A O 1
ATOM 6453 N N . HIS A 1 809 ? 22.288 -24.148 -4.335 1.00 95.38 809 HIS A N 1
ATOM 6454 C CA . HIS A 1 809 ? 21.906 -24.225 -5.739 1.00 95.38 809 HIS A CA 1
ATOM 6455 C C . HIS A 1 809 ? 22.074 -22.863 -6.414 1.00 95.38 809 HIS A C 1
ATOM 6457 O O . HIS A 1 809 ? 21.710 -21.848 -5.821 1.00 95.38 809 HIS A O 1
ATOM 6463 N N . GLY A 1 810 ? 22.618 -22.853 -7.632 1.00 92.88 810 GLY A N 1
ATOM 6464 C CA . GLY A 1 810 ? 23.004 -21.628 -8.334 1.00 92.88 810 GLY A CA 1
ATOM 6465 C C . GLY A 1 810 ? 24.286 -21.005 -7.774 1.00 92.88 810 GLY A C 1
ATOM 6466 O O . GLY A 1 810 ? 24.552 -21.066 -6.564 1.00 92.88 810 GLY A O 1
ATOM 6467 N N . GLU A 1 811 ? 25.083 -20.416 -8.664 1.00 90.31 811 GLU A N 1
ATOM 6468 C CA . GLU A 1 811 ? 26.240 -19.605 -8.275 1.00 90.31 811 GLU A CA 1
ATOM 6469 C C . GLU A 1 811 ? 25.740 -18.322 -7.593 1.00 90.31 811 GLU A C 1
ATOM 6471 O O . GLU A 1 811 ? 24.754 -17.749 -8.058 1.00 90.31 811 GLU A O 1
ATOM 6476 N N . PRO A 1 812 ? 26.337 -17.900 -6.464 1.00 87.62 812 PRO A N 1
ATOM 6477 C CA . PRO A 1 812 ? 25.994 -16.613 -5.871 1.00 87.62 812 PRO A CA 1
ATOM 6478 C C . PRO A 1 812 ? 26.386 -15.467 -6.822 1.00 87.62 812 PRO A C 1
ATOM 6480 O O . PRO A 1 812 ? 27.401 -15.594 -7.513 1.00 87.62 812 PRO A O 1
ATOM 6483 N N . PRO A 1 813 ? 25.611 -14.369 -6.877 1.00 84.94 813 PRO A N 1
ATOM 6484 C CA . PRO A 1 813 ? 26.020 -13.192 -7.631 1.00 84.94 813 PRO A CA 1
ATOM 6485 C C . PRO A 1 813 ? 27.233 -12.526 -6.974 1.00 84.94 813 PRO A C 1
ATOM 6487 O O . PRO A 1 813 ? 27.523 -12.746 -5.797 1.00 84.94 813 PRO A O 1
ATOM 6490 N N . GLU A 1 814 ? 27.933 -11.701 -7.744 1.00 85.25 814 GLU A N 1
ATOM 6491 C CA . GLU A 1 814 ? 28.899 -10.759 -7.188 1.00 85.25 814 GLU A CA 1
ATOM 6492 C C . GLU A 1 814 ? 28.150 -9.705 -6.365 1.00 85.25 814 GLU A C 1
ATOM 6494 O O . GLU A 1 814 ? 27.133 -9.185 -6.822 1.00 85.25 814 GLU A O 1
ATOM 6499 N N . GLN A 1 815 ? 28.620 -9.429 -5.144 1.00 80.19 815 GLN A N 1
ATOM 6500 C CA . GLN A 1 815 ? 27.951 -8.493 -4.237 1.00 80.19 815 GLN A CA 1
ATOM 6501 C C . GLN A 1 815 ? 28.001 -7.060 -4.778 1.00 80.19 815 GLN A C 1
ATOM 6503 O O . GLN A 1 815 ? 26.984 -6.381 -4.765 1.00 80.19 815 GLN A O 1
ATOM 6508 N N . TYR A 1 816 ? 29.157 -6.630 -5.290 1.00 83.81 816 TYR A N 1
ATOM 6509 C CA . TYR A 1 816 ? 29.339 -5.316 -5.908 1.00 83.81 816 TYR A CA 1
ATOM 6510 C C . TYR A 1 816 ? 30.149 -5.491 -7.200 1.00 83.81 816 TYR A C 1
ATOM 6512 O O . TYR A 1 816 ? 31.366 -5.658 -7.111 1.00 83.81 816 TYR A O 1
ATOM 6520 N N . PRO A 1 817 ? 29.517 -5.530 -8.388 1.00 67.50 817 PRO A N 1
ATOM 6521 C CA . PRO A 1 817 ? 30.257 -5.608 -9.642 1.00 67.50 817 PRO A CA 1
ATOM 6522 C C . PRO A 1 817 ? 31.138 -4.364 -9.820 1.00 67.50 817 PRO A C 1
ATOM 6524 O O . PRO A 1 817 ? 30.702 -3.244 -9.547 1.00 67.50 817 PRO A O 1
ATOM 6527 N N . ASP A 1 818 ? 32.380 -4.562 -10.272 1.00 45.50 818 ASP A N 1
ATOM 6528 C CA . ASP A 1 818 ? 33.300 -3.464 -10.582 1.00 45.50 818 ASP A CA 1
ATOM 6529 C C . ASP A 1 818 ? 32.664 -2.524 -11.630 1.00 45.50 818 ASP A C 1
ATOM 6531 O O . ASP A 1 818 ? 32.236 -2.957 -12.704 1.00 45.50 818 ASP A O 1
ATOM 6535 N N . TRP A 1 819 ? 32.599 -1.227 -11.313 1.00 38.81 819 TRP A N 1
ATOM 6536 C CA . TRP A 1 819 ? 32.135 -0.184 -12.230 1.00 38.81 819 TRP A CA 1
ATOM 6537 C C . TRP A 1 819 ? 33.208 0.069 -13.305 1.00 38.81 819 TRP A C 1
ATOM 6539 O O . TRP A 1 819 ? 34.175 0.788 -13.041 1.00 38.81 819 TRP A O 1
ATOM 6549 N N . ASP A 1 820 ? 33.053 -0.527 -14.492 1.00 32.34 820 ASP A N 1
ATOM 6550 C CA . ASP A 1 820 ? 33.860 -0.228 -15.694 1.00 32.34 820 ASP A CA 1
ATOM 6551 C C . ASP A 1 820 ? 33.277 0.927 -16.529 1.00 32.34 820 ASP A C 1
ATOM 6553 O O . ASP A 1 820 ? 32.054 0.910 -16.815 1.00 32.34 820 ASP A O 1
#

Nearest PDB structures (foldseek):
  2i1s-assembly1_A  TM=8.083E-01  e=1.438E-06  Methanosarcina mazei Go1
  2i1s-assembly2_B  TM=7.950E-01  e=1.842E-06  Methanosarcina mazei Go1
  8ea4-assembly1_X  TM=5.152E-01  e=1.095E-03  Scytonema hofmannii
  7n8w-assembly1_B  TM=4.241E-01  e=4.171E-01  Homo sapiens